Protein AF-0000000069404072 (afdb_homodimer)

Secondary structure (DSSP, 8-state):
--STT----GGGSTT-TTS-TTS-TT------THHHHHHHHTT-------------------------TTS-S-BTTEEEEEEEEEETTEEEE--GGGS-TTS-S---S---B---GGGGEEE-TT--TT-GGGEEEPPPBEEEE--SS-SSHHHHS---BSS-EEEEE--SSTTSHHIIIIIIIHHHHHHHHTSTTGGGEEEEE--STTPPPPHHHHHHHGGG-SSPPEEHHHHT----GGGTTSPPTT-SS-SSTTSS---EEEEEEEE-SPPP-SS--HHHHHHHHHHHTTGGGGS-------STT----------HHHHHHHT--------------------------PEEEEEEEEEPSSSSS-BTTHHHHHHHHHH-EEE-TTS-EEEEEEEEEE--SHHHHHHHHHH-SEEEEESSGGGGGGGGSPTT-EEEEEE-TT---STHHHHTHHHHHH-TT---EEEEEEE--TTTSEE--HHHHHHHHTT----TTGGGG-EE---HHHHHHHHHHHHHHTT-HHHHHHHH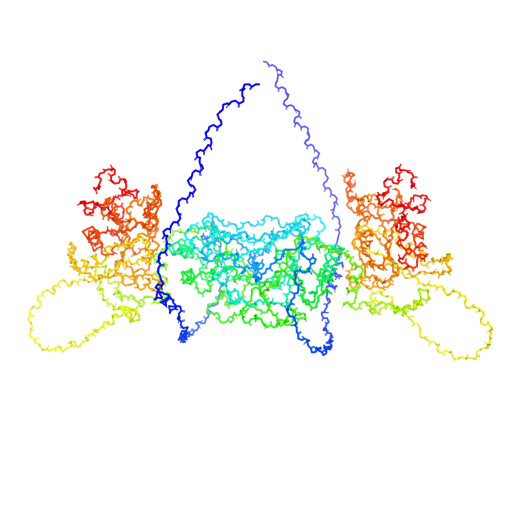HTT-SEEEE-SS-S-EE--S-TT--HHHHHHHTS--/--TT-S--SGGGGGGSTTS-TTS-TT------HHHHHHHHHTT-------------------------TTS-S-BTTEEEEEEEEEETTEEEE--GGGS-TTS-S--SS---B---GGGGEEE-TT--TT-GGGEEE-PPBEEEE--SS-SSHHHHS---BSS-EEEEE--SSTTSHHHIIIIIIHHHHHHHHTSTTGGGEEEEE--STTPPPPHHHHHHHGGG-SSPPEEHHHHT----GGGTTSPPTT-SS-SSTTSS---EEEEEEEE-SPPP-SS--HHHHHHHHHHHTTGGGGS-------STT----------HHHHHHHT--------TT----------------PEEEEEEEEEPSSSSS-BTTHHHHHHHHHH-EEE-TTS-EEEEEEEEEE--SHHHHHHHHHH-SEEEEESSGGGGGGGGSPTT-EEEEEE-TT--SS-GGGTTHHHHHH-TT---EEEEEEE--TTTSEE--HHHHHHHHTT----TTGGGG-EE---HHHHHHHHHHHHHHTT-HHHHHHHHHHT-SEEEE-SS-S-EE--S-TT--HHHHHHHTS--

Structure (mmCIF, N/CA/C/O backbone):
data_AF-0000000069404072-model_v1
#
loop_
_entity.id
_entity.type
_entity.pdbx_description
1 polymer 'Glycosyltransferase 61 catalytic domain-containing protein'
#
loop_
_atom_site.group_PDB
_atom_site.id
_atom_site.type_symbol
_atom_site.label_atom_id
_atom_site.label_alt_id
_atom_site.label_comp_id
_atom_site.label_asym_id
_atom_site.label_entity_id
_atom_site.label_seq_id
_atom_site.pdbx_PDB_ins_code
_atom_site.Cartn_x
_atom_site.Cartn_y
_atom_site.Cartn_z
_atom_site.occupancy
_atom_site.B_iso_or_equiv
_atom_site.auth_seq_id
_atom_site.auth_comp_id
_atom_site.auth_asym_id
_atom_site.auth_atom_id
_atom_site.pdbx_PDB_model_num
ATOM 1 N N . MET A 1 1 ? 40.406 -25.344 58.844 1 19.17 1 MET A N 1
ATOM 2 C CA . MET A 1 1 ? 41.5 -26.078 58.219 1 19.17 1 MET A CA 1
ATOM 3 C C . MET A 1 1 ? 41.125 -26.438 56.781 1 19.17 1 MET A C 1
ATOM 5 O O . MET A 1 1 ? 40 -26.234 56.344 1 19.17 1 MET A O 1
ATOM 9 N N . SER A 1 2 ? 41.156 -27.828 56.312 1 20.83 2 SER A N 1
ATOM 10 C CA . SER A 1 2 ? 41.625 -28.438 55.062 1 20.83 2 SER A CA 1
ATOM 11 C C . SER A 1 2 ? 40.594 -28.344 53.969 1 20.83 2 SER A C 1
ATOM 13 O O . SER A 1 2 ? 40.906 -27.953 52.844 1 20.83 2 SER A O 1
ATOM 15 N N . ASP A 1 3 ? 39.469 -29.078 53.969 1 20.52 3 ASP A N 1
ATOM 16 C CA . ASP A 1 3 ? 39.031 -29.938 52.875 1 20.52 3 ASP A CA 1
ATOM 17 C C . ASP A 1 3 ? 38.188 -29.172 51.875 1 20.52 3 ASP A C 1
ATOM 19 O O . ASP A 1 3 ? 38.062 -29.578 50.719 1 20.52 3 ASP A O 1
ATOM 23 N N . GLU A 1 4 ? 37.219 -28.359 52.438 1 22.28 4 GLU A N 1
ATOM 24 C CA . GLU A 1 4 ? 35.906 -28.156 51.844 1 22.28 4 GLU A CA 1
ATOM 25 C C . GLU A 1 4 ? 35.969 -27.359 50.531 1 22.28 4 GLU A C 1
ATOM 27 O O . GLU A 1 4 ? 34.969 -26.953 50 1 22.28 4 GLU A O 1
ATOM 32 N N . LYS A 1 5 ? 37.25 -26.672 50.25 1 21.77 5 LYS A N 1
ATOM 33 C CA . LYS A 1 5 ? 37.75 -25.781 49.188 1 21.77 5 LYS A CA 1
ATOM 34 C C . LYS A 1 5 ? 37.719 -26.484 47.844 1 21.77 5 LYS A C 1
ATOM 36 O O . LYS A 1 5 ? 38.188 -25.938 46.844 1 21.77 5 LYS A O 1
ATOM 41 N N . GLN A 1 6 ? 37.406 -27.797 47.844 1 18.3 6 GLN A N 1
ATOM 42 C CA . GLN A 1 6 ? 37.75 -28.656 46.688 1 18.3 6 GLN A CA 1
ATOM 43 C C . GLN A 1 6 ? 36.906 -28.297 45.469 1 18.3 6 GLN A C 1
ATOM 45 O O . GLN A 1 6 ? 37.406 -28.234 44.344 1 18.3 6 GLN A O 1
ATOM 50 N N . GLN A 1 7 ? 35.562 -28.5 45.531 1 20.66 7 GLN A N 1
ATOM 51 C CA . GLN A 1 7 ? 34.875 -29.078 44.375 1 20.66 7 GLN A CA 1
ATOM 52 C C . GLN A 1 7 ? 34.75 -28.047 43.25 1 20.66 7 GLN A C 1
ATOM 54 O O . GLN A 1 7 ? 33.781 -27.297 43.188 1 20.66 7 GLN A O 1
ATOM 59 N N . ARG A 1 8 ? 35.625 -26.906 43.062 1 21.44 8 ARG A N 1
ATOM 60 C CA . ARG A 1 8 ? 36.219 -25.953 42.125 1 21.44 8 ARG A CA 1
ATOM 61 C C . ARG A 1 8 ? 36.594 -26.625 40.812 1 21.44 8 ARG A C 1
ATOM 63 O O . ARG A 1 8 ? 37.094 -25.969 39.906 1 21.44 8 ARG A O 1
ATOM 70 N N . LEU A 1 9 ? 36.812 -28 40.781 1 18.41 9 LEU A N 1
ATOM 71 C CA . LEU A 1 9 ? 37.594 -28.766 39.812 1 18.41 9 LEU A CA 1
ATOM 72 C C . LEU A 1 9 ? 36.875 -28.812 38.469 1 18.41 9 LEU A C 1
ATOM 74 O O . LEU A 1 9 ? 37.5 -28.75 37.406 1 18.41 9 LEU A O 1
ATOM 78 N N . THR A 1 10 ? 35.656 -29.25 38.375 1 20.14 10 THR A N 1
ATOM 79 C CA . THR A 1 10 ? 35.344 -30.094 37.219 1 20.14 10 THR A CA 1
ATOM 80 C C . THR A 1 10 ? 35.219 -29.266 35.938 1 20.14 10 THR A C 1
ATOM 82 O O . THR A 1 10 ? 35 -29.797 34.875 1 20.14 10 THR A O 1
ATOM 85 N N . ALA A 1 11 ? 35.125 -27.891 36 1 20.23 11 ALA A N 1
ATOM 86 C CA . ALA A 1 11 ? 34.906 -26.969 34.875 1 20.23 11 ALA A CA 1
ATOM 87 C C . ALA A 1 11 ? 36.062 -26.969 33.906 1 20.23 11 ALA A C 1
ATOM 89 O O . ALA A 1 11 ? 36.125 -26.141 33 1 20.23 11 ALA A O 1
ATOM 90 N N . TRP A 1 12 ? 37.156 -27.625 34.094 1 20.22 12 TRP A N 1
ATOM 91 C CA . TRP A 1 12 ? 38.438 -27.688 33.406 1 20.22 12 TRP A CA 1
ATOM 92 C C . TRP A 1 12 ? 38.25 -28.172 31.969 1 20.22 12 TRP A C 1
ATOM 94 O O . TRP A 1 12 ? 38.844 -27.625 31.031 1 20.22 12 TRP A O 1
ATOM 104 N N . TRP A 1 13 ? 37.844 -29.422 31.781 1 18.14 13 TRP A N 1
ATOM 105 C CA . TRP A 1 13 ? 38.375 -30.188 30.656 1 18.14 13 TRP A CA 1
ATOM 106 C C . TRP A 1 13 ? 37.781 -29.672 29.328 1 18.14 13 TRP A C 1
ATOM 108 O O . TRP A 1 13 ? 38.469 -29.75 28.297 1 18.14 13 TRP A O 1
ATOM 118 N N . ALA A 1 14 ? 36.5 -29.422 29.156 1 19.02 14 ALA A N 1
ATOM 119 C CA . ALA A 1 14 ? 36.031 -29.719 27.797 1 19.02 14 ALA A CA 1
ATOM 120 C C . ALA A 1 14 ? 36.594 -28.688 26.812 1 19.02 14 ALA A C 1
ATOM 122 O O . ALA A 1 14 ? 35.969 -27.625 26.625 1 19.02 14 ALA A O 1
ATOM 123 N N . ALA A 1 15 ? 37.656 -27.922 27.016 1 19.75 15 ALA A N 1
ATOM 124 C CA . ALA A 1 15 ? 38.375 -26.922 26.234 1 19.75 15 ALA A CA 1
ATOM 125 C C . ALA A 1 15 ? 38.844 -27.484 24.891 1 19.75 15 ALA A C 1
ATOM 127 O O . ALA A 1 15 ? 39.125 -26.734 23.953 1 19.75 15 ALA A O 1
ATOM 128 N N . ILE A 1 16 ? 39.25 -28.766 24.844 1 18.39 16 ILE A N 1
ATOM 129 C CA . ILE A 1 16 ? 40.281 -29.188 23.891 1 18.39 16 ILE A CA 1
ATOM 130 C C . ILE A 1 16 ? 39.75 -29.016 22.469 1 18.39 16 ILE A C 1
ATOM 132 O O . ILE A 1 16 ? 40.469 -28.547 21.578 1 18.39 16 ILE A O 1
ATOM 136 N N . PHE A 1 17 ? 38.562 -29.578 22.125 1 18.52 17 PHE A N 1
ATOM 137 C CA . PHE A 1 17 ? 38.531 -30.203 20.812 1 18.52 17 PHE A CA 1
ATOM 138 C C . PHE A 1 17 ? 38.469 -29.141 19.719 1 18.52 17 PHE A C 1
ATOM 140 O O . PHE A 1 17 ? 37.406 -28.938 19.109 1 18.52 17 PHE A O 1
ATOM 147 N N . LEU A 1 18 ? 38.781 -27.828 19.922 1 17.78 18 LEU A N 1
ATOM 148 C CA . LEU A 1 18 ? 38.656 -26.766 18.922 1 17.78 18 LEU A CA 1
ATOM 149 C C . LEU A 1 18 ? 39.688 -26.953 17.812 1 17.78 18 LEU A C 1
ATOM 151 O O . LEU A 1 18 ? 39.75 -26.141 16.891 1 17.78 18 LEU A O 1
ATOM 155 N N . CYS A 1 19 ? 40.75 -27.609 18.031 1 17.53 19 CYS A N 1
ATOM 156 C CA . CYS A 1 19 ? 41.938 -27.281 17.234 1 17.53 19 CYS A CA 1
ATOM 157 C C . CYS A 1 19 ? 41.688 -27.547 15.75 1 17.53 19 CYS A C 1
ATOM 159 O O . CYS A 1 19 ? 42.062 -26.75 14.891 1 17.53 19 CYS A O 1
ATOM 161 N N . VAL A 1 20 ? 41.531 -28.844 15.406 1 17.25 20 VAL A N 1
ATOM 162 C CA . VAL A 1 20 ? 42.281 -29.391 14.281 1 17.25 20 VAL A CA 1
ATOM 163 C C . VAL A 1 20 ? 41.625 -28.938 12.969 1 17.25 20 VAL A C 1
ATOM 165 O O . VAL A 1 20 ? 42.312 -28.812 11.945 1 17.25 20 VAL A O 1
ATOM 168 N N . LEU A 1 21 ? 40.281 -28.953 12.727 1 17.59 21 LEU A N 1
ATOM 169 C CA . LEU A 1 21 ? 39.969 -29.328 11.352 1 17.59 21 LEU A CA 1
ATOM 170 C C . LEU A 1 21 ? 40.312 -28.203 10.383 1 17.59 21 LEU A C 1
ATOM 172 O O . LEU A 1 21 ? 39.594 -27.219 10.305 1 17.59 21 LEU A O 1
ATOM 176 N N . GLY A 1 22 ? 41.531 -27.531 10.391 1 18.94 22 GLY A N 1
ATOM 177 C CA . GLY A 1 22 ? 42.156 -26.484 9.602 1 18.94 22 GLY A CA 1
ATOM 178 C C . GLY A 1 22 ? 42.156 -26.766 8.109 1 18.94 22 GLY A C 1
ATOM 179 O O . GLY A 1 22 ? 42.188 -25.844 7.293 1 18.94 22 GLY A O 1
ATOM 180 N N . LEU A 1 23 ? 42.562 -27.953 7.684 1 17.39 23 LEU A N 1
ATOM 181 C CA . LEU A 1 23 ? 43.5 -28.047 6.555 1 17.39 23 LEU A CA 1
ATOM 182 C C . LEU A 1 23 ? 42.781 -27.656 5.254 1 17.39 23 LEU A C 1
ATOM 184 O O . LEU A 1 23 ? 43.281 -26.828 4.488 1 17.39 23 LEU A O 1
ATOM 188 N N . CYS A 1 24 ? 42.219 -28.656 4.402 1 17.2 24 CYS A N 1
ATOM 189 C CA . CYS A 1 24 ? 42.625 -28.984 3.043 1 17.2 24 CYS A CA 1
ATOM 190 C C . CYS A 1 24 ? 41.812 -28.219 2.023 1 17.2 24 CYS A C 1
ATOM 192 O O . CYS A 1 24 ? 42 -28.359 0.816 1 17.2 24 CYS A O 1
ATOM 194 N N . LEU A 1 25 ? 40.656 -27.578 2.338 1 16.91 25 LEU A N 1
ATOM 195 C CA . LEU A 1 25 ? 39.812 -27.516 1.143 1 16.91 25 LEU A CA 1
ATOM 196 C C . LEU A 1 25 ? 40.375 -26.484 0.158 1 16.91 25 LEU A C 1
ATOM 198 O O . LEU A 1 25 ? 40.094 -25.297 0.291 1 16.91 25 LEU A O 1
ATOM 202 N N . THR A 1 26 ? 41.688 -26.438 -0.12 1 18 26 THR A N 1
ATOM 203 C CA . THR A 1 26 ? 42.312 -25.469 -0.982 1 18 26 THR A CA 1
ATOM 204 C C . THR A 1 26 ? 41.719 -25.484 -2.377 1 18 26 THR A C 1
ATOM 206 O O . THR A 1 26 ? 41.531 -24.422 -2.992 1 18 26 THR A O 1
ATOM 209 N N . PHE A 1 27 ? 41.688 -26.578 -3.176 1 17.77 27 PHE A N 1
ATOM 210 C CA . PHE A 1 27 ? 42.156 -26.594 -4.559 1 17.77 27 PHE A CA 1
ATOM 211 C C . PHE A 1 27 ? 41.062 -26.172 -5.508 1 17.77 27 PHE A C 1
ATOM 213 O O . PHE A 1 27 ? 41.219 -26.234 -6.73 1 17.77 27 PHE A O 1
ATOM 220 N N . LEU A 1 28 ? 39.781 -26.297 -5.27 1 17.78 28 LEU A N 1
ATOM 221 C CA . LEU A 1 28 ? 38.938 -26.422 -6.465 1 17.78 28 LEU A CA 1
ATOM 222 C C . LEU A 1 28 ? 39 -25.141 -7.297 1 17.78 28 LEU A C 1
ATOM 224 O O . LEU A 1 28 ? 38.594 -24.078 -6.828 1 17.78 28 LEU A O 1
ATOM 228 N N . ALA A 1 29 ? 39.844 -25.031 -8.391 1 18.34 29 ALA A N 1
ATOM 229 C CA . ALA A 1 29 ? 40.438 -24.172 -9.414 1 18.34 29 ALA A CA 1
ATOM 230 C C . ALA A 1 29 ? 39.344 -23.5 -10.234 1 18.34 29 ALA A C 1
ATOM 232 O O . ALA A 1 29 ? 38.188 -23.938 -10.234 1 18.34 29 ALA A O 1
ATOM 233 N N . ARG A 1 30 ? 39.656 -22.641 -11.438 1 21.83 30 ARG A N 1
ATOM 234 C CA . ARG A 1 30 ? 39.531 -21.469 -12.289 1 21.83 30 ARG A CA 1
ATOM 235 C C . ARG A 1 30 ? 38.531 -21.719 -13.422 1 21.83 30 ARG A C 1
ATOM 237 O O . ARG A 1 30 ? 38.469 -20.938 -14.375 1 21.83 30 ARG A O 1
ATOM 244 N N . ASP A 1 31 ? 37.875 -22.922 -13.539 1 19.67 31 ASP A N 1
ATOM 245 C CA . ASP A 1 31 ? 37.594 -23.125 -14.953 1 19.67 31 ASP A CA 1
ATOM 246 C C . ASP A 1 31 ? 36.531 -22.109 -15.445 1 19.67 31 ASP A C 1
ATOM 248 O O . ASP A 1 31 ? 35.5 -21.953 -14.82 1 19.67 31 ASP A O 1
ATOM 252 N N . GLU A 1 32 ? 36.906 -21.109 -16.344 1 23.3 32 GLU A N 1
ATOM 253 C CA . GLU A 1 32 ? 36.469 -19.953 -17.109 1 23.3 32 GLU A CA 1
ATOM 254 C C . GLU A 1 32 ? 35.188 -20.281 -17.906 1 23.3 32 GLU A C 1
ATOM 256 O O . GLU A 1 32 ? 34.469 -19.391 -18.312 1 23.3 32 GLU A O 1
ATOM 261 N N . SER A 1 33 ? 35.156 -21.594 -18.375 1 21.5 33 SER A N 1
ATOM 262 C CA . SER A 1 33 ? 34.344 -21.859 -19.547 1 21.5 33 SER A CA 1
ATOM 263 C C . SER A 1 33 ? 32.844 -21.766 -19.188 1 21.5 33 SER A C 1
ATOM 265 O O . SER A 1 33 ? 32 -21.594 -20.078 1 21.5 33 SER A O 1
ATOM 267 N N . VAL A 1 34 ? 32.531 -22.234 -17.922 1 21.23 34 VAL A N 1
ATOM 268 C CA . VAL A 1 34 ? 31.109 -22.484 -17.75 1 21.23 34 VAL A CA 1
ATOM 269 C C . VAL A 1 34 ? 30.359 -21.156 -17.719 1 21.23 34 VAL A C 1
ATOM 271 O O . VAL A 1 34 ? 29.125 -21.125 -17.672 1 21.23 34 VAL A O 1
ATOM 274 N N . VAL A 1 35 ? 31.141 -20.016 -17.547 1 21.73 35 VAL A N 1
ATOM 275 C CA . VAL A 1 35 ? 30.438 -18.75 -17.406 1 21.73 35 VAL A CA 1
ATOM 276 C C . VAL A 1 35 ? 29.75 -18.391 -18.719 1 21.73 35 VAL A C 1
ATOM 278 O O . VAL A 1 35 ? 28.75 -17.656 -18.734 1 21.73 35 VAL A O 1
ATOM 281 N N . GLU A 1 36 ? 30.453 -18.812 -19.844 1 23.09 36 GLU A N 1
ATOM 282 C CA . GLU A 1 36 ? 30.062 -18.234 -21.125 1 23.09 36 GLU A CA 1
ATOM 283 C C . GLU A 1 36 ? 28.672 -18.703 -21.531 1 23.09 36 GLU A C 1
ATOM 285 O O . GLU A 1 36 ? 27.922 -17.969 -22.188 1 23.09 36 GLU A O 1
ATOM 290 N N . LEU A 1 37 ? 28.422 -20.031 -21.234 1 21.08 37 LEU A N 1
ATOM 291 C CA . LEU A 1 37 ? 27.219 -20.578 -21.828 1 21.08 37 LEU A CA 1
ATOM 292 C C . LEU A 1 37 ? 25.969 -19.875 -21.281 1 21.08 37 LEU A C 1
ATOM 294 O O . LEU A 1 37 ? 25 -19.672 -22 1 21.08 37 LEU A O 1
ATOM 298 N N . ALA A 1 38 ? 26.109 -19.453 -20 1 20.98 38 ALA A N 1
ATOM 299 C CA . ALA A 1 38 ? 24.859 -18.938 -19.453 1 20.98 38 ALA A CA 1
ATOM 300 C C . ALA A 1 38 ? 24.453 -17.641 -20.141 1 20.98 38 ALA A C 1
ATOM 302 O O . ALA A 1 38 ? 23.281 -17.297 -20.188 1 20.98 38 ALA A O 1
ATOM 303 N N . ALA A 1 39 ? 25.5 -16.906 -20.656 1 23.2 39 ALA A N 1
ATOM 304 C CA . ALA A 1 39 ? 25.188 -15.594 -21.219 1 23.2 39 ALA A CA 1
ATOM 305 C C . ALA A 1 39 ? 24.297 -15.727 -22.453 1 23.2 39 ALA A C 1
ATOM 307 O O . ALA A 1 39 ? 23.422 -14.883 -22.688 1 23.2 39 ALA A O 1
ATOM 308 N N . ASP A 1 40 ? 24.703 -16.766 -23.266 1 22.28 40 ASP A N 1
ATOM 309 C CA . ASP A 1 40 ? 24.078 -16.812 -24.578 1 22.28 40 ASP A CA 1
ATOM 310 C C . ASP A 1 40 ? 22.578 -17.047 -24.453 1 22.28 40 ASP A C 1
ATOM 312 O O . ASP A 1 40 ? 21.812 -16.703 -25.359 1 22.28 40 ASP A O 1
ATOM 316 N N . LEU A 1 41 ? 22.297 -17.953 -23.469 1 21.66 41 LEU A N 1
ATOM 317 C CA . LEU A 1 41 ? 20.891 -18.328 -23.531 1 21.66 41 LEU A CA 1
ATOM 318 C C . LEU A 1 41 ? 20 -17.109 -23.328 1 21.66 41 LEU A C 1
ATOM 320 O O . LEU A 1 41 ? 18.828 -17.109 -23.688 1 21.66 41 LEU A O 1
ATOM 324 N N . LEU A 1 42 ? 20.531 -16.188 -22.531 1 23.41 42 LEU A N 1
ATOM 325 C CA . LEU A 1 42 ? 19.641 -15.07 -22.25 1 23.41 42 LEU A CA 1
ATOM 326 C C . LEU A 1 42 ? 19.547 -14.141 -23.453 1 23.41 42 LEU A C 1
ATOM 328 O O . LEU A 1 42 ? 18.922 -13.078 -23.375 1 23.41 42 LEU A O 1
ATOM 332 N N . GLY A 1 43 ? 20.422 -14.391 -24.469 1 24.22 43 GLY A N 1
ATOM 333 C CA . GLY A 1 43 ? 20.453 -13.461 -25.578 1 24.22 43 GLY A CA 1
ATOM 334 C C . GLY A 1 43 ? 19.234 -13.547 -26.469 1 24.22 43 GLY A C 1
ATOM 335 O O . GLY A 1 43 ? 19.312 -13.297 -27.672 1 24.22 43 GLY A O 1
ATOM 336 N N . CYS A 1 44 ? 18.234 -14.289 -26.109 1 21.72 44 CYS A N 1
ATOM 337 C CA . CYS A 1 44 ? 17.25 -14.352 -27.188 1 21.72 44 CYS A CA 1
ATOM 338 C C . CYS A 1 44 ? 16.875 -12.953 -27.656 1 21.72 44 CYS A C 1
ATOM 340 O O . CYS A 1 44 ? 16.375 -12.133 -26.875 1 21.72 44 CYS A O 1
ATOM 342 N N . ARG A 1 45 ? 17.625 -12.43 -28.562 1 24.12 45 ARG A N 1
ATOM 343 C CA . ARG A 1 45 ? 17.188 -11.266 -29.328 1 24.12 45 ARG A CA 1
ATOM 344 C C . ARG A 1 45 ? 15.719 -11.398 -29.734 1 24.12 45 ARG A C 1
ATOM 346 O O . ARG A 1 45 ? 15.289 -12.453 -30.203 1 24.12 45 ARG A O 1
ATOM 353 N N . THR A 1 46 ? 14.922 -10.555 -29.172 1 23.05 46 THR A N 1
ATOM 354 C CA . THR A 1 46 ? 13.5 -10.359 -29.438 1 23.05 46 THR A CA 1
ATOM 355 C C . THR A 1 46 ? 13.227 -10.367 -30.938 1 23.05 46 THR A C 1
ATOM 357 O O . THR A 1 46 ? 13.688 -9.492 -31.672 1 23.05 46 THR A O 1
ATOM 360 N N . ARG A 1 47 ? 13.328 -11.539 -31.547 1 27.25 47 ARG A N 1
ATOM 361 C CA . ARG A 1 47 ? 12.844 -11.555 -32.938 1 27.25 47 ARG A CA 1
ATOM 362 C C . ARG A 1 47 ? 11.555 -10.758 -33.062 1 27.25 47 ARG A C 1
ATOM 364 O O . ARG A 1 47 ? 10.734 -10.727 -32.125 1 27.25 47 ARG A O 1
ATOM 371 N N . GLU A 1 48 ? 11.625 -9.82 -34.031 1 26.73 48 GLU A N 1
ATOM 372 C CA . GLU A 1 48 ? 10.484 -8.977 -34.375 1 26.73 48 GLU A CA 1
ATOM 373 C C . GLU A 1 48 ? 9.211 -9.797 -34.531 1 26.73 48 GLU A C 1
ATOM 375 O O . GLU A 1 48 ? 9.203 -10.82 -35.219 1 26.73 48 GLU A O 1
ATOM 380 N N . PRO A 1 49 ? 8.375 -9.781 -33.594 1 26.47 49 PRO A N 1
ATOM 381 C CA . PRO A 1 49 ? 7.145 -10.555 -33.75 1 26.47 49 PRO A CA 1
ATOM 382 C C . PRO A 1 49 ? 6.547 -10.422 -35.156 1 26.47 49 PRO A C 1
ATOM 384 O O . PRO A 1 49 ? 6.629 -9.352 -35.75 1 26.47 49 PRO A O 1
ATOM 387 N N . VAL A 1 50 ? 6.645 -11.43 -35.906 1 29.94 50 VAL A N 1
ATOM 388 C CA . VAL A 1 50 ? 5.938 -11.477 -37.188 1 29.94 50 VAL A CA 1
ATOM 389 C C . VAL A 1 50 ? 4.535 -10.906 -37.031 1 29.94 50 VAL A C 1
ATOM 391 O O . VAL A 1 50 ? 3.826 -11.242 -36.062 1 29.94 50 VAL A O 1
ATOM 394 N N . PRO A 1 51 ? 4.254 -9.844 -37.844 1 27.94 51 PRO A N 1
ATOM 395 C CA . PRO A 1 51 ? 2.924 -9.242 -37.719 1 27.94 51 PRO A CA 1
ATOM 396 C C . PRO A 1 51 ? 1.799 -10.242 -37.969 1 27.94 51 PRO A C 1
ATOM 398 O O . PRO A 1 51 ? 1.715 -10.82 -39.062 1 27.94 51 PRO A O 1
ATOM 401 N N . VAL A 1 52 ? 1.521 -11.055 -37.156 1 24.09 52 VAL A N 1
ATOM 402 C CA . VAL A 1 52 ? 0.299 -11.789 -37.469 1 24.09 52 VAL A CA 1
ATOM 403 C C . VAL A 1 52 ? -0.826 -10.812 -37.781 1 24.09 52 VAL A C 1
ATOM 405 O O . VAL A 1 52 ? -1.105 -9.898 -37 1 24.09 52 VAL A O 1
ATOM 408 N N . LYS A 1 53 ? -1.178 -10.812 -39 1 28.97 53 LYS A N 1
ATOM 409 C CA . LYS A 1 53 ? -2.346 -10.078 -39.469 1 28.97 53 LYS A CA 1
ATOM 410 C C . LYS A 1 53 ? -3.539 -10.281 -38.531 1 28.97 53 LYS A C 1
ATOM 412 O O . LYS A 1 53 ? -3.984 -11.414 -38.312 1 28.97 53 LYS A O 1
ATOM 417 N N . LEU A 1 54 ? -3.771 -9.266 -37.75 1 27.34 54 LEU A N 1
ATOM 418 C CA . LEU A 1 54 ? -4.965 -9.18 -36.906 1 27.34 54 LEU A CA 1
ATOM 419 C C . LEU A 1 54 ? -6.215 -9.539 -37.688 1 27.34 54 LEU A C 1
ATOM 421 O O . LEU A 1 54 ? -6.504 -8.906 -38.719 1 27.34 54 LEU A O 1
ATOM 425 N N . ALA A 1 55 ? -6.668 -10.797 -37.594 1 30.5 55 ALA A N 1
ATOM 426 C CA . ALA A 1 55 ? -7.984 -11.094 -38.156 1 30.5 55 ALA A CA 1
ATOM 427 C C . ALA A 1 55 ? -8.969 -9.961 -37.875 1 30.5 55 ALA A C 1
ATOM 429 O O . ALA A 1 55 ? -8.82 -9.227 -36.906 1 30.5 55 ALA A O 1
ATOM 430 N N . SER A 1 56 ? -9.656 -9.477 -38.875 1 30.81 56 SER A N 1
ATOM 431 C CA . SER A 1 56 ? -10.719 -8.469 -38.875 1 30.81 56 SER A CA 1
ATOM 432 C C . SER A 1 56 ? -11.594 -8.633 -37.625 1 30.81 56 SER A C 1
ATOM 434 O O . SER A 1 56 ? -12.031 -9.734 -37.312 1 30.81 56 SER A O 1
ATOM 436 N N . GLN A 1 57 ? -11.422 -7.746 -36.719 1 30.84 57 GLN A N 1
ATOM 437 C CA . GLN A 1 57 ? -12.188 -7.758 -35.469 1 30.84 57 GLN A CA 1
ATOM 438 C C . GLN A 1 57 ? -13.672 -7.941 -35.75 1 30.84 57 GLN A C 1
ATOM 440 O O . GLN A 1 57 ? -14.266 -7.188 -36.5 1 30.84 57 GLN A O 1
ATOM 445 N N . PRO A 1 58 ? -14.164 -9.156 -35.625 1 34 58 PRO A N 1
ATOM 446 C CA . PRO A 1 58 ? -15.609 -9.242 -35.812 1 34 58 PRO A CA 1
ATOM 447 C C . PRO A 1 58 ? -16.359 -8.094 -35.125 1 34 58 PRO A C 1
ATOM 449 O O . PRO A 1 58 ? -15.844 -7.488 -34.188 1 34 58 PRO A O 1
ATOM 452 N N . THR A 1 59 ? -17.328 -7.508 -35.781 1 36.5 59 THR A N 1
ATOM 453 C CA . THR A 1 59 ? -18.297 -6.527 -35.312 1 36.5 59 THR A CA 1
ATOM 454 C C . THR A 1 59 ? -18.734 -6.844 -33.875 1 36.5 59 THR A C 1
ATOM 456 O O . THR A 1 59 ? -19.188 -7.953 -33.594 1 36.5 59 THR A O 1
ATOM 459 N N . GLN A 1 60 ? -18.047 -6.305 -32.844 1 38.41 60 GLN A N 1
ATOM 460 C CA . GLN A 1 60 ? -18.297 -6.621 -31.453 1 38.41 60 GLN A CA 1
ATOM 461 C C . GLN A 1 60 ? -19.781 -6.586 -31.125 1 38.41 60 GLN A C 1
ATOM 463 O O . GLN A 1 60 ? -20.453 -5.59 -31.406 1 38.41 60 GLN A O 1
ATOM 468 N N . PRO A 1 61 ? -20.375 -7.691 -31.047 1 41.34 61 PRO A N 1
ATOM 469 C CA . PRO A 1 61 ? -21.781 -7.711 -30.672 1 41.34 61 PRO A CA 1
ATOM 470 C C . PRO A 1 61 ? -22.109 -6.73 -29.547 1 41.34 61 PRO A C 1
ATOM 472 O O . PRO A 1 61 ? -21.219 -6.324 -28.797 1 41.34 61 PRO A O 1
ATOM 475 N N . SER A 1 62 ? -23.234 -6.074 -29.547 1 46.47 62 SER A N 1
ATOM 476 C CA . SER A 1 62 ? -23.797 -5.219 -28.516 1 46.47 62 SER A CA 1
ATOM 477 C C . SER A 1 62 ? -23.531 -5.777 -27.109 1 46.47 62 SER A C 1
ATOM 479 O O . SER A 1 62 ? -23.875 -6.926 -26.828 1 46.47 62 SER A O 1
ATOM 481 N N . ILE A 1 63 ? -22.438 -5.453 -26.484 1 54.5 63 ILE A N 1
ATOM 482 C CA . ILE A 1 63 ? -21.906 -5.984 -25.25 1 54.5 63 ILE A CA 1
ATOM 483 C C . ILE A 1 63 ? -22.938 -5.848 -24.125 1 54.5 63 ILE A C 1
ATOM 485 O O . ILE A 1 63 ? -23.328 -4.73 -23.781 1 54.5 63 ILE A O 1
ATOM 489 N N . ASN A 1 64 ? -23.766 -6.77 -23.938 1 63.03 64 ASN A N 1
ATOM 490 C CA . ASN A 1 64 ? -24.688 -6.805 -22.812 1 63.03 64 ASN A CA 1
ATOM 491 C C . ASN A 1 64 ? -23.938 -6.824 -21.484 1 63.03 64 ASN A C 1
ATOM 493 O O . ASN A 1 64 ? -23.219 -7.781 -21.188 1 63.03 64 ASN A O 1
ATOM 497 N N . CYS A 1 65 ? -23.844 -5.672 -20.797 1 83.25 65 CYS A N 1
ATOM 498 C CA . CYS A 1 65 ? -23.109 -5.523 -19.547 1 83.25 65 CYS A CA 1
ATOM 499 C C . CYS A 1 65 ? -24.016 -5.766 -18.344 1 83.25 65 CYS A C 1
ATOM 501 O O . CYS A 1 65 ? -23.609 -5.523 -17.203 1 83.25 65 CYS A O 1
ATOM 503 N N . SER A 1 66 ? -25.203 -6.305 -18.547 1 79.25 66 SER A N 1
ATOM 504 C CA . SER A 1 66 ? -26.031 -6.734 -17.422 1 79.25 66 SER A CA 1
ATOM 505 C C . SER A 1 66 ? -25.719 -8.172 -17.031 1 79.25 66 SER A C 1
ATOM 507 O O . SER A 1 66 ? -26.266 -9.109 -17.625 1 79.25 66 SER A O 1
ATOM 509 N N . LEU A 1 67 ? -24.844 -8.359 -16.031 1 82.75 67 LEU A N 1
ATOM 510 C CA . LEU A 1 67 ? -24.312 -9.68 -15.719 1 82.75 67 LEU A CA 1
ATOM 511 C C . LEU A 1 67 ? -25.031 -10.289 -14.516 1 82.75 67 LEU A C 1
ATOM 513 O O . LEU A 1 67 ? -25.266 -9.609 -13.516 1 82.75 67 LEU A O 1
ATOM 517 N N . PRO A 1 68 ? -25.531 -11.516 -14.609 1 79.69 68 PRO A N 1
ATOM 518 C CA . PRO A 1 68 ? -26.141 -12.203 -13.461 1 79.69 68 PRO A CA 1
ATOM 519 C C . PRO A 1 68 ? -25.094 -12.68 -12.445 1 79.69 68 PRO A C 1
ATOM 521 O O . PRO A 1 68 ? -24.859 -13.883 -12.32 1 79.69 68 PRO A O 1
ATOM 524 N N . ILE A 1 69 ? -24.547 -11.867 -11.641 1 78.19 69 ILE A N 1
ATOM 525 C CA . ILE A 1 69 ? -23.422 -12.148 -10.766 1 78.19 69 ILE A CA 1
ATOM 526 C C . ILE A 1 69 ? -23.875 -12.969 -9.57 1 78.19 69 ILE A C 1
ATOM 528 O O . ILE A 1 69 ? -23.078 -13.711 -8.977 1 78.19 69 ILE A O 1
ATOM 532 N N . GLY A 1 70 ? -25.125 -12.914 -9.148 1 71.94 70 GLY A N 1
ATOM 533 C CA . GLY A 1 70 ? -25.656 -13.625 -7.996 1 71.94 70 GLY A CA 1
ATOM 534 C C . GLY A 1 70 ? -25.656 -15.133 -8.172 1 71.94 70 GLY A C 1
ATOM 535 O O . GLY A 1 70 ? -25.719 -15.875 -7.191 1 71.94 70 GLY A O 1
ATOM 536 N N . GLN A 1 71 ? -25.562 -15.617 -9.305 1 68.75 71 GLN A N 1
ATOM 537 C CA . GLN A 1 71 ? -25.625 -17.047 -9.578 1 68.75 71 GLN A CA 1
ATOM 538 C C . GLN A 1 71 ? -24.25 -17.609 -9.906 1 68.75 71 GLN A C 1
ATOM 540 O O . GLN A 1 71 ? -23.953 -17.875 -11.07 1 68.75 71 GLN A O 1
ATOM 545 N N . SER A 1 72 ? -23.281 -17.312 -9.016 1 73.12 72 SER A N 1
ATOM 546 C CA . SER A 1 72 ? -21.938 -17.797 -9.328 1 73.12 72 SER A CA 1
ATOM 547 C C . SER A 1 72 ? -21.391 -18.656 -8.203 1 73.12 72 SER A C 1
ATOM 549 O O . SER A 1 72 ? -21.906 -18.656 -7.09 1 73.12 72 SER A O 1
ATOM 551 N N . VAL A 1 73 ? -20.375 -19.562 -8.609 1 77.75 73 VAL A N 1
ATOM 552 C CA . VAL A 1 73 ? -19.703 -20.453 -7.668 1 77.75 73 VAL A CA 1
ATOM 553 C C . VAL A 1 73 ? -18.719 -19.656 -6.824 1 77.75 73 VAL A C 1
ATOM 555 O O . VAL A 1 73 ? -18.203 -20.156 -5.824 1 77.75 73 VAL A O 1
ATOM 558 N N . PHE A 1 74 ? -18.531 -18.453 -7.215 1 82 74 PHE A N 1
ATOM 559 C CA . PHE A 1 74 ? -17.531 -17.656 -6.531 1 82 74 PHE A CA 1
ATOM 560 C C . PHE A 1 74 ? -18.016 -17.234 -5.152 1 82 74 PHE A C 1
ATOM 562 O O . PHE A 1 74 ? -17.234 -17.188 -4.199 1 82 74 PHE A O 1
ATOM 569 N N . PRO A 1 75 ? -19.391 -17.188 -5.137 1 65.69 75 PRO A N 1
ATOM 570 C CA . PRO A 1 75 ? -19.875 -16.844 -3.797 1 65.69 75 PRO A CA 1
ATOM 571 C C . PRO A 1 75 ? -19.578 -17.922 -2.764 1 65.69 75 PRO A C 1
ATOM 573 O O . PRO A 1 75 ? -19.703 -19.109 -3.061 1 65.69 75 PRO A O 1
ATOM 576 N N . GLY A 1 76 ? -19.047 -17.75 -1.761 1 72.06 76 GLY A N 1
ATOM 577 C CA . GLY A 1 76 ? -18.641 -18.656 -0.69 1 72.06 76 GLY A CA 1
ATOM 578 C C . GLY A 1 76 ? -17.141 -18.766 -0.541 1 72.06 76 GLY A C 1
ATOM 579 O O . GLY A 1 76 ? -16.641 -19.094 0.541 1 72.06 76 GLY A O 1
ATOM 580 N N . SER A 1 77 ? -16.531 -18.578 -1.741 1 80.94 77 SER A N 1
ATOM 581 C CA . SER A 1 77 ? -15.078 -18.688 -1.693 1 80.94 77 SER A CA 1
ATOM 582 C C . SER A 1 77 ? -14.422 -17.312 -1.807 1 80.94 77 SER A C 1
ATOM 584 O O . SER A 1 77 ? -13.242 -17.156 -1.485 1 80.94 77 SER A O 1
ATOM 586 N N . CYS A 1 78 ? -15.242 -16.422 -2.379 1 91.81 78 CYS A N 1
ATOM 587 C CA . CYS A 1 78 ? -14.742 -15.078 -2.627 1 91.81 78 CYS A CA 1
ATOM 588 C C . CYS A 1 78 ? -15.648 -14.031 -1.988 1 91.81 78 CYS A C 1
ATOM 590 O O . CYS A 1 78 ? -16.844 -14.258 -1.822 1 91.81 78 CYS A O 1
ATOM 592 N N . GLU A 1 79 ? -15.094 -12.969 -1.608 1 92.56 79 GLU A N 1
ATOM 593 C CA . GLU A 1 79 ? -15.852 -11.812 -1.136 1 92.56 79 GLU A CA 1
ATOM 594 C C . GLU A 1 79 ? -16.359 -10.969 -2.303 1 92.56 79 GLU A C 1
ATOM 596 O O . GLU A 1 79 ? -15.586 -10.617 -3.201 1 92.56 79 GLU A O 1
ATOM 601 N N . LEU A 1 80 ? -17.656 -10.781 -2.289 1 93.44 80 LEU A N 1
ATOM 602 C CA . LEU A 1 80 ? -18.25 -9.922 -3.301 1 93.44 80 LEU A CA 1
ATOM 603 C C . LEU A 1 80 ? -18.234 -8.461 -2.857 1 93.44 80 LEU A C 1
ATOM 605 O O . LEU A 1 80 ? -18.719 -8.133 -1.769 1 93.44 80 LEU A O 1
ATOM 609 N N . LEU A 1 81 ? -17.672 -7.625 -3.662 1 94 81 LEU A N 1
ATOM 610 C CA . LEU A 1 81 ? -17.672 -6.184 -3.438 1 94 81 LEU A CA 1
ATOM 611 C C . LEU A 1 81 ? -18.406 -5.457 -4.559 1 94 81 LEU A C 1
ATOM 613 O O . LEU A 1 81 ? -18.281 -5.824 -5.727 1 94 81 LEU A O 1
ATOM 617 N N . GLN A 1 82 ? -19.156 -4.469 -4.145 1 94.12 82 GLN A N 1
ATOM 618 C CA . GLN A 1 82 ? -19.922 -3.711 -5.125 1 94.12 82 GLN A CA 1
ATOM 619 C C . GLN A 1 82 ? -19.531 -2.236 -5.113 1 94.12 82 GLN A C 1
ATOM 621 O O . GLN A 1 82 ? -19.25 -1.67 -4.051 1 94.12 82 GLN A O 1
ATOM 626 N N . ASN A 1 83 ? -19.578 -1.689 -6.324 1 96 83 ASN A N 1
ATOM 627 C CA . ASN A 1 83 ? -19.203 -0.287 -6.496 1 96 83 ASN A CA 1
ATOM 628 C C . ASN A 1 83 ? -17.891 0.04 -5.805 1 96 83 ASN A C 1
ATOM 630 O O . ASN A 1 83 ? -17.875 0.703 -4.77 1 96 83 ASN A O 1
ATOM 634 N N . VAL A 1 84 ? -16.828 -0.398 -6.461 1 97.56 84 VAL A N 1
ATOM 635 C CA . VAL A 1 84 ? -15.5 -0.264 -5.875 1 97.56 84 VAL A CA 1
ATOM 636 C C . VAL A 1 84 ? -14.547 0.354 -6.898 1 97.56 84 VAL A C 1
ATOM 638 O O . VAL A 1 84 ? -14.719 0.176 -8.102 1 97.56 84 VAL A O 1
ATOM 641 N N . CYS A 1 85 ? -13.68 1.094 -6.434 1 98.25 85 CYS A N 1
ATOM 642 C CA . CYS A 1 85 ? -12.547 1.566 -7.227 1 98.25 85 CYS A CA 1
ATOM 643 C C . CYS A 1 85 ? -11.234 1.052 -6.656 1 98.25 85 CYS A C 1
ATOM 645 O O . CYS A 1 85 ? -11.164 0.649 -5.496 1 98.25 85 CYS A O 1
ATOM 647 N N . LEU A 1 86 ? -10.266 0.949 -7.527 1 98.38 86 LEU A N 1
ATOM 648 C CA . LEU A 1 86 ? -8.93 0.507 -7.148 1 98.38 86 LEU A CA 1
ATOM 649 C C . LEU A 1 86 ? -7.926 1.65 -7.262 1 98.38 86 LEU A C 1
ATOM 651 O O . LEU A 1 86 ? -7.961 2.418 -8.227 1 98.38 86 LEU A O 1
ATOM 655 N N . ASP A 1 87 ? -7.137 1.807 -6.219 1 97.62 87 ASP A N 1
ATOM 656 C CA . ASP A 1 87 ? -6.105 2.84 -6.207 1 97.62 87 ASP A CA 1
ATOM 657 C C . ASP A 1 87 ? -4.852 2.359 -5.48 1 97.62 87 ASP A C 1
ATOM 659 O O . ASP A 1 87 ? -4.789 2.395 -4.25 1 97.62 87 ASP A O 1
ATOM 663 N N . GLN A 1 88 ? -3.785 2.029 -6.277 1 96.62 88 GLN A N 1
ATOM 664 C CA . GLN A 1 88 ? -2.467 1.666 -5.77 1 96.62 88 GLN A CA 1
ATOM 665 C C . GLN A 1 88 ? -2.572 0.604 -4.68 1 96.62 88 GLN A C 1
ATOM 667 O O . GLN A 1 88 ? -2.027 0.772 -3.586 1 96.62 88 GLN A O 1
ATOM 672 N N . GLY A 1 89 ? -3.223 -0.51 -5.004 1 95.06 89 GLY A N 1
ATOM 673 C CA . GLY A 1 89 ? -3.318 -1.656 -4.113 1 95.06 89 GLY A CA 1
ATOM 674 C C . GLY A 1 89 ? -4.391 -1.501 -3.055 1 95.06 89 GLY A C 1
ATOM 675 O O . GLY A 1 89 ? -4.5 -2.328 -2.148 1 95.06 89 GLY A O 1
ATOM 676 N N . THR A 1 90 ? -5.227 -0.428 -3.098 1 94.25 90 THR A N 1
ATOM 677 C CA . THR A 1 90 ? -6.285 -0.184 -2.127 1 94.25 90 THR A CA 1
ATOM 678 C C . THR A 1 90 ? -7.656 -0.229 -2.799 1 94.25 90 THR A C 1
ATOM 680 O O . THR A 1 90 ? -7.84 0.329 -3.883 1 94.25 90 THR A O 1
ATOM 683 N N . VAL A 1 91 ? -8.555 -0.942 -2.148 1 96.25 91 VAL A N 1
ATOM 684 C CA . VAL A 1 91 ? -9.945 -0.977 -2.594 1 96.25 91 VAL A CA 1
ATOM 685 C C . VAL A 1 91 ? -10.727 0.149 -1.926 1 96.25 91 VAL A C 1
ATOM 687 O O . VAL A 1 91 ? -10.727 0.269 -0.698 1 96.25 91 VAL A O 1
ATOM 690 N N . ILE A 1 92 ? -11.312 0.947 -2.725 1 92.81 92 ILE A N 1
ATOM 691 C CA . ILE A 1 92 ? -12.141 2.037 -2.229 1 92.81 92 ILE A CA 1
ATOM 692 C C . ILE A 1 92 ? -13.617 1.659 -2.352 1 92.81 92 ILE A C 1
ATOM 694 O O . ILE A 1 92 ? -14.094 1.339 -3.443 1 92.81 92 ILE A O 1
ATOM 698 N N . LEU A 1 93 ? -14.336 1.676 -1.261 1 92.44 93 LEU A N 1
ATOM 699 C CA . LEU A 1 93 ? -15.734 1.262 -1.212 1 92.44 93 LEU A CA 1
ATOM 700 C C . LEU A 1 93 ? -16.656 2.471 -1.278 1 92.44 93 LEU A C 1
ATOM 702 O O . LEU A 1 93 ? -16.469 3.439 -0.539 1 92.44 93 LEU A O 1
ATOM 706 N N . TYR A 1 94 ? -17.688 2.385 -2.166 1 90.19 94 TYR A N 1
ATOM 707 C CA . TYR A 1 94 ? -18.562 3.527 -2.391 1 90.19 94 TYR A CA 1
ATOM 708 C C . TYR A 1 94 ? -19.984 3.229 -1.92 1 90.19 94 TYR A C 1
ATOM 710 O O . TYR A 1 94 ? -20.875 4.078 -2.023 1 90.19 94 TYR A O 1
ATOM 718 N N . GLY A 1 95 ? -20.203 2.045 -1.431 1 86.31 95 GLY A N 1
ATOM 719 C CA . GLY A 1 95 ? -21.531 1.707 -0.932 1 86.31 95 GLY A CA 1
ATOM 720 C C . GLY A 1 95 ? -21.984 2.59 0.218 1 86.31 95 GLY A C 1
ATOM 721 O O . GLY A 1 95 ? -21.172 2.961 1.072 1 86.31 95 GLY A O 1
ATOM 722 N N . PRO A 1 96 ? -23.203 2.951 0.255 1 78.56 96 PRO A N 1
ATOM 723 C CA . PRO A 1 96 ? -23.703 3.834 1.308 1 78.56 96 PRO A CA 1
ATOM 724 C C . PRO A 1 96 ? -23.516 3.256 2.707 1 78.56 96 PRO A C 1
ATOM 726 O O . PRO A 1 96 ? -23.453 4.004 3.686 1 78.56 96 PRO A O 1
ATOM 729 N N . GLN A 1 97 ? -23.406 1.935 2.73 1 78.81 97 GLN A N 1
ATOM 730 C CA . GLN A 1 97 ? -23.234 1.293 4.027 1 78.81 97 GLN A CA 1
ATOM 731 C C . GLN A 1 97 ? -21.859 1.617 4.621 1 78.81 97 GLN A C 1
ATOM 733 O O . GLN A 1 97 ? -21.641 1.45 5.824 1 78.81 97 GLN A O 1
ATOM 738 N N . TYR A 1 98 ? -21 2.047 3.736 1 78.56 98 TYR A N 1
ATOM 739 C CA . TYR A 1 98 ? -19.656 2.352 4.219 1 78.56 98 TYR A CA 1
ATOM 740 C C . TYR A 1 98 ? -19.484 3.848 4.453 1 78.56 98 TYR A C 1
ATOM 742 O O . TYR A 1 98 ? -18.453 4.289 4.969 1 78.56 98 TYR A O 1
ATOM 750 N N . ARG A 1 99 ? -20.5 4.664 3.973 1 68.12 99 ARG A N 1
ATOM 751 C CA . ARG A 1 99 ? -20.453 6.121 4.082 1 68.12 99 ARG A CA 1
ATOM 752 C C . ARG A 1 99 ? -21.625 6.637 4.93 1 68.12 99 ARG A C 1
ATOM 754 O O . ARG A 1 99 ? -22.672 7 4.395 1 68.12 99 ARG A O 1
ATOM 761 N N . PRO A 1 100 ? -21.609 6.438 6.121 1 54.19 100 PRO A N 1
ATOM 762 C CA . PRO A 1 100 ? -22.812 6.852 6.84 1 54.19 100 PRO A CA 1
ATOM 763 C C . PRO A 1 100 ? -23.234 8.281 6.508 1 54.19 100 PRO A C 1
ATOM 765 O O . PRO A 1 100 ? -22.391 9.117 6.18 1 54.19 100 PRO A O 1
ATOM 768 N N . ALA A 1 101 ? -24.594 8.352 6.195 1 50.41 101 ALA A N 1
ATOM 769 C CA . ALA A 1 101 ? -25.344 9.508 5.703 1 50.41 101 ALA A CA 1
ATOM 770 C C . ALA A 1 101 ? -24.719 10.812 6.203 1 50.41 101 ALA A C 1
ATOM 772 O O . ALA A 1 101 ? -24.625 11.781 5.453 1 50.41 101 ALA A O 1
ATOM 773 N N . ASN A 1 102 ? -24.797 10.977 7.422 1 45.66 102 ASN A N 1
ATOM 774 C CA . ASN A 1 102 ? -24.438 12.328 7.832 1 45.66 102 ASN A CA 1
ATOM 775 C C . ASN A 1 102 ? -22.922 12.539 7.848 1 45.66 102 ASN A C 1
ATOM 777 O O . ASN A 1 102 ? -22.438 13.477 8.461 1 45.66 102 ASN A O 1
ATOM 781 N N . GLY A 1 103 ? -22.25 11.914 6.891 1 46.88 103 GLY A N 1
ATOM 782 C CA . GLY A 1 103 ? -20.859 12.016 6.441 1 46.88 103 GLY A CA 1
ATOM 783 C C . GLY A 1 103 ? -19.859 11.852 7.566 1 46.88 103 GLY A C 1
ATOM 784 O O . GLY A 1 103 ? -18.656 11.867 7.332 1 46.88 103 GLY A O 1
ATOM 785 N N . ASN A 1 104 ? -20.312 12.094 8.859 1 43.47 104 ASN A N 1
ATOM 786 C CA . ASN A 1 104 ? -19.359 12.281 9.938 1 43.47 104 ASN A CA 1
ATOM 787 C C . ASN A 1 104 ? -19.047 10.969 10.656 1 43.47 104 ASN A C 1
ATOM 789 O O . ASN A 1 104 ? -18.359 10.953 11.672 1 43.47 104 ASN A O 1
ATOM 793 N N . GLY A 1 105 ? -19.344 9.82 10.148 1 48.66 105 GLY A N 1
ATOM 794 C CA . GLY A 1 105 ? -19.094 8.695 11.039 1 48.66 105 GLY A CA 1
ATOM 795 C C . GLY A 1 105 ? -18.109 7.691 10.477 1 48.66 105 GLY A C 1
ATOM 796 O O . GLY A 1 105 ? -17.797 7.711 9.281 1 48.66 105 GLY A O 1
ATOM 797 N N . PRO A 1 106 ? -17.297 7.051 11.453 1 49.62 106 PRO A N 1
ATOM 798 C CA . PRO A 1 106 ? -16.328 6.047 11.023 1 49.62 106 PRO A CA 1
ATOM 799 C C . PRO A 1 106 ? -16.953 4.973 10.125 1 49.62 106 PRO A C 1
ATOM 801 O O . PRO A 1 106 ? -18.125 4.648 10.273 1 49.62 106 PRO A O 1
ATOM 804 N N . PRO A 1 107 ? -16.281 4.852 8.945 1 55.53 107 PRO A N 1
ATOM 805 C CA . PRO A 1 107 ? -16.797 3.684 8.227 1 55.53 107 PRO A CA 1
ATOM 806 C C . PRO A 1 107 ? -17 2.477 9.141 1 55.53 107 PRO A C 1
ATOM 808 O O . PRO A 1 107 ? -16.141 2.166 9.969 1 55.53 107 PRO A O 1
ATOM 811 N N . ILE A 1 108 ? -18.219 2.08 9.492 1 60.12 108 ILE A N 1
ATOM 812 C CA . ILE A 1 108 ? -18.5 0.895 10.305 1 60.12 108 ILE A CA 1
ATOM 813 C C . ILE A 1 108 ? -18.391 -0.355 9.43 1 60.12 108 ILE A C 1
ATOM 815 O O . ILE A 1 108 ? -18.875 -0.37 8.297 1 60.12 108 ILE A O 1
ATOM 819 N N . ASP A 1 109 ? -17.469 -1.39 9.852 1 73.38 109 ASP A N 1
ATOM 820 C CA . ASP A 1 109 ? -17.328 -2.811 9.555 1 73.38 109 ASP A CA 1
ATOM 821 C C . ASP A 1 109 ? -16.812 -3.023 8.133 1 73.38 109 ASP A C 1
ATOM 823 O O . ASP A 1 109 ? -17.484 -3.641 7.305 1 73.38 109 ASP A O 1
ATOM 827 N N . LEU A 1 110 ? -15.633 -2.354 7.832 1 83.44 110 LEU A N 1
ATOM 828 C CA . LEU A 1 110 ? -15.023 -2.613 6.531 1 83.44 110 LEU A CA 1
ATOM 829 C C . LEU A 1 110 ? -14.648 -4.086 6.395 1 83.44 110 LEU A C 1
ATOM 831 O O . LEU A 1 110 ? -14.242 -4.723 7.371 1 83.44 110 LEU A O 1
ATOM 835 N N . PRO A 1 111 ? -14.828 -4.59 5.223 1 86.94 111 PRO A N 1
ATOM 836 C CA . PRO A 1 111 ? -14.438 -5.992 5.055 1 86.94 111 PRO A CA 1
ATOM 837 C C . PRO A 1 111 ? -12.938 -6.211 5.246 1 86.94 111 PRO A C 1
ATOM 839 O O . PRO A 1 111 ? -12.125 -5.367 4.852 1 86.94 111 PRO A O 1
ATOM 842 N N . THR A 1 112 ? -12.648 -7.27 5.953 1 87.88 112 THR A N 1
ATOM 843 C CA . THR A 1 112 ? -11.266 -7.715 6.059 1 87.88 112 THR A CA 1
ATOM 844 C C . THR A 1 112 ? -10.922 -8.688 4.934 1 87.88 112 THR A C 1
ATOM 846 O O . THR A 1 112 ? -11.469 -9.789 4.871 1 87.88 112 THR A O 1
ATOM 849 N N . LEU A 1 113 ? -10.086 -8.32 4.031 1 91.94 113 LEU A N 1
ATOM 850 C CA . LEU A 1 113 ? -9.734 -9.125 2.869 1 91.94 113 LEU A CA 1
ATOM 851 C C . LEU A 1 113 ? -8.375 -9.789 3.064 1 91.94 113 LEU A C 1
ATOM 853 O O . LEU A 1 113 ? -7.434 -9.531 2.309 1 91.94 113 LEU A O 1
ATOM 857 N N . GLU A 1 114 ? -8.312 -10.688 4.055 1 88.38 114 GLU A N 1
ATOM 858 C CA . GLU A 1 114 ? -7.094 -11.406 4.418 1 88.38 114 GLU A CA 1
ATOM 859 C C . GLU A 1 114 ? -7.102 -12.82 3.854 1 88.38 114 GLU A C 1
ATOM 861 O O . GLU A 1 114 ? -8.047 -13.578 4.086 1 88.38 114 GLU A O 1
ATOM 866 N N . PRO A 1 115 ? -5.988 -13.07 3.08 1 87.81 115 PRO A N 1
ATOM 867 C CA . PRO A 1 115 ? -5.922 -14.453 2.588 1 87.81 115 PRO A CA 1
ATOM 868 C C . PRO A 1 115 ? -5.758 -15.469 3.713 1 87.81 115 PRO A C 1
ATOM 870 O O . PRO A 1 115 ? -5.27 -15.133 4.793 1 87.81 115 PRO A O 1
ATOM 873 N N . VAL A 1 116 ? -6.125 -16.688 3.445 1 82.06 116 VAL A N 1
ATOM 874 C CA . VAL A 1 116 ? -6.074 -17.719 4.477 1 82.06 116 VAL A CA 1
ATOM 875 C C . VAL A 1 116 ? -5.164 -18.859 4.023 1 82.06 116 VAL A C 1
ATOM 877 O O . VAL A 1 116 ? -4.949 -19.047 2.822 1 82.06 116 VAL A O 1
ATOM 880 N N . GLY A 1 117 ? -4.617 -19.453 5.004 1 75.56 117 GLY A N 1
ATOM 881 C CA . GLY A 1 117 ? -3.857 -20.672 4.754 1 75.56 117 GLY A CA 1
ATOM 882 C C . GLY A 1 117 ? -2.646 -20.453 3.869 1 75.56 117 GLY A C 1
ATOM 883 O O . GLY A 1 117 ? -1.835 -19.562 4.133 1 75.56 117 GLY A O 1
ATOM 884 N N . ARG A 1 118 ? -2.607 -21.266 2.811 1 72.5 118 ARG A N 1
ATOM 885 C CA . ARG A 1 118 ? -1.424 -21.281 1.958 1 72.5 118 ARG A CA 1
ATOM 886 C C . ARG A 1 118 ? -1.451 -20.141 0.95 1 72.5 118 ARG A C 1
ATOM 888 O O . ARG A 1 118 ? -0.482 -19.938 0.218 1 72.5 118 ARG A O 1
ATOM 895 N N . GLN A 1 119 ? -2.529 -19.406 0.949 1 78.62 119 GLN A N 1
ATOM 896 C CA . GLN A 1 119 ? -2.641 -18.266 0.041 1 78.62 119 GLN A CA 1
ATOM 897 C C . GLN A 1 119 ? -1.956 -17.031 0.62 1 78.62 119 GLN A C 1
ATOM 899 O O . GLN A 1 119 ? -1.953 -15.977 -0.004 1 78.62 119 GLN A O 1
ATOM 904 N N . LYS A 1 120 ? -1.266 -17.25 1.714 1 73 120 LYS A N 1
ATOM 905 C CA . LYS A 1 120 ? -0.595 -16.125 2.361 1 73 120 LYS A CA 1
ATOM 906 C C . LYS A 1 120 ? 0.857 -16.016 1.905 1 73 120 LYS A C 1
ATOM 908 O O . LYS A 1 120 ? 1.518 -15.008 2.158 1 73 120 LYS A O 1
ATOM 913 N N . THR A 1 121 ? 1.221 -17.016 1.162 1 69.5 121 THR A N 1
ATOM 914 C CA . THR A 1 121 ? 2.66 -17.078 0.934 1 69.5 121 THR A CA 1
ATOM 915 C C . THR A 1 121 ? 3.008 -16.594 -0.469 1 69.5 121 THR A C 1
ATOM 917 O O . THR A 1 121 ? 2.402 -17.016 -1.452 1 69.5 121 THR A O 1
ATOM 920 N N . PHE A 1 122 ? 3.83 -15.547 -0.535 1 68.06 122 PHE A N 1
ATOM 921 C CA . PHE A 1 122 ? 4.434 -15.086 -1.778 1 68.06 122 PHE A CA 1
ATOM 922 C C . PHE A 1 122 ? 5.953 -15.141 -1.696 1 68.06 122 PHE A C 1
ATOM 924 O O . PHE A 1 122 ? 6.551 -14.602 -0.76 1 68.06 122 PHE A O 1
ATOM 931 N N . TYR A 1 123 ? 6.469 -15.859 -2.635 1 63.25 123 TYR A N 1
ATOM 932 C CA . TYR A 1 123 ? 7.914 -16.062 -2.602 1 63.25 123 TYR A CA 1
ATOM 933 C C . TYR A 1 123 ? 8.633 -15.023 -3.453 1 63.25 123 TYR A C 1
ATOM 935 O O . TYR A 1 123 ? 8.227 -14.758 -4.586 1 63.25 123 TYR A O 1
ATOM 943 N N . LEU A 1 124 ? 9.477 -14.188 -2.734 1 58.41 124 LEU A N 1
ATOM 944 C CA . LEU A 1 124 ? 10.328 -13.266 -3.484 1 58.41 124 LEU A CA 1
ATOM 945 C C . LEU A 1 124 ? 11.328 -14.039 -4.344 1 58.41 124 LEU A C 1
ATOM 947 O O . LEU A 1 124 ? 11.82 -15.094 -3.939 1 58.41 124 LEU A O 1
ATOM 951 N N . GLN A 1 125 ? 11.109 -13.922 -5.605 1 51.41 125 GLN A N 1
ATOM 952 C CA . GLN A 1 125 ? 12.062 -14.602 -6.477 1 51.41 125 GLN A CA 1
ATOM 953 C C . GLN A 1 125 ? 13.5 -14.281 -6.078 1 51.41 125 GLN A C 1
ATOM 955 O O . GLN A 1 125 ? 14.094 -13.328 -6.582 1 51.41 125 GLN A O 1
ATOM 960 N N . TYR A 1 126 ? 13.633 -14.25 -4.699 1 47.72 126 TYR A N 1
ATOM 961 C CA . TYR A 1 126 ? 15.062 -14.312 -4.445 1 47.72 126 TYR A CA 1
ATOM 962 C C . TYR A 1 126 ? 15.57 -15.75 -4.523 1 47.72 126 TYR A C 1
ATOM 964 O O . TYR A 1 126 ? 16.688 -16.047 -4.102 1 47.72 126 TYR A O 1
ATOM 972 N N . TRP A 1 127 ? 14.586 -16.703 -5.02 1 39.62 127 TRP A N 1
ATOM 973 C CA . TRP A 1 127 ? 14.328 -18.062 -4.562 1 39.62 127 TRP A CA 1
ATOM 974 C C . TRP A 1 127 ? 15.562 -18.938 -4.738 1 39.62 127 TRP A C 1
ATOM 976 O O . TRP A 1 127 ? 15.914 -19.312 -5.863 1 39.62 127 TRP A O 1
ATOM 986 N N . HIS A 1 128 ? 16.578 -18.688 -4.219 1 35 128 HIS A N 1
ATOM 987 C CA . HIS A 1 128 ? 17.203 -20 -4.301 1 35 128 HIS A CA 1
ATOM 988 C C . HIS A 1 128 ? 16.562 -20.984 -3.328 1 35 128 HIS A C 1
ATOM 990 O O . HIS A 1 128 ? 15.867 -20.578 -2.398 1 35 128 HIS A O 1
ATOM 996 N N . ARG A 1 129 ? 16.922 -22.234 -3.262 1 36.69 129 ARG A N 1
ATOM 997 C CA . ARG A 1 129 ? 16.672 -23.562 -2.705 1 36.69 129 ARG A CA 1
ATOM 998 C C . ARG A 1 129 ? 16.609 -23.516 -1.183 1 36.69 129 ARG A C 1
ATOM 1000 O O . ARG A 1 129 ? 17.484 -22.922 -0.538 1 36.69 129 ARG A O 1
ATOM 1007 N N . ASP A 1 130 ? 16.062 -23.109 -0.064 1 37.16 130 ASP A N 1
ATOM 1008 C CA . ASP A 1 130 ? 15.836 -23.391 1.348 1 37.16 130 ASP A CA 1
ATOM 1009 C C . ASP A 1 130 ? 15.344 -22.156 2.092 1 37.16 130 ASP A C 1
ATOM 1011 O O . ASP A 1 130 ? 15.344 -22.125 3.324 1 37.16 130 ASP A O 1
ATOM 1015 N N . ASN A 1 131 ? 14.922 -21.078 1.658 1 38.47 131 ASN A N 1
ATOM 1016 C CA . ASN A 1 131 ? 14.797 -19.844 2.414 1 38.47 131 ASN A CA 1
ATOM 1017 C C . ASN A 1 131 ? 13.375 -19.625 2.904 1 38.47 131 ASN A C 1
ATOM 1019 O O . ASN A 1 131 ? 12.508 -19.188 2.143 1 38.47 131 ASN A O 1
ATOM 1023 N N . ILE A 1 132 ? 12.992 -20.203 4.012 1 44.41 132 ILE A N 1
ATOM 1024 C CA . ILE A 1 132 ? 11.789 -19.984 4.809 1 44.41 132 ILE A CA 1
ATOM 1025 C C . ILE A 1 132 ? 11.469 -18.5 4.852 1 44.41 132 ILE A C 1
ATOM 1027 O O . ILE A 1 132 ? 10.32 -18.109 5.098 1 44.41 132 ILE A O 1
ATOM 1031 N N . HIS A 1 133 ? 12.445 -17.719 4.914 1 45.12 133 HIS A N 1
ATOM 1032 C CA . HIS A 1 133 ? 12.219 -16.281 5.102 1 45.12 133 HIS A CA 1
ATOM 1033 C C . HIS A 1 133 ? 11.742 -15.633 3.807 1 45.12 133 HIS A C 1
ATOM 1035 O O . HIS A 1 133 ? 11.625 -14.406 3.736 1 45.12 133 HIS A O 1
ATOM 1041 N N . MET A 1 134 ? 11.758 -16.375 2.756 1 48.53 134 MET A N 1
ATOM 1042 C CA . MET A 1 134 ? 11.352 -15.836 1.46 1 48.53 134 MET A CA 1
ATOM 1043 C C . MET A 1 134 ? 9.852 -15.562 1.435 1 48.53 134 MET A C 1
ATOM 1045 O O . MET A 1 134 ? 9.312 -15.125 0.417 1 48.53 134 MET A O 1
ATOM 1049 N N . LYS A 1 135 ? 9.305 -15.984 2.371 1 53 135 LYS A N 1
ATOM 1050 C CA . LYS A 1 135 ? 7.855 -15.852 2.389 1 53 135 LYS A CA 1
ATOM 1051 C C . LYS A 1 135 ? 7.438 -14.422 2.74 1 53 135 LYS A C 1
ATOM 1053 O O . LYS A 1 135 ? 7.793 -13.914 3.805 1 53 135 LYS A O 1
ATOM 1058 N N . GLN A 1 136 ? 7.609 -13.555 1.657 1 55.78 136 GLN A N 1
ATOM 1059 C CA . GLN A 1 136 ? 6.832 -12.367 1.986 1 55.78 136 GLN A CA 1
ATOM 1060 C C . GLN A 1 136 ? 5.34 -12.68 2.045 1 55.78 136 GLN A C 1
ATOM 1062 O O . GLN A 1 136 ? 4.828 -13.438 1.219 1 55.78 136 GLN A O 1
ATOM 1067 N N . GLY A 1 137 ? 4.883 -12.758 3.189 1 64.06 137 GLY A N 1
ATOM 1068 C CA . GLY A 1 137 ? 3.445 -12.953 3.293 1 64.06 137 GLY A CA 1
ATOM 1069 C C . GLY A 1 137 ? 2.652 -12.031 2.387 1 64.06 137 GLY A C 1
ATOM 1070 O O . GLY A 1 137 ? 3.119 -10.945 2.033 1 64.06 137 GLY A O 1
ATOM 1071 N N . LEU A 1 138 ? 1.75 -12.641 1.495 1 77.19 138 LEU A N 1
ATOM 1072 C CA . LEU A 1 138 ? 0.776 -11.797 0.811 1 77.19 138 LEU A CA 1
ATOM 1073 C C . LEU A 1 138 ? -0.069 -11.016 1.813 1 77.19 138 LEU A C 1
ATOM 1075 O O . LEU A 1 138 ? -0.667 -11.602 2.717 1 77.19 138 LEU A O 1
ATOM 1079 N N . PRO A 1 139 ? 0.099 -9.688 1.711 1 77.5 139 PRO A N 1
ATOM 1080 C CA . PRO A 1 139 ? -0.685 -8.875 2.641 1 77.5 139 PRO A CA 1
ATOM 1081 C C . PRO A 1 139 ? -2.18 -8.891 2.322 1 77.5 139 PRO A C 1
ATOM 1083 O O . PRO A 1 139 ? -2.572 -9.195 1.195 1 77.5 139 PRO A O 1
ATOM 1086 N N . PRO A 1 140 ? -2.947 -8.633 3.404 1 87.31 140 PRO A N 1
ATOM 1087 C CA . PRO A 1 140 ? -4.355 -8.375 3.1 1 87.31 140 PRO A CA 1
ATOM 1088 C C . PRO A 1 140 ? -4.543 -7.223 2.115 1 87.31 140 PRO A C 1
ATOM 1090 O O . PRO A 1 140 ? -3.742 -6.289 2.096 1 87.31 140 PRO A O 1
ATOM 1093 N N . LEU A 1 141 ? -5.508 -7.398 1.312 1 92.19 141 LEU A N 1
ATOM 1094 C CA . LEU A 1 141 ? -5.867 -6.281 0.444 1 92.19 141 LEU A CA 1
ATOM 1095 C C . LEU A 1 141 ? -6.441 -5.129 1.256 1 92.19 141 LEU A C 1
ATOM 1097 O O . LEU A 1 141 ? -7.367 -5.32 2.049 1 92.19 141 LEU A O 1
ATOM 1101 N N . LYS A 1 142 ? -5.895 -3.936 1.118 1 90.06 142 LYS A N 1
ATOM 1102 C CA . LYS A 1 142 ? -6.336 -2.77 1.879 1 90.06 142 LYS A CA 1
ATOM 1103 C C . LYS A 1 142 ? -7.691 -2.271 1.388 1 90.06 142 LYS A C 1
ATOM 1105 O O . LYS A 1 142 ? -7.965 -2.283 0.186 1 90.06 142 LYS A O 1
ATOM 1110 N N . VAL A 1 143 ? -8.516 -1.828 2.408 1 90.75 143 VAL A N 1
ATOM 1111 C CA . VAL A 1 143 ? -9.844 -1.321 2.084 1 90.75 143 VAL A CA 1
ATOM 1112 C C . VAL A 1 143 ? -10.086 0.002 2.807 1 90.75 143 VAL A C 1
ATOM 1114 O O . VAL A 1 143 ? -9.648 0.182 3.947 1 90.75 143 VAL A O 1
ATOM 1117 N N . ARG A 1 144 ? -10.664 0.947 2.139 1 85.19 144 ARG A N 1
ATOM 1118 C CA . ARG A 1 144 ? -11.141 2.17 2.779 1 85.19 144 ARG A CA 1
ATOM 1119 C C . ARG A 1 144 ? -12.438 2.658 2.135 1 85.19 144 ARG A C 1
ATOM 1121 O O . ARG A 1 144 ? -12.734 2.311 0.991 1 85.19 144 ARG A O 1
ATOM 1128 N N . PRO A 1 145 ? -13.219 3.424 2.898 1 85.5 145 PRO A N 1
ATOM 1129 C CA . PRO A 1 145 ? -14.367 4.062 2.256 1 85.5 145 PRO A CA 1
ATOM 1130 C C . PRO A 1 145 ? -13.969 5.23 1.355 1 85.5 145 PRO A C 1
ATOM 1132 O O . PRO A 1 145 ? -12.898 5.809 1.528 1 85.5 145 PRO A O 1
ATOM 1135 N N . ALA A 1 146 ? -14.805 5.496 0.395 1 86.81 146 ALA A N 1
ATOM 1136 C CA . ALA A 1 146 ? -14.617 6.695 -0.414 1 86.81 146 ALA A CA 1
ATOM 1137 C C . ALA A 1 146 ? -14.664 7.953 0.451 1 86.81 146 ALA A C 1
ATOM 1139 O O . ALA A 1 146 ? -15.438 8.031 1.405 1 86.81 146 ALA A O 1
ATOM 1140 N N . SER A 1 147 ? -13.812 8.852 0.161 1 81.12 147 SER A N 1
ATOM 1141 C CA . SER A 1 147 ? -13.719 10.102 0.907 1 81.12 147 SER A CA 1
ATOM 1142 C C . SER A 1 147 ? -14.289 11.266 0.107 1 81.12 147 SER A C 1
ATOM 1144 O O . SER A 1 147 ? -14.469 11.164 -1.109 1 81.12 147 SER A O 1
ATOM 1146 N N . ALA A 1 148 ? -14.547 12.398 0.835 1 77.44 148 ALA A N 1
ATOM 1147 C CA . ALA A 1 148 ? -15.047 13.602 0.177 1 77.44 148 ALA A CA 1
ATOM 1148 C C . ALA A 1 148 ? -13.953 14.258 -0.664 1 77.44 148 ALA A C 1
ATOM 1150 O O . ALA A 1 148 ? -14.242 15.078 -1.541 1 77.44 148 ALA A O 1
ATOM 1151 N N . THR A 1 149 ? -12.758 13.906 -0.364 1 81.19 149 THR A N 1
ATOM 1152 C CA . THR A 1 149 ? -11.633 14.461 -1.105 1 81.19 149 THR A CA 1
ATOM 1153 C C . THR A 1 149 ? -10.75 13.344 -1.66 1 81.19 149 THR A C 1
ATOM 1155 O O . THR A 1 149 ? -9.961 12.742 -0.924 1 81.19 149 THR A O 1
ATOM 1158 N N . GLU A 1 150 ? -11.016 13.031 -2.869 1 88.88 150 GLU A N 1
ATOM 1159 C CA . GLU A 1 150 ? -10.203 12.008 -3.518 1 88.88 150 GLU A CA 1
ATOM 1160 C C . GLU A 1 150 ? -9.102 12.633 -4.363 1 88.88 150 GLU A C 1
ATOM 1162 O O . GLU A 1 150 ? -9.219 13.781 -4.797 1 88.88 150 GLU A O 1
ATOM 1167 N N . ALA A 1 151 ? -8.023 11.828 -4.605 1 92.38 151 ALA A N 1
ATOM 1168 C CA . ALA A 1 151 ? -6.816 12.336 -5.25 1 92.38 151 ALA A CA 1
ATOM 1169 C C . ALA A 1 151 ? -7.035 12.523 -6.75 1 92.38 151 ALA A C 1
ATOM 1171 O O . ALA A 1 151 ? -6.289 13.258 -7.402 1 92.38 151 ALA A O 1
ATOM 1172 N N . ARG A 1 152 ? -7.992 11.844 -7.316 1 96.31 152 ARG A N 1
ATOM 1173 C CA . ARG A 1 152 ? -8.305 11.891 -8.742 1 96.31 152 ARG A CA 1
ATOM 1174 C C . ARG A 1 152 ? -9.797 12.125 -8.969 1 96.31 152 ARG A C 1
ATOM 1176 O O . ARG A 1 152 ? -10.617 11.766 -8.125 1 96.31 152 ARG A O 1
ATOM 1183 N N . GLN A 1 153 ? -10.102 12.695 -10.117 1 95.62 153 GLN A N 1
ATOM 1184 C CA . GLN A 1 153 ? -11.492 12.953 -10.453 1 95.62 153 GLN A CA 1
ATOM 1185 C C . GLN A 1 153 ? -12.273 11.656 -10.617 1 95.62 153 GLN A C 1
ATOM 1187 O O . GLN A 1 153 ? -13.422 11.555 -10.188 1 95.62 153 GLN A O 1
ATOM 1192 N N . TYR A 1 154 ? -11.695 10.641 -11.219 1 97.44 154 TYR A N 1
ATOM 1193 C CA . TYR A 1 154 ? -12.398 9.383 -11.477 1 97.44 154 TYR A CA 1
ATOM 1194 C C . TYR A 1 154 ? -12.656 8.633 -10.18 1 97.44 154 TYR A C 1
ATOM 1196 O O . TYR A 1 154 ? -13.469 7.699 -10.141 1 97.44 154 TYR A O 1
ATOM 1204 N N . LEU A 1 155 ? -11.969 8.977 -9.117 1 96.56 155 LEU A N 1
ATOM 1205 C CA . LEU A 1 155 ? -12.242 8.414 -7.801 1 96.56 155 LEU A CA 1
ATOM 1206 C C . LEU A 1 155 ? -13.32 9.211 -7.078 1 96.56 155 LEU A C 1
ATOM 1208 O O . LEU A 1 155 ? -14.125 8.648 -6.336 1 96.56 155 LEU A O 1
ATOM 1212 N N . ALA A 1 156 ? -13.312 10.539 -7.273 1 92.56 156 ALA A N 1
ATOM 1213 C CA . ALA A 1 156 ? -14.289 11.414 -6.645 1 92.56 156 ALA A CA 1
ATOM 1214 C C . ALA A 1 156 ? -15.68 11.211 -7.254 1 92.56 156 ALA A C 1
ATOM 1216 O O . ALA A 1 156 ? -16.688 11.234 -6.539 1 92.56 156 ALA A O 1
ATOM 1217 N N . GLU A 1 157 ? -15.672 11.023 -8.539 1 94.62 157 GLU A N 1
ATOM 1218 C CA . GLU A 1 157 ? -16.875 10.781 -9.312 1 94.62 157 GLU A CA 1
ATOM 1219 C C . GLU A 1 157 ? -16.719 9.57 -10.227 1 94.62 157 GLU A C 1
ATOM 1221 O O . GLU A 1 157 ? -16.672 9.711 -11.453 1 94.62 157 GLU A O 1
ATOM 1226 N N . PRO A 1 158 ? -16.875 8.414 -9.594 1 96.69 158 PRO A N 1
ATOM 1227 C CA . PRO A 1 158 ? -16.547 7.203 -10.352 1 96.69 158 PRO A CA 1
ATOM 1228 C C . PRO A 1 158 ? -17.609 6.84 -11.375 1 96.69 158 PRO A C 1
ATOM 1230 O O . PRO A 1 158 ? -18.812 7.027 -11.125 1 96.69 158 PRO A O 1
ATOM 1233 N N . SER A 1 159 ? -17.156 6.414 -12.547 1 96.31 159 SER A N 1
ATOM 1234 C CA . SER A 1 159 ? -17.953 5.66 -13.508 1 96.31 159 SER A CA 1
ATOM 1235 C C . SER A 1 159 ? -17.672 4.168 -13.414 1 96.31 159 SER A C 1
ATOM 1237 O O . SER A 1 159 ? -16.672 3.686 -13.938 1 96.31 159 SER A O 1
ATOM 1239 N N . PHE A 1 160 ? -18.641 3.451 -12.797 1 97.06 160 PHE A N 1
ATOM 1240 C CA . PHE A 1 160 ? -18.422 2.037 -12.523 1 97.06 160 PHE A CA 1
ATOM 1241 C C . PHE A 1 160 ? -18.656 1.195 -13.773 1 97.06 160 PHE A C 1
ATOM 1243 O O . PHE A 1 160 ? -19.703 1.299 -14.406 1 97.06 160 PHE A O 1
ATOM 1250 N N . SER A 1 161 ? -17.672 0.326 -14.125 1 96.94 161 SER A N 1
ATOM 1251 C CA . SER A 1 161 ? -17.859 -0.645 -15.203 1 96.94 161 SER A CA 1
ATOM 1252 C C . SER A 1 161 ? -18.875 -1.716 -14.812 1 96.94 161 SER A C 1
ATOM 1254 O O . SER A 1 161 ? -18.734 -2.369 -13.773 1 96.94 161 SER A O 1
ATOM 1256 N N . SER A 1 162 ? -19.891 -1.945 -15.617 1 94.81 162 SER A N 1
ATOM 1257 C CA . SER A 1 162 ? -20.844 -3.035 -15.43 1 94.81 162 SER A CA 1
ATOM 1258 C C . SER A 1 162 ? -20.484 -4.238 -16.297 1 94.81 162 SER A C 1
ATOM 1260 O O . SER A 1 162 ? -21.188 -5.25 -16.281 1 94.81 162 SER A O 1
ATOM 1262 N N . CYS A 1 163 ? -19.391 -4.129 -17.031 1 95.25 163 CYS A N 1
ATOM 1263 C CA . CYS A 1 163 ? -19.031 -5.152 -18.016 1 95.25 163 CYS A CA 1
ATOM 1264 C C . CYS A 1 163 ? -17.859 -5.996 -17.516 1 95.25 163 CYS A C 1
ATOM 1266 O O . CYS A 1 163 ? -17.812 -7.203 -17.766 1 95.25 163 CYS A O 1
ATOM 1268 N N . THR A 1 164 ? -16.953 -5.352 -16.906 1 96.62 164 THR A N 1
ATOM 1269 C CA . THR A 1 164 ? -15.758 -6.043 -16.422 1 96.62 164 THR A CA 1
ATOM 1270 C C . THR A 1 164 ? -15.914 -6.449 -14.961 1 96.62 164 THR A C 1
ATOM 1272 O O . THR A 1 164 ? -16.297 -5.629 -14.117 1 96.62 164 THR A O 1
ATOM 1275 N N . VAL A 1 165 ? -15.617 -7.691 -14.656 1 96.06 165 VAL A N 1
ATOM 1276 C CA . VAL A 1 165 ? -15.664 -8.203 -13.297 1 96.06 165 VAL A CA 1
ATOM 1277 C C . VAL A 1 165 ? -14.273 -8.633 -12.852 1 96.06 165 VAL A C 1
ATOM 1279 O O . VAL A 1 165 ? -13.859 -9.773 -13.086 1 96.06 165 VAL A O 1
ATOM 1282 N N . PRO A 1 166 ? -13.539 -7.723 -12.188 1 97.56 166 PRO A N 1
ATOM 1283 C CA . PRO A 1 166 ? -12.258 -8.18 -11.641 1 97.56 166 PRO A CA 1
ATOM 1284 C C . PRO A 1 166 ? -12.422 -9.289 -10.602 1 97.56 166 PRO A C 1
ATOM 1286 O O . PRO A 1 166 ? -13.273 -9.188 -9.719 1 97.56 166 PRO A O 1
ATOM 1289 N N . VAL A 1 167 ? -11.695 -10.266 -10.75 1 96.5 167 VAL A N 1
ATOM 1290 C CA . VAL A 1 167 ? -11.562 -11.32 -9.758 1 96.5 167 VAL A CA 1
ATOM 1291 C C . VAL A 1 167 ? -10.133 -11.352 -9.219 1 96.5 167 VAL A C 1
ATOM 1293 O O . VAL A 1 167 ? -9.227 -11.875 -9.875 1 96.5 167 VAL A O 1
ATOM 1296 N N . VAL A 1 168 ? -9.992 -10.758 -8.055 1 96.88 168 VAL A N 1
ATOM 1297 C CA . VAL A 1 168 ? -8.695 -10.742 -7.383 1 96.88 168 VAL A CA 1
ATOM 1298 C C . VAL A 1 168 ? -8.445 -12.094 -6.711 1 96.88 168 VAL A C 1
ATOM 1300 O O . VAL A 1 168 ? -9.258 -12.555 -5.906 1 96.88 168 VAL A O 1
ATOM 1303 N N . PHE A 1 169 ? -7.285 -12.656 -7.035 1 94.94 169 PHE A N 1
ATOM 1304 C CA . PHE A 1 169 ? -7.051 -14.023 -6.594 1 94.94 169 PHE A CA 1
ATOM 1305 C C . PHE A 1 169 ? -5.727 -14.133 -5.852 1 94.94 169 PHE A C 1
ATOM 1307 O O . PHE A 1 169 ? -4.691 -13.688 -6.352 1 94.94 169 PHE A O 1
ATOM 1314 N N . TYR A 1 170 ? -5.762 -14.695 -4.629 1 92.69 170 TYR A N 1
ATOM 1315 C CA . TYR A 1 170 ? -4.57 -15.07 -3.877 1 92.69 170 TYR A CA 1
ATOM 1316 C C . TYR A 1 170 ? -4.129 -16.484 -4.23 1 92.69 170 TYR A C 1
ATOM 1318 O O . TYR A 1 170 ? -4.824 -17.453 -3.914 1 92.69 170 TYR A O 1
ATOM 1326 N N . GLN A 1 171 ? -2.971 -16.609 -4.809 1 89.94 171 GLN A N 1
ATOM 1327 C CA . GLN A 1 171 ? -2.531 -17.891 -5.348 1 89.94 171 GLN A CA 1
ATOM 1328 C C . GLN A 1 171 ? -1.966 -18.781 -4.25 1 89.94 171 GLN A C 1
ATOM 1330 O O . GLN A 1 171 ? -1.318 -18.297 -3.318 1 89.94 171 GLN A O 1
ATOM 1335 N N . HIS A 1 172 ? -2.201 -20 -4.492 1 85.19 172 HIS A N 1
ATOM 1336 C CA . HIS A 1 172 ? -1.601 -21.047 -3.682 1 85.19 172 HIS A CA 1
ATOM 1337 C C . HIS A 1 172 ? -0.243 -21.469 -4.238 1 85.19 172 HIS A C 1
ATOM 1339 O O . HIS A 1 172 ? -0.159 -22 -5.352 1 85.19 172 HIS A O 1
ATOM 1345 N N . ASN A 1 173 ? 0.839 -21.281 -3.498 1 81.81 173 ASN A N 1
ATOM 1346 C CA . ASN A 1 173 ? 2.17 -21.75 -3.854 1 81.81 173 ASN A CA 1
ATOM 1347 C C . ASN A 1 173 ? 2.504 -21.453 -5.312 1 81.81 173 ASN A C 1
ATOM 1349 O O . ASN A 1 173 ? 2.879 -22.344 -6.066 1 81.81 173 ASN A O 1
ATOM 1353 N N . SER A 1 174 ? 2.459 -20.203 -5.648 1 83.19 174 SER A N 1
ATOM 1354 C CA . SER A 1 174 ? 2.58 -19.766 -7.039 1 83.19 174 SER A CA 1
ATOM 1355 C C . SER A 1 174 ? 4 -19.969 -7.559 1 83.19 174 SER A C 1
ATOM 1357 O O . SER A 1 174 ? 4.27 -19.75 -8.742 1 83.19 174 SER A O 1
ATOM 1359 N N . PHE A 1 175 ? 4.922 -20.5 -6.766 1 79.62 175 PHE A N 1
ATOM 1360 C CA . PHE A 1 175 ? 6.285 -20.75 -7.223 1 79.62 175 PHE A CA 1
ATOM 1361 C C . PHE A 1 175 ? 6.406 -22.125 -7.859 1 79.62 175 PHE A C 1
ATOM 1363 O O . PHE A 1 175 ? 7.398 -22.422 -8.523 1 79.62 175 PHE A O 1
ATOM 1370 N N . ASN A 1 176 ? 5.453 -22.906 -7.652 1 86.19 176 ASN A N 1
ATOM 1371 C CA . ASN A 1 176 ? 5.469 -24.281 -8.109 1 86.19 176 ASN A CA 1
ATOM 1372 C C . ASN A 1 176 ? 4.562 -24.484 -9.32 1 86.19 176 ASN A C 1
ATOM 1374 O O . ASN A 1 176 ? 3.371 -24.172 -9.266 1 86.19 176 ASN A O 1
ATOM 1378 N N . PHE A 1 177 ? 5.133 -25.094 -10.32 1 90.25 177 PHE A N 1
ATOM 1379 C CA . PHE A 1 177 ? 4.434 -25.281 -11.586 1 90.25 177 PHE A CA 1
ATOM 1380 C C . PHE A 1 177 ? 3.146 -26.062 -11.383 1 90.25 177 PHE A C 1
ATOM 1382 O O . PHE A 1 177 ? 2.086 -25.672 -11.867 1 90.25 177 PHE A O 1
ATOM 1389 N N . ALA A 1 178 ? 3.188 -27.172 -10.703 1 92.44 178 ALA A N 1
ATOM 1390 C CA . ALA A 1 178 ? 2.023 -28.031 -10.508 1 92.44 178 ALA A CA 1
ATOM 1391 C C . ALA A 1 178 ? 0.934 -27.312 -9.719 1 92.44 178 ALA A C 1
ATOM 1393 O O . ALA A 1 178 ? -0.248 -27.391 -10.062 1 92.44 178 ALA A O 1
ATOM 1394 N N . HIS A 1 179 ? 1.349 -26.609 -8.703 1 90.5 179 HIS A N 1
ATOM 1395 C CA . HIS A 1 179 ? 0.373 -25.875 -7.906 1 90.5 179 HIS A CA 1
ATOM 1396 C C . HIS A 1 179 ? -0.259 -24.75 -8.719 1 90.5 179 HIS A C 1
ATOM 1398 O O . HIS A 1 179 ? -1.469 -24.531 -8.641 1 90.5 179 HIS A O 1
ATOM 1404 N N . THR A 1 180 ? 0.52 -24.078 -9.469 1 92.19 180 THR A N 1
ATOM 1405 C CA . THR A 1 180 ? -0.003 -22.984 -10.281 1 92.19 180 THR A CA 1
ATOM 1406 C C . THR A 1 180 ? -1.013 -23.5 -11.305 1 92.19 180 THR A C 1
ATOM 1408 O O . THR A 1 180 ? -2.088 -22.906 -11.469 1 92.19 180 THR A O 1
ATOM 1411 N N . LEU A 1 181 ? -0.668 -24.594 -11.961 1 95.31 181 LEU A N 1
ATOM 1412 C CA . LEU A 1 181 ? -1.557 -25.141 -12.977 1 95.31 181 LEU A CA 1
ATOM 1413 C C . LEU A 1 181 ? -2.779 -25.797 -12.336 1 95.31 181 LEU A C 1
ATOM 1415 O O . LEU A 1 181 ? -3.916 -25.453 -12.672 1 95.31 181 LEU A O 1
ATOM 1419 N N . ARG A 1 182 ? -2.561 -26.609 -11.359 1 94.44 182 ARG A N 1
ATOM 1420 C CA . ARG A 1 182 ? -3.586 -27.484 -10.797 1 94.44 182 ARG A CA 1
ATOM 1421 C C . ARG A 1 182 ? -4.477 -26.734 -9.82 1 94.44 182 ARG A C 1
ATOM 1423 O O . ARG A 1 182 ? -5.699 -26.703 -9.969 1 94.44 182 ARG A O 1
ATOM 1430 N N . ASP A 1 183 ? -3.869 -26.094 -8.82 1 91.81 183 ASP A N 1
ATOM 1431 C CA . ASP A 1 183 ? -4.613 -25.562 -7.68 1 91.81 183 ASP A CA 1
ATOM 1432 C C . ASP A 1 183 ? -5.066 -24.125 -7.93 1 91.81 183 ASP A C 1
ATOM 1434 O O . ASP A 1 183 ? -5.945 -23.625 -7.23 1 91.81 183 ASP A O 1
ATOM 1438 N N . ASN A 1 184 ? -4.461 -23.484 -8.914 1 94.19 184 ASN A N 1
ATOM 1439 C CA . ASN A 1 184 ? -4.793 -22.094 -9.156 1 94.19 184 ASN A CA 1
ATOM 1440 C C . ASN A 1 184 ? -5.523 -21.906 -10.484 1 94.19 184 ASN A C 1
ATOM 1442 O O . ASN A 1 184 ? -6.754 -21.891 -10.523 1 94.19 184 ASN A O 1
ATOM 1446 N N . ALA A 1 185 ? -4.809 -21.984 -11.594 1 96.31 185 ALA A N 1
ATOM 1447 C CA . ALA A 1 185 ? -5.352 -21.609 -12.898 1 96.31 185 ALA A CA 1
ATOM 1448 C C . ALA A 1 185 ? -6.457 -22.562 -13.328 1 96.31 185 ALA A C 1
ATOM 1450 O O . ALA A 1 185 ? -7.535 -22.125 -13.742 1 96.31 185 ALA A O 1
ATOM 1451 N N . ALA A 1 186 ? -6.227 -23.875 -13.203 1 96.31 186 ALA A N 1
ATOM 1452 C CA . ALA A 1 186 ? -7.227 -24.844 -13.641 1 96.31 186 ALA A CA 1
ATOM 1453 C C . ALA A 1 186 ? -8.477 -24.766 -12.766 1 96.31 186 ALA A C 1
ATOM 1455 O O . ALA A 1 186 ? -9.594 -24.922 -13.266 1 96.31 186 ALA A O 1
ATOM 1456 N N . ARG A 1 187 ? -8.227 -24.609 -11.516 1 93.75 187 ARG A N 1
ATOM 1457 C CA . ARG A 1 187 ? -9.367 -24.453 -10.609 1 93.75 187 ARG A CA 1
ATOM 1458 C C . ARG A 1 187 ? -10.172 -23.203 -10.953 1 93.75 187 ARG A C 1
ATOM 1460 O O . ARG A 1 187 ? -11.406 -23.25 -10.977 1 93.75 187 ARG A O 1
ATOM 1467 N N . PHE A 1 188 ? -9.547 -22.109 -11.156 1 95.19 188 PHE A N 1
ATOM 1468 C CA . PHE A 1 188 ? -10.188 -20.859 -11.555 1 95.19 188 PHE A CA 1
ATOM 1469 C C . PHE A 1 188 ? -10.945 -21.047 -12.867 1 95.19 188 PHE A C 1
ATOM 1471 O O . PHE A 1 188 ? -12.102 -20.625 -12.984 1 95.19 188 PHE A O 1
ATOM 1478 N N . TYR A 1 189 ? -10.352 -21.688 -13.836 1 95.81 189 TYR A N 1
ATOM 1479 C CA . TYR A 1 189 ? -10.969 -22 -15.117 1 95.81 189 TYR A CA 1
ATOM 1480 C C . TYR A 1 189 ? -12.266 -22.766 -14.922 1 95.81 189 TYR A C 1
ATOM 1482 O O . TYR A 1 189 ? -13.297 -22.422 -15.5 1 95.81 189 TYR A O 1
ATOM 1490 N N . SER A 1 190 ? -12.188 -23.812 -14.094 1 95.44 190 SER A N 1
ATOM 1491 C CA . SER A 1 190 ? -13.352 -24.656 -13.844 1 95.44 190 SER A CA 1
ATOM 1492 C C . SER A 1 190 ? -14.484 -23.859 -13.211 1 95.44 190 SER A C 1
ATOM 1494 O O . SER A 1 190 ? -15.648 -24.016 -13.586 1 95.44 190 SER A O 1
ATOM 1496 N N . ALA A 1 191 ? -14.109 -23.016 -12.289 1 93.31 191 ALA A N 1
ATOM 1497 C CA . ALA A 1 191 ? -15.109 -22.188 -11.609 1 93.31 191 ALA A CA 1
ATOM 1498 C C . ALA A 1 191 ? -15.75 -21.203 -12.586 1 93.31 191 ALA A C 1
ATOM 1500 O O . ALA A 1 191 ? -16.969 -20.969 -12.539 1 93.31 191 ALA A O 1
ATOM 1501 N N . LEU A 1 192 ? -14.961 -20.641 -13.422 1 92.31 192 LEU A N 1
ATOM 1502 C CA . LEU A 1 192 ? -15.484 -19.672 -14.383 1 92.31 192 LEU A CA 1
ATOM 1503 C C . LEU A 1 192 ? -16.469 -20.344 -15.336 1 92.31 192 LEU A C 1
ATOM 1505 O O . LEU A 1 192 ? -17.469 -19.734 -15.727 1 92.31 192 LEU A O 1
ATOM 1509 N N . LYS A 1 193 ? -16.172 -21.578 -15.711 1 91.44 193 LYS A N 1
ATOM 1510 C CA . LYS A 1 193 ? -17.047 -22.297 -16.625 1 91.44 193 LYS A CA 1
ATOM 1511 C C . LYS A 1 193 ? -18.422 -22.531 -16.016 1 91.44 193 LYS A C 1
ATOM 1513 O O . LYS A 1 193 ? -19.391 -22.812 -16.719 1 91.44 193 LYS A O 1
ATOM 1518 N N . GLU A 1 194 ? -18.469 -22.375 -14.766 1 90.44 194 GLU A N 1
ATOM 1519 C CA . GLU A 1 194 ? -19.734 -22.578 -14.055 1 90.44 194 GLU A CA 1
ATOM 1520 C C . GLU A 1 194 ? -20.5 -21.266 -13.891 1 90.44 194 GLU A C 1
ATOM 1522 O O . GLU A 1 194 ? -21.516 -21.219 -13.203 1 90.44 194 GLU A O 1
ATOM 1527 N N . THR A 1 195 ? -19.953 -20.203 -14.445 1 89.06 195 THR A N 1
ATOM 1528 C CA . THR A 1 195 ? -20.609 -18.906 -14.344 1 89.06 195 THR A CA 1
ATOM 1529 C C . THR A 1 195 ? -21.141 -18.469 -15.703 1 89.06 195 THR A C 1
ATOM 1531 O O . THR A 1 195 ? -20.688 -18.953 -16.75 1 89.06 195 THR A O 1
ATOM 1534 N N . ALA A 1 196 ? -22.125 -17.516 -15.664 1 87.12 196 ALA A N 1
ATOM 1535 C CA . ALA A 1 196 ? -22.703 -16.969 -16.891 1 87.12 196 ALA A CA 1
ATOM 1536 C C . ALA A 1 196 ? -21.891 -15.773 -17.391 1 87.12 196 ALA A C 1
ATOM 1538 O O . ALA A 1 196 ? -22.172 -15.211 -18.453 1 87.12 196 ALA A O 1
ATOM 1539 N N . TRP A 1 197 ? -20.875 -15.375 -16.688 1 90.12 197 TRP A N 1
ATOM 1540 C CA . TRP A 1 197 ? -20.141 -14.156 -17.016 1 90.12 197 TRP A CA 1
ATOM 1541 C C . TRP A 1 197 ? -18.656 -14.445 -17.219 1 90.12 197 TRP A C 1
ATOM 1543 O O . TRP A 1 197 ? -17.812 -13.586 -16.938 1 90.12 197 TRP A O 1
ATOM 1553 N N . GLU A 1 198 ? -18.281 -15.617 -17.672 1 90.81 198 GLU A N 1
ATOM 1554 C CA . GLU A 1 198 ? -16.906 -16.078 -17.859 1 90.81 198 GLU A CA 1
ATOM 1555 C C . GLU A 1 198 ? -16.125 -15.078 -18.703 1 90.81 198 GLU A C 1
ATOM 1557 O O . GLU A 1 198 ? -14.984 -14.742 -18.375 1 90.81 198 GLU A O 1
ATOM 1562 N N . GLN A 1 199 ? -16.719 -14.555 -19.734 1 89.69 199 GLN A N 1
ATOM 1563 C CA . GLN A 1 199 ? -16.016 -13.695 -20.688 1 89.69 199 GLN A CA 1
ATOM 1564 C C . GLN A 1 199 ? -15.734 -12.32 -20.094 1 89.69 199 GLN A C 1
ATOM 1566 O O . GLN A 1 199 ? -14.922 -11.562 -20.625 1 89.69 199 GLN A O 1
ATOM 1571 N N . HIS A 1 200 ? -16.422 -12.008 -18.984 1 94.06 200 HIS A N 1
ATOM 1572 C CA . HIS A 1 200 ? -16.312 -10.68 -18.391 1 94.06 200 HIS A CA 1
ATOM 1573 C C . HIS A 1 200 ? -15.328 -10.672 -17.219 1 94.06 200 HIS A C 1
ATOM 1575 O O . HIS A 1 200 ? -15.031 -9.617 -16.656 1 94.06 200 HIS A O 1
ATOM 1581 N N . ALA A 1 201 ? -14.742 -11.859 -16.938 1 95.25 201 ALA A N 1
ATOM 1582 C CA . ALA A 1 201 ? -13.852 -11.977 -15.781 1 95.25 201 ALA A CA 1
ATOM 1583 C C . ALA A 1 201 ? -12.477 -11.406 -16.094 1 95.25 201 ALA A C 1
ATOM 1585 O O . ALA A 1 201 ? -11.812 -11.828 -17.047 1 95.25 201 ALA A O 1
ATOM 1586 N N . LYS A 1 202 ? -12.086 -10.398 -15.391 1 97.19 202 LYS A N 1
ATOM 1587 C CA . LYS A 1 202 ? -10.719 -9.875 -15.383 1 97.19 202 LYS A CA 1
ATOM 1588 C C . LYS A 1 202 ? -9.891 -10.523 -14.281 1 97.19 202 LYS A C 1
ATOM 1590 O O . LYS A 1 202 ? -10.141 -10.289 -13.094 1 97.19 202 LYS A O 1
ATOM 1595 N N . VAL A 1 203 ? -8.883 -11.297 -14.703 1 97.5 203 VAL A N 1
ATOM 1596 C CA . VAL A 1 203 ? -8.055 -12 -13.727 1 97.5 203 VAL A CA 1
ATOM 1597 C C . VAL A 1 203 ? -7.012 -11.039 -13.148 1 97.5 203 VAL A C 1
ATOM 1599 O O . VAL A 1 203 ? -6.184 -10.5 -13.883 1 97.5 203 VAL A O 1
ATOM 1602 N N . VAL A 1 204 ? -7.07 -10.852 -11.891 1 97.75 204 VAL A N 1
ATOM 1603 C CA . VAL A 1 204 ? -6.105 -10.031 -11.156 1 97.75 204 VAL A CA 1
ATOM 1604 C C . VAL A 1 204 ? -5.422 -10.875 -10.086 1 97.75 204 VAL A C 1
ATOM 1606 O O . VAL A 1 204 ? -6.074 -11.344 -9.148 1 97.75 204 VAL A O 1
ATOM 1609 N N . LEU A 1 205 ? -4.141 -11 -10.211 1 95.38 205 LEU A N 1
ATOM 1610 C CA . LEU A 1 205 ? -3.414 -11.852 -9.273 1 95.38 205 LEU A CA 1
ATOM 1611 C C . LEU A 1 205 ? -2.707 -11.016 -8.211 1 95.38 205 LEU A C 1
ATOM 1613 O O . LEU A 1 205 ? -2.074 -10.008 -8.539 1 95.38 205 LEU A O 1
ATOM 1617 N N . MET A 1 206 ? -2.807 -11.43 -6.953 1 93 206 MET A N 1
ATOM 1618 C CA . MET A 1 206 ? -2.072 -10.773 -5.871 1 93 206 MET A CA 1
ATOM 1619 C C . MET A 1 206 ? -0.612 -11.219 -5.863 1 93 206 MET A C 1
ATOM 1621 O O . MET A 1 206 ? -0.32 -12.406 -5.988 1 93 206 MET A O 1
ATOM 1625 N N . THR A 1 207 ? 0.243 -10.258 -5.82 1 89.06 207 THR A N 1
ATOM 1626 C CA . THR A 1 207 ? 1.673 -10.492 -5.652 1 89.06 207 THR A CA 1
ATOM 1627 C C . THR A 1 207 ? 2.205 -9.734 -4.438 1 89.06 207 THR A C 1
ATOM 1629 O O . THR A 1 207 ? 1.549 -8.82 -3.934 1 89.06 207 THR A O 1
ATOM 1632 N N . GLY A 1 208 ? 3.332 -10.203 -3.939 1 82.69 208 GLY A N 1
ATOM 1633 C CA . GLY A 1 208 ? 3.941 -9.539 -2.797 1 82.69 208 GLY A CA 1
ATOM 1634 C C . GLY A 1 208 ? 4.871 -8.406 -3.189 1 82.69 208 GLY A C 1
ATOM 1635 O O . GLY A 1 208 ? 5.609 -8.516 -4.168 1 82.69 208 GLY A O 1
ATOM 1636 N N . GLY A 1 209 ? 4.816 -7.23 -2.4 1 81.81 209 GLY A N 1
ATOM 1637 C CA . GLY A 1 209 ? 5.777 -6.148 -2.541 1 81.81 209 GLY A CA 1
ATOM 1638 C C . GLY A 1 209 ? 5.617 -5.375 -3.838 1 81.81 209 GLY A C 1
ATOM 1639 O O . GLY A 1 209 ? 6.555 -4.719 -4.293 1 81.81 209 GLY A O 1
ATOM 1640 N N . GLY A 1 210 ? 4.484 -5.547 -4.465 1 88.94 210 GLY A N 1
ATOM 1641 C CA . GLY A 1 210 ? 4.289 -4.867 -5.734 1 88.94 210 GLY A CA 1
ATOM 1642 C C . GLY A 1 210 ? 5.074 -5.488 -6.871 1 88.94 210 GLY A C 1
ATOM 1643 O O . GLY A 1 210 ? 5.234 -4.879 -7.93 1 88.94 210 GLY A O 1
ATOM 1644 N N . LEU A 1 211 ? 5.559 -6.641 -6.73 1 88.5 211 LEU A N 1
ATOM 1645 C CA . LEU A 1 211 ? 6.359 -7.324 -7.742 1 88.5 211 LEU A CA 1
ATOM 1646 C C . LEU A 1 211 ? 5.477 -7.855 -8.867 1 88.5 211 LEU A C 1
ATOM 1648 O O . LEU A 1 211 ? 4.266 -7.988 -8.703 1 88.5 211 LEU A O 1
ATOM 1652 N N . PRO A 1 212 ? 6.086 -8.078 -10 1 89.44 212 PRO A N 1
ATOM 1653 C CA . PRO A 1 212 ? 5.301 -8.586 -11.125 1 89.44 212 PRO A CA 1
ATOM 1654 C C . PRO A 1 212 ? 4.953 -10.062 -10.984 1 89.44 212 PRO A C 1
ATOM 1656 O O . PRO A 1 212 ? 5.52 -10.758 -10.133 1 89.44 212 PRO A O 1
ATOM 1659 N N . ILE A 1 213 ? 3.967 -10.461 -11.758 1 91.5 213 ILE A N 1
ATOM 1660 C CA . ILE A 1 213 ? 3.668 -11.883 -11.898 1 91.5 213 ILE A CA 1
ATOM 1661 C C . ILE A 1 213 ? 4.84 -12.594 -12.57 1 91.5 213 ILE A C 1
ATOM 1663 O O . ILE A 1 213 ? 5.395 -12.094 -13.555 1 91.5 213 ILE A O 1
ATOM 1667 N N . SER A 1 214 ? 5.258 -13.727 -12.008 1 87.06 214 SER A N 1
ATOM 1668 C CA . SER A 1 214 ? 6.359 -14.453 -12.633 1 87.06 214 SER A CA 1
ATOM 1669 C C . SER A 1 214 ? 5.992 -14.906 -14.039 1 87.06 214 SER A C 1
ATOM 1671 O O . SER A 1 214 ? 4.812 -15.07 -14.359 1 87.06 214 SER A O 1
ATOM 1673 N N . ALA A 1 215 ? 6.988 -15.141 -14.859 1 86.12 215 ALA A N 1
ATOM 1674 C CA . ALA A 1 215 ? 6.77 -15.562 -16.25 1 86.12 215 ALA A CA 1
ATOM 1675 C C . ALA A 1 215 ? 5.992 -16.875 -16.297 1 86.12 215 ALA A C 1
ATOM 1677 O O . ALA A 1 215 ? 5.086 -17.031 -17.125 1 86.12 215 ALA A O 1
ATOM 1678 N N . MET A 1 216 ? 6.324 -17.797 -15.438 1 87.44 216 MET A N 1
ATOM 1679 C CA . MET A 1 216 ? 5.645 -19.078 -15.406 1 87.44 216 MET A CA 1
ATOM 1680 C C . MET A 1 216 ? 4.172 -18.922 -15.055 1 87.44 216 MET A C 1
ATOM 1682 O O . MET A 1 216 ? 3.301 -19.484 -15.711 1 87.44 216 MET A O 1
ATOM 1686 N N . ASN A 1 217 ? 3.908 -18.094 -14.016 1 90.56 217 ASN A N 1
ATOM 1687 C CA . ASN A 1 217 ? 2.521 -17.859 -13.633 1 90.56 217 ASN A CA 1
ATOM 1688 C C . ASN A 1 217 ? 1.729 -17.203 -14.766 1 90.56 217 ASN A C 1
ATOM 1690 O O . ASN A 1 217 ? 0.643 -17.672 -15.117 1 90.56 217 ASN A O 1
ATOM 1694 N N . LEU A 1 218 ? 2.326 -16.234 -15.266 1 92.44 218 LEU A N 1
ATOM 1695 C CA . LEU A 1 218 ? 1.63 -15.516 -16.328 1 92.44 218 LEU A CA 1
ATOM 1696 C C . LEU A 1 218 ? 1.354 -16.438 -17.516 1 92.44 218 LEU A C 1
ATOM 1698 O O . LEU A 1 218 ? 0.272 -16.391 -18.109 1 92.44 218 LEU A O 1
ATOM 1702 N N . ALA A 1 219 ? 2.297 -17.266 -17.844 1 92.31 219 ALA A N 1
ATOM 1703 C CA . ALA A 1 219 ? 2.146 -18.188 -18.969 1 92.31 219 ALA A CA 1
ATOM 1704 C C . ALA A 1 219 ? 1 -19.172 -18.719 1 92.31 219 ALA A C 1
ATOM 1706 O O . ALA A 1 219 ? 0.31 -19.578 -19.656 1 92.31 219 ALA A O 1
ATOM 1707 N N . LEU A 1 220 ? 0.788 -19.516 -17.516 1 95.12 220 LEU A N 1
ATOM 1708 C CA . LEU A 1 220 ? -0.235 -20.5 -17.203 1 95.12 220 LEU A CA 1
ATOM 1709 C C . LEU A 1 220 ? -1.594 -19.828 -17.016 1 95.12 220 LEU A C 1
ATOM 1711 O O . LEU A 1 220 ? -2.633 -20.469 -17.188 1 95.12 220 LEU A O 1
ATOM 1715 N N . TRP A 1 221 ? -1.571 -18.516 -16.672 1 96.88 221 TRP A N 1
ATOM 1716 C CA . TRP A 1 221 ? -2.822 -17.828 -16.375 1 96.88 221 TRP A CA 1
ATOM 1717 C C . TRP A 1 221 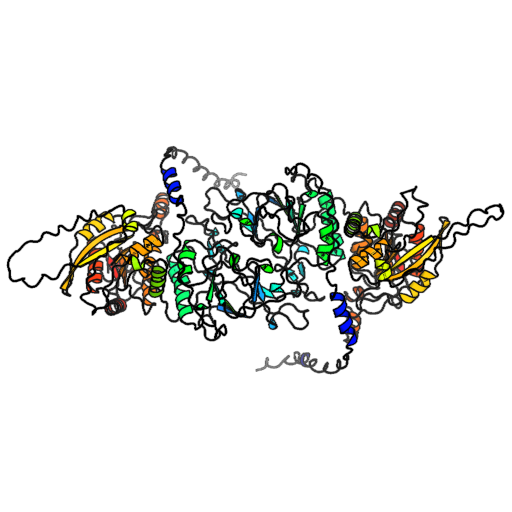? -3.375 -17.141 -17.609 1 96.88 221 TRP A C 1
ATOM 1719 O O . TRP A 1 221 ? -4.594 -17.062 -17.797 1 96.88 221 TRP A O 1
ATOM 1729 N N . GLN A 1 222 ? -2.562 -16.672 -18.5 1 94.31 222 GLN A N 1
ATOM 1730 C CA . GLN A 1 222 ? -2.98 -15.828 -19.609 1 94.31 222 GLN A CA 1
ATOM 1731 C C . GLN A 1 222 ? -3.932 -16.578 -20.547 1 94.31 222 GLN A C 1
ATOM 1733 O O . GLN A 1 222 ? -4.871 -15.984 -21.078 1 94.31 222 GLN A O 1
ATOM 1738 N N . PRO A 1 223 ? -3.801 -17.875 -20.75 1 92.75 223 PRO A N 1
ATOM 1739 C CA . PRO A 1 223 ? -4.695 -18.594 -21.656 1 92.75 223 PRO A CA 1
ATOM 1740 C C . PRO A 1 223 ? -6.152 -18.578 -21.188 1 92.75 223 PRO A C 1
ATOM 1742 O O . PRO A 1 223 ? -7.055 -18.922 -21.953 1 92.75 223 PRO A O 1
ATOM 1745 N N . LEU A 1 224 ? -6.477 -18.172 -19.938 1 92.94 224 LEU A N 1
ATOM 1746 C CA . LEU A 1 224 ? -7.812 -18.188 -19.359 1 92.94 224 LEU A CA 1
ATOM 1747 C C . LEU A 1 224 ? -8.609 -16.953 -19.812 1 92.94 224 LEU A C 1
ATOM 1749 O O . LEU A 1 224 ? -9.828 -16.906 -19.656 1 92.94 224 LEU A O 1
ATOM 1753 N N . SER A 1 225 ? -7.887 -16.031 -20.344 1 89.81 225 SER A N 1
ATOM 1754 C CA . SER A 1 225 ? -8.562 -14.75 -20.484 1 89.81 225 SER A CA 1
ATOM 1755 C C . SER A 1 225 ? -8.211 -14.094 -21.828 1 89.81 225 SER A C 1
ATOM 1757 O O . SER A 1 225 ? -7.066 -14.188 -22.281 1 89.81 225 SER A O 1
ATOM 1759 N N . ASN A 1 226 ? -9.234 -13.453 -22.375 1 88.69 226 ASN A N 1
ATOM 1760 C CA . ASN A 1 226 ? -8.977 -12.594 -23.531 1 88.69 226 ASN A CA 1
ATOM 1761 C C . ASN A 1 226 ? -8.469 -11.219 -23.094 1 88.69 226 ASN A C 1
ATOM 1763 O O . ASN A 1 226 ? -8.008 -10.43 -23.938 1 88.69 226 ASN A O 1
ATOM 1767 N N . MET A 1 227 ? -8.547 -10.945 -21.875 1 95.19 227 MET A N 1
ATOM 1768 C CA . MET A 1 227 ? -7.973 -9.742 -21.281 1 95.19 227 MET A CA 1
ATOM 1769 C C . MET A 1 227 ? -6.59 -10.031 -20.703 1 95.19 227 MET A C 1
ATOM 1771 O O . MET A 1 227 ? -6.223 -11.188 -20.516 1 95.19 227 MET A O 1
ATOM 1775 N N . SER A 1 228 ? -5.84 -8.977 -20.531 1 94.94 228 SER A N 1
ATOM 1776 C CA . SER A 1 228 ? -4.551 -9.164 -19.875 1 94.94 228 SER A CA 1
ATOM 1777 C C . SER A 1 228 ? -4.723 -9.672 -18.438 1 94.94 228 SER A C 1
ATOM 1779 O O . SER A 1 228 ? -5.652 -9.258 -17.75 1 94.94 228 SER A O 1
ATOM 1781 N N . VAL A 1 229 ? -3.928 -10.625 -18.047 1 97.12 229 VAL A N 1
ATOM 1782 C CA . VAL A 1 229 ? -3.801 -11 -16.641 1 97.12 229 VAL A CA 1
ATOM 1783 C C . VAL A 1 229 ? -2.803 -10.078 -15.953 1 97.12 229 VAL A C 1
ATOM 1785 O O . VAL A 1 229 ? -1.655 -9.953 -16.391 1 97.12 229 VAL A O 1
ATOM 1788 N N . ASP A 1 230 ? -3.271 -9.398 -14.938 1 96.81 230 ASP A N 1
ATOM 1789 C CA . ASP A 1 230 ? -2.432 -8.383 -14.305 1 96.81 230 ASP A CA 1
ATOM 1790 C C . ASP A 1 230 ? -2.281 -8.648 -12.812 1 96.81 230 ASP A C 1
ATOM 1792 O O . ASP A 1 230 ? -3.139 -9.289 -12.195 1 96.81 230 ASP A O 1
ATOM 1796 N N . SER A 1 231 ? -1.104 -8.203 -12.305 1 95.88 231 SER A N 1
ATOM 1797 C CA . SER A 1 231 ? -1.004 -8.141 -10.844 1 95.88 231 SER A CA 1
ATOM 1798 C C . SER A 1 231 ? -1.883 -7.027 -10.281 1 95.88 231 SER A C 1
ATOM 1800 O O . SER A 1 231 ? -2.178 -6.051 -10.977 1 95.88 231 SER A O 1
ATOM 1802 N N . MET A 1 232 ? -2.293 -7.184 -9.023 1 96.62 232 MET A N 1
ATOM 1803 C CA . MET A 1 232 ? -3.051 -6.125 -8.367 1 96.62 232 MET A CA 1
ATOM 1804 C C . MET A 1 232 ? -2.27 -4.812 -8.375 1 96.62 232 MET A C 1
ATOM 1806 O O . MET A 1 232 ? -2.844 -3.744 -8.586 1 96.62 232 MET A O 1
ATOM 1810 N N . ALA A 1 233 ? -0.969 -4.895 -8.172 1 95.75 233 ALA A N 1
ATOM 1811 C CA . ALA A 1 233 ? -0.122 -3.705 -8.156 1 95.75 233 ALA A CA 1
ATOM 1812 C C . ALA A 1 233 ? -0.183 -2.971 -9.492 1 95.75 233 ALA A C 1
ATOM 1814 O O . ALA A 1 233 ? -0.311 -1.744 -9.523 1 95.75 233 ALA A O 1
ATOM 1815 N N . ASP A 1 234 ? -0.164 -3.654 -10.602 1 96.06 234 ASP A N 1
ATOM 1816 C CA . ASP A 1 234 ? -0.183 -3.031 -11.922 1 96.06 234 ASP A CA 1
ATOM 1817 C C . ASP A 1 234 ? -1.596 -2.594 -12.305 1 96.06 234 ASP A C 1
ATOM 1819 O O . ASP A 1 234 ? -1.784 -1.521 -12.883 1 96.06 234 ASP A O 1
ATOM 1823 N N . PHE A 1 235 ? -2.557 -3.387 -11.984 1 97.56 235 PHE A N 1
ATOM 1824 C CA . PHE A 1 235 ? -3.936 -3.131 -12.383 1 97.56 235 PHE A CA 1
ATOM 1825 C C . PHE A 1 235 ? -4.496 -1.925 -11.641 1 97.56 235 PHE A C 1
ATOM 1827 O O . PHE A 1 235 ? -5.406 -1.254 -12.133 1 97.56 235 PHE A O 1
ATOM 1834 N N . SER A 1 236 ? -3.924 -1.634 -10.445 1 97.94 236 SER A N 1
ATOM 1835 C CA . SER A 1 236 ? -4.469 -0.578 -9.594 1 97.94 236 SER A CA 1
ATOM 1836 C C . SER A 1 236 ? -3.6 0.675 -9.648 1 97.94 236 SER A C 1
ATOM 1838 O O . SER A 1 236 ? -3.736 1.564 -8.805 1 97.94 236 SER A O 1
ATOM 1840 N N . VAL A 1 237 ? -2.691 0.768 -10.586 1 97.62 237 VAL A N 1
ATOM 1841 C CA . VAL A 1 237 ? -1.842 1.949 -10.695 1 97.62 237 VAL A CA 1
ATOM 1842 C C . VAL A 1 237 ? -2.709 3.199 -10.812 1 97.62 237 VAL A C 1
ATOM 1844 O O . VAL A 1 237 ? -3.707 3.205 -11.539 1 97.62 237 VAL A O 1
ATOM 1847 N N . ARG A 1 238 ? -2.363 4.234 -10.031 1 97.38 238 ARG A N 1
ATOM 1848 C CA . ARG A 1 238 ? -3.033 5.527 -10.164 1 97.38 238 ARG A CA 1
ATOM 1849 C C . ARG A 1 238 ? -2.686 6.191 -11.492 1 97.38 238 ARG A C 1
ATOM 1851 O O . ARG A 1 238 ? -1.509 6.352 -11.82 1 97.38 238 ARG A O 1
ATOM 1858 N N . LEU A 1 239 ? -3.727 6.586 -12.188 1 95.75 239 LEU A N 1
ATOM 1859 C CA . LEU A 1 239 ? -3.525 7.199 -13.492 1 95.75 239 LEU A CA 1
ATOM 1860 C C . LEU A 1 239 ? -3.984 8.656 -13.492 1 95.75 239 LEU A C 1
ATOM 1862 O O . LEU A 1 239 ? -4.785 9.055 -12.641 1 95.75 239 LEU A O 1
ATOM 1866 N N . PRO A 1 240 ? -3.322 9.469 -14.43 1 93.25 240 PRO A N 1
ATOM 1867 C CA . PRO A 1 240 ? -3.979 10.75 -14.695 1 93.25 240 PRO A CA 1
ATOM 1868 C C . PRO A 1 240 ? -5.414 10.594 -15.188 1 93.25 240 PRO A C 1
ATOM 1870 O O . PRO A 1 240 ? -5.727 9.625 -15.883 1 93.25 240 PRO A O 1
ATOM 1873 N N . ASP A 1 241 ? -6.254 11.516 -14.867 1 94.25 241 ASP A N 1
ATOM 1874 C CA . ASP A 1 241 ? -7.672 11.43 -15.195 1 94.25 241 ASP A CA 1
ATOM 1875 C C . ASP A 1 241 ? -7.883 11.242 -16.688 1 94.25 241 ASP A C 1
ATOM 1877 O O . ASP A 1 241 ? -8.781 10.508 -17.109 1 94.25 241 ASP A O 1
ATOM 1881 N N . GLU A 1 242 ? -6.992 11.766 -17.484 1 92.75 242 GLU A N 1
ATOM 1882 C CA . GLU A 1 242 ? -7.168 11.766 -18.938 1 92.75 242 GLU A CA 1
ATOM 1883 C C . GLU A 1 242 ? -6.914 10.383 -19.531 1 92.75 242 GLU A C 1
ATOM 1885 O O . GLU A 1 242 ? -7.281 10.117 -20.672 1 92.75 242 GLU A O 1
ATOM 1890 N N . GLN A 1 243 ? -6.328 9.516 -18.797 1 93.75 243 GLN A N 1
ATOM 1891 C CA . GLN A 1 243 ? -6.016 8.18 -19.297 1 93.75 243 GLN A CA 1
ATOM 1892 C C . GLN A 1 243 ? -7.172 7.215 -19.047 1 93.75 243 GLN A C 1
ATOM 1894 O O . GLN A 1 243 ? -7.234 6.145 -19.656 1 93.75 243 GLN A O 1
ATOM 1899 N N . ILE A 1 244 ? -8.016 7.527 -18.109 1 95.94 244 ILE A N 1
ATOM 1900 C CA . ILE A 1 244 ? -9.172 6.691 -17.828 1 95.94 244 ILE A CA 1
ATOM 1901 C C . ILE A 1 244 ? -10.133 6.723 -19.016 1 95.94 244 ILE A C 1
ATOM 1903 O O . ILE A 1 244 ? -10.438 7.797 -19.547 1 95.94 244 ILE A O 1
ATOM 1907 N N . GLY A 1 245 ? -10.57 5.531 -19.484 1 94.62 245 GLY A N 1
ATOM 1908 C CA . GLY A 1 245 ? -11.461 5.441 -20.625 1 94.62 245 GLY A CA 1
ATOM 1909 C C . GLY A 1 245 ? -10.727 5.383 -21.953 1 94.62 245 GLY A C 1
ATOM 1910 O O . GLY A 1 245 ? -11.352 5.406 -23.016 1 94.62 245 GLY A O 1
ATOM 1911 N N . ARG A 1 246 ? -9.43 5.262 -21.844 1 93.44 246 ARG A N 1
ATOM 1912 C CA . ARG A 1 246 ? -8.641 5.164 -23.078 1 93.44 246 ARG A CA 1
ATOM 1913 C C . ARG A 1 246 ? -7.867 3.85 -23.125 1 93.44 246 ARG A C 1
ATOM 1915 O O . ARG A 1 246 ? -7.52 3.289 -22.078 1 93.44 246 ARG A O 1
ATOM 1922 N N . ARG A 1 247 ? -7.617 3.395 -24.281 1 91.81 247 ARG A N 1
ATOM 1923 C CA . ARG A 1 247 ? -6.809 2.193 -24.469 1 91.81 247 ARG A CA 1
ATOM 1924 C C . ARG A 1 247 ? -5.336 2.479 -24.203 1 91.81 247 ARG A C 1
ATOM 1926 O O . ARG A 1 247 ? -4.773 3.428 -24.75 1 91.81 247 ARG A O 1
ATOM 1933 N N . PRO A 1 248 ? -4.797 1.736 -23.312 1 88.75 248 PRO A N 1
ATOM 1934 C CA . PRO A 1 248 ? -3.363 1.949 -23.078 1 88.75 248 PRO A CA 1
ATOM 1935 C C . PRO A 1 248 ? -2.516 1.614 -24.297 1 88.75 248 PRO A C 1
ATOM 1937 O O . PRO A 1 248 ? -2.771 0.618 -24.984 1 88.75 248 PRO A O 1
ATOM 1940 N N . PRO A 1 249 ? -1.596 2.396 -24.531 1 80.44 249 PRO A N 1
ATOM 1941 C CA . PRO A 1 249 ? -0.754 2.115 -25.688 1 80.44 249 PRO A CA 1
ATOM 1942 C C . PRO A 1 249 ? 0.112 0.871 -25.5 1 80.44 249 PRO A C 1
ATOM 1944 O O . PRO A 1 249 ? 0.583 0.601 -24.391 1 80.44 249 PRO A O 1
ATOM 1947 N N . GLY A 1 250 ? 0.334 0.062 -26.578 1 76.5 250 GLY A N 1
ATOM 1948 C CA . GLY A 1 250 ? 1.333 -0.994 -26.641 1 76.5 250 GLY A CA 1
ATOM 1949 C C . GLY A 1 250 ? 0.87 -2.285 -25.984 1 76.5 250 GLY A C 1
ATOM 1950 O O . GLY A 1 250 ? 1.625 -3.258 -25.922 1 76.5 250 GLY A O 1
ATOM 1951 N N . ARG A 1 251 ? -0.25 -2.273 -25.438 1 78.25 251 ARG A N 1
ATOM 1952 C CA . ARG A 1 251 ? -0.7 -3.51 -24.797 1 78.25 251 ARG A CA 1
ATOM 1953 C C . ARG A 1 251 ? -1.361 -4.434 -25.812 1 78.25 251 ARG A C 1
ATOM 1955 O O . ARG A 1 251 ? -2.271 -4.023 -26.547 1 78.25 251 ARG A O 1
ATOM 1962 N N . ALA A 1 252 ? -0.876 -5.629 -25.891 1 78.94 252 ALA A N 1
ATOM 1963 C CA . ALA A 1 252 ? -1.433 -6.617 -26.812 1 78.94 252 ALA A CA 1
ATOM 1964 C C . ALA A 1 252 ? -2.848 -7.016 -26.391 1 78.94 252 ALA A C 1
ATOM 1966 O O . ALA A 1 252 ? -3.771 -6.98 -27.203 1 78.94 252 ALA A O 1
ATOM 1967 N N . GLN A 1 253 ? -3.039 -7.324 -25.125 1 88.69 253 GLN A N 1
ATOM 1968 C CA . GLN A 1 253 ? -4.352 -7.676 -24.594 1 88.69 253 GLN A CA 1
ATOM 1969 C C . GLN A 1 253 ? -5.008 -6.484 -23.906 1 88.69 253 GLN A C 1
ATOM 1971 O O . GLN A 1 253 ? -4.332 -5.691 -23.234 1 88.69 253 GLN A O 1
ATOM 1976 N N . PRO A 1 254 ? -6.32 -6.375 -24.094 1 93.06 254 PRO A N 1
ATOM 1977 C CA . PRO A 1 254 ? -7.016 -5.273 -23.422 1 93.06 254 PRO A CA 1
ATOM 1978 C C . PRO A 1 254 ? -7.008 -5.418 -21.906 1 93.06 254 PRO A C 1
ATOM 1980 O O . PRO A 1 254 ? -7.055 -6.535 -21.391 1 93.06 254 PRO A O 1
ATOM 1983 N N . PRO A 1 255 ? -6.969 -4.301 -21.25 1 94.88 255 PRO A N 1
ATOM 1984 C CA . PRO A 1 255 ? -6.938 -4.371 -19.797 1 94.88 255 PRO A CA 1
ATOM 1985 C C . PRO A 1 255 ? -8.297 -4.711 -19.188 1 94.88 255 PRO A C 1
ATOM 1987 O O . PRO A 1 255 ? -8.375 -5.168 -18.047 1 94.88 255 PRO A O 1
ATOM 1990 N N . THR A 1 256 ? -9.375 -4.414 -19.891 1 96.31 256 THR A N 1
ATOM 1991 C CA . THR A 1 256 ? -10.742 -4.688 -19.469 1 96.31 256 THR A CA 1
ATOM 1992 C C . THR A 1 256 ? -11.586 -5.164 -20.641 1 96.31 256 THR A C 1
ATOM 1994 O O . THR A 1 256 ? -11.117 -5.195 -21.781 1 96.31 256 THR A O 1
ATOM 1997 N N . PHE A 1 257 ? -12.781 -5.594 -20.266 1 95.25 257 PHE A N 1
ATOM 1998 C CA . PHE A 1 257 ? -13.711 -6.051 -21.297 1 95.25 257 PHE A CA 1
ATOM 1999 C C . PHE A 1 257 ? -14.016 -4.934 -22.281 1 95.25 257 PHE A C 1
ATOM 2001 O O . PHE A 1 257 ? -14.164 -5.18 -23.484 1 95.25 257 PHE A O 1
ATOM 2008 N N . GLU A 1 258 ? -14 -3.676 -21.797 1 93.88 258 GLU A N 1
ATOM 2009 C CA . GLU A 1 258 ? -14.289 -2.512 -22.625 1 93.88 258 GLU A CA 1
ATOM 2010 C C . GLU A 1 258 ? -13.078 -2.129 -23.484 1 93.88 258 GLU A C 1
ATOM 2012 O O . GLU A 1 258 ? -13.188 -1.292 -24.375 1 93.88 258 GLU A O 1
ATOM 2017 N N . GLY A 1 259 ? -11.984 -2.711 -23.172 1 93.5 259 GLY A N 1
ATOM 2018 C CA . GLY A 1 259 ? -10.773 -2.467 -23.953 1 93.5 259 GLY A CA 1
ATOM 2019 C C . GLY A 1 259 ? -10.023 -1.225 -23.5 1 93.5 259 GLY A C 1
ATOM 2020 O O . GLY A 1 259 ? -9.023 -0.841 -24.125 1 93.5 259 GLY A O 1
ATOM 2021 N N . VAL A 1 260 ? -10.516 -0.596 -22.516 1 95.69 260 VAL A N 1
ATOM 2022 C CA . VAL A 1 260 ? -9.938 0.669 -22.062 1 95.69 260 VAL A CA 1
ATOM 2023 C C . VAL A 1 260 ? -9.547 0.574 -20.594 1 95.69 260 VAL A C 1
ATOM 2025 O O . VAL A 1 260 ? -9.914 -0.384 -19.906 1 95.69 260 VAL A O 1
ATOM 2028 N N . GLU A 1 261 ? -8.75 1.604 -20.172 1 96.31 261 GLU A N 1
ATOM 2029 C CA . GLU A 1 261 ? -8.375 1.657 -18.75 1 96.31 261 GLU A CA 1
ATOM 2030 C C . GLU A 1 261 ? -9.578 1.977 -17.875 1 96.31 261 GLU A C 1
ATOM 2032 O O . GLU A 1 261 ? -10.297 2.949 -18.125 1 96.31 261 GLU A O 1
ATOM 2037 N N . LYS A 1 262 ? -9.797 1.157 -16.891 1 96.75 262 LYS A N 1
ATOM 2038 C CA . LYS A 1 262 ? -10.797 1.372 -15.852 1 96.75 262 LYS A CA 1
ATOM 2039 C C . LYS A 1 262 ? -10.203 1.126 -14.469 1 96.75 262 LYS A C 1
ATOM 2041 O O . LYS A 1 262 ? -9.266 0.342 -14.312 1 96.75 262 LYS A O 1
ATOM 2046 N N . ARG A 1 263 ? -10.773 1.87 -13.484 1 98.31 263 ARG A N 1
ATOM 2047 C CA . ARG A 1 263 ? -10.336 1.68 -12.102 1 98.31 263 ARG A CA 1
ATOM 2048 C C . ARG A 1 263 ? -11.531 1.43 -11.188 1 98.31 263 ARG A C 1
ATOM 2050 O O . ARG A 1 263 ? -11.359 1.123 -10.008 1 98.31 263 ARG A O 1
ATOM 2057 N N . CYS A 1 264 ? -12.742 1.615 -11.703 1 98.5 264 CYS A N 1
ATOM 2058 C CA . CYS A 1 264 ? -13.945 1.494 -10.883 1 98.5 264 CYS A CA 1
ATOM 2059 C C . CYS A 1 264 ? -14.906 0.472 -11.477 1 98.5 264 CYS A C 1
ATOM 2061 O O . CYS A 1 264 ? -15.141 0.465 -12.688 1 98.5 264 CYS A O 1
ATOM 2063 N N . PHE A 1 265 ? -15.438 -0.395 -10.641 1 97.81 265 PHE A N 1
ATOM 2064 C CA . PHE A 1 265 ? -16.203 -1.548 -11.094 1 97.81 265 PHE A CA 1
ATOM 2065 C C . PHE A 1 265 ? -17.453 -1.736 -10.234 1 97.81 265 PHE A C 1
ATOM 2067 O O . PHE A 1 265 ? -17.406 -1.563 -9.016 1 97.81 265 PHE A O 1
ATOM 2074 N N . GLN A 1 266 ? -18.547 -2.066 -10.883 1 96.62 266 GLN A N 1
ATOM 2075 C CA . GLN A 1 266 ? -19.797 -2.334 -10.18 1 96.62 266 GLN A CA 1
ATOM 2076 C C . GLN A 1 266 ? -19.688 -3.588 -9.312 1 96.62 266 GLN A C 1
ATOM 2078 O O . GLN A 1 266 ? -20.234 -3.645 -8.219 1 96.62 266 GLN A O 1
ATOM 2083 N N . THR A 1 267 ? -18.969 -4.531 -9.914 1 94.69 267 THR A N 1
ATOM 2084 C CA . THR A 1 267 ? -18.812 -5.809 -9.234 1 94.69 267 THR A CA 1
ATOM 2085 C C . THR A 1 267 ? -17.344 -6.25 -9.258 1 94.69 267 THR A C 1
ATOM 2087 O O . THR A 1 267 ? -16.688 -6.156 -10.297 1 94.69 267 THR A O 1
ATOM 2090 N N . MET A 1 268 ? -16.891 -6.742 -8.133 1 96.06 268 MET A N 1
ATOM 2091 C CA . MET A 1 268 ? -15.555 -7.309 -8.016 1 96.06 268 MET A CA 1
ATOM 2092 C C . MET A 1 268 ? -15.531 -8.453 -7.004 1 96.06 268 MET A C 1
ATOM 2094 O O . MET A 1 268 ? -16.203 -8.391 -5.977 1 96.06 268 MET A O 1
ATOM 2098 N N . PHE A 1 269 ? -14.797 -9.461 -7.32 1 95.56 269 PHE A N 1
ATOM 2099 C CA . PHE A 1 269 ? -14.609 -10.555 -6.379 1 95.56 269 PHE A CA 1
ATOM 2100 C C . PHE A 1 269 ? -13.18 -10.57 -5.84 1 95.56 269 PHE A C 1
ATOM 2102 O O . PHE A 1 269 ? -12.234 -10.297 -6.578 1 95.56 269 PHE A O 1
ATOM 2109 N N . VAL A 1 270 ? -13.047 -10.891 -4.551 1 96 270 VAL A N 1
ATOM 2110 C CA . VAL A 1 270 ? -11.75 -11.156 -3.936 1 96 270 VAL A CA 1
ATOM 2111 C C . VAL A 1 270 ? -11.734 -12.57 -3.361 1 96 270 VAL A C 1
ATOM 2113 O O . VAL A 1 270 ? -12.422 -12.859 -2.377 1 96 270 VAL A O 1
ATOM 2116 N N . CYS A 1 271 ? -10.938 -13.391 -3.994 1 94.5 271 CYS A N 1
ATOM 2117 C CA . CYS A 1 271 ? -10.859 -14.789 -3.576 1 94.5 271 CYS A CA 1
ATOM 2118 C C . CYS A 1 271 ? -9.703 -15.008 -2.611 1 94.5 271 CYS A C 1
ATOM 2120 O O . CYS A 1 271 ? -8.539 -15.023 -3.025 1 94.5 271 CYS A O 1
ATOM 2122 N N . LEU A 1 272 ? -10.008 -15.258 -1.362 1 90.81 272 LEU A N 1
ATOM 2123 C CA . LEU A 1 272 ? -9.039 -15.297 -0.272 1 90.81 272 LEU A CA 1
ATOM 2124 C C . LEU A 1 272 ? -8.602 -16.734 0.007 1 90.81 272 LEU A C 1
ATOM 2126 O O . LEU A 1 272 ? -7.691 -16.969 0.808 1 90.81 272 LEU A O 1
ATOM 2130 N N . HIS A 1 273 ? -9.219 -17.641 -0.642 1 86.5 273 HIS A N 1
ATOM 2131 C CA . HIS A 1 273 ? -8.906 -19.062 -0.567 1 86.5 273 HIS A CA 1
ATOM 2132 C C . HIS A 1 273 ? -9.219 -19.766 -1.883 1 86.5 273 HIS A C 1
ATOM 2134 O O . HIS A 1 273 ? -9.578 -19.125 -2.869 1 86.5 273 HIS A O 1
ATOM 2140 N N . ASP A 1 274 ? -9.023 -21.047 -1.896 1 86.06 274 ASP A N 1
ATOM 2141 C CA . ASP A 1 274 ? -9.305 -21.828 -3.1 1 86.06 274 ASP A CA 1
ATOM 2142 C C . ASP A 1 274 ? -10.789 -21.734 -3.471 1 86.06 274 ASP A C 1
ATOM 2144 O O . ASP A 1 274 ? -11.656 -21.75 -2.594 1 86.06 274 ASP A O 1
ATOM 2148 N N . ILE A 1 275 ? -11 -21.578 -4.758 1 88.38 275 ILE A N 1
ATOM 2149 C CA . ILE A 1 275 ? -12.375 -21.531 -5.227 1 88.38 275 ILE A CA 1
ATOM 2150 C C . ILE A 1 275 ? -12.93 -22.953 -5.332 1 88.38 275 ILE A C 1
ATOM 2152 O O . ILE A 1 275 ? -12.281 -23.828 -5.898 1 88.38 275 ILE A O 1
ATOM 2156 N N . ALA A 1 276 ? -14.109 -23.141 -4.785 1 85.38 276 ALA A N 1
ATOM 2157 C CA . ALA A 1 276 ? -14.766 -24.438 -4.906 1 85.38 276 ALA A CA 1
ATOM 2158 C C . ALA A 1 276 ? -15.438 -24.578 -6.27 1 85.38 276 ALA A C 1
ATOM 2160 O O . ALA A 1 276 ? -16.062 -23.641 -6.77 1 85.38 276 ALA A O 1
ATOM 2161 N N . THR A 1 277 ? -15.164 -25.594 -6.953 1 89.94 277 THR A N 1
ATOM 2162 C CA . THR A 1 277 ? -15.789 -25.891 -8.234 1 89.94 277 THR A CA 1
ATOM 2163 C C . THR A 1 277 ? -16.422 -27.281 -8.234 1 89.94 277 THR A C 1
ATOM 2165 O O . THR A 1 277 ? -15.977 -28.156 -7.488 1 89.94 277 THR A O 1
ATOM 2168 N N . ALA A 1 278 ? -17.438 -27.469 -9.016 1 88.31 278 ALA A N 1
ATOM 2169 C CA . ALA A 1 278 ? -18.141 -28.75 -9.102 1 88.31 278 ALA A CA 1
ATOM 2170 C C . ALA A 1 278 ? -17.281 -29.797 -9.805 1 88.31 278 ALA A C 1
ATOM 2172 O O . ALA A 1 278 ? -17.375 -31 -9.492 1 88.31 278 ALA A O 1
ATOM 2173 N N . ASN A 1 279 ? -16.562 -29.406 -10.75 1 92.69 279 ASN A N 1
ATOM 2174 C CA . ASN A 1 279 ? -15.664 -30.266 -11.516 1 92.69 279 ASN A CA 1
ATOM 2175 C C . ASN A 1 279 ? -14.305 -29.609 -11.719 1 92.69 279 ASN A C 1
ATOM 2177 O O . ASN A 1 279 ? -14.211 -28.516 -12.273 1 92.69 279 ASN A O 1
ATOM 2181 N N . TRP A 1 280 ? -13.32 -30.266 -11.273 1 94.06 280 TRP A N 1
ATOM 2182 C CA . TRP A 1 280 ? -11.961 -29.766 -11.406 1 94.06 280 TRP A CA 1
ATOM 2183 C C . TRP A 1 280 ? -11.367 -30.156 -12.758 1 94.06 280 TRP A C 1
ATOM 2185 O O . TRP A 1 280 ? -10.656 -31.156 -12.867 1 94.06 280 TRP A O 1
ATOM 2195 N N . GLN A 1 281 ? -11.508 -29.328 -13.75 1 96.5 281 GLN A N 1
ATOM 2196 C CA . GLN A 1 281 ? -11.227 -29.672 -15.133 1 96.5 281 GLN A CA 1
ATOM 2197 C C . GLN A 1 281 ? -9.742 -29.484 -15.453 1 96.5 281 GLN A C 1
ATOM 2199 O O . GLN A 1 281 ? -9.383 -28.641 -16.281 1 96.5 281 GLN A O 1
ATOM 2204 N N . LEU A 1 282 ? -8.945 -30.312 -14.914 1 97.5 282 LEU A N 1
ATOM 2205 C CA . LEU A 1 282 ? -7.496 -30.219 -15.031 1 97.5 282 LEU A CA 1
ATOM 2206 C C . LEU A 1 282 ? -7.055 -30.453 -16.469 1 97.5 282 LEU A C 1
ATOM 2208 O O . LEU A 1 282 ? -6.336 -29.625 -17.047 1 97.5 282 LEU A O 1
ATOM 2212 N N . HIS A 1 283 ? -7.488 -31.5 -17.109 1 97.31 283 HIS A N 1
ATOM 2213 C CA . HIS A 1 283 ? -7.062 -31.812 -18.469 1 97.31 283 HIS A CA 1
ATOM 2214 C C . HIS A 1 283 ? -7.641 -30.828 -19.469 1 97.31 283 HIS A C 1
ATOM 2216 O O . HIS A 1 283 ? -6.953 -30.406 -20.422 1 97.31 283 HIS A O 1
ATOM 2222 N N . ALA A 1 284 ? -8.93 -30.453 -19.281 1 96.88 284 ALA A N 1
ATOM 2223 C CA . ALA A 1 284 ? -9.531 -29.469 -20.172 1 96.88 284 ALA A CA 1
ATOM 2224 C C . ALA A 1 284 ? -8.734 -28.172 -20.188 1 96.88 284 ALA A C 1
ATOM 2226 O O . ALA A 1 284 ? -8.5 -27.578 -21.234 1 96.88 284 ALA A O 1
ATOM 2227 N N . TYR A 1 285 ? -8.375 -27.703 -19.062 1 97.44 285 TYR A N 1
ATOM 2228 C CA . TYR A 1 285 ? -7.586 -26.484 -19.016 1 97.44 285 TYR A CA 1
ATOM 2229 C C . TYR A 1 285 ? -6.215 -26.703 -19.656 1 97.44 285 TYR A C 1
ATOM 2231 O O . TYR A 1 285 ? -5.691 -25.812 -20.328 1 97.44 285 TYR A O 1
ATOM 2239 N N . GLY A 1 286 ? -5.566 -27.859 -19.312 1 97.25 286 GLY A N 1
ATOM 2240 C CA . GLY A 1 286 ? -4.324 -28.172 -20 1 97.25 286 GLY A CA 1
ATOM 2241 C C . GLY A 1 286 ? -4.43 -28.047 -21.5 1 97.25 286 GLY A C 1
ATOM 2242 O O . GLY A 1 286 ? -3.543 -27.484 -22.156 1 97.25 286 GLY A O 1
ATOM 2243 N N . GLN A 1 287 ? -5.535 -28.5 -22.031 1 94.38 287 GLN A N 1
ATOM 2244 C CA . GLN A 1 287 ? -5.746 -28.406 -23.469 1 94.38 287 GLN A CA 1
ATOM 2245 C C . GLN A 1 287 ? -5.922 -26.953 -23.906 1 94.38 287 GLN A C 1
ATOM 2247 O O . GLN A 1 287 ? -5.508 -26.562 -25 1 94.38 287 GLN A O 1
ATOM 2252 N N . GLN A 1 288 ? -6.535 -26.219 -23.047 1 94.75 288 GLN A N 1
ATOM 2253 C CA . GLN A 1 288 ? -6.656 -24.797 -23.312 1 94.75 288 GLN A CA 1
ATOM 2254 C C . GLN A 1 288 ? -5.281 -24.125 -23.406 1 94.75 288 GLN A C 1
ATOM 2256 O O . GLN A 1 288 ? -5.039 -23.297 -24.281 1 94.75 288 GLN A O 1
ATOM 2261 N N . VAL A 1 289 ? -4.418 -24.438 -22.484 1 95.69 289 VAL A N 1
ATOM 2262 C CA . VAL A 1 289 ? -3.053 -23.922 -22.484 1 95.69 289 VAL A CA 1
ATOM 2263 C C . VAL A 1 289 ? -2.354 -24.328 -23.781 1 95.69 289 VAL A C 1
ATOM 2265 O O . VAL A 1 289 ? -1.73 -23.484 -24.453 1 95.69 289 VAL A O 1
ATOM 2268 N N . VAL A 1 290 ? -2.518 -25.562 -24.203 1 92.94 290 VAL A N 1
ATOM 2269 C CA . VAL A 1 290 ? -1.898 -26.094 -25.422 1 92.94 290 VAL A CA 1
ATOM 2270 C C . VAL A 1 290 ? -2.406 -25.312 -26.625 1 92.94 290 VAL A C 1
ATOM 2272 O O . VAL A 1 290 ? -1.619 -24.891 -27.484 1 92.94 290 VAL A O 1
ATOM 2275 N N . ARG A 1 291 ? -3.68 -25.094 -26.719 1 90 291 ARG A N 1
ATOM 2276 C CA . ARG A 1 291 ? -4.273 -24.375 -27.844 1 90 291 ARG A CA 1
ATOM 2277 C C . ARG A 1 291 ? -3.781 -22.938 -27.891 1 90 291 ARG A C 1
ATOM 2279 O O . ARG A 1 291 ? -3.473 -22.406 -28.969 1 90 291 ARG A O 1
ATOM 2286 N N . TYR A 1 292 ? -3.73 -22.359 -26.766 1 89.5 292 TYR A N 1
ATOM 2287 C CA . TYR A 1 292 ? -3.312 -20.953 -26.688 1 89.5 292 TYR A CA 1
ATOM 2288 C C . TYR A 1 292 ? -1.918 -20.781 -27.266 1 89.5 292 TYR A C 1
ATOM 2290 O O . TYR A 1 292 ? -1.659 -19.797 -27.984 1 89.5 292 TYR A O 1
ATOM 2298 N N . TYR A 1 293 ? -1.064 -21.688 -27 1 89.5 293 TYR A N 1
ATOM 2299 C CA . TYR A 1 293 ? 0.321 -21.547 -27.438 1 89.5 293 TYR A CA 1
ATOM 2300 C C . TYR A 1 293 ? 0.563 -22.297 -28.75 1 89.5 293 TYR A C 1
ATOM 2302 O O . TYR A 1 293 ? 1.709 -22.469 -29.172 1 89.5 293 TYR A O 1
ATOM 2310 N N . GLY A 1 294 ? -0.519 -22.766 -29.359 1 77.38 294 GLY A N 1
ATOM 2311 C CA . GLY A 1 294 ? -0.447 -23.391 -30.672 1 77.38 294 GLY A CA 1
ATOM 2312 C C . GLY A 1 294 ? 0.156 -24.781 -30.625 1 77.38 294 GLY A C 1
ATOM 2313 O O . GLY A 1 294 ? 0.75 -25.234 -31.609 1 77.38 294 GLY A O 1
ATOM 2314 N N . GLY A 1 295 ? 0.113 -25.359 -29.516 1 72.38 295 GLY A N 1
ATOM 2315 C CA . GLY A 1 295 ? 0.708 -26.688 -29.344 1 72.38 295 GLY A CA 1
ATOM 2316 C C . GLY A 1 295 ? -0.034 -27.766 -30.109 1 72.38 295 GLY A C 1
ATOM 2317 O O . GLY A 1 295 ? 0.521 -28.844 -30.375 1 72.38 295 GLY A O 1
ATOM 2318 N N . GLN A 1 296 ? -1.316 -27.453 -30.438 1 60.81 296 GLN A N 1
ATOM 2319 C CA . GLN A 1 296 ? -2.088 -28.453 -31.141 1 60.81 296 GLN A CA 1
ATOM 2320 C C . GLN A 1 296 ? -1.482 -28.75 -32.531 1 60.81 296 GLN A C 1
ATOM 2322 O O . GLN A 1 296 ? -1.665 -29.828 -33.062 1 60.81 296 GLN A O 1
ATOM 2327 N N . LYS A 1 297 ? -0.858 -27.688 -32.906 1 53.97 297 LYS A N 1
ATOM 2328 C CA . LYS A 1 297 ? -0.195 -27.891 -34.188 1 53.97 297 LYS A CA 1
ATOM 2329 C C . LYS A 1 297 ? 0.989 -28.844 -34.031 1 53.97 297 LYS A C 1
ATOM 2331 O O . LYS A 1 297 ? 1.465 -29.406 -35.031 1 53.97 297 LYS A O 1
ATOM 2336 N N . LEU A 1 298 ? 1.347 -29 -32.844 1 47.5 298 LEU A N 1
ATOM 2337 C CA . LEU A 1 298 ? 2.475 -29.875 -32.562 1 47.5 298 LEU A CA 1
ATOM 2338 C C . LEU A 1 298 ? 2.016 -31.328 -32.438 1 47.5 298 LEU A C 1
ATOM 2340 O O . LEU A 1 298 ? 2.84 -32.25 -32.438 1 47.5 298 LEU A O 1
ATOM 2344 N N . GLY A 1 299 ? 0.637 -31.453 -32.219 1 46.81 299 GLY A N 1
ATOM 2345 C CA . GLY A 1 299 ? 0.064 -32.781 -32.062 1 46.81 299 GLY A CA 1
ATOM 2346 C C . GLY A 1 299 ? -0.045 -33.562 -33.344 1 46.81 299 GLY A C 1
ATOM 2347 O O . GLY A 1 299 ? -0.077 -32.969 -34.438 1 46.81 299 GLY A O 1
ATOM 2348 N N . ARG A 1 300 ? 0.032 -34.781 -33.312 1 46.75 300 ARG A N 1
ATOM 2349 C CA . ARG A 1 300 ? -0.202 -35.688 -34.438 1 46.75 300 ARG A CA 1
ATOM 2350 C C . ARG A 1 300 ? -1.63 -35.562 -34.938 1 46.75 300 ARG A C 1
ATOM 2352 O O . ARG A 1 300 ? -2.545 -35.219 -34.188 1 46.75 300 ARG A O 1
ATOM 2359 N N . THR A 1 301 ? -1.915 -35.094 -36.156 1 33.75 301 THR A N 1
ATOM 2360 C CA . THR A 1 301 ? -3.271 -35.188 -36.688 1 33.75 301 THR A CA 1
ATOM 2361 C C . THR A 1 301 ? -4.008 -36.375 -36.094 1 33.75 301 THR A C 1
ATOM 2363 O O . THR A 1 301 ? -3.596 -37.531 -36.281 1 33.75 301 THR A O 1
ATOM 2366 N N . VAL A 1 302 ? -4.559 -36.219 -35 1 33.88 302 VAL A N 1
ATOM 2367 C CA . VAL A 1 302 ? -5.457 -37.281 -34.562 1 33.88 302 VAL A CA 1
ATOM 2368 C C . VAL A 1 302 ? -6.5 -37.562 -35.625 1 33.88 302 VAL A C 1
ATOM 2370 O O . VAL A 1 302 ? -7.18 -36.656 -36.094 1 33.88 302 VAL A O 1
ATOM 2373 N N . PRO A 1 303 ? -6.422 -38.625 -36.469 1 30.95 303 PRO A N 1
ATOM 2374 C CA . PRO A 1 303 ? -7.574 -38.875 -37.312 1 30.95 303 PRO A CA 1
ATOM 2375 C C . PRO A 1 303 ? -8.906 -38.625 -36.625 1 30.95 303 PRO A C 1
ATOM 2377 O O . PRO A 1 303 ? -8.984 -38.719 -35.406 1 30.95 303 PRO A O 1
ATOM 2380 N N . GLU A 1 304 ? -9.797 -37.906 -37.312 1 31.28 304 GLU A N 1
ATOM 2381 C CA . GLU A 1 304 ? -11.18 -37.844 -36.844 1 31.28 304 GLU A CA 1
ATOM 2382 C C . GLU A 1 304 ? -11.57 -39.125 -36.125 1 31.28 304 GLU A C 1
ATOM 2384 O O . GLU A 1 304 ? -11.117 -40.219 -36.5 1 31.28 304 GLU A O 1
ATOM 2389 N N . ALA A 1 305 ? -12.133 -38.969 -34.969 1 34.19 305 ALA A N 1
ATOM 2390 C CA . ALA A 1 305 ? -12.711 -40.031 -34.156 1 34.19 305 ALA A CA 1
ATOM 2391 C C . ALA A 1 305 ? -13.32 -41.125 -35.031 1 34.19 305 ALA A C 1
ATOM 2393 O O . ALA A 1 305 ? -14.438 -41 -35.531 1 34.19 305 ALA A O 1
ATOM 2394 N N . GLY A 1 306 ? -12.602 -41.719 -36.031 1 30.89 306 GLY A N 1
ATOM 2395 C CA . GLY A 1 306 ? -13.297 -42.938 -36.344 1 30.89 306 GLY A CA 1
ATOM 2396 C C . GLY A 1 306 ? -13.484 -43.844 -35.125 1 30.89 306 GLY A C 1
ATOM 2397 O O . GLY A 1 306 ? -12.969 -43.562 -34.062 1 30.89 306 GLY A O 1
ATOM 2398 N N . PRO A 1 307 ? -14.367 -44.875 -35.156 1 29.66 307 PRO A N 1
ATOM 2399 C CA . PRO A 1 307 ? -14.539 -45.719 -33.969 1 29.66 307 PRO A CA 1
ATOM 2400 C C . PRO A 1 307 ? -13.227 -46 -33.25 1 29.66 307 PRO A C 1
ATOM 2402 O O . PRO A 1 307 ? -12.156 -45.938 -33.875 1 29.66 307 PRO A O 1
ATOM 2405 N N . PRO A 1 308 ? -13.18 -46.188 -31.875 1 29.7 308 PRO A N 1
ATOM 2406 C CA . PRO A 1 308 ? -12.062 -46.219 -30.938 1 29.7 308 PRO A CA 1
ATOM 2407 C C . PRO A 1 308 ? -10.805 -46.844 -31.531 1 29.7 308 PRO A C 1
ATOM 2409 O O . PRO A 1 308 ? -9.703 -46.625 -31.016 1 29.7 308 PRO A O 1
ATOM 2412 N N . GLY A 1 309 ? -10.773 -47.906 -32.25 1 29.2 309 GLY A N 1
ATOM 2413 C CA . GLY A 1 309 ? -9.75 -48.875 -32.562 1 29.2 309 GLY A CA 1
ATOM 2414 C C . GLY A 1 309 ? -8.688 -48.375 -33.5 1 29.2 309 GLY A C 1
ATOM 2415 O O . GLY A 1 309 ? -7.559 -48.875 -33.531 1 29.2 309 GLY A O 1
ATOM 2416 N N . GLN A 1 310 ? -9 -48.062 -34.75 1 29.91 310 GLN A N 1
ATOM 2417 C CA . GLN A 1 310 ? -8.055 -48.094 -35.844 1 29.91 310 GLN A CA 1
ATOM 2418 C C . GLN A 1 310 ? -7.379 -46.719 -36.031 1 29.91 310 GLN A C 1
ATOM 2420 O O . GLN A 1 310 ? -7.039 -46.344 -37.156 1 29.91 310 GLN A O 1
ATOM 2425 N N . GLN A 1 311 ? -7.461 -45.906 -35.062 1 28.69 311 GLN A N 1
ATOM 2426 C CA . GLN A 1 311 ? -6.93 -44.625 -35.5 1 28.69 311 GLN A CA 1
ATOM 2427 C C . GLN A 1 311 ? -5.426 -44.719 -35.75 1 28.69 311 GLN A C 1
ATOM 2429 O O . GLN A 1 311 ? -4.668 -45.156 -34.906 1 28.69 311 GLN A O 1
ATOM 2434 N N . LYS A 1 312 ? -5.051 -44.781 -37.031 1 32.34 312 LYS A N 1
ATOM 2435 C CA . LYS A 1 312 ? -3.678 -44.75 -37.5 1 32.34 312 LYS A CA 1
ATOM 2436 C C . LYS A 1 312 ? -2.945 -43.531 -36.969 1 32.34 312 LYS A C 1
ATOM 2438 O O . LYS A 1 312 ? -3.434 -42.406 -37.094 1 32.34 312 LYS A O 1
ATOM 2443 N N . SER A 1 313 ? -2.236 -43.625 -35.938 1 28.77 313 SER A N 1
ATOM 2444 C CA . SER A 1 313 ? -1.317 -42.625 -35.438 1 28.77 313 SER A CA 1
ATOM 2445 C C . SER A 1 313 ? -0.388 -42.125 -36.531 1 28.77 313 SER A C 1
ATOM 2447 O O . SER A 1 313 ? 0.499 -42.875 -36.969 1 28.77 313 SER A O 1
ATOM 2449 N N . ALA A 1 314 ? -0.873 -41.562 -37.625 1 30.34 314 ALA A N 1
ATOM 2450 C CA . ALA A 1 314 ? 0.171 -41 -38.469 1 30.34 314 ALA A CA 1
ATOM 2451 C C . ALA A 1 314 ? 1.096 -40.094 -37.719 1 30.34 314 ALA A C 1
ATOM 2453 O O . ALA A 1 314 ? 0.632 -39.188 -37 1 30.34 314 ALA A O 1
ATOM 2454 N N . GLY A 1 315 ? 2.238 -40.5 -37.344 1 30.39 315 GLY A N 1
ATOM 2455 C CA . GLY A 1 315 ? 3.324 -39.844 -36.625 1 30.39 315 GLY A CA 1
ATOM 2456 C C . GLY A 1 315 ? 3.711 -38.5 -37.219 1 30.39 315 GLY A C 1
ATOM 2457 O O . GLY A 1 315 ? 4.234 -38.438 -38.312 1 30.39 315 GLY A O 1
ATOM 2458 N N . VAL A 1 316 ? 2.895 -37.5 -37.219 1 32.34 316 VAL A N 1
ATOM 2459 C CA . VAL A 1 316 ? 3.49 -36.25 -37.656 1 32.34 316 VAL A CA 1
ATOM 2460 C C . VAL A 1 316 ? 4.777 -36 -36.875 1 32.34 316 VAL A C 1
ATOM 2462 O O . VAL A 1 316 ? 4.793 -36.094 -35.625 1 32.34 316 VAL A O 1
ATOM 2465 N N . PRO A 1 317 ? 5.902 -35.969 -37.5 1 34.62 317 PRO A N 1
ATOM 2466 C CA . PRO A 1 317 ? 7.137 -35.688 -36.75 1 34.62 317 PRO A CA 1
ATOM 2467 C C . PRO A 1 317 ? 7.047 -34.375 -35.938 1 34.62 317 PRO A C 1
ATOM 2469 O O . PRO A 1 317 ? 6.242 -33.5 -36.25 1 34.62 317 PRO A O 1
ATOM 2472 N N . PRO A 1 318 ? 7.512 -34.25 -34.844 1 35.03 318 PRO A N 1
ATOM 2473 C CA . PRO A 1 318 ? 7.555 -33 -34.094 1 35.03 318 PRO A CA 1
ATOM 2474 C C . PRO A 1 318 ? 7.93 -31.812 -35 1 35.03 318 PRO A C 1
ATOM 2476 O O . PRO A 1 318 ? 8.562 -32 -36.031 1 35.03 318 PRO A O 1
ATOM 2479 N N . PRO A 1 319 ? 7.371 -30.719 -34.875 1 34 319 PRO A N 1
ATOM 2480 C CA . PRO A 1 319 ? 7.82 -29.594 -35.688 1 34 319 PRO A CA 1
ATOM 2481 C C . PRO A 1 319 ? 9.344 -29.484 -35.781 1 34 319 PRO A C 1
ATOM 2483 O O . PRO A 1 319 ? 10.039 -29.875 -34.844 1 34 319 PRO A O 1
ATOM 2486 N N . GLU A 1 320 ? 9.852 -29.156 -36.938 1 34.62 320 GLU A N 1
ATOM 2487 C CA . GLU A 1 320 ? 11.281 -29.031 -37.219 1 34.62 320 GLU A CA 1
ATOM 2488 C C . GLU A 1 320 ? 11.961 -28.141 -36.156 1 34.62 320 GLU A C 1
ATOM 2490 O O . GLU A 1 320 ? 13.109 -28.406 -35.781 1 34.62 320 GLU A O 1
ATOM 2495 N N . SER A 1 321 ? 11.352 -27.094 -35.781 1 34.03 321 SER A N 1
ATOM 2496 C CA . SER A 1 321 ? 11.969 -26.203 -34.812 1 34.03 321 SER A CA 1
ATOM 2497 C C . SER A 1 321 ? 12.258 -26.922 -33.5 1 34.03 321 SER A C 1
ATOM 2499 O O . SER A 1 321 ? 13.297 -26.703 -32.875 1 34.03 321 SER A O 1
ATOM 2501 N N . ILE A 1 322 ? 11.391 -27.703 -33.062 1 33.16 322 ILE A N 1
ATOM 2502 C CA . ILE A 1 322 ? 11.68 -28.531 -31.875 1 33.16 322 ILE A CA 1
ATOM 2503 C C . ILE A 1 322 ? 12.75 -29.562 -32.219 1 33.16 322 ILE A C 1
ATOM 2505 O O . ILE A 1 322 ? 13.688 -29.766 -31.438 1 33.16 322 ILE A O 1
ATOM 2509 N N . LEU A 1 323 ? 12.586 -30.203 -33.375 1 35.34 323 LEU A N 1
ATOM 2510 C CA . LEU A 1 323 ? 13.602 -31.156 -33.844 1 35.34 323 LEU A CA 1
ATOM 2511 C C . LEU A 1 323 ? 14.961 -30.469 -33.969 1 35.34 323 LEU A C 1
ATOM 2513 O O . LEU A 1 323 ? 15.992 -31.047 -33.594 1 35.34 323 LEU A O 1
ATOM 2517 N N . ARG A 1 324 ? 14.977 -29.297 -34.469 1 39.16 324 ARG A N 1
ATOM 2518 C CA . ARG A 1 324 ? 16.234 -28.562 -34.531 1 39.16 324 ARG A CA 1
ATOM 2519 C C . ARG A 1 324 ? 16.812 -28.359 -33.125 1 39.16 324 ARG A C 1
ATOM 2521 O O . ARG A 1 324 ? 18.016 -28.484 -32.938 1 39.16 324 ARG A O 1
ATOM 2528 N N . GLN A 1 325 ? 15.977 -28.016 -32.25 1 32.12 325 GLN A N 1
ATOM 2529 C CA . GLN A 1 325 ? 16.469 -27.891 -30.891 1 32.12 325 GLN A CA 1
ATOM 2530 C C . GLN A 1 325 ? 16.922 -29.234 -30.344 1 32.12 325 GLN A C 1
ATOM 2532 O O . GLN A 1 325 ? 17.875 -29.312 -29.547 1 32.12 325 GLN A O 1
ATOM 2537 N N . LEU A 1 326 ? 16.125 -30.328 -30.688 1 34.09 326 LEU A N 1
ATOM 2538 C CA . LEU A 1 326 ? 16.562 -31.672 -30.297 1 34.09 326 LEU A CA 1
ATOM 2539 C C . LEU A 1 326 ? 17.734 -32.125 -31.172 1 34.09 326 LEU A C 1
ATOM 2541 O O . LEU A 1 326 ? 18.281 -33.219 -30.938 1 34.09 326 LEU A O 1
ATOM 2545 N N . GLY A 1 327 ? 18.438 -31.531 -31.688 1 33.53 327 GLY A N 1
ATOM 2546 C CA . GLY A 1 327 ? 19.609 -31.766 -32.531 1 33.53 327 GLY A CA 1
ATOM 2547 C C . GLY A 1 327 ? 19.344 -32.812 -33.625 1 33.53 327 GLY A C 1
ATOM 2548 O O . GLY A 1 327 ? 20.281 -33.281 -34.25 1 33.53 327 GLY A O 1
ATOM 2549 N N . LYS A 1 328 ? 18.297 -33.625 -33.469 1 35.16 328 LYS A N 1
ATOM 2550 C CA . LYS A 1 328 ? 18.219 -34.75 -34.406 1 35.16 328 LYS A CA 1
ATOM 2551 C C . LYS A 1 328 ? 17.469 -34.344 -35.688 1 35.16 328 LYS A C 1
ATOM 2553 O O . LYS A 1 328 ? 16.281 -34.062 -35.625 1 35.16 328 LYS A O 1
ATOM 2558 N N . VAL A 1 329 ? 18.094 -33.531 -36.531 1 33.72 329 VAL A N 1
ATOM 2559 C CA . VAL A 1 329 ? 17.562 -33.312 -37.875 1 33.72 329 VAL A CA 1
ATOM 2560 C C . VAL A 1 329 ? 17.312 -34.656 -38.531 1 33.72 329 VAL A C 1
ATOM 2562 O O . VAL A 1 329 ? 18.234 -35.438 -38.75 1 33.72 329 VAL A O 1
ATOM 2565 N N . PRO A 1 330 ? 16.156 -35.281 -38.344 1 31.89 330 PRO A N 1
ATOM 2566 C CA . PRO A 1 330 ? 16.078 -36.531 -39.125 1 31.89 330 PRO A CA 1
ATOM 2567 C C . PRO A 1 330 ? 16.312 -36.281 -40.625 1 31.89 330 PRO A C 1
ATOM 2569 O O . PRO A 1 330 ? 15.844 -35.25 -41.156 1 31.89 330 PRO A O 1
ATOM 2572 N N . ILE A 1 331 ? 17.406 -36.75 -41.219 1 29.94 331 ILE A N 1
ATOM 2573 C CA . ILE A 1 331 ? 17.656 -36.875 -42.625 1 29.94 331 ILE A CA 1
ATOM 2574 C C . ILE A 1 331 ? 16.562 -37.719 -43.281 1 29.94 331 ILE A C 1
ATOM 2576 O O . ILE A 1 331 ? 16.469 -38.906 -43.062 1 29.94 331 ILE A O 1
ATOM 2580 N N . VAL A 1 332 ? 15.312 -37.25 -43.25 1 30.59 332 VAL A N 1
ATOM 2581 C CA . VAL A 1 332 ? 14.383 -38.062 -44.031 1 30.59 332 VAL A CA 1
ATOM 2582 C C . VAL A 1 332 ? 14.844 -38.156 -45.5 1 30.59 332 VAL A C 1
ATOM 2584 O O . VAL A 1 332 ? 14.977 -37.125 -46.156 1 30.59 332 VAL A O 1
ATOM 2587 N N . PRO A 1 333 ? 15.406 -39.281 -45.906 1 26.12 333 PRO A N 1
ATOM 2588 C CA . PRO A 1 333 ? 15.734 -39.5 -47.312 1 26.12 333 PRO A CA 1
ATOM 2589 C C . PRO A 1 333 ? 14.516 -39.375 -48.219 1 26.12 333 PRO A C 1
ATOM 2591 O O . PRO A 1 333 ? 13.383 -39.594 -47.781 1 26.12 333 PRO A O 1
ATOM 2594 N N . ALA A 1 334 ? 14.68 -38.719 -49.344 1 26.8 334 ALA A N 1
ATOM 2595 C CA . ALA A 1 334 ? 13.891 -38.438 -50.531 1 26.8 334 ALA A CA 1
ATOM 2596 C C . ALA A 1 334 ? 13.133 -39.656 -51 1 26.8 334 ALA A C 1
ATOM 2598 O O . ALA A 1 334 ? 13.664 -40.781 -50.969 1 26.8 334 ALA A O 1
ATOM 2599 N N . SER A 1 335 ? 11.797 -39.625 -51 1 25.45 335 SER A N 1
ATOM 2600 C CA . SER A 1 335 ? 10.867 -40.531 -51.656 1 25.45 335 SER A CA 1
ATOM 2601 C C . SER A 1 335 ? 11.336 -40.875 -53.062 1 25.45 335 SER A C 1
ATOM 2603 O O . SER A 1 335 ? 11.484 -39.969 -53.906 1 25.45 335 SER A O 1
ATOM 2605 N N . ALA A 1 336 ? 12.156 -41.969 -53.188 1 23.31 336 ALA A N 1
ATOM 2606 C CA . ALA A 1 336 ? 12.367 -42.562 -54.5 1 23.31 336 ALA A CA 1
ATOM 2607 C C . ALA A 1 336 ? 11.047 -43 -55.125 1 23.31 336 ALA A C 1
ATOM 2609 O O . ALA A 1 336 ? 10.328 -43.812 -54.594 1 23.31 336 ALA A O 1
ATOM 2610 N N . SER A 1 337 ? 10.352 -42.219 -55.969 1 24.05 337 SER A N 1
ATOM 2611 C CA . SER A 1 337 ? 9.203 -42.469 -56.812 1 24.05 337 SER A CA 1
ATOM 2612 C C . SER A 1 337 ? 9.438 -43.656 -57.719 1 24.05 337 SER A C 1
ATOM 2614 O O . SER A 1 337 ? 8.82 -43.812 -58.781 1 24.05 337 SER A O 1
ATOM 2616 N N . THR A 1 338 ? 10.18 -44.719 -57.281 1 22.34 338 THR A N 1
ATOM 2617 C CA . THR A 1 338 ? 10.328 -45.625 -58.438 1 22.34 338 THR A CA 1
ATOM 2618 C C . THR A 1 338 ? 8.977 -46.219 -58.812 1 22.34 338 THR A C 1
ATOM 2620 O O . THR A 1 338 ? 8.156 -46.531 -57.969 1 22.34 338 THR A O 1
ATOM 2623 N N . ARG A 1 339 ? 8.602 -46.219 -60.156 1 24.09 339 ARG A N 1
ATOM 2624 C CA . ARG A 1 339 ? 7.547 -46.562 -61.125 1 24.09 339 ARG A CA 1
ATOM 2625 C C . ARG A 1 339 ? 7.133 -48.031 -61 1 24.09 339 ARG A C 1
ATOM 2627 O O . ARG A 1 339 ? 5.941 -48.344 -61.031 1 24.09 339 ARG A O 1
ATOM 2634 N N . GLY A 1 340 ? 8.016 -49.031 -61.219 1 23.27 340 GLY A N 1
ATOM 2635 C CA . GLY A 1 340 ? 7.625 -49.938 -62.281 1 23.27 340 GLY A CA 1
ATOM 2636 C C . GLY A 1 340 ? 6.5 -50.875 -61.875 1 23.27 340 GLY A C 1
ATOM 2637 O O . GLY A 1 340 ? 6.133 -50.938 -60.719 1 23.27 340 GLY A O 1
ATOM 2638 N N . GLU A 1 341 ? 6.293 -52.094 -62.562 1 24.11 341 GLU A N 1
ATOM 2639 C CA . GLU A 1 341 ? 5.352 -53 -63.219 1 24.11 341 GLU A CA 1
ATOM 2640 C C . GLU A 1 341 ? 4.828 -54.062 -62.25 1 24.11 341 GLU A C 1
ATOM 2642 O O . GLU A 1 341 ? 3.947 -54.844 -62.625 1 24.11 341 GLU A O 1
ATOM 2647 N N . GLY A 1 342 ? 5.52 -54.406 -61.125 1 23.64 342 GLY A N 1
ATOM 2648 C CA . GLY A 1 342 ? 5.457 -55.844 -60.875 1 23.64 342 GLY A CA 1
ATOM 2649 C C . GLY A 1 342 ? 4.059 -56.312 -60.531 1 23.64 342 GLY A C 1
ATOM 2650 O O . GLY A 1 342 ? 3.166 -55.531 -60.25 1 23.64 342 GLY A O 1
ATOM 2651 N N . GLY A 1 343 ? 3.854 -57.688 -60.625 1 28.81 343 GLY A N 1
ATOM 2652 C CA . GLY A 1 343 ? 2.908 -58.812 -60.625 1 28.81 343 GLY A CA 1
ATOM 2653 C C . GLY A 1 343 ? 2.027 -58.875 -59.406 1 28.81 343 GLY A C 1
ATOM 2654 O O . GLY A 1 343 ? 2.334 -58.25 -58.375 1 28.81 343 GLY A O 1
ATOM 2655 N N . ARG A 1 344 ? 0.837 -59.562 -59.562 1 33.38 344 ARG A N 1
ATOM 2656 C CA . ARG A 1 344 ? -0.465 -59.781 -58.969 1 33.38 344 ARG A CA 1
ATOM 2657 C C . ARG A 1 344 ? -0.313 -60.469 -57.594 1 33.38 344 ARG A C 1
ATOM 2659 O O . ARG A 1 344 ? -1.248 -61.125 -57.125 1 33.38 344 ARG A O 1
ATOM 2666 N N . ASN A 1 345 ? 0.99 -60.656 -57.062 1 29.17 345 ASN A N 1
ATOM 2667 C CA . ASN A 1 345 ? 0.933 -61.656 -56.031 1 29.17 345 ASN A CA 1
ATOM 2668 C C . ASN A 1 345 ? -0.144 -61.344 -55 1 29.17 345 ASN A C 1
ATOM 2670 O O . ASN A 1 345 ? -0.481 -60.188 -54.781 1 29.17 345 ASN A O 1
ATOM 2674 N N . GLY A 1 346 ? -0.988 -62.375 -54.688 1 32.09 346 GLY A N 1
ATOM 2675 C CA . GLY A 1 346 ? -2.033 -62.562 -53.688 1 32.09 346 GLY A CA 1
ATOM 2676 C C . GLY A 1 346 ? -1.702 -61.906 -52.344 1 32.09 346 GLY A C 1
ATOM 2677 O O . GLY A 1 346 ? -0.717 -62.281 -51.719 1 32.09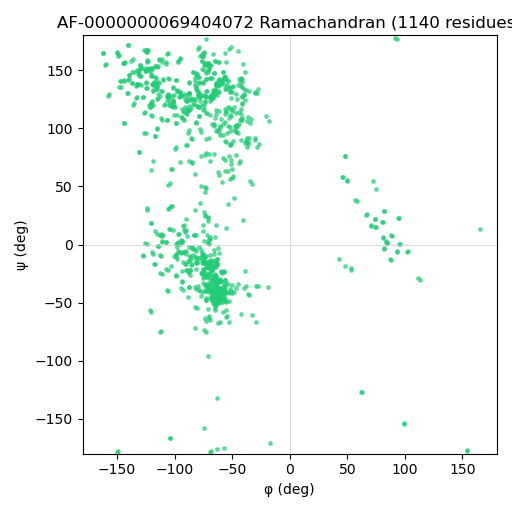 346 GLY A O 1
ATOM 2678 N N . SER A 1 347 ? -1.955 -60.688 -52.219 1 30.59 347 SER A N 1
ATOM 2679 C CA . SER A 1 347 ? -1.638 -59.906 -51.031 1 30.59 347 SER A CA 1
ATOM 2680 C C . SER A 1 347 ? -2.186 -60.562 -49.781 1 30.59 347 SER A C 1
ATOM 2682 O O . SER A 1 347 ? -3.398 -60.75 -49.625 1 30.59 347 SER A O 1
ATOM 2684 N N . GLU A 1 348 ? -1.504 -61.719 -49.25 1 33.91 348 GLU A N 1
ATOM 2685 C CA . GLU A 1 348 ? -1.792 -62.219 -47.906 1 33.91 348 GLU A CA 1
ATOM 2686 C C . GLU A 1 348 ? -2.285 -61.094 -47 1 33.91 348 GLU A C 1
ATOM 2688 O O . GLU A 1 348 ? -1.923 -59.938 -47.188 1 33.91 348 GLU A O 1
ATOM 2693 N N . PRO A 1 349 ? -3.406 -61.438 -46.25 1 35.53 349 PRO A N 1
ATOM 2694 C CA . PRO A 1 349 ? -3.891 -60.469 -45.281 1 35.53 349 PRO A CA 1
ATOM 2695 C C . PRO A 1 349 ? -2.756 -59.688 -44.594 1 35.53 349 PRO A C 1
ATOM 2697 O O . PRO A 1 349 ? -1.686 -60.281 -44.344 1 35.53 349 PRO A O 1
ATOM 2700 N N . SER A 1 350 ? -2.57 -58.469 -44.844 1 37.47 350 SER A N 1
ATOM 2701 C CA . SER A 1 350 ? -1.627 -57.5 -44.312 1 37.47 350 SER A CA 1
ATOM 2702 C C . SER A 1 350 ? -1.363 -57.75 -42.844 1 37.47 350 SER A C 1
ATOM 2704 O O . SER A 1 350 ? -2.301 -57.906 -42.031 1 37.47 350 SER A O 1
ATOM 2706 N N . GLY A 1 351 ? -0.41 -58.5 -42.344 1 40.34 351 GLY A N 1
ATOM 2707 C CA . GLY A 1 351 ? 0.134 -58.594 -41 1 40.34 351 GLY A CA 1
ATOM 2708 C C . GLY A 1 351 ? -0.167 -57.344 -40.156 1 40.34 351 GLY A C 1
ATOM 2709 O O . GLY A 1 351 ? -0.193 -56.25 -40.688 1 40.34 351 GLY A O 1
ATOM 2710 N N . GLU A 1 352 ? -1.052 -57.438 -39.094 1 49.28 352 GLU A N 1
ATOM 2711 C CA . GLU A 1 352 ? -1.417 -56.438 -38.062 1 49.28 352 GLU A CA 1
ATOM 2712 C C . GLU A 1 352 ? -0.259 -55.5 -37.781 1 49.28 352 GLU A C 1
ATOM 2714 O O . GLU A 1 352 ? 0.819 -55.938 -37.375 1 49.28 352 GLU A O 1
ATOM 2719 N N . GLU A 1 353 ? -0.113 -54.406 -38.438 1 63.56 353 GLU A N 1
ATOM 2720 C CA . GLU A 1 353 ? 0.9 -53.344 -38.469 1 63.56 353 GLU A CA 1
ATOM 2721 C C . GLU A 1 353 ? 1.275 -52.906 -37.031 1 63.56 353 GLU A C 1
ATOM 2723 O O . GLU A 1 353 ? 0.404 -52.75 -36.188 1 63.56 353 GLU A O 1
ATOM 2728 N N . GLU A 1 354 ? 2.432 -53.125 -36.562 1 77.75 354 GLU A N 1
ATOM 2729 C CA . GLU A 1 354 ? 3.07 -52.719 -35.312 1 77.75 354 GLU A CA 1
ATOM 2730 C C . GLU A 1 354 ? 2.971 -51.219 -35.094 1 77.75 354 GLU A C 1
ATOM 2732 O O . GLU A 1 354 ? 3.279 -50.438 -35.969 1 77.75 354 GLU A O 1
ATOM 2737 N N . GLN A 1 355 ? 2.297 -50.844 -34.031 1 80.12 355 GLN A N 1
ATOM 2738 C CA . GLN A 1 355 ? 2.189 -49.438 -33.656 1 80.12 355 GLN A CA 1
ATOM 2739 C C . GLN A 1 355 ? 3.424 -48.969 -32.875 1 80.12 355 GLN A C 1
ATOM 2741 O O . GLN A 1 355 ? 3.967 -49.719 -32.062 1 80.12 355 GLN A O 1
ATOM 2746 N N . ILE A 1 356 ? 3.832 -47.719 -33.188 1 86.94 356 ILE A N 1
ATOM 2747 C CA . ILE A 1 356 ? 4.988 -47.156 -32.5 1 86.94 356 ILE A CA 1
ATOM 2748 C C . ILE A 1 356 ? 4.523 -46.219 -31.422 1 86.94 356 ILE A C 1
ATOM 2750 O O . ILE A 1 356 ? 3.83 -45.219 -31.703 1 86.94 356 ILE A O 1
ATOM 2754 N N . LEU A 1 357 ? 4.844 -46.469 -30.203 1 89.31 357 LEU A N 1
ATOM 2755 C CA . LEU A 1 357 ? 4.543 -45.625 -29.062 1 89.31 357 LEU A CA 1
ATOM 2756 C C . LEU A 1 357 ? 5.684 -44.656 -28.797 1 89.31 357 LEU A C 1
ATOM 2758 O O . LEU A 1 357 ? 6.855 -45.031 -28.828 1 89.31 357 LEU A O 1
ATOM 2762 N N . GLN A 1 358 ? 5.281 -43.438 -28.688 1 91.25 358 GLN A N 1
ATOM 2763 C CA . GLN A 1 358 ? 6.258 -42.438 -28.25 1 91.25 358 GLN A CA 1
ATOM 2764 C C . GLN A 1 358 ? 6.309 -42.344 -26.734 1 91.25 358 GLN A C 1
ATOM 2766 O O . GLN A 1 358 ? 5.332 -41.938 -26.094 1 91.25 358 GLN A O 1
ATOM 2771 N N . ILE A 1 359 ? 7.445 -42.625 -26.172 1 94.69 359 ILE A N 1
ATOM 2772 C CA . ILE A 1 359 ? 7.605 -42.594 -24.719 1 94.69 359 ILE A CA 1
ATOM 2773 C C . ILE A 1 359 ? 8.711 -41.625 -24.344 1 94.69 359 ILE A C 1
ATOM 2775 O O . ILE A 1 359 ? 9.852 -41.75 -24.781 1 94.69 359 ILE A O 1
ATOM 2779 N N . VAL A 1 360 ? 8.336 -40.656 -23.578 1 94.19 360 VAL A N 1
ATOM 2780 C CA . VAL A 1 360 ? 9.297 -39.656 -23.141 1 94.19 360 VAL A CA 1
ATOM 2781 C C . VAL A 1 360 ? 9.656 -39.875 -21.672 1 94.19 360 VAL A C 1
ATOM 2783 O O . VAL A 1 360 ? 8.781 -39.969 -20.812 1 94.19 360 VAL A O 1
ATOM 2786 N N . PHE A 1 361 ? 10.953 -39.969 -21.438 1 94.81 361 PHE A N 1
ATOM 2787 C CA . PHE A 1 361 ? 11.484 -40.031 -20.078 1 94.81 361 PHE A CA 1
ATOM 2788 C C . PHE A 1 361 ? 11.906 -38.625 -19.625 1 94.81 361 PHE A C 1
ATOM 2790 O O . PHE A 1 361 ? 12.672 -37.938 -20.312 1 94.81 361 PHE A O 1
ATOM 2797 N N . GLN A 1 362 ? 11.391 -38.281 -18.531 1 92 362 GLN A N 1
ATOM 2798 C CA . GLN A 1 362 ? 11.711 -36.969 -17.984 1 92 362 GLN A CA 1
ATOM 2799 C C . GLN A 1 362 ? 13.141 -36.938 -17.453 1 92 362 GLN A C 1
ATOM 2801 O O . GLN A 1 362 ? 13.531 -37.75 -16.641 1 92 362 GLN A O 1
ATOM 2806 N N . LYS A 1 363 ? 13.836 -35.969 -17.938 1 90.75 363 LYS A N 1
ATOM 2807 C CA . LYS A 1 363 ? 15.117 -35.594 -17.344 1 90.75 363 LYS A CA 1
ATOM 2808 C C . LYS A 1 363 ? 14.977 -34.375 -16.422 1 90.75 363 LYS A C 1
ATOM 2810 O O . LYS A 1 363 ? 14.508 -33.344 -16.859 1 90.75 363 LYS A O 1
ATOM 2815 N N . ARG A 1 364 ? 15.281 -34.562 -15.188 1 89.31 364 ARG A N 1
ATOM 2816 C CA . ARG A 1 364 ? 15.156 -33.438 -14.242 1 89.31 364 ARG A CA 1
ATOM 2817 C C . ARG A 1 364 ? 16.391 -32.562 -14.273 1 89.31 364 ARG A C 1
ATOM 2819 O O . ARG A 1 364 ? 17.516 -33.031 -14.477 1 89.31 364 ARG A O 1
ATOM 2826 N N . ALA A 1 365 ? 16.047 -31.375 -14.016 1 79.5 365 ALA A N 1
ATOM 2827 C CA . ALA A 1 365 ? 17.141 -30.438 -13.812 1 79.5 365 ALA A CA 1
ATOM 2828 C C . ALA A 1 365 ? 17.703 -30.547 -12.398 1 79.5 365 ALA A C 1
ATOM 2830 O O . ALA A 1 365 ? 17.047 -31.094 -11.508 1 79.5 365 ALA A O 1
ATOM 2831 N N . GLY A 1 366 ? 18.922 -30.391 -12.188 1 82.25 366 GLY A N 1
ATOM 2832 C CA . GLY A 1 366 ? 19.516 -30.406 -10.852 1 82.25 366 GLY A CA 1
ATOM 2833 C C . GLY A 1 366 ? 20.156 -31.734 -10.492 1 82.25 366 GLY A C 1
ATOM 2834 O O . GLY A 1 366 ? 20.562 -32.5 -11.383 1 82.25 366 GLY A O 1
ATOM 2835 N N . GLU A 1 367 ? 20.172 -31.922 -9.047 1 88.38 367 GLU A N 1
ATOM 2836 C CA . GLU A 1 367 ? 20.953 -33.062 -8.602 1 88.38 367 GLU A CA 1
ATOM 2837 C C . GLU A 1 367 ? 20.094 -34.062 -7.859 1 88.38 367 GLU A C 1
ATOM 2839 O O . GLU A 1 367 ? 20.547 -35.188 -7.559 1 88.38 367 GLU A O 1
ATOM 2844 N N . ASP A 1 368 ? 18.891 -33.656 -7.645 1 93.06 368 ASP A N 1
ATOM 2845 C CA . ASP A 1 368 ? 18.031 -34.531 -6.867 1 93.06 368 ASP A CA 1
ATOM 2846 C C . ASP A 1 368 ? 16.969 -35.188 -7.754 1 93.06 368 ASP A C 1
ATOM 2848 O O . ASP A 1 368 ? 16.688 -34.719 -8.852 1 93.06 368 ASP A O 1
ATOM 2852 N N . ARG A 1 369 ? 16.484 -36.375 -7.27 1 94.56 369 ARG A N 1
ATOM 2853 C CA . ARG A 1 369 ? 15.398 -37.125 -7.883 1 94.56 369 ARG A CA 1
ATOM 2854 C C . ARG A 1 369 ? 15.727 -37.5 -9.328 1 94.56 369 ARG A C 1
ATOM 2856 O O . ARG A 1 369 ? 14.867 -37.438 -10.203 1 94.56 369 ARG A O 1
ATOM 2863 N N . GLN A 1 370 ? 16.938 -37.812 -9.531 1 95.06 370 GLN A N 1
ATOM 2864 C CA . GLN A 1 370 ? 17.406 -38.219 -10.859 1 95.06 370 GLN A CA 1
ATOM 2865 C C . GLN A 1 370 ? 17.094 -39.688 -11.125 1 95.06 370 GLN A C 1
ATOM 2867 O O . GLN A 1 370 ? 17.203 -40.531 -10.227 1 95.06 370 GLN A O 1
ATOM 2872 N N . LEU A 1 371 ? 16.625 -39.938 -12.32 1 96.25 371 LEU A N 1
ATOM 2873 C CA . LEU A 1 371 ? 16.594 -41.344 -12.789 1 96.25 371 LEU A CA 1
ATOM 2874 C C . LEU A 1 371 ? 17.984 -41.781 -13.227 1 96.25 371 LEU A C 1
ATOM 2876 O O . LEU A 1 371 ? 18.359 -41.594 -14.383 1 96.25 371 LEU A O 1
ATOM 2880 N N . VAL A 1 372 ? 18.625 -42.469 -12.359 1 95.56 372 VAL A N 1
ATOM 2881 C CA . VAL A 1 372 ? 20.047 -42.719 -12.461 1 95.56 372 VAL A CA 1
ATOM 2882 C C . VAL A 1 372 ? 20.312 -43.625 -13.664 1 95.56 372 VAL A C 1
ATOM 2884 O O . VAL A 1 372 ? 21.328 -43.469 -14.352 1 95.56 372 VAL A O 1
ATOM 2887 N N . ASN A 1 373 ? 19.562 -44.594 -13.922 1 96.69 373 ASN A N 1
ATOM 2888 C CA . ASN A 1 373 ? 19.797 -45.531 -15.008 1 96.69 373 ASN A CA 1
ATOM 2889 C C . ASN A 1 373 ? 18.906 -45.25 -16.219 1 96.69 373 ASN A C 1
ATOM 2891 O O . ASN A 1 373 ? 18.469 -46.156 -16.891 1 96.69 373 ASN A O 1
ATOM 2895 N N . ALA A 1 374 ? 18.578 -44 -16.5 1 94.94 374 ALA A N 1
ATOM 2896 C CA . ALA A 1 374 ? 17.688 -43.594 -17.594 1 94.94 374 ALA A CA 1
ATOM 2897 C C . ALA A 1 374 ? 18.203 -44.094 -18.938 1 94.94 374 ALA A C 1
ATOM 2899 O O . ALA A 1 374 ? 17.422 -44.562 -19.766 1 94.94 374 ALA A O 1
ATOM 2900 N N . ALA A 1 375 ? 19.5 -44.062 -19.156 1 93.88 375 ALA A N 1
ATOM 2901 C CA . ALA A 1 375 ? 20.078 -44.5 -20.422 1 93.88 375 ALA A CA 1
ATOM 2902 C C . ALA A 1 375 ? 19.781 -45.969 -20.672 1 93.88 375 ALA A C 1
ATOM 2904 O O . ALA A 1 375 ? 19.422 -46.375 -21.797 1 93.88 375 ALA A O 1
ATOM 2905 N N . ASP A 1 376 ? 19.938 -46.75 -19.672 1 97 376 ASP A N 1
ATOM 2906 C CA . ASP A 1 376 ? 19.656 -48.188 -19.781 1 97 376 ASP A CA 1
ATOM 2907 C C . ASP A 1 376 ? 18.172 -48.438 -20.031 1 97 376 ASP A C 1
ATOM 2909 O O . ASP A 1 376 ? 17.812 -49.312 -20.812 1 97 376 ASP A O 1
ATOM 2913 N N . LEU A 1 377 ? 17.359 -47.688 -19.406 1 97 377 LEU A N 1
ATOM 2914 C CA . LEU A 1 377 ? 15.914 -47.844 -19.578 1 97 377 LEU A CA 1
ATOM 2915 C C . LEU A 1 377 ? 15.5 -47.469 -21 1 97 377 LEU A C 1
ATOM 2917 O O . LEU A 1 377 ? 14.68 -48.125 -21.625 1 97 377 LEU A O 1
ATOM 2921 N N . VAL A 1 378 ? 16.031 -46.344 -21.484 1 94.38 378 VAL A N 1
ATOM 2922 C CA . VAL A 1 378 ? 15.727 -45.875 -22.828 1 94.38 378 VAL A CA 1
ATOM 2923 C C . VAL A 1 378 ? 16.156 -46.938 -23.844 1 94.38 378 VAL A C 1
ATOM 2925 O O . VAL A 1 378 ? 15.406 -47.219 -24.797 1 94.38 378 VAL A O 1
ATOM 2928 N N . LYS A 1 379 ? 17.328 -47.5 -23.641 1 96 379 LYS A N 1
ATOM 2929 C CA . LYS A 1 379 ? 17.812 -48.562 -24.531 1 96 379 LYS A CA 1
ATOM 2930 C C . LYS A 1 379 ? 16.875 -49.781 -24.5 1 96 379 LYS A C 1
ATOM 2932 O O . LYS A 1 379 ? 16.484 -50.281 -25.547 1 96 379 LYS A O 1
ATOM 2937 N N . ALA A 1 380 ? 16.562 -50.188 -23.312 1 97.44 380 ALA A N 1
ATOM 2938 C CA . ALA A 1 380 ? 15.656 -51.344 -23.156 1 97.44 380 ALA A CA 1
ATOM 2939 C C . ALA A 1 380 ? 14.289 -51.031 -23.766 1 97.44 380 ALA A C 1
ATOM 2941 O O . ALA A 1 380 ? 13.703 -51.906 -24.438 1 97.44 380 ALA A O 1
ATOM 2942 N N . CYS A 1 381 ? 13.844 -49.906 -23.594 1 95.75 381 CYS A N 1
ATOM 2943 C CA . CYS A 1 381 ? 12.547 -49.469 -24.094 1 95.75 381 CYS A CA 1
ATOM 2944 C C . CYS A 1 381 ? 12.531 -49.438 -25.625 1 95.75 381 CYS A C 1
ATOM 2946 O O . CYS A 1 381 ? 11.547 -49.875 -26.234 1 95.75 381 CYS A O 1
ATOM 2948 N N . ASN A 1 382 ? 13.57 -49.062 -26.203 1 93.5 382 ASN A N 1
ATOM 2949 C CA . ASN A 1 382 ? 13.656 -48.969 -27.656 1 93.5 382 ASN A CA 1
ATOM 2950 C C . ASN A 1 382 ? 13.734 -50.375 -28.297 1 93.5 382 ASN A C 1
ATOM 2952 O O . ASN A 1 382 ? 13.484 -50.531 -29.484 1 93.5 382 ASN A O 1
ATOM 2956 N N . THR A 1 383 ? 14.055 -51.344 -27.5 1 95.75 383 THR A N 1
ATOM 2957 C CA . THR A 1 383 ? 14.117 -52.719 -28 1 95.75 383 THR A CA 1
ATOM 2958 C C . THR A 1 383 ? 12.844 -53.5 -27.656 1 95.75 383 THR A C 1
ATOM 2960 O O . THR A 1 383 ? 12.641 -54.625 -28.125 1 95.75 383 THR A O 1
ATOM 2963 N N . TRP A 1 384 ? 12.086 -52.906 -26.906 1 94.69 384 TRP A N 1
ATOM 2964 C CA . TRP A 1 384 ? 10.883 -53.531 -26.359 1 94.69 384 TRP A CA 1
ATOM 2965 C C . TRP A 1 384 ? 9.82 -53.688 -27.438 1 94.69 384 TRP A C 1
ATOM 2967 O O . TRP A 1 384 ? 9.594 -52.781 -28.25 1 94.69 384 TRP A O 1
ATOM 2977 N N . ARG A 1 385 ? 9.273 -54.844 -27.516 1 92.69 385 ARG A N 1
ATOM 2978 C CA . ARG A 1 385 ? 8.117 -55.219 -28.328 1 92.69 385 ARG A CA 1
ATOM 2979 C C . ARG A 1 385 ? 7.066 -55.938 -27.516 1 92.69 385 ARG A C 1
ATOM 2981 O O . ARG A 1 385 ? 7.406 -56.781 -26.672 1 92.69 385 ARG A O 1
ATOM 2988 N N . PHE A 1 386 ? 5.852 -55.562 -27.766 1 90.94 386 PHE A N 1
ATOM 2989 C CA . PHE A 1 386 ? 4.793 -56.156 -26.984 1 90.94 386 PHE A CA 1
ATOM 2990 C C . PHE A 1 386 ? 3.568 -56.438 -27.844 1 90.94 386 PHE A C 1
ATOM 2992 O O . PHE A 1 386 ? 3.158 -55.625 -28.641 1 90.94 386 PHE A O 1
ATOM 2999 N N . SER A 1 387 ? 3.119 -57.656 -27.703 1 88.12 387 SER A N 1
ATOM 3000 C CA . SER A 1 387 ? 1.837 -58.062 -28.281 1 88.12 387 SER A CA 1
ATOM 3001 C C . SER A 1 387 ? 0.773 -58.219 -27.203 1 88.12 387 SER A C 1
ATOM 3003 O O . SER A 1 387 ? 0.815 -59.156 -26.406 1 88.12 387 SER A O 1
ATOM 3005 N N . ALA A 1 388 ? -0.134 -57.281 -27.188 1 81.75 388 ALA A N 1
ATOM 3006 C CA . ALA A 1 388 ? -1.18 -57.281 -26.156 1 81.75 388 ALA A CA 1
ATOM 3007 C C . ALA A 1 388 ? -2.203 -58.406 -26.438 1 81.75 388 ALA A C 1
ATOM 3009 O O . ALA A 1 388 ? -2.365 -58.812 -27.594 1 81.75 388 ALA A O 1
ATOM 3010 N N . PRO A 1 389 ? -2.889 -58.812 -25.312 1 79.19 389 PRO A N 1
ATOM 3011 C CA . PRO A 1 389 ? -3.934 -59.812 -25.516 1 79.19 389 PRO A CA 1
ATOM 3012 C C . PRO A 1 389 ? -5.027 -59.344 -26.469 1 79.19 389 PRO A C 1
ATOM 3014 O O . PRO A 1 389 ? -5.668 -60.156 -27.141 1 79.19 389 PRO A O 1
ATOM 3017 N N . SER A 1 390 ? -5.18 -58.094 -26.594 1 72.06 390 SER A N 1
ATOM 3018 C CA . SER A 1 390 ? -6.195 -57.531 -27.469 1 72.06 390 SER A CA 1
ATOM 3019 C C . SER A 1 390 ? -5.781 -57.625 -28.922 1 72.06 390 SER A C 1
ATOM 3021 O O . SER A 1 390 ? -6.602 -57.438 -29.828 1 72.06 390 SER A O 1
ATOM 3023 N N . GLY A 1 391 ? -4.539 -58 -29.203 1 72.81 391 GLY A N 1
ATOM 3024 C CA . GLY A 1 391 ? -4.047 -58.125 -30.578 1 72.81 391 GLY A CA 1
ATOM 3025 C C . GLY A 1 391 ? -3.188 -56.938 -31 1 72.81 391 GLY A C 1
ATOM 3026 O O . GLY A 1 391 ? -2.533 -57 -32.031 1 72.81 391 GLY A O 1
ATOM 3027 N N . ALA A 1 392 ? -3.152 -56 -30.141 1 75.62 392 ALA A N 1
ATOM 3028 C CA . ALA A 1 392 ? -2.33 -54.844 -30.484 1 75.62 392 ALA A CA 1
ATOM 3029 C C . ALA A 1 392 ? -0.844 -55.188 -30.359 1 75.62 392 ALA A C 1
ATOM 3031 O O . ALA A 1 392 ? -0.412 -55.781 -29.375 1 75.62 392 ALA A O 1
ATOM 3032 N N . ARG A 1 393 ? -0.1 -54.906 -31.438 1 85 393 ARG A N 1
ATOM 3033 C CA . ARG A 1 393 ? 1.354 -55.031 -31.406 1 85 393 ARG A CA 1
ATOM 3034 C C . ARG A 1 393 ? 2.018 -53.656 -31.375 1 85 393 ARG A C 1
ATOM 3036 O O . ARG A 1 393 ? 1.698 -52.781 -32.188 1 85 393 ARG A O 1
ATOM 3043 N N . VAL A 1 394 ? 2.92 -53.531 -30.344 1 87.69 394 VAL A N 1
ATOM 3044 C CA . VAL A 1 394 ? 3.504 -52.188 -30.203 1 87.69 394 VAL A CA 1
ATOM 3045 C C . VAL A 1 394 ? 5.02 -52.312 -30.078 1 87.69 394 VAL A C 1
ATOM 3047 O O . VAL A 1 394 ? 5.543 -53.344 -29.656 1 87.69 394 VAL A O 1
ATOM 3050 N N . ARG A 1 395 ? 5.676 -51.312 -30.625 1 90 395 ARG A N 1
ATOM 3051 C CA . ARG A 1 395 ? 7.051 -50.969 -30.266 1 90 395 ARG A CA 1
ATOM 3052 C C . ARG A 1 395 ? 7.152 -49.5 -29.828 1 90 395 ARG A C 1
ATOM 3054 O O . ARG A 1 395 ? 6.188 -48.75 -29.922 1 90 395 ARG A O 1
ATOM 3061 N N . ALA A 1 396 ? 8.305 -49.188 -29.234 1 90 396 ALA A N 1
ATOM 3062 C CA . ALA A 1 396 ? 8.367 -47.844 -28.672 1 90 396 ALA A CA 1
ATOM 3063 C C . ALA A 1 396 ? 9.562 -47.062 -29.203 1 90 396 ALA A C 1
ATOM 3065 O O . ALA A 1 396 ? 10.578 -47.656 -29.578 1 90 396 ALA A O 1
ATOM 3066 N N . LEU A 1 397 ? 9.352 -45.875 -29.469 1 88.5 397 LEU A N 1
ATOM 3067 C CA . LEU A 1 397 ? 10.43 -44.906 -29.578 1 88.5 397 LEU A CA 1
ATOM 3068 C C . LEU A 1 397 ? 10.578 -44.125 -28.281 1 88.5 397 LEU A C 1
ATOM 3070 O O . LEU A 1 397 ? 9.719 -43.312 -27.953 1 88.5 397 LEU A O 1
ATOM 3074 N N . CYS A 1 398 ? 11.688 -44.375 -27.609 1 91.69 398 CYS A N 1
ATOM 3075 C CA . CYS A 1 398 ? 11.883 -43.781 -26.281 1 91.69 398 CYS A CA 1
ATOM 3076 C C . CYS A 1 398 ? 13.047 -42.812 -26.266 1 91.69 398 CYS A C 1
ATOM 3078 O O . CYS A 1 398 ? 14.078 -43.062 -26.906 1 91.69 398 CYS A O 1
ATOM 3080 N N . TRP A 1 399 ? 12.844 -41.688 -25.641 1 89.31 399 TRP A N 1
ATOM 3081 C CA . TRP A 1 399 ? 13.898 -40.719 -25.5 1 89.31 399 TRP A CA 1
ATOM 3082 C C . TRP A 1 399 ? 13.742 -39.938 -24.188 1 89.31 399 TRP A C 1
ATOM 3084 O O . TRP A 1 399 ? 12.688 -40 -23.547 1 89.31 399 TRP A O 1
ATOM 3094 N N . GLU A 1 400 ? 14.797 -39.281 -23.781 1 90.94 400 GLU A N 1
ATOM 3095 C CA . GLU A 1 400 ? 14.828 -38.469 -22.578 1 90.94 400 GLU A CA 1
ATOM 3096 C C . GLU A 1 400 ? 14.82 -37 -22.906 1 90.94 400 GLU A C 1
ATOM 3098 O O . GLU A 1 400 ? 15.414 -36.562 -23.906 1 90.94 400 GLU A O 1
ATOM 3103 N N . LEU A 1 401 ? 14.094 -36.219 -22.031 1 87.94 401 LEU A N 1
ATOM 3104 C CA . LEU A 1 401 ? 14.008 -34.781 -22.297 1 87.94 401 LEU A CA 1
ATOM 3105 C C . LEU A 1 401 ? 13.906 -34 -20.984 1 87.94 401 LEU A C 1
ATOM 3107 O O . LEU A 1 401 ? 13.172 -34.406 -20.078 1 87.94 401 LEU A O 1
ATOM 3111 N N . GLU A 1 402 ? 14.672 -32.938 -20.938 1 87.94 402 GLU A N 1
ATOM 3112 C CA . GLU A 1 402 ? 14.516 -31.984 -19.844 1 87.94 402 GLU A CA 1
ATOM 3113 C C . GLU A 1 402 ? 13.461 -30.938 -20.172 1 87.94 402 GLU A C 1
ATOM 3115 O O . GLU A 1 402 ? 13.492 -30.344 -21.25 1 87.94 402 GLU A O 1
ATOM 3120 N N . LEU A 1 403 ? 12.555 -30.75 -19.219 1 85.38 403 LEU A N 1
ATOM 3121 C CA . LEU A 1 403 ? 11.484 -29.766 -19.422 1 85.38 403 LEU A CA 1
ATOM 3122 C C . LEU A 1 403 ? 11.906 -28.391 -18.906 1 85.38 403 LEU A C 1
ATOM 3124 O O . LEU A 1 403 ? 11.445 -27.953 -17.859 1 85.38 403 LEU A O 1
ATOM 3128 N N . SER A 1 404 ? 12.586 -27.609 -19.719 1 78.75 404 SER A N 1
ATOM 3129 C CA . SER A 1 404 ? 13.258 -26.391 -19.328 1 78.75 404 SER A CA 1
ATOM 3130 C C . SER A 1 404 ? 12.305 -25.188 -19.375 1 78.75 404 SER A C 1
ATOM 3132 O O . SER A 1 404 ? 12.547 -24.172 -18.734 1 78.75 404 SER A O 1
ATOM 3134 N N . SER A 1 405 ? 11.25 -25.344 -20.156 1 82.31 405 SER A N 1
ATOM 3135 C CA . SER A 1 405 ? 10.273 -24.266 -20.312 1 82.31 405 SER A CA 1
ATOM 3136 C C . SER A 1 405 ? 8.883 -24.828 -20.594 1 82.31 405 SER A C 1
ATOM 3138 O O . SER A 1 405 ? 8.727 -26.031 -20.828 1 82.31 405 SER A O 1
ATOM 3140 N N . LEU A 1 406 ? 7.926 -24 -20.453 1 87.38 406 LEU A N 1
ATOM 3141 C CA . LEU A 1 406 ? 6.555 -24.422 -20.734 1 87.38 406 LEU A CA 1
ATOM 3142 C C . LEU A 1 406 ? 6.406 -24.891 -22.172 1 87.38 406 LEU A C 1
ATOM 3144 O O . LEU A 1 406 ? 5.703 -25.875 -22.438 1 87.38 406 LEU A O 1
ATOM 3148 N N . GLU A 1 407 ? 7.098 -24.219 -23.078 1 82.44 407 GLU A N 1
ATOM 3149 C CA . GLU A 1 407 ? 7.031 -24.578 -24.5 1 82.44 407 GLU A CA 1
ATOM 3150 C C . GLU A 1 407 ? 7.559 -26 -24.719 1 82.44 407 GLU A C 1
ATOM 3152 O O . GLU A 1 407 ? 6.957 -26.766 -25.469 1 82.44 407 GLU A O 1
ATOM 3157 N N . VAL A 1 408 ? 8.648 -26.312 -24.062 1 84.31 408 VAL A N 1
ATOM 3158 C CA . VAL A 1 408 ? 9.227 -27.641 -24.172 1 84.31 408 VAL A CA 1
ATOM 3159 C C . VAL A 1 408 ? 8.281 -28.672 -23.547 1 84.31 408 VAL A C 1
ATOM 3161 O O . VAL A 1 408 ? 8.086 -29.75 -24.094 1 84.31 408 VAL A O 1
ATOM 3164 N N . GLY A 1 409 ? 7.723 -28.25 -22.484 1 90.12 409 GLY A N 1
ATOM 3165 C CA . GLY A 1 409 ? 6.758 -29.125 -21.844 1 90.12 409 GLY A CA 1
ATOM 3166 C C . GLY A 1 409 ? 5.555 -29.438 -22.703 1 90.12 409 GLY A C 1
ATOM 3167 O O . GLY A 1 409 ? 5.133 -30.594 -22.812 1 90.12 409 GLY A O 1
ATOM 3168 N N . ILE A 1 410 ? 5.043 -28.422 -23.312 1 90.94 410 ILE A N 1
ATOM 3169 C CA . ILE A 1 410 ? 3.896 -28.578 -24.203 1 90.94 410 ILE A CA 1
ATOM 3170 C C . ILE A 1 410 ? 4.273 -29.469 -25.375 1 90.94 410 ILE A C 1
ATOM 3172 O O . ILE A 1 410 ? 3.531 -30.406 -25.719 1 90.94 410 ILE A O 1
ATOM 3176 N N . ALA A 1 411 ? 5.402 -29.266 -25.938 1 87.06 411 ALA A N 1
ATOM 3177 C CA . ALA A 1 411 ? 5.855 -30.062 -27.078 1 87.06 411 ALA A CA 1
ATOM 3178 C C . ALA A 1 411 ? 6.023 -31.531 -26.688 1 87.06 411 ALA A C 1
ATOM 3180 O O . ALA A 1 411 ? 5.543 -32.438 -27.375 1 87.06 411 ALA A O 1
ATOM 3181 N N . ALA A 1 412 ? 6.676 -31.719 -25.594 1 89.62 412 ALA A N 1
ATOM 3182 C CA . ALA A 1 412 ? 6.887 -33.062 -25.109 1 89.62 412 ALA A CA 1
ATOM 3183 C C . ALA A 1 412 ? 5.559 -33.781 -24.812 1 89.62 412 ALA A C 1
ATOM 3185 O O . ALA A 1 412 ? 5.348 -34.906 -25.219 1 89.62 412 ALA A O 1
ATOM 3186 N N . ALA A 1 413 ? 4.73 -33.094 -24.172 1 93.31 413 ALA A N 1
ATOM 3187 C CA . ALA A 1 413 ? 3.438 -33.625 -23.781 1 93.31 413 ALA A CA 1
ATOM 3188 C C . ALA A 1 413 ? 2.598 -34 -25.016 1 93.31 413 ALA A C 1
ATOM 3190 O O . ALA A 1 413 ? 1.94 -35.031 -25.047 1 93.31 413 ALA A O 1
ATOM 3191 N N . GLN A 1 414 ? 2.623 -33.156 -25.969 1 90.25 414 GLN A N 1
ATOM 3192 C CA . GLN A 1 414 ? 1.791 -33.344 -27.141 1 90.25 414 GLN A CA 1
ATOM 3193 C C . GLN A 1 414 ? 2.363 -34.438 -28.047 1 90.25 414 GLN A C 1
ATOM 3195 O O . GLN A 1 414 ? 1.647 -35 -28.875 1 90.25 414 GLN A O 1
ATOM 3200 N N . GLN A 1 415 ? 3.578 -34.781 -27.828 1 87.44 415 GLN A N 1
ATOM 3201 C CA . GLN A 1 415 ? 4.211 -35.812 -28.656 1 87.44 415 GLN A CA 1
ATOM 3202 C C . GLN A 1 415 ? 4.199 -37.156 -27.953 1 87.44 415 GLN A C 1
ATOM 3204 O O . GLN A 1 415 ? 4.168 -38.188 -28.609 1 87.44 415 GLN A O 1
ATOM 3209 N N . ALA A 1 416 ? 4.172 -37.125 -26.75 1 92.38 416 ALA A N 1
ATOM 3210 C CA . ALA A 1 416 ? 4.309 -38.375 -25.984 1 92.38 416 ALA A CA 1
ATOM 3211 C C . ALA A 1 416 ? 2.979 -39.125 -25.891 1 92.38 416 ALA A C 1
ATOM 3213 O O . ALA A 1 416 ? 1.928 -38.5 -25.703 1 92.38 416 ALA A O 1
ATOM 3214 N N . ASP A 1 417 ? 3.076 -40.406 -26.125 1 92.81 417 ASP A N 1
ATOM 3215 C CA . ASP A 1 417 ? 1.969 -41.281 -25.766 1 92.81 417 ASP A CA 1
ATOM 3216 C C . ASP A 1 417 ? 2.025 -41.656 -24.281 1 92.81 417 ASP A C 1
ATOM 3218 O O . ASP A 1 417 ? 0.987 -41.781 -23.625 1 92.81 417 ASP A O 1
ATOM 3222 N N . ILE A 1 418 ? 3.205 -41.812 -23.859 1 95.19 418 ILE A N 1
ATOM 3223 C CA . ILE A 1 418 ? 3.475 -42.125 -22.453 1 95.19 418 ILE A CA 1
ATOM 3224 C C . ILE A 1 418 ? 4.602 -41.219 -21.938 1 95.19 418 ILE A C 1
ATOM 3226 O O . ILE A 1 418 ? 5.641 -41.094 -22.594 1 95.19 418 ILE A O 1
ATOM 3230 N N . PHE A 1 419 ? 4.328 -40.562 -20.891 1 96.44 419 PHE A N 1
ATOM 3231 C CA . PHE A 1 419 ? 5.32 -39.75 -20.172 1 96.44 419 PHE A CA 1
ATOM 3232 C C . PHE A 1 419 ? 5.758 -40.438 -18.891 1 96.44 419 PHE A C 1
ATOM 3234 O O . PHE A 1 419 ? 4.922 -40.812 -18.062 1 96.44 419 PHE A O 1
ATOM 3241 N N . VAL A 1 420 ? 7.074 -40.688 -18.703 1 97.06 420 VAL A N 1
A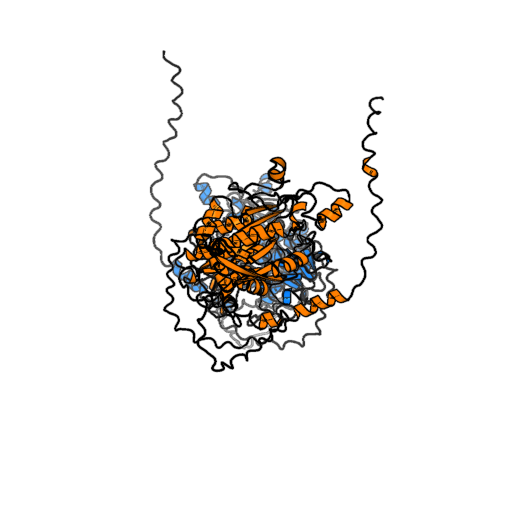TOM 3242 C CA . VAL A 1 420 ? 7.617 -41.375 -17.516 1 97.06 420 VAL A CA 1
ATOM 3243 C C . VAL A 1 420 ? 8.5 -40.406 -16.734 1 97.06 420 VAL A C 1
ATOM 3245 O O . VAL A 1 420 ? 9.414 -39.781 -17.297 1 97.06 420 VAL A O 1
ATOM 3248 N N . GLY A 1 421 ? 8.203 -40.25 -15.516 1 95.06 421 GLY A N 1
ATOM 3249 C CA . GLY A 1 421 ? 9.047 -39.375 -14.742 1 95.06 421 GLY A CA 1
ATOM 3250 C C . GLY A 1 421 ? 8.914 -39.562 -13.242 1 95.06 421 GLY A C 1
ATOM 3251 O O . GLY A 1 421 ? 7.977 -40.219 -12.781 1 95.06 421 GLY A O 1
ATOM 3252 N N . ALA A 1 422 ? 9.898 -39 -12.492 1 94.31 422 ALA A N 1
ATOM 3253 C CA . ALA A 1 422 ? 9.883 -39.031 -11.031 1 94.31 422 ALA A CA 1
ATOM 3254 C C . ALA A 1 422 ? 8.797 -38.125 -10.469 1 94.31 422 ALA A C 1
ATOM 3256 O O . ALA A 1 422 ? 8.477 -37.094 -11.062 1 94.31 422 ALA A O 1
ATOM 3257 N N . HIS A 1 423 ? 8.289 -38.469 -9.312 1 92.19 423 HIS A N 1
ATOM 3258 C CA . HIS A 1 423 ? 7.34 -37.625 -8.594 1 92.19 423 HIS A CA 1
ATOM 3259 C C . HIS A 1 423 ? 7.855 -36.188 -8.477 1 92.19 423 HIS A C 1
ATOM 3261 O O . HIS A 1 423 ? 9.008 -35.969 -8.094 1 92.19 423 HIS A O 1
ATOM 3267 N N . GLY A 1 424 ? 6.98 -35.281 -8.727 1 90.5 424 GLY A N 1
ATOM 3268 C CA . GLY A 1 424 ? 7.301 -33.844 -8.656 1 90.5 424 GLY A CA 1
ATOM 3269 C C . GLY A 1 424 ? 6.41 -33 -9.539 1 90.5 424 GLY A C 1
ATOM 3270 O O . GLY A 1 424 ? 5.516 -33.531 -10.219 1 90.5 424 GLY A O 1
ATOM 3271 N N . ALA A 1 425 ? 6.684 -31.781 -9.562 1 90.62 425 ALA A N 1
ATOM 3272 C CA . ALA A 1 425 ? 5.836 -30.812 -10.227 1 90.62 425 ALA A CA 1
ATOM 3273 C C . ALA A 1 425 ? 5.793 -31.047 -11.734 1 90.62 425 ALA A C 1
ATOM 3275 O O . ALA A 1 425 ? 4.789 -30.766 -12.391 1 90.62 425 ALA A O 1
ATOM 3276 N N . ASN A 1 426 ? 6.82 -31.656 -12.312 1 91.38 426 ASN A N 1
ATOM 3277 C CA . ASN A 1 426 ? 6.887 -31.875 -13.758 1 91.38 426 ASN A CA 1
ATOM 3278 C C . ASN A 1 426 ? 5.828 -32.875 -14.219 1 91.38 426 ASN A C 1
ATOM 3280 O O . ASN A 1 426 ? 5.488 -32.906 -15.398 1 91.38 426 ASN A O 1
ATOM 3284 N N . ILE A 1 427 ? 5.344 -33.688 -13.328 1 93.81 427 ILE A N 1
ATOM 3285 C CA . ILE A 1 427 ? 4.332 -34.688 -13.688 1 93.81 427 ILE A CA 1
ATOM 3286 C C . ILE A 1 427 ? 3.039 -33.969 -14.086 1 93.81 427 ILE A C 1
ATOM 3288 O O . ILE A 1 427 ? 2.223 -34.531 -14.828 1 93.81 427 ILE A O 1
ATOM 3292 N N . ALA A 1 428 ? 2.896 -32.719 -13.68 1 95.12 428 ALA A N 1
ATOM 3293 C CA . ALA A 1 428 ? 1.698 -31.953 -14.016 1 95.12 428 ALA A CA 1
ATOM 3294 C C . ALA A 1 428 ? 1.627 -31.672 -15.508 1 95.12 428 ALA A C 1
ATOM 3296 O O . ALA A 1 428 ? 0.565 -31.328 -16.031 1 95.12 428 ALA A O 1
ATOM 3297 N N . ASN A 1 429 ? 2.709 -31.859 -16.219 1 94.94 429 ASN A N 1
ATOM 3298 C CA . ASN A 1 429 ? 2.68 -31.734 -17.672 1 94.94 429 ASN A CA 1
ATOM 3299 C C . ASN A 1 429 ? 1.759 -32.781 -18.312 1 94.94 429 ASN A C 1
ATOM 3301 O O . ASN A 1 429 ? 1.371 -32.656 -19.469 1 94.94 429 ASN A O 1
ATOM 3305 N N . ALA A 1 430 ? 1.437 -33.781 -17.562 1 95.94 430 ALA A N 1
ATOM 3306 C CA . ALA A 1 430 ? 0.518 -34.812 -18.031 1 95.94 430 ALA A CA 1
ATOM 3307 C C . ALA A 1 430 ? -0.803 -34.188 -18.484 1 95.94 430 ALA A C 1
ATOM 3309 O O . ALA A 1 430 ? -1.425 -34.688 -19.438 1 95.94 430 ALA A O 1
ATOM 3310 N N . TRP A 1 431 ? -1.195 -33.156 -17.859 1 97.25 431 TRP A N 1
ATOM 3311 C CA . TRP A 1 431 ? -2.477 -32.531 -18.188 1 97.25 431 TRP A CA 1
ATOM 3312 C C . TRP A 1 431 ? -2.389 -31.781 -19.516 1 97.25 431 TRP A C 1
ATOM 3314 O O . TRP A 1 431 ? -3.41 -31.375 -20.078 1 97.25 431 TRP A O 1
ATOM 3324 N N . LEU A 1 432 ? -1.202 -31.609 -20.062 1 96.44 432 LEU A N 1
ATOM 3325 C CA . LEU A 1 432 ? -1.002 -30.984 -21.359 1 96.44 432 LEU A CA 1
ATOM 3326 C C . LEU A 1 432 ? -0.983 -32.031 -22.469 1 96.44 432 LEU A C 1
ATOM 3328 O O . LEU A 1 432 ? -0.945 -31.688 -23.656 1 96.44 432 LEU A O 1
ATOM 3332 N N . MET A 1 433 ? -1.016 -33.312 -22.109 1 95.56 433 MET A N 1
ATOM 3333 C CA . MET A 1 433 ? -0.908 -34.406 -23.078 1 95.56 433 MET A CA 1
ATOM 3334 C C . MET A 1 433 ? -2.211 -34.562 -23.859 1 95.56 433 MET A C 1
ATOM 3336 O O . MET A 1 433 ? -3.26 -34.094 -23.438 1 95.56 433 MET A O 1
ATOM 3340 N N . ARG A 1 434 ? -2.137 -35.281 -24.922 1 92.88 434 ARG A N 1
ATOM 3341 C CA . ARG A 1 434 ? -3.305 -35.531 -25.766 1 92.88 434 ARG A CA 1
ATOM 3342 C C . ARG A 1 434 ? -4.266 -36.5 -25.062 1 92.88 434 ARG A C 1
ATOM 3344 O O . ARG A 1 434 ? -3.859 -37.281 -24.203 1 92.88 434 ARG A O 1
ATOM 3351 N N . PRO A 1 435 ? -5.566 -36.375 -25.453 1 91.44 435 PRO A N 1
ATOM 3352 C CA . PRO A 1 435 ? -6.504 -37.375 -24.938 1 91.44 435 PRO A CA 1
ATOM 3353 C C . PRO A 1 435 ? -6.047 -38.812 -25.203 1 91.44 435 PRO A C 1
ATOM 3355 O O . PRO A 1 435 ? -5.523 -39.094 -26.281 1 91.44 435 PRO A O 1
ATOM 3358 N N . GLY A 1 436 ? -6.164 -39.594 -24.203 1 92 436 GLY A N 1
ATOM 3359 C CA . GLY A 1 436 ? -5.812 -41 -24.344 1 92 436 GLY A CA 1
ATOM 3360 C C . GLY A 1 436 ? -4.379 -41.281 -23.938 1 92 436 GLY A C 1
ATOM 3361 O O . GLY A 1 436 ? -3.971 -42.469 -23.906 1 92 436 GLY A O 1
ATOM 3362 N N . SER A 1 437 ? -3.635 -40.281 -23.641 1 94.62 437 SER A N 1
ATOM 3363 C CA . SER A 1 437 ? -2.24 -40.438 -23.25 1 94.62 437 SER A CA 1
ATOM 3364 C C . SER A 1 437 ? -2.127 -40.875 -21.781 1 94.62 437 SER A C 1
ATOM 3366 O O . SER A 1 437 ? -3.111 -40.844 -21.047 1 94.62 437 SER A O 1
ATOM 3368 N N . SER A 1 438 ? -0.859 -41.25 -21.438 1 96 438 SER A N 1
ATOM 3369 C CA . SER A 1 438 ? -0.628 -41.781 -20.094 1 96 438 SER A CA 1
ATOM 3370 C C . SER A 1 438 ? 0.651 -41.188 -19.5 1 96 438 SER A C 1
ATOM 3372 O O . SER A 1 438 ? 1.596 -40.875 -20.219 1 96 438 SER A O 1
ATOM 3374 N N . VAL A 1 439 ? 0.573 -41.062 -18.203 1 97.06 439 VAL A N 1
ATOM 3375 C CA . VAL A 1 439 ? 1.785 -40.719 -17.453 1 97.06 439 VAL A CA 1
ATOM 3376 C C . VAL A 1 439 ? 2.098 -41.812 -16.453 1 97.06 439 VAL A C 1
ATOM 3378 O O . VAL A 1 439 ? 1.188 -42.375 -15.836 1 97.06 439 VAL A O 1
ATOM 3381 N N . VAL A 1 440 ? 3.354 -42.156 -16.344 1 96.75 440 VAL A N 1
ATOM 3382 C CA . VAL A 1 440 ? 3.85 -43.094 -15.328 1 96.75 440 VAL A CA 1
ATOM 3383 C C . VAL A 1 440 ? 4.723 -42.344 -14.328 1 96.75 440 VAL A C 1
ATOM 3385 O O . VAL A 1 440 ? 5.859 -41.969 -14.633 1 96.75 440 VAL A O 1
ATOM 3388 N N . GLU A 1 441 ? 4.195 -42.188 -13.156 1 95.5 441 GLU A N 1
ATOM 3389 C CA . GLU A 1 441 ? 4.926 -41.5 -12.078 1 95.5 441 GLU A CA 1
ATOM 3390 C C . GLU A 1 441 ? 5.734 -42.5 -11.258 1 95.5 441 GLU A C 1
ATOM 3392 O O . GLU A 1 441 ? 5.188 -43.469 -10.734 1 95.5 441 GLU A O 1
ATOM 3397 N N . LEU A 1 442 ? 7.023 -42.25 -11.148 1 95.31 442 LEU A N 1
ATOM 3398 C CA . LEU A 1 442 ? 7.934 -43.031 -10.336 1 95.31 442 LEU A CA 1
ATOM 3399 C C . LEU A 1 442 ? 8.148 -42.406 -8.969 1 95.31 442 LEU A C 1
ATOM 3401 O O . LEU A 1 442 ? 8.422 -41.219 -8.875 1 95.31 442 LEU A O 1
ATOM 3405 N N . THR A 1 443 ? 8.023 -43.219 -7.918 1 93.19 443 THR A N 1
ATOM 3406 C CA . THR A 1 443 ? 8.156 -42.656 -6.566 1 93.19 443 THR A CA 1
ATOM 3407 C C . THR A 1 443 ? 9.398 -43.219 -5.883 1 93.19 443 THR A C 1
ATOM 3409 O O . THR A 1 443 ? 9.664 -44.438 -5.938 1 93.19 443 THR A O 1
ATOM 3412 N N . MET A 1 444 ? 10.062 -42.344 -5.188 1 92.94 444 MET A N 1
ATOM 3413 C CA . MET A 1 444 ? 11.336 -42.688 -4.559 1 92.94 444 MET A CA 1
ATOM 3414 C C . MET A 1 444 ? 11.133 -43.625 -3.377 1 92.94 444 MET A C 1
ATOM 3416 O O . MET A 1 444 ? 10.109 -43.562 -2.693 1 92.94 444 MET A O 1
ATOM 3420 N N . PHE A 1 445 ? 12.188 -44.312 -3.135 1 93.06 445 PHE A N 1
ATOM 3421 C CA . PHE A 1 445 ? 12.188 -45.188 -1.978 1 93.06 445 PHE A CA 1
ATOM 3422 C C . PHE A 1 445 ? 12.039 -44.406 -0.687 1 93.06 445 PHE A C 1
ATOM 3424 O O . PHE A 1 445 ? 12.766 -43.438 -0.471 1 93.06 445 PHE A O 1
ATOM 3431 N N . GLY A 1 446 ? 11.117 -44.844 0.067 1 89.56 446 GLY A N 1
ATOM 3432 C CA . GLY A 1 446 ? 10.969 -44.25 1.394 1 89.56 446 GLY A CA 1
ATOM 3433 C C . GLY A 1 446 ? 10.078 -43.031 1.412 1 89.56 446 GLY A C 1
ATOM 3434 O O . GLY A 1 446 ? 9.781 -42.5 2.479 1 89.56 446 GLY A O 1
ATOM 3435 N N . PHE A 1 447 ? 9.789 -42.531 0.297 1 90 447 PHE A N 1
ATOM 3436 C CA . PHE A 1 447 ? 8.875 -41.406 0.254 1 90 447 PHE A CA 1
ATOM 3437 C C . PHE A 1 447 ? 7.449 -41.844 0.552 1 90 447 PHE A C 1
ATOM 3439 O O . PHE A 1 447 ? 6.695 -42.156 -0.363 1 90 447 PHE A O 1
ATOM 3446 N N . ASP A 1 448 ? 7.121 -41.781 1.876 1 77.06 448 ASP A N 1
ATOM 3447 C CA . ASP A 1 448 ? 5.859 -42.312 2.357 1 77.06 448 ASP A CA 1
ATOM 3448 C C . ASP A 1 448 ? 4.828 -41.219 2.578 1 77.06 448 ASP A C 1
ATOM 3450 O O . ASP A 1 448 ? 3.756 -41.469 3.135 1 77.06 448 ASP A O 1
ATOM 3454 N N . ASP A 1 449 ? 5.258 -40.156 2.498 1 65.5 449 ASP A N 1
ATOM 3455 C CA . ASP A 1 449 ? 4.254 -39.125 2.732 1 65.5 449 ASP A CA 1
ATOM 3456 C C . ASP A 1 449 ? 2.977 -39.406 1.942 1 65.5 449 ASP A C 1
ATOM 3458 O O . ASP A 1 449 ? 3.031 -39.656 0.735 1 65.5 449 ASP A O 1
ATOM 3462 N N . ASN A 1 450 ? 2.088 -40.406 2.445 1 56.78 450 ASN A N 1
ATOM 3463 C CA . ASN A 1 450 ? 0.808 -40.875 1.92 1 56.78 450 ASN A CA 1
ATOM 3464 C C . ASN A 1 450 ? 0.205 -39.875 0.945 1 56.78 450 ASN A C 1
ATOM 3466 O O . ASN A 1 450 ? -0.595 -40.219 0.083 1 56.78 450 ASN A O 1
ATOM 3470 N N . PRO A 1 451 ? 0.355 -38.594 1.169 1 56.44 451 PRO A N 1
ATOM 3471 C CA . PRO A 1 451 ? -0.248 -37.531 0.335 1 56.44 451 PRO A CA 1
ATOM 3472 C C . PRO A 1 451 ? 0.263 -37.562 -1.104 1 56.44 451 PRO A C 1
ATOM 3474 O O . PRO A 1 451 ? -0.155 -36.75 -1.926 1 56.44 451 PRO A O 1
ATOM 3477 N N . PRO A 1 452 ? 1.257 -38.594 -1.197 1 49.12 452 PRO A N 1
ATOM 3478 C CA . PRO A 1 452 ? 1.881 -38.438 -2.514 1 49.12 452 PRO A CA 1
ATOM 3479 C C . PRO A 1 452 ? 0.925 -38.75 -3.66 1 49.12 452 PRO A C 1
ATOM 3481 O O . PRO A 1 452 ? 0.999 -38.125 -4.723 1 49.12 452 PRO A O 1
ATOM 3484 N N . HIS A 1 453 ? 0.058 -39.875 -3.471 1 58.34 453 HIS A N 1
ATOM 3485 C CA . HIS A 1 453 ? -0.966 -40.188 -4.461 1 58.34 453 HIS A CA 1
ATOM 3486 C C . HIS A 1 453 ? -1.992 -39.094 -4.566 1 58.34 453 HIS A C 1
ATOM 3488 O O . HIS A 1 453 ? -2.656 -38.938 -5.594 1 58.34 453 HIS A O 1
ATOM 3494 N N . MET A 1 454 ? -1.867 -38.344 -3.527 1 64.81 454 MET A N 1
ATOM 3495 C CA . MET A 1 454 ? -2.943 -37.375 -3.357 1 64.81 454 MET A CA 1
ATOM 3496 C C . MET A 1 454 ? -2.684 -36.125 -4.191 1 64.81 454 MET A C 1
ATOM 3498 O O . MET A 1 454 ? -3.615 -35.406 -4.52 1 64.81 454 MET A O 1
ATOM 3502 N N . HIS A 1 455 ? -1.504 -36.156 -4.688 1 73.25 455 HIS A N 1
ATOM 3503 C CA . HIS A 1 455 ? -1.223 -34.844 -5.254 1 73.25 455 HIS A CA 1
ATOM 3504 C C . HIS A 1 455 ? -1.551 -34.781 -6.742 1 73.25 455 HIS A C 1
ATOM 3506 O O . HIS A 1 455 ? -2.059 -33.781 -7.238 1 73.25 455 HIS A O 1
ATOM 3512 N N . LEU A 1 456 ? -1.279 -35.875 -7.426 1 87.5 456 LEU A N 1
ATOM 3513 C CA . LEU A 1 456 ? -1.448 -35.781 -8.875 1 87.5 456 LEU A CA 1
ATOM 3514 C C . LEU A 1 456 ? -2.463 -36.812 -9.375 1 87.5 456 LEU A C 1
ATOM 3516 O O . LEU A 1 456 ? -3.549 -36.438 -9.828 1 87.5 456 LEU A O 1
ATOM 3520 N N . ALA A 1 457 ? -2.221 -38.062 -9.094 1 89.88 457 ALA A N 1
ATOM 3521 C CA . ALA A 1 457 ? -3.127 -39.094 -9.594 1 89.88 457 ALA A CA 1
ATOM 3522 C C . ALA A 1 457 ? -4.523 -38.938 -9 1 89.88 457 ALA A C 1
ATOM 3524 O O . ALA A 1 457 ? -5.523 -39 -9.719 1 89.88 457 ALA A O 1
ATOM 3525 N N . TYR A 1 458 ? -4.602 -38.719 -7.738 1 89.5 458 TYR A N 1
ATOM 3526 C CA . TYR A 1 458 ? -5.898 -38.562 -7.094 1 89.5 458 TYR A CA 1
ATOM 3527 C C . TYR A 1 458 ? -6.609 -37.312 -7.621 1 89.5 458 TYR A C 1
ATOM 3529 O O . TYR A 1 458 ? -7.816 -37.344 -7.879 1 89.5 458 TYR A O 1
ATOM 3537 N N . ARG A 1 459 ? -5.867 -36.25 -7.762 1 90.94 459 ARG A N 1
ATOM 3538 C CA . ARG A 1 459 ? -6.48 -35.031 -8.273 1 90.94 459 ARG A CA 1
ATOM 3539 C C . ARG A 1 459 ? -7.012 -35.219 -9.688 1 90.94 459 ARG A C 1
ATOM 3541 O O . ARG A 1 459 ? -8.07 -34.688 -10.039 1 90.94 459 ARG A O 1
ATOM 3548 N N . ASN A 1 460 ? -6.207 -35.938 -10.469 1 93.44 460 ASN A N 1
ATOM 3549 C CA . ASN A 1 460 ? -6.699 -36.281 -11.805 1 93.44 460 ASN A CA 1
ATOM 3550 C C . ASN A 1 460 ? -8.023 -37.031 -11.75 1 93.44 460 ASN A C 1
ATOM 3552 O O . ASN A 1 460 ? -8.891 -36.812 -12.602 1 93.44 460 ASN A O 1
ATOM 3556 N N . SER A 1 461 ? -8.203 -37.844 -10.727 1 91.38 461 SER A N 1
ATOM 3557 C CA . SER A 1 461 ? -9.422 -38.625 -10.594 1 91.38 461 SER A CA 1
ATOM 3558 C C . SER A 1 461 ? -10.617 -37.75 -10.25 1 91.38 461 SER A C 1
ATOM 3560 O O . SER A 1 461 ? -11.766 -38.156 -10.445 1 91.38 461 SER A O 1
ATOM 3562 N N . LEU A 1 462 ? -10.375 -36.562 -9.734 1 91.31 462 LEU A N 1
ATOM 3563 C CA . LEU A 1 462 ? -11.445 -35.656 -9.383 1 91.31 462 LEU A CA 1
ATOM 3564 C C . LEU A 1 462 ? -11.938 -34.906 -10.617 1 91.31 462 LEU A C 1
ATOM 3566 O O . LEU A 1 462 ? -13 -34.281 -10.594 1 91.31 462 LEU A O 1
ATOM 3570 N N . ASP A 1 463 ? -11.164 -34.938 -11.656 1 95.62 463 ASP A N 1
ATOM 3571 C CA . ASP A 1 463 ? -11.586 -34.406 -12.953 1 95.62 463 ASP A CA 1
ATOM 3572 C C . ASP A 1 463 ? -12.445 -35.438 -13.695 1 95.62 463 ASP A C 1
ATOM 3574 O O . ASP A 1 463 ? -11.93 -36.375 -14.297 1 95.62 463 ASP A O 1
ATOM 3578 N N . LYS A 1 464 ? -13.703 -35.188 -13.734 1 92.31 464 LYS A N 1
ATOM 3579 C CA . LYS A 1 464 ? -14.656 -36.156 -14.297 1 92.31 464 LYS A CA 1
ATOM 3580 C C . LYS A 1 464 ? -14.477 -36.281 -15.812 1 92.31 464 LYS A C 1
ATOM 3582 O O . LYS A 1 464 ? -14.875 -37.281 -16.406 1 92.31 464 LYS A O 1
ATOM 3587 N N . ASP A 1 465 ? -13.844 -35.344 -16.391 1 91.75 465 ASP A N 1
ATOM 3588 C CA . ASP A 1 465 ? -13.758 -35.312 -17.844 1 91.75 465 ASP A CA 1
ATOM 3589 C C . ASP A 1 465 ? -12.336 -35.594 -18.312 1 91.75 465 ASP A C 1
ATOM 3591 O O . ASP A 1 465 ? -12.047 -35.5 -19.516 1 91.75 465 ASP A O 1
ATOM 3595 N N . THR A 1 466 ? -11.445 -35.875 -17.406 1 96 466 THR A N 1
ATOM 3596 C CA . THR A 1 466 ? -10.047 -36.062 -17.797 1 96 466 THR A CA 1
ATOM 3597 C C . THR A 1 466 ? -9.922 -37.188 -18.859 1 96 466 THR A C 1
ATOM 3599 O O . THR A 1 466 ? -10.672 -38.156 -18.828 1 96 466 THR A O 1
ATOM 3602 N N . GLN A 1 467 ? -9 -37 -19.797 1 94.69 467 GLN A N 1
ATOM 3603 C CA . GLN A 1 467 ? -8.703 -38 -20.828 1 94.69 467 GLN A CA 1
ATOM 3604 C C . GLN A 1 467 ? -7.246 -38.438 -20.75 1 94.69 467 GLN A C 1
ATOM 3606 O O . GLN A 1 467 ? -6.688 -38.938 -21.75 1 94.69 467 GLN A O 1
ATOM 3611 N N . VAL A 1 468 ? -6.641 -38.188 -19.641 1 96.12 468 VAL A N 1
ATOM 3612 C CA . VAL A 1 468 ? -5.277 -38.688 -19.422 1 96.12 468 VAL A CA 1
ATOM 3613 C C . VAL A 1 468 ? -5.254 -39.656 -18.266 1 96.12 468 VAL A C 1
ATOM 3615 O O . VAL A 1 468 ? -6.012 -39.531 -17.297 1 96.12 468 VAL A O 1
ATOM 3618 N N . GLN A 1 469 ? -4.414 -40.656 -18.406 1 95.25 469 GLN A N 1
ATOM 3619 C CA . GLN A 1 469 ? -4.32 -41.719 -17.422 1 95.25 469 GLN A CA 1
ATOM 3620 C C . GLN A 1 469 ? -3.055 -41.562 -16.578 1 95.25 469 GLN A C 1
ATOM 3622 O O . GLN A 1 469 ? -1.957 -41.406 -17.125 1 95.25 469 GLN A O 1
ATOM 3627 N N . PHE A 1 470 ? -3.201 -41.562 -15.266 1 96.06 470 PHE A N 1
ATOM 3628 C CA . PHE A 1 470 ? -2.078 -41.5 -14.344 1 96.06 470 PHE A CA 1
ATOM 3629 C C . PHE A 1 470 ? -1.778 -42.875 -13.758 1 96.06 470 PHE A C 1
ATOM 3631 O O . PHE A 1 470 ? -2.635 -43.5 -13.109 1 96.06 470 PHE A O 1
ATOM 3638 N N . TRP A 1 471 ? -0.611 -43.344 -14 1 95.38 471 TRP A N 1
ATOM 3639 C CA . TRP A 1 471 ? -0.1 -44.594 -13.453 1 95.38 471 TRP A CA 1
ATOM 3640 C C . TRP A 1 471 ? 1.063 -44.344 -12.5 1 95.38 471 TRP A C 1
ATOM 3642 O O . TRP A 1 471 ? 1.68 -43.281 -12.531 1 95.38 471 TRP A O 1
ATOM 3652 N N . LYS A 1 472 ? 1.291 -45.375 -11.633 1 94.44 472 LYS A N 1
ATOM 3653 C CA . LYS A 1 472 ? 2.332 -45.125 -10.641 1 94.44 472 LYS A CA 1
ATOM 3654 C C . LYS A 1 472 ? 3.121 -46.406 -10.352 1 94.44 472 LYS A C 1
ATOM 3656 O O . LYS A 1 472 ? 2.562 -47.5 -10.367 1 94.44 472 LYS A O 1
ATOM 3661 N N . LEU A 1 473 ? 4.402 -46.25 -10.172 1 94.44 473 LEU A N 1
ATOM 3662 C CA . LEU A 1 473 ? 5.312 -47.281 -9.719 1 94.44 473 LEU A CA 1
ATOM 3663 C C . LEU A 1 473 ? 6.117 -46.812 -8.508 1 94.44 473 LEU A C 1
ATOM 3665 O O . LEU A 1 473 ? 6.879 -45.844 -8.602 1 94.44 473 LEU A O 1
ATOM 3669 N N . LEU A 1 474 ? 5.875 -47.438 -7.363 1 93.25 474 LEU A N 1
ATOM 3670 C CA . LEU A 1 474 ? 6.676 -47.188 -6.172 1 93.25 474 LEU A CA 1
ATOM 3671 C C . LEU A 1 474 ? 7.91 -48.094 -6.145 1 93.25 474 LEU A C 1
ATOM 3673 O O . LEU A 1 474 ? 7.805 -49.312 -6.289 1 93.25 474 LEU A O 1
ATOM 3677 N N . LEU A 1 475 ? 9.016 -47.469 -5.926 1 95.19 475 LEU A N 1
ATOM 3678 C CA . LEU A 1 475 ? 10.266 -48.219 -5.879 1 95.19 475 LEU A CA 1
ATOM 3679 C C . LEU A 1 475 ? 10.594 -48.656 -4.453 1 95.19 475 LEU A C 1
ATOM 3681 O O . LEU A 1 475 ? 11.109 -47.844 -3.664 1 95.19 475 LEU A O 1
ATOM 3685 N N . CYS A 1 476 ? 10.438 -49.938 -4.191 1 93.94 476 CYS A N 1
ATOM 3686 C CA . CYS A 1 476 ? 10.445 -50.375 -2.801 1 93.94 476 CYS A CA 1
ATOM 3687 C C . CYS A 1 476 ? 11.633 -51.281 -2.521 1 93.94 476 CYS A C 1
ATOM 3689 O O . CYS A 1 476 ? 11.703 -51.906 -1.461 1 93.94 476 CYS A O 1
ATOM 3691 N N . ASP A 1 477 ? 12.57 -51.406 -3.438 1 94.5 477 ASP A N 1
ATOM 3692 C CA . ASP A 1 477 ? 13.789 -52.188 -3.166 1 94.5 477 ASP A CA 1
ATOM 3693 C C . ASP A 1 477 ? 14.719 -51.406 -2.234 1 94.5 477 ASP A C 1
ATOM 3695 O O . ASP A 1 477 ? 15.328 -50.406 -2.643 1 94.5 477 ASP A O 1
ATOM 3699 N N . ARG A 1 478 ? 14.977 -51.875 -1.079 1 92 478 ARG A N 1
ATOM 3700 C CA . ARG A 1 478 ? 15.688 -51.188 -0.007 1 92 478 ARG A CA 1
ATOM 3701 C C . ARG A 1 478 ? 17.141 -50.938 -0.395 1 92 478 ARG A C 1
ATOM 3703 O O . ARG A 1 478 ? 17.75 -49.969 0.069 1 92 478 ARG A O 1
ATOM 3710 N N . ASN A 1 479 ? 17.578 -51.781 -1.227 1 91.25 479 ASN A N 1
ATOM 3711 C CA . ASN A 1 479 ? 19.031 -51.688 -1.443 1 91.25 479 ASN A CA 1
ATOM 3712 C C . ASN A 1 479 ? 19.359 -51.312 -2.887 1 91.25 479 ASN A C 1
ATOM 3714 O O . ASN A 1 479 ? 20.469 -50.875 -3.18 1 91.25 479 ASN A O 1
ATOM 3718 N N . GLY A 1 480 ? 18.391 -51.469 -3.738 1 93.81 480 GLY A N 1
ATOM 3719 C CA . GLY A 1 480 ? 18.812 -51.375 -5.133 1 93.81 480 GLY A CA 1
ATOM 3720 C C . GLY A 1 480 ? 18.016 -50.344 -5.918 1 93.81 480 GLY A C 1
ATOM 3721 O O . GLY A 1 480 ? 18.328 -50.094 -7.082 1 93.81 480 GLY A O 1
ATOM 3722 N N . SER A 1 481 ? 17.094 -49.656 -5.309 1 96.06 481 SER A N 1
ATOM 3723 C CA . SER A 1 481 ? 16.203 -48.844 -6.129 1 96.06 481 SER A CA 1
ATOM 3724 C C . SER A 1 481 ? 16.469 -47.375 -5.93 1 96.06 481 SER A C 1
ATOM 3726 O O . SER A 1 481 ? 15.68 -46.531 -6.367 1 96.06 481 SER A O 1
ATOM 3728 N N . TRP A 1 482 ? 17.547 -46.969 -5.191 1 96.62 482 TRP A N 1
ATOM 3729 C CA . TRP A 1 482 ? 17.734 -45.562 -4.918 1 96.62 482 TRP A CA 1
ATOM 3730 C C . TRP A 1 482 ? 19.172 -45.25 -4.523 1 96.62 482 TRP A C 1
ATOM 3732 O O . TRP A 1 482 ? 19.938 -46.156 -4.223 1 96.62 482 TRP A O 1
ATOM 3742 N N . THR A 1 483 ? 19.609 -44.031 -4.746 1 96.69 483 THR A N 1
ATOM 3743 C CA . THR A 1 483 ? 20.797 -43.438 -4.141 1 96.69 483 THR A CA 1
ATOM 3744 C C . THR A 1 483 ? 20.438 -42.156 -3.391 1 96.69 483 THR A C 1
ATOM 3746 O O . THR A 1 483 ? 19.438 -41.531 -3.684 1 96.69 483 THR A O 1
ATOM 3749 N N . PRO A 1 484 ? 21.234 -41.875 -2.359 1 95.69 484 PRO A N 1
ATOM 3750 C CA . PRO A 1 484 ? 20.906 -40.656 -1.591 1 95.69 484 PRO A CA 1
ATOM 3751 C C . PRO A 1 484 ? 20.906 -39.406 -2.447 1 95.69 484 PRO A C 1
ATOM 3753 O O . PRO A 1 484 ? 21.719 -39.281 -3.369 1 95.69 484 PRO A O 1
ATOM 3756 N N . GLY A 1 485 ? 19.953 -38.5 -2.148 1 95.12 485 GLY A N 1
ATOM 3757 C CA . GLY A 1 485 ? 20 -37.156 -2.734 1 95.12 485 GLY A CA 1
ATOM 3758 C C . GLY A 1 485 ? 21.156 -36.312 -2.203 1 95.12 485 GLY A C 1
ATOM 3759 O O . GLY A 1 485 ? 21.922 -36.781 -1.352 1 95.12 485 GLY A O 1
ATOM 3760 N N . THR A 1 486 ? 21.219 -35.125 -2.674 1 93.06 486 THR A N 1
ATOM 3761 C CA . THR A 1 486 ? 22.359 -34.25 -2.355 1 93.06 486 THR A CA 1
ATOM 3762 C C . THR A 1 486 ? 22.406 -33.938 -0.858 1 93.06 486 THR A C 1
ATOM 3764 O O . THR A 1 486 ? 23.453 -34.125 -0.224 1 93.06 486 THR A O 1
ATOM 3767 N N . ARG A 1 487 ? 21.328 -33.531 -0.28 1 91.19 487 ARG A N 1
ATOM 3768 C CA . ARG A 1 487 ? 21.297 -33.188 1.138 1 91.19 487 ARG A CA 1
ATOM 3769 C C . ARG A 1 487 ? 21.531 -34.406 2.006 1 91.19 487 ARG A C 1
ATOM 3771 O O . ARG A 1 487 ? 22.297 -34.375 2.975 1 91.19 487 ARG A O 1
ATOM 3778 N N . GLU A 1 488 ? 20.844 -35.469 1.707 1 94.25 488 GLU A N 1
ATOM 3779 C CA . GLU A 1 488 ? 21.016 -36.719 2.451 1 94.25 488 GLU A CA 1
ATOM 3780 C C . GLU A 1 488 ? 22.469 -37.188 2.434 1 94.25 488 GLU A C 1
ATOM 3782 O O . GLU A 1 488 ? 23.016 -37.562 3.469 1 94.25 488 GLU A O 1
ATOM 3787 N N . LYS A 1 489 ? 23.094 -37.094 1.342 1 94.19 489 LYS A N 1
ATOM 3788 C CA . LYS A 1 489 ? 24.5 -37.469 1.202 1 94.19 489 LYS A CA 1
ATOM 3789 C C . LYS A 1 489 ? 25.391 -36.625 2.088 1 94.19 489 LYS A C 1
ATOM 3791 O O . LYS A 1 489 ? 26.234 -37.156 2.814 1 94.19 489 LYS A O 1
ATOM 3796 N N . HIS A 1 490 ? 25.203 -35.375 1.986 1 93.19 490 HIS A N 1
ATOM 3797 C CA . HIS A 1 490 ? 26.031 -34.438 2.744 1 93.19 490 HIS A CA 1
ATOM 3798 C C . HIS A 1 490 ? 25.812 -34.594 4.246 1 93.19 490 HIS A C 1
ATOM 3800 O O . HIS A 1 490 ? 26.766 -34.594 5.02 1 93.19 490 HIS A O 1
ATOM 3806 N N . GLU A 1 491 ? 24.578 -34.719 4.609 1 93.81 491 GLU A N 1
ATOM 3807 C CA . GLU A 1 491 ? 24.266 -34.812 6.035 1 93.81 491 GLU A CA 1
ATOM 3808 C C . GLU A 1 491 ? 24.703 -36.156 6.613 1 93.81 491 GLU A C 1
ATOM 3810 O O . GLU A 1 491 ? 25.125 -36.219 7.77 1 93.81 491 GLU A O 1
ATOM 3815 N N . LEU A 1 492 ? 24.609 -37.188 5.887 1 93.88 492 LEU A N 1
ATOM 3816 C CA . LEU A 1 492 ? 25.141 -38.469 6.309 1 93.88 492 LEU A CA 1
ATOM 3817 C C . LEU A 1 492 ? 26.641 -38.406 6.531 1 93.88 492 LEU A C 1
ATOM 3819 O O . LEU A 1 492 ? 27.156 -38.938 7.516 1 93.88 492 LEU A O 1
ATOM 3823 N N . ALA A 1 493 ? 27.297 -37.75 5.648 1 93.81 493 ALA A N 1
ATOM 3824 C CA . ALA A 1 493 ? 28.734 -37.562 5.777 1 93.81 493 ALA A CA 1
ATOM 3825 C C . ALA A 1 493 ? 29.094 -36.781 7.031 1 93.81 493 ALA A C 1
ATOM 3827 O O . ALA A 1 493 ? 30.141 -36.969 7.625 1 93.81 493 ALA A O 1
ATOM 3828 N N . ALA A 1 494 ? 28.172 -35.938 7.379 1 93.62 494 ALA A N 1
ATOM 3829 C CA . ALA A 1 494 ? 28.359 -35.125 8.57 1 93.62 494 ALA A CA 1
ATOM 3830 C C . ALA A 1 494 ? 27.938 -35.875 9.828 1 93.62 494 ALA A C 1
ATOM 3832 O O . ALA A 1 494 ? 27.969 -35.312 10.93 1 93.62 494 ALA A O 1
ATOM 3833 N N . GLY A 1 495 ? 27.422 -37.062 9.633 1 91.69 495 GLY A N 1
ATOM 3834 C CA . GLY A 1 495 ? 27.094 -37.906 10.781 1 91.69 495 GLY A CA 1
ATOM 3835 C C . GLY A 1 495 ? 25.641 -37.812 11.203 1 91.69 495 GLY A C 1
ATOM 3836 O O . GLY A 1 495 ? 25.25 -38.344 12.242 1 91.69 495 GLY A O 1
ATOM 3837 N N . LYS A 1 496 ? 24.906 -36.969 10.445 1 90.5 496 LYS A N 1
ATOM 3838 C CA . LYS A 1 496 ? 23.484 -36.844 10.758 1 90.5 496 LYS A CA 1
ATOM 3839 C C . LYS A 1 496 ? 22.703 -38.031 10.195 1 90.5 496 LYS A C 1
ATOM 3841 O O . LYS A 1 496 ? 23.156 -38.688 9.25 1 90.5 496 LYS A O 1
ATOM 3846 N N . SER A 1 497 ? 21.625 -38.562 10.898 1 85.38 497 SER A N 1
ATOM 3847 C CA . SER A 1 497 ? 20.797 -39.625 10.367 1 85.38 497 SER A CA 1
ATOM 3848 C C . SER A 1 497 ? 19.328 -39.406 10.672 1 85.38 497 SER A C 1
ATOM 3850 O O . SER A 1 497 ? 18.984 -38.656 11.586 1 85.38 497 SER A O 1
ATOM 3852 N N . GLY A 1 498 ? 18.484 -39.875 9.648 1 82.12 498 GLY A N 1
ATOM 3853 C CA . GLY A 1 498 ? 17.094 -40.094 10.008 1 82.12 498 GLY A CA 1
ATOM 3854 C C . GLY A 1 498 ? 16.219 -38.875 9.688 1 82.12 498 GLY A C 1
ATOM 3855 O O . GLY A 1 498 ? 15.172 -38.688 10.305 1 82.12 498 GLY A O 1
ATOM 3856 N N . ASP A 1 499 ? 16.547 -38 8.82 1 87.38 499 ASP A N 1
ATOM 3857 C CA . ASP A 1 499 ? 15.633 -36.938 8.461 1 87.38 499 ASP A CA 1
ATOM 3858 C C . ASP A 1 499 ? 14.5 -37.438 7.574 1 87.38 499 ASP A C 1
ATOM 3860 O O . ASP A 1 499 ? 14.742 -38 6.504 1 87.38 499 ASP A O 1
ATOM 3864 N N . PRO A 1 500 ? 13.305 -37.281 8.07 1 86.75 500 PRO A N 1
ATOM 3865 C CA . PRO A 1 500 ? 12.148 -37.812 7.336 1 86.75 500 PRO A CA 1
ATOM 3866 C C . PRO A 1 500 ? 11.953 -37.125 5.984 1 86.75 500 PRO A C 1
ATOM 3868 O O . PRO A 1 500 ? 11.195 -37.625 5.145 1 86.75 500 PRO A O 1
ATOM 3871 N N . SER A 1 501 ? 12.555 -36 5.684 1 86.75 501 SER A N 1
ATOM 3872 C CA . SER A 1 501 ? 12.375 -35.281 4.426 1 86.75 501 SER A CA 1
ATOM 3873 C C . SER A 1 501 ? 13.328 -35.781 3.355 1 86.75 501 SER A C 1
ATOM 3875 O O . SER A 1 501 ? 13.164 -35.5 2.17 1 86.75 501 SER A O 1
ATOM 3877 N N . TRP A 1 502 ? 14.32 -36.625 3.711 1 91.62 502 TRP A N 1
ATOM 3878 C CA . TRP A 1 502 ? 15.375 -37.062 2.807 1 91.62 502 TRP A CA 1
ATOM 3879 C C . TRP A 1 502 ? 14.805 -37.844 1.624 1 91.62 502 TRP A C 1
ATOM 3881 O O . TRP A 1 502 ? 15.172 -37.594 0.474 1 91.62 502 TRP A O 1
ATOM 3891 N N . PRO A 1 503 ? 13.852 -38.719 1.875 1 91.94 503 PRO A N 1
ATOM 3892 C CA . PRO A 1 503 ? 13.414 -39.594 0.794 1 91.94 503 PRO A CA 1
ATOM 3893 C C . PRO A 1 503 ? 12.828 -38.844 -0.394 1 91.94 503 PRO A C 1
ATOM 3895 O O . PRO A 1 503 ? 12.953 -39.281 -1.538 1 91.94 503 PRO A O 1
ATOM 3898 N N . LYS A 1 504 ? 12.234 -37.75 -0.149 1 90.31 504 LYS A N 1
ATOM 3899 C CA . LYS A 1 504 ? 11.633 -36.938 -1.207 1 90.31 504 LYS A CA 1
ATOM 3900 C C . LYS A 1 504 ? 12.664 -36.562 -2.264 1 90.31 504 LYS A C 1
ATOM 3902 O O . LYS A 1 504 ? 12.32 -36.344 -3.43 1 90.31 504 LYS A O 1
ATOM 3907 N N . TYR A 1 505 ? 13.898 -36.562 -1.878 1 93.25 505 TYR A N 1
ATOM 3908 C CA . TYR A 1 505 ? 14.93 -36.031 -2.756 1 93.25 505 TYR A CA 1
ATOM 3909 C C . TYR A 1 505 ? 15.844 -37.156 -3.256 1 93.25 505 TYR A C 1
ATOM 3911 O O . TYR A 1 505 ? 16.812 -36.906 -3.98 1 93.25 505 TYR A O 1
ATOM 3919 N N . ARG A 1 506 ? 15.547 -38.344 -3.004 1 95.19 506 ARG A N 1
ATOM 3920 C CA . ARG A 1 506 ? 16.391 -39.469 -3.404 1 95.19 506 ARG A CA 1
ATOM 3921 C C . ARG A 1 506 ? 16.344 -39.688 -4.91 1 95.19 506 ARG A C 1
ATOM 3923 O O . ARG A 1 506 ? 15.297 -39.469 -5.535 1 95.19 506 ARG A O 1
ATOM 3930 N N . ASN A 1 507 ? 17.453 -40.156 -5.422 1 97 507 ASN A N 1
ATOM 3931 C CA . ASN A 1 507 ? 17.5 -40.562 -6.82 1 97 507 ASN A CA 1
ATOM 3932 C C . ASN A 1 507 ? 16.859 -41.906 -7.023 1 97 507 ASN A C 1
ATOM 3934 O O . ASN A 1 507 ? 16.641 -42.656 -6.066 1 97 507 ASN A O 1
ATOM 3938 N N . LEU A 1 508 ? 16.531 -42.188 -8.273 1 97.69 508 LEU A N 1
ATOM 3939 C CA . LEU A 1 508 ? 15.758 -43.375 -8.57 1 97.69 508 LEU A CA 1
ATOM 3940 C C . LEU A 1 508 ? 16.547 -44.312 -9.469 1 97.69 508 LEU A C 1
ATOM 3942 O O . LEU A 1 508 ? 17.219 -43.875 -10.406 1 97.69 508 LEU A O 1
ATOM 3946 N N . ILE A 1 509 ? 16.484 -45.562 -9.172 1 97.56 509 ILE A N 1
ATOM 3947 C CA . ILE A 1 509 ? 16.922 -46.656 -10.023 1 97.56 509 ILE A CA 1
ATOM 3948 C C . ILE A 1 509 ? 15.758 -47.594 -10.328 1 97.56 509 ILE A C 1
ATOM 3950 O O . ILE A 1 509 ? 15.164 -48.188 -9.406 1 97.56 509 ILE A O 1
ATOM 3954 N N . VAL A 1 510 ? 15.477 -47.75 -11.547 1 97.25 510 VAL A N 1
ATOM 3955 C CA . VAL A 1 510 ? 14.289 -48.531 -11.922 1 97.25 510 VAL A CA 1
ATOM 3956 C C . VAL A 1 510 ? 14.711 -49.75 -12.742 1 97.25 510 VAL A C 1
ATOM 3958 O O . VAL A 1 510 ? 15.477 -49.625 -13.703 1 97.25 510 VAL A O 1
ATOM 3961 N N . ARG A 1 511 ? 14.18 -50.875 -12.383 1 95.62 511 ARG A N 1
ATOM 3962 C CA . ARG A 1 511 ? 14.398 -52.094 -13.188 1 95.62 511 ARG A CA 1
ATOM 3963 C C . ARG A 1 511 ? 13.5 -52.094 -14.422 1 95.62 511 ARG A C 1
ATOM 3965 O O . ARG A 1 511 ? 12.312 -51.781 -14.328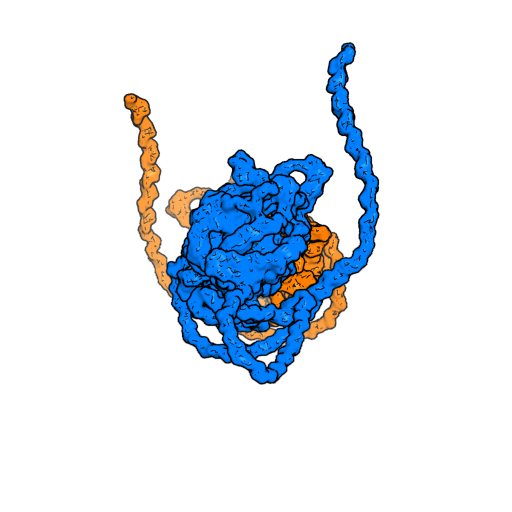 1 95.62 511 ARG A O 1
ATOM 3972 N N . TRP A 1 512 ? 14.102 -52.531 -15.484 1 96.44 512 TRP A N 1
ATOM 3973 C CA . TRP A 1 512 ? 13.328 -52.562 -16.719 1 96.44 512 TRP A CA 1
ATOM 3974 C C . TRP A 1 512 ? 12.102 -53.438 -16.578 1 96.44 512 TRP A C 1
ATOM 3976 O O . TRP A 1 512 ? 11.008 -53.094 -17.016 1 96.44 512 TRP A O 1
ATOM 3986 N N . GLN A 1 513 ? 12.273 -54.562 -15.922 1 95.88 513 GLN A N 1
ATOM 3987 C CA . GLN A 1 513 ? 11.172 -55.5 -15.789 1 95.88 513 GLN A CA 1
ATOM 3988 C C . GLN A 1 513 ? 9.992 -54.875 -15.047 1 95.88 513 GLN A C 1
ATOM 3990 O O . GLN A 1 513 ? 8.836 -55.156 -15.359 1 95.88 513 GLN A O 1
ATOM 3995 N N . SER A 1 514 ? 10.32 -54.094 -14.07 1 96.44 514 SER A N 1
ATOM 3996 C CA . SER A 1 514 ? 9.273 -53.438 -13.312 1 96.44 514 SER A CA 1
ATOM 3997 C C . SER A 1 514 ? 8.547 -52.406 -14.164 1 96.44 514 SER A C 1
ATOM 3999 O O . SER A 1 514 ? 7.312 -52.344 -14.18 1 96.44 514 SER A O 1
ATOM 4001 N N . LEU A 1 515 ? 9.273 -51.562 -14.859 1 97.19 515 LEU A N 1
ATOM 4002 C CA . LEU A 1 515 ? 8.68 -50.531 -15.719 1 97.19 515 LEU A CA 1
ATOM 4003 C C . LEU A 1 515 ? 7.906 -51.188 -16.875 1 97.19 515 LEU A C 1
ATOM 4005 O O . LEU A 1 515 ? 6.82 -50.719 -17.219 1 97.19 515 LEU A O 1
ATOM 4009 N N . ARG A 1 516 ? 8.477 -52.25 -17.422 1 96.25 516 ARG A N 1
ATOM 4010 C CA . ARG A 1 516 ? 7.824 -52.938 -18.516 1 96.25 516 ARG A CA 1
ATOM 4011 C C . ARG A 1 516 ? 6.438 -53.438 -18.109 1 96.25 516 ARG A C 1
ATOM 4013 O O . ARG A 1 516 ? 5.488 -53.344 -18.891 1 96.25 516 ARG A O 1
ATOM 4020 N N . THR A 1 517 ? 6.336 -53.906 -16.906 1 95.69 517 THR A N 1
ATOM 4021 C CA . THR A 1 517 ? 5.047 -54.344 -16.391 1 95.69 517 THR A CA 1
ATOM 4022 C C . THR A 1 517 ? 4.02 -53.219 -16.438 1 95.69 517 THR A C 1
ATOM 4024 O O . THR A 1 517 ? 2.871 -53.438 -16.828 1 95.69 517 THR A O 1
ATOM 4027 N N . VAL A 1 518 ? 4.398 -52.094 -16.047 1 96.25 518 VAL A N 1
ATOM 4028 C CA . VAL A 1 518 ? 3.516 -50.938 -16.047 1 96.25 518 VAL A CA 1
ATOM 4029 C C . VAL A 1 518 ? 3.162 -50.531 -17.484 1 96.25 518 VAL A C 1
ATOM 4031 O O . VAL A 1 518 ? 1.991 -50.344 -17.812 1 96.25 518 VAL A O 1
ATOM 4034 N N . LEU A 1 519 ? 4.16 -50.5 -18.391 1 95.19 519 LEU A N 1
ATOM 4035 C CA . LEU A 1 519 ? 3.959 -50.125 -19.781 1 95.19 519 LEU A CA 1
ATOM 4036 C C . LEU A 1 519 ? 2.996 -51.094 -20.469 1 95.19 519 LEU A C 1
ATOM 4038 O O . LEU A 1 519 ? 2.146 -50.656 -21.266 1 95.19 519 LEU A O 1
ATOM 4042 N N . GLU A 1 520 ? 3.146 -52.281 -20.188 1 93.62 520 GLU A N 1
ATOM 4043 C CA . GLU A 1 520 ? 2.268 -53.281 -20.797 1 93.62 520 GLU A CA 1
ATOM 4044 C C . GLU A 1 520 ? 0.823 -53.094 -20.344 1 93.62 520 GLU A C 1
ATOM 4046 O O . GLU A 1 520 ? -0.109 -53.25 -21.125 1 93.62 520 GLU A O 1
ATOM 4051 N N . ALA A 1 521 ? 0.639 -52.781 -19.062 1 93.06 521 ALA A N 1
ATOM 4052 C CA . ALA A 1 521 ? -0.703 -52.469 -18.562 1 93.06 521 ALA A CA 1
ATOM 4053 C C . ALA A 1 521 ? -1.271 -51.219 -19.266 1 93.06 521 ALA A C 1
ATOM 4055 O O . ALA A 1 521 ? -2.461 -51.188 -19.578 1 93.06 521 ALA A O 1
ATOM 4056 N N . VAL A 1 522 ? -0.437 -50.219 -19.516 1 94.19 522 VAL A N 1
ATOM 4057 C CA . VAL A 1 522 ? -0.834 -49 -20.219 1 94.19 522 VAL A CA 1
ATOM 4058 C C . VAL A 1 522 ? -1.293 -49.344 -21.625 1 94.19 522 VAL A C 1
ATOM 4060 O O . VAL A 1 522 ? -2.348 -48.875 -22.078 1 94.19 522 VAL A O 1
ATOM 4063 N N . VAL A 1 523 ? -0.522 -50.188 -22.312 1 90.19 523 VAL A N 1
ATOM 4064 C CA . VAL A 1 523 ? -0.834 -50.562 -23.672 1 90.19 523 VAL A CA 1
ATOM 4065 C C . VAL A 1 523 ? -2.135 -51.375 -23.703 1 90.19 523 VAL A C 1
ATOM 4067 O O . VAL A 1 523 ? -2.986 -51.156 -24.578 1 90.19 523 VAL A O 1
ATOM 4070 N N . GLU A 1 524 ? -2.281 -52.219 -22.75 1 89.94 524 GLU A N 1
ATOM 4071 C CA . GLU A 1 524 ? -3.488 -53.031 -22.672 1 89.94 524 GLU A CA 1
ATOM 4072 C C . GLU A 1 524 ? -4.727 -52.188 -22.469 1 89.94 524 GLU A C 1
ATOM 4074 O O . GLU A 1 524 ? -5.797 -52.469 -23 1 89.94 524 GLU A O 1
ATOM 4079 N N . THR A 1 525 ? -4.598 -51.156 -21.703 1 90 525 THR A N 1
ATOM 4080 C CA . THR A 1 525 ? -5.715 -50.25 -21.438 1 90 525 THR A CA 1
ATOM 4081 C C . THR A 1 525 ? -6.004 -49.375 -22.656 1 90 525 THR A C 1
ATOM 4083 O O . THR A 1 525 ? -7.164 -49.094 -22.953 1 90 525 THR A O 1
ATOM 4086 N N . GLY A 1 526 ? -4.941 -48.969 -23.422 1 83.5 526 GLY A N 1
ATOM 4087 C CA . GLY A 1 526 ? -5.035 -48.375 -24.75 1 83.5 526 GLY A CA 1
ATOM 4088 C C . GLY A 1 526 ? -5.672 -47 -24.734 1 83.5 526 GLY A C 1
ATOM 4089 O O . GLY A 1 526 ? -6.449 -46.656 -25.625 1 83.5 526 GLY A O 1
ATOM 4090 N N . GLY A 1 527 ? -5.617 -46.281 -23.719 1 87.44 527 GLY A N 1
ATOM 4091 C CA . GLY A 1 527 ? -6.176 -44.938 -23.656 1 87.44 527 GLY A CA 1
ATOM 4092 C C . GLY A 1 527 ? -7.66 -44.938 -23.344 1 87.44 527 GLY A C 1
ATOM 4093 O O . GLY A 1 527 ? -8.281 -43.875 -23.328 1 87.44 527 GLY A O 1
ATOM 4094 N N . ASP A 1 528 ? -8.234 -46.031 -23.141 1 88.88 528 ASP A N 1
ATOM 4095 C CA . ASP A 1 528 ? -9.648 -46.156 -22.797 1 88.88 528 ASP A CA 1
ATOM 4096 C C . ASP A 1 528 ? -9.898 -45.688 -21.359 1 88.88 528 ASP A C 1
ATOM 4098 O O . ASP A 1 528 ? -9.57 -46.438 -20.406 1 88.88 528 ASP A O 1
ATOM 4102 N N . MET A 1 529 ? -10.617 -44.594 -21.234 1 91.56 529 MET A N 1
ATOM 4103 C CA . MET A 1 529 ? -10.781 -44 -19.906 1 91.56 529 MET A CA 1
ATOM 4104 C C . MET A 1 529 ? -11.766 -44.812 -19.078 1 91.56 529 MET A C 1
ATOM 4106 O O . MET A 1 529 ? -11.688 -44.812 -17.844 1 91.56 529 MET A O 1
ATOM 4110 N N . LEU A 1 530 ? -12.719 -45.469 -19.719 1 91.12 530 LEU A N 1
ATOM 4111 C CA . LEU A 1 530 ? -13.625 -46.312 -18.969 1 91.12 530 LEU A CA 1
ATOM 4112 C C . LEU A 1 530 ? -12.867 -47.469 -18.328 1 91.12 530 LEU A C 1
ATOM 4114 O O . LEU A 1 530 ? -13.031 -47.75 -17.125 1 91.12 530 LEU A O 1
ATOM 4118 N N . GLN A 1 531 ? -12.023 -48.156 -19.156 1 91.44 531 GLN A N 1
ATOM 4119 C CA . GLN A 1 531 ? -11.203 -49.219 -18.609 1 91.44 531 GLN A CA 1
ATOM 4120 C C . GLN A 1 531 ? -10.258 -48.719 -17.531 1 91.44 531 GLN A C 1
ATOM 4122 O O . GLN A 1 531 ? -10.062 -49.375 -16.5 1 91.44 531 GLN A O 1
ATOM 4127 N N . TYR A 1 532 ? -9.727 -47.562 -17.781 1 93.94 532 TYR A N 1
ATOM 4128 C CA . TYR A 1 532 ? -8.812 -47 -16.797 1 93.94 532 TYR A CA 1
ATOM 4129 C C . TYR A 1 532 ? -9.523 -46.75 -15.469 1 93.94 532 TYR A C 1
ATOM 4131 O O . TYR A 1 532 ? -8.984 -47.062 -14.406 1 93.94 532 TYR A O 1
ATOM 4139 N N . ARG A 1 533 ? -10.719 -46.219 -15.516 1 94 533 ARG A N 1
ATOM 4140 C CA . ARG A 1 533 ? -11.477 -45.906 -14.297 1 94 533 ARG A CA 1
ATOM 4141 C C . ARG A 1 533 ? -11.82 -47.188 -13.547 1 94 533 ARG A C 1
ATOM 4143 O O . ARG A 1 533 ? -11.859 -47.188 -12.312 1 94 533 ARG A O 1
ATOM 4150 N N . GLN A 1 534 ? -12.008 -48.25 -14.273 1 93.06 534 GLN A N 1
ATOM 4151 C CA . GLN A 1 534 ? -12.242 -49.531 -13.633 1 93.06 534 GLN A CA 1
ATOM 4152 C C . GLN A 1 534 ? -10.984 -50.031 -12.914 1 93.06 534 GLN A C 1
ATOM 4154 O O . GLN A 1 534 ? -11.055 -50.469 -11.773 1 93.06 534 GLN A O 1
ATOM 4159 N N . ARG A 1 535 ? -9.898 -49.906 -13.586 1 93.38 535 ARG A N 1
ATOM 4160 C CA . ARG A 1 535 ? -8.633 -50.281 -12.977 1 93.38 535 ARG A CA 1
ATOM 4161 C C . ARG A 1 535 ? -8.344 -49.438 -11.742 1 93.38 535 ARG A C 1
ATOM 4163 O O . ARG A 1 535 ? -7.859 -49.938 -10.727 1 93.38 535 ARG A O 1
ATOM 4170 N N . TRP A 1 536 ? -8.68 -48.125 -11.883 1 92.88 536 TRP A N 1
ATOM 4171 C CA . TRP A 1 536 ? -8.477 -47.188 -10.789 1 92.88 536 TRP A CA 1
ATOM 4172 C C . TRP A 1 536 ? -9.281 -47.594 -9.562 1 92.88 536 TRP A C 1
ATOM 4174 O O . TRP A 1 536 ? -8.758 -47.625 -8.445 1 92.88 536 TRP A O 1
ATOM 4184 N N . ALA A 1 537 ? -10.5 -48 -9.727 1 90.81 537 ALA A N 1
ATOM 4185 C CA . ALA A 1 537 ? -11.414 -48.344 -8.648 1 90.81 537 ALA A CA 1
ATOM 4186 C C . ALA A 1 537 ? -10.93 -49.562 -7.879 1 90.81 537 ALA A C 1
ATOM 4188 O O . ALA A 1 537 ? -11.133 -49.688 -6.668 1 90.81 537 ALA A O 1
ATOM 4189 N N . VAL A 1 538 ? -10.203 -50.469 -8.531 1 92.12 538 VAL A N 1
ATOM 4190 C CA . VAL A 1 538 ? -9.844 -51.719 -7.871 1 92.12 538 VAL A CA 1
ATOM 4191 C C . VAL A 1 538 ? -8.352 -51.688 -7.535 1 92.12 538 VAL A C 1
ATOM 4193 O O . VAL A 1 538 ? -7.805 -52.719 -7.094 1 92.12 538 VAL A O 1
ATOM 4196 N N . GLY A 1 539 ? -7.688 -50.656 -7.809 1 91.12 539 GLY A N 1
ATOM 4197 C CA . GLY A 1 539 ? -6.293 -50.5 -7.422 1 91.12 539 GLY A CA 1
ATOM 4198 C C . GLY A 1 539 ? -5.336 -51.188 -8.391 1 91.12 539 GLY A C 1
ATOM 4199 O O . GLY A 1 539 ? -4.246 -51.594 -8 1 91.12 539 GLY A O 1
ATOM 4200 N N . ARG A 1 540 ? -5.602 -51.344 -9.617 1 93.25 540 ARG A N 1
ATOM 4201 C CA . ARG A 1 540 ? -4.754 -51.938 -10.633 1 93.25 540 ARG A CA 1
ATOM 4202 C C . ARG A 1 540 ? -4.156 -50.875 -11.555 1 93.25 540 ARG A C 1
ATOM 4204 O O . ARG A 1 540 ? -4.086 -51.094 -12.773 1 93.25 540 ARG A O 1
ATOM 4211 N N . TRP A 1 541 ? -3.912 -49.719 -11.047 1 93.12 541 TRP A N 1
ATOM 4212 C CA . TRP A 1 541 ? -3.322 -48.594 -11.789 1 93.12 541 TRP A CA 1
ATOM 4213 C C . TRP A 1 541 ? -1.933 -48.281 -11.25 1 93.12 541 TRP A C 1
ATOM 4215 O O . TRP A 1 541 ? -1.203 -47.469 -11.852 1 93.12 541 TRP A O 1
ATOM 4225 N N . TRP A 1 542 ? -1.536 -48.906 -10.109 1 93.19 542 TRP A N 1
ATOM 4226 C CA . TRP A 1 542 ? -0.232 -48.594 -9.531 1 93.19 542 TRP A CA 1
ATOM 4227 C C . TRP A 1 542 ? 0.4 -49.844 -8.922 1 93.19 542 TRP A C 1
ATOM 4229 O O . TRP A 1 542 ? -0.292 -50.844 -8.648 1 93.19 542 TRP A O 1
ATOM 4239 N N . TRP A 1 543 ? 1.751 -49.844 -8.812 1 94.38 543 TRP A N 1
ATOM 4240 C CA . TRP A 1 543 ? 2.527 -51 -8.453 1 94.38 543 TRP A CA 1
ATOM 4241 C C . TRP A 1 543 ? 3.605 -50.656 -7.43 1 94.38 543 TRP A C 1
ATOM 4243 O O . TRP A 1 543 ? 4 -49.5 -7.305 1 94.38 543 TRP A O 1
ATOM 4253 N N . LEU A 1 544 ? 4.047 -51.719 -6.758 1 93.06 544 LEU A N 1
ATOM 4254 C CA . LEU A 1 544 ? 5.23 -51.719 -5.906 1 93.06 544 LEU A CA 1
ATOM 4255 C C . LEU A 1 544 ? 6.309 -52.625 -6.484 1 93.06 544 LEU A C 1
ATOM 4257 O O . LEU A 1 544 ? 6.02 -53.75 -6.883 1 93.06 544 LEU A O 1
ATOM 4261 N N . SER A 1 545 ? 7.496 -52.094 -6.594 1 94.56 545 SER A N 1
ATOM 4262 C CA . SER A 1 545 ? 8.609 -52.906 -7.086 1 94.56 545 SER A CA 1
ATOM 4263 C C . SER A 1 545 ? 9.586 -53.219 -5.965 1 94.56 545 SER A C 1
ATOM 4265 O O . SER A 1 545 ? 10.188 -52.312 -5.375 1 94.56 545 SER A O 1
ATOM 4267 N N . GLY A 1 546 ? 9.75 -54.469 -5.711 1 92 546 GLY A N 1
ATOM 4268 C CA . GLY A 1 546 ? 10.68 -54.906 -4.688 1 92 546 GLY A CA 1
ATOM 4269 C C . GLY A 1 546 ? 11.984 -55.469 -5.254 1 92 546 GLY A C 1
ATOM 4270 O O . GLY A 1 546 ? 12.297 -55.219 -6.426 1 92 546 GLY A O 1
ATOM 4271 N N . ALA A 1 547 ? 12.742 -56.125 -4.426 1 89.69 547 ALA A N 1
ATOM 4272 C CA . ALA A 1 547 ? 14.062 -56.625 -4.809 1 89.69 547 ALA A CA 1
ATOM 4273 C C . ALA A 1 547 ? 13.938 -57.812 -5.758 1 89.69 547 ALA A C 1
ATOM 4275 O O . ALA A 1 547 ? 14.688 -57.938 -6.73 1 89.69 547 ALA A O 1
ATOM 4276 N N . ASN A 1 548 ? 13.023 -58.688 -5.543 1 85.56 548 ASN A N 1
ATOM 4277 C CA . ASN A 1 548 ? 12.906 -59.906 -6.348 1 85.56 548 ASN A CA 1
ATOM 4278 C C . ASN A 1 548 ? 11.648 -59.875 -7.215 1 85.56 548 ASN A C 1
ATOM 4280 O O . ASN A 1 548 ? 11.555 -60.594 -8.203 1 85.56 548 ASN A O 1
ATOM 4284 N N . GLN A 1 549 ? 10.719 -59.125 -6.723 1 80 549 GLN A N 1
ATOM 4285 C CA . GLN A 1 549 ? 9.477 -59 -7.477 1 80 549 GLN A CA 1
ATOM 4286 C C . GLN A 1 549 ? 9.508 -57.75 -8.383 1 80 549 GLN A C 1
ATOM 4288 O O . GLN A 1 549 ? 9.773 -56.656 -7.918 1 80 549 GLN A O 1
ATOM 4293 N N . ALA A 1 550 ? 9.188 -58.094 -9.609 1 78.12 550 ALA A N 1
ATOM 4294 C CA . ALA A 1 550 ? 9.227 -57 -10.555 1 78.12 550 ALA A CA 1
ATOM 4295 C C . ALA A 1 550 ? 8.172 -55.938 -10.219 1 78.12 550 ALA A C 1
ATOM 4297 O O . ALA A 1 550 ? 8.477 -54.75 -10.125 1 78.12 550 ALA A O 1
ATOM 4298 N N . ALA A 1 551 ? 6.895 -56.406 -10.109 1 85.69 551 ALA A N 1
ATOM 4299 C CA . ALA A 1 551 ? 5.844 -55.438 -9.797 1 85.69 551 ALA A CA 1
ATOM 4300 C C . ALA A 1 551 ? 4.629 -56.125 -9.18 1 85.69 551 ALA A C 1
ATOM 4302 O O . ALA A 1 551 ? 4.188 -57.188 -9.672 1 85.69 551 ALA A O 1
ATOM 4303 N N . VAL A 1 552 ? 4.211 -55.625 -8.047 1 90.56 552 VAL A N 1
ATOM 4304 C CA . VAL A 1 552 ? 2.984 -56.062 -7.387 1 90.56 552 VAL A CA 1
ATOM 4305 C C . VAL A 1 552 ? 1.986 -54.906 -7.336 1 90.56 552 VAL A C 1
ATOM 4307 O O . VAL A 1 552 ? 2.363 -53.75 -7.074 1 90.56 552 VAL A O 1
ATOM 4310 N N . TYR A 1 553 ? 0.757 -55.312 -7.656 1 90.19 553 TYR A N 1
ATOM 4311 C CA . TYR A 1 553 ? -0.244 -54.25 -7.594 1 90.19 553 TYR A CA 1
ATOM 4312 C C . TYR A 1 553 ? -0.316 -53.656 -6.195 1 90.19 553 TYR A C 1
ATOM 4314 O O . TYR A 1 553 ? -0.234 -54.375 -5.199 1 90.19 553 TYR A O 1
ATOM 4322 N N . GLY A 1 554 ? -0.463 -52.344 -6.094 1 86.75 554 GLY A N 1
ATOM 4323 C CA . GLY A 1 554 ? -0.579 -51.656 -4.816 1 86.75 554 GLY A CA 1
ATOM 4324 C C . GLY A 1 554 ? -1.906 -51.906 -4.125 1 86.75 554 GLY A C 1
ATOM 4325 O O . GLY A 1 554 ? -2.01 -51.781 -2.904 1 86.75 554 GLY A O 1
ATOM 4326 N N . GLY A 1 555 ? -2.986 -52.188 -4.949 1 84.56 555 GLY A N 1
ATOM 4327 C CA . GLY A 1 555 ? -4.281 -52.5 -4.375 1 84.56 555 GLY A CA 1
ATOM 4328 C C . GLY A 1 555 ? -5.184 -51.312 -4.223 1 84.56 555 GLY A C 1
ATOM 4329 O O . GLY A 1 555 ? -4.801 -50.188 -4.578 1 84.56 555 GLY A O 1
ATOM 4330 N N . PRO A 1 556 ? -6.418 -51.469 -3.766 1 82.94 556 PRO A N 1
ATOM 4331 C CA . PRO A 1 556 ? -7.43 -50.438 -3.699 1 82.94 556 PRO A CA 1
ATOM 4332 C C . PRO A 1 556 ? -7.18 -49.438 -2.562 1 82.94 556 PRO A C 1
ATOM 4334 O O . PRO A 1 556 ? -7.719 -48.312 -2.572 1 82.94 556 PRO A O 1
ATOM 4337 N N . GLN A 1 557 ? -6.391 -49.906 -1.606 1 79.19 557 GLN A N 1
ATOM 4338 C CA . GLN A 1 557 ? -6.062 -48.969 -0.526 1 79.19 557 GLN A CA 1
ATOM 4339 C C . GLN A 1 557 ? -4.965 -48 -0.95 1 79.19 557 GLN A C 1
ATOM 4341 O O . GLN A 1 557 ? -3.781 -48.344 -0.927 1 79.19 557 GLN A O 1
ATOM 4346 N N . ARG A 1 558 ? -5.25 -46.781 -1.123 1 80.25 558 ARG A N 1
ATOM 4347 C CA . ARG A 1 558 ? -4.355 -45.781 -1.709 1 80.25 558 ARG A CA 1
ATOM 4348 C C . ARG A 1 558 ? -3.309 -45.344 -0.698 1 80.25 558 ARG A C 1
ATOM 4350 O O . ARG A 1 558 ? -2.367 -44.625 -1.053 1 80.25 558 ARG A O 1
ATOM 4357 N N . GLU A 1 559 ? -3.422 -45.844 0.542 1 79.75 559 GLU A N 1
ATOM 4358 C CA . GLU A 1 559 ? -2.502 -45.406 1.592 1 79.75 559 GLU A CA 1
ATOM 4359 C C . GLU A 1 559 ? -1.313 -46.344 1.707 1 79.75 559 GLU A C 1
ATOM 4361 O O . GLU A 1 559 ? -0.442 -46.156 2.559 1 79.75 559 GLU A O 1
ATOM 4366 N N . MET A 1 560 ? -1.223 -47.312 0.875 1 82.94 560 MET A N 1
ATOM 4367 C CA . MET A 1 560 ? -0.1 -48.25 0.89 1 82.94 560 MET A CA 1
ATOM 4368 C C . MET A 1 560 ? 1.198 -47.531 0.514 1 82.94 560 MET A C 1
ATOM 4370 O O . MET A 1 560 ? 1.222 -46.719 -0.411 1 82.94 560 MET A O 1
ATOM 4374 N N . THR A 1 561 ? 2.232 -47.781 1.331 1 86.88 561 THR A N 1
ATOM 4375 C CA . THR A 1 561 ? 3.57 -47.25 1.092 1 86.88 561 THR A CA 1
ATOM 4376 C C . THR A 1 561 ? 4.598 -48.375 1.033 1 86.88 561 THR A C 1
ATOM 4378 O O . THR A 1 561 ? 4.293 -49.5 1.373 1 86.88 561 THR A O 1
ATOM 4381 N N . CYS A 1 562 ? 5.777 -48 0.531 1 89.25 562 CYS A N 1
ATOM 4382 C CA . CYS A 1 562 ? 6.84 -49 0.518 1 89.25 562 CYS A CA 1
ATOM 4383 C C . CYS A 1 562 ? 7.117 -49.531 1.923 1 89.25 562 CYS A C 1
ATOM 4385 O O . CYS A 1 562 ? 7.305 -50.719 2.119 1 89.25 562 CYS A O 1
ATOM 4387 N N . THR A 1 563 ? 7.113 -48.594 2.824 1 87.88 563 THR A N 1
ATOM 4388 C CA . THR A 1 563 ? 7.391 -48.969 4.203 1 87.88 563 THR A CA 1
ATOM 4389 C C . THR A 1 563 ? 6.348 -49.938 4.715 1 87.88 563 THR A C 1
ATOM 4391 O O . THR A 1 563 ? 6.691 -50.969 5.328 1 87.88 563 THR A O 1
ATOM 4394 N N . LYS A 1 564 ? 5.137 -49.656 4.5 1 86.75 564 LYS A N 1
ATOM 4395 C CA . LYS A 1 564 ? 4.059 -50.531 4.93 1 86.75 564 LYS A CA 1
ATOM 4396 C C . LYS A 1 564 ? 4.129 -51.875 4.207 1 86.75 564 LYS A C 1
ATOM 4398 O O . LYS A 1 564 ? 3.936 -52.906 4.824 1 86.75 564 LYS A O 1
ATOM 4403 N N . ALA A 1 565 ? 4.363 -51.844 2.926 1 88.12 565 ALA A N 1
ATOM 4404 C CA . ALA A 1 565 ? 4.426 -53.062 2.117 1 88.12 565 ALA A CA 1
ATOM 4405 C C . ALA A 1 565 ? 5.555 -53.969 2.588 1 88.12 565 ALA A C 1
ATOM 4407 O O . ALA A 1 565 ? 5.395 -55.188 2.639 1 88.12 565 ALA A O 1
ATOM 4408 N N . LEU A 1 566 ? 6.652 -53.406 2.93 1 89.56 566 LEU A N 1
ATOM 4409 C CA . LEU A 1 566 ? 7.793 -54.156 3.424 1 89.56 566 LEU A CA 1
ATOM 4410 C C . LEU A 1 566 ? 7.48 -54.781 4.781 1 89.56 566 LEU A C 1
ATOM 4412 O O . LEU A 1 566 ? 7.809 -55.938 5.027 1 89.56 566 LEU A O 1
ATOM 4416 N N . ARG A 1 567 ? 6.855 -54.031 5.594 1 89.75 567 ARG A N 1
ATOM 4417 C CA . ARG A 1 567 ? 6.477 -54.531 6.914 1 89.75 567 ARG A CA 1
ATOM 4418 C C . ARG A 1 567 ? 5.484 -55.688 6.805 1 89.75 567 ARG A C 1
ATOM 4420 O O . ARG A 1 567 ? 5.562 -56.656 7.566 1 89.75 567 ARG A O 1
ATOM 4427 N N . GLU A 1 568 ? 4.598 -55.625 5.801 1 88.75 568 GLU A N 1
ATOM 4428 C CA . GLU A 1 568 ? 3.545 -56.625 5.641 1 88.75 568 GLU A CA 1
ATOM 4429 C C . GLU A 1 568 ? 4.012 -57.781 4.762 1 88.75 568 GLU A C 1
ATOM 4431 O O . GLU A 1 568 ? 3.273 -58.75 4.551 1 88.75 568 GLU A O 1
ATOM 4436 N N . GLY A 1 569 ? 5.125 -57.688 4.168 1 87.81 569 GLY A N 1
ATOM 4437 C CA . GLY A 1 569 ? 5.703 -58.75 3.359 1 87.81 569 GLY A CA 1
ATOM 4438 C C . GLY A 1 569 ? 5.137 -58.812 1.953 1 87.81 569 GLY A C 1
ATOM 4439 O O . GLY A 1 569 ? 5.176 -59.875 1.303 1 87.81 569 GLY A O 1
ATOM 4440 N N . LEU A 1 570 ? 4.562 -57.781 1.54 1 87.44 570 LEU A N 1
ATOM 4441 C CA . LEU A 1 570 ? 3.988 -57.719 0.199 1 87.44 570 LEU A CA 1
ATOM 4442 C C . LEU A 1 570 ? 5.086 -57.625 -0.855 1 87.44 570 LEU A C 1
ATOM 4444 O O . LEU A 1 570 ? 4.902 -58.031 -1.995 1 87.44 570 LEU A O 1
ATOM 4448 N N . VAL A 1 571 ? 6.168 -56.906 -0.421 1 89.62 571 VAL A N 1
ATOM 4449 C CA . VAL A 1 571 ? 7.344 -56.781 -1.28 1 89.62 571 VAL A CA 1
ATOM 4450 C C . VAL A 1 571 ? 8.594 -57.156 -0.483 1 89.62 571 VAL A C 1
ATOM 4452 O O . VAL A 1 571 ? 8.586 -57.125 0.75 1 89.62 571 VAL A O 1
ATOM 4455 N N . ASP A 1 572 ? 9.539 -57.625 -1.235 1 85.31 572 ASP A N 1
ATOM 4456 C CA . ASP A 1 572 ? 10.797 -58 -0.591 1 85.31 572 ASP A CA 1
ATOM 4457 C C . ASP A 1 572 ? 11.867 -56.938 -0.808 1 85.31 572 ASP A C 1
ATOM 4459 O O . ASP A 1 572 ? 11.828 -56.219 -1.797 1 85.31 572 ASP A O 1
ATOM 4463 N N . MET B 1 1 ? -33 -28.406 50.562 1 21.12 1 MET B N 1
ATOM 4464 C CA . MET B 1 1 ? -34.188 -27.641 50.938 1 21.12 1 MET B CA 1
ATOM 4465 C C . MET B 1 1 ? -33.906 -26.156 50.812 1 21.12 1 MET B C 1
ATOM 4467 O O . MET B 1 1 ? -34.719 -25.406 50.25 1 21.12 1 MET B O 1
ATOM 4471 N N . SER B 1 2 ? -33.156 -25.641 51.844 1 21.56 2 SER B N 1
ATOM 4472 C CA . SER B 1 2 ? -33.219 -24.281 52.375 1 21.56 2 SER B CA 1
ATOM 4473 C C . SER B 1 2 ? -32.562 -23.281 51.406 1 21.56 2 SER B C 1
ATOM 4475 O O . SER B 1 2 ? -33 -22.125 51.344 1 21.56 2 SER B O 1
ATOM 4477 N N . ASP B 1 3 ? -31.234 -23.531 51.25 1 22.61 3 ASP B N 1
ATOM 4478 C CA . ASP B 1 3 ? -30.312 -22.453 50.906 1 22.61 3 ASP B CA 1
ATOM 4479 C C . ASP B 1 3 ? -30.609 -21.875 49.531 1 22.61 3 ASP B C 1
ATOM 4481 O O . ASP B 1 3 ? -29.859 -22.078 48.594 1 22.61 3 ASP B O 1
ATOM 4485 N N . GLU B 1 4 ? -31.953 -22.172 48.938 1 23.42 4 GLU B N 1
ATOM 4486 C CA . GLU B 1 4 ? -32.75 -21.766 47.781 1 23.42 4 GLU B CA 1
ATOM 4487 C C . GLU B 1 4 ? -32.969 -20.266 47.75 1 23.42 4 GLU B C 1
ATOM 4489 O O . GLU B 1 4 ? -33.5 -19.719 46.781 1 23.42 4 GLU B O 1
ATOM 4494 N N . LYS B 1 5 ? -33.25 -19.656 49 1 21.81 5 LYS B N 1
ATOM 4495 C CA . LYS B 1 5 ? -34.094 -18.5 49.25 1 21.81 5 LYS B CA 1
ATOM 4496 C C . LYS B 1 5 ? -33.469 -17.219 48.719 1 21.81 5 LYS B C 1
ATOM 4498 O O . LYS B 1 5 ? -34.125 -16.312 48.219 1 21.81 5 LYS B O 1
ATOM 4503 N N . GLN B 1 6 ? -32.25 -16.922 49.312 1 20.62 6 GLN B N 1
ATOM 4504 C CA . GLN B 1 6 ? -32.062 -15.492 49.5 1 20.62 6 GLN B CA 1
ATOM 4505 C C . GLN B 1 6 ? -32.031 -14.742 48.188 1 20.62 6 GLN B C 1
ATOM 4507 O O . GLN B 1 6 ? -32.75 -13.758 48 1 20.62 6 GLN B O 1
ATOM 4512 N N . GLN B 1 7 ? -30.969 -13.773 47.938 1 20.47 7 GLN B N 1
ATOM 4513 C CA . GLN B 1 7 ? -30.922 -12.383 47.5 1 20.47 7 GLN B CA 1
ATOM 4514 C C . GLN B 1 7 ? -31.016 -12.289 45.969 1 20.47 7 GLN B C 1
ATOM 4516 O O . GLN B 1 7 ? -30.062 -12.664 45.281 1 20.47 7 GLN B O 1
ATOM 4521 N N . ARG B 1 8 ? -32.188 -12.789 45.188 1 22.44 8 ARG B N 1
ATOM 4522 C CA . ARG B 1 8 ? -33.125 -12.555 44.094 1 22.44 8 ARG B CA 1
ATOM 4523 C C . ARG B 1 8 ? -33.312 -11.062 43.844 1 22.44 8 ARG B C 1
ATOM 4525 O O . ARG B 1 8 ? -33.938 -10.672 42.875 1 22.44 8 ARG B O 1
ATOM 4532 N N . LEU B 1 9 ? -33.281 -10.266 45.031 1 19.53 9 LEU B N 1
ATOM 4533 C CA . LEU B 1 9 ? -33.875 -8.93 45.031 1 19.53 9 LEU B CA 1
ATOM 4534 C C . LEU B 1 9 ? -33.125 -8 44.094 1 19.53 9 LEU B C 1
ATOM 4536 O O . LEU B 1 9 ? -33.719 -7.105 43.5 1 19.53 9 LEU B O 1
ATOM 4540 N N . THR B 1 10 ? -31.797 -7.926 44.219 1 19.91 10 THR B N 1
ATOM 4541 C CA . THR B 1 10 ? -31.203 -6.629 43.875 1 19.91 10 THR B CA 1
ATOM 4542 C C . THR B 1 10 ? -31.297 -6.359 42.375 1 19.91 10 THR B C 1
ATOM 4544 O O . THR B 1 10 ? -31.297 -5.203 41.969 1 19.91 10 THR B O 1
ATOM 4547 N N . ALA B 1 11 ? -31.109 -7.387 41.531 1 20.12 11 ALA B N 1
ATOM 4548 C CA . ALA B 1 11 ? -30.75 -6.938 40.188 1 20.12 11 ALA B CA 1
ATOM 4549 C C . ALA B 1 11 ? -31.953 -6.379 39.438 1 20.12 11 ALA B C 1
ATOM 4551 O O . ALA B 1 11 ? -31.953 -6.285 38.219 1 20.12 11 ALA B O 1
ATOM 4552 N N . TRP B 1 12 ? -33.125 -6.109 40.062 1 20.58 12 TRP B N 1
ATOM 4553 C CA . TRP B 1 12 ? -34.406 -5.562 39.594 1 20.58 12 TRP B CA 1
ATOM 4554 C C . TRP B 1 12 ? -34.188 -4.219 38.906 1 20.58 12 TRP B C 1
ATOM 4556 O O . TRP B 1 12 ? -34.812 -3.949 37.875 1 20.58 12 TRP B O 1
ATOM 4566 N N . TRP B 1 13 ? -33.562 -3.273 39.656 1 19.41 13 TRP B N 1
ATOM 4567 C CA . TRP B 1 13 ? -33.875 -1.872 39.406 1 19.41 13 TRP B CA 1
ATOM 4568 C C . TRP B 1 13 ? -33.375 -1.438 38.031 1 19.41 13 TRP B C 1
ATOM 4570 O O . TRP B 1 13 ? -33.719 -0.352 37.562 1 19.41 13 TRP B O 1
ATOM 4580 N N . ALA B 1 14 ? -32.312 -1.986 37.5 1 19.38 14 ALA B N 1
ATOM 4581 C CA . ALA B 1 14 ? -31.734 -1.171 36.438 1 19.38 14 ALA B CA 1
ATOM 4582 C C . ALA B 1 14 ? -32.656 -1.151 35.219 1 19.38 14 ALA B C 1
ATOM 4584 O O . ALA B 1 14 ? -32.25 -0.7 34.125 1 19.38 14 ALA B O 1
ATOM 4585 N N . ALA B 1 15 ? -33.875 -1.714 35.25 1 19.52 15 ALA B N 1
ATOM 4586 C CA . ALA B 1 15 ? -34.781 -1.831 34.125 1 19.52 15 ALA B CA 1
ATOM 4587 C C . ALA B 1 15 ? -35.156 -0.457 33.594 1 19.52 15 ALA B C 1
ATOM 4589 O O . ALA B 1 15 ? -35.438 -0.311 32.406 1 19.52 15 ALA B O 1
ATOM 4590 N N . ILE B 1 16 ? -35.531 0.468 34.531 1 19.05 16 ILE B N 1
ATOM 4591 C CA . ILE B 1 16 ? -36.562 1.452 34.219 1 19.05 16 ILE B CA 1
ATOM 4592 C C . ILE B 1 16 ? -36.062 2.387 33.125 1 19.05 16 ILE B C 1
ATOM 4594 O O . ILE B 1 16 ? -36.844 2.834 32.281 1 19.05 16 ILE B O 1
ATOM 4598 N N . PHE B 1 17 ? -34.812 2.861 33.156 1 19.33 17 PHE B N 1
ATOM 4599 C CA . PHE B 1 17 ? -34.625 4.195 32.594 1 19.33 17 PHE B CA 1
ATOM 4600 C C . PHE B 1 17 ? -34.781 4.164 31.094 1 19.33 17 PHE B C 1
ATOM 4602 O O . PHE B 1 17 ? -33.781 4.207 30.359 1 19.33 17 PHE B O 1
ATOM 4609 N N . LEU B 1 18 ? -35.469 3.205 30.438 1 18.66 18 LEU B N 1
ATOM 4610 C CA . LEU B 1 18 ? -35.625 3.025 29 1 18.66 18 LEU B CA 1
ATOM 4611 C C . LEU B 1 18 ? -36.375 4.195 28.391 1 18.66 18 LEU B C 1
ATOM 4613 O O . LEU B 1 18 ? -36.219 4.496 27.203 1 18.66 18 LEU B O 1
ATOM 4617 N N . CYS B 1 19 ? -37.562 4.551 28.953 1 17.61 19 CYS B N 1
ATOM 4618 C CA . CYS B 1 19 ? -38.719 4.934 28.188 1 17.61 19 CYS B CA 1
ATOM 4619 C C . CYS B 1 19 ? -38.531 6.285 27.516 1 17.61 19 CYS B C 1
ATOM 4621 O O . CYS B 1 19 ? -38.906 6.48 26.359 1 17.61 19 CYS B O 1
ATOM 4623 N N . VAL B 1 20 ? -38.375 7.367 28.344 1 17.69 20 VAL B N 1
ATOM 4624 C CA . VAL B 1 20 ? -39.094 8.609 28.109 1 17.69 20 VAL B CA 1
ATOM 4625 C C . VAL B 1 20 ? -38.469 9.375 26.953 1 17.69 20 VAL B C 1
ATOM 4627 O O . VAL B 1 20 ? -39.125 10.219 26.328 1 17.69 20 VAL B O 1
ATOM 4630 N N . LEU B 1 21 ? -37.156 9.492 26.734 1 18.17 21 LEU B N 1
ATOM 4631 C CA . LEU B 1 21 ? -36.781 10.758 26.141 1 18.17 21 LEU B CA 1
ATOM 4632 C C . LEU B 1 21 ? -37.188 10.812 24.672 1 18.17 21 LEU B C 1
ATOM 4634 O O . LEU B 1 21 ? -36.5 10.227 23.812 1 18.17 21 LEU B O 1
ATOM 4638 N N . GLY B 1 22 ? -38.469 10.477 24.219 1 19.56 22 GLY B N 1
ATOM 4639 C CA . GLY B 1 22 ? -39.156 10.453 22.938 1 19.56 22 GLY B CA 1
ATOM 4640 C C . GLY B 1 22 ? -39.125 11.789 22.219 1 19.56 22 GLY B C 1
ATOM 4641 O O . GLY B 1 22 ? -39.031 11.836 21 1 19.56 22 GLY B O 1
ATOM 4642 N N . LEU B 1 23 ? -39.719 12.852 22.797 1 17.7 23 LEU B N 1
ATOM 4643 C CA . LEU B 1 23 ? -40.625 13.781 22.141 1 17.7 23 LEU B CA 1
ATOM 4644 C C . LEU B 1 23 ? -39.875 14.719 21.219 1 17.7 23 LEU B C 1
ATOM 4646 O O . LEU B 1 23 ? -40.312 14.984 20.094 1 17.7 23 LEU B O 1
ATOM 4650 N N . CYS B 1 24 ? -39.125 15.719 21.734 1 17.2 24 CYS B N 1
ATOM 4651 C CA . CYS B 1 24 ? -39.312 17.109 21.359 1 17.2 24 CYS B CA 1
ATOM 4652 C C . CYS B 1 24 ? -38.656 17.406 20.016 1 17.2 24 CYS B C 1
ATOM 4654 O O . CYS B 1 24 ? -38.906 18.453 19.406 1 17.2 24 CYS B O 1
ATOM 4656 N N . LEU B 1 25 ? -37.5 16.844 19.594 1 17.33 25 LEU B N 1
ATOM 4657 C CA . LEU B 1 25 ? -36.781 17.828 18.812 1 17.33 25 LEU B CA 1
ATOM 4658 C C . LEU B 1 25 ? -37.375 17.969 17.422 1 17.33 25 LEU B C 1
ATOM 4660 O O . LEU B 1 25 ? -37.125 17.156 16.531 1 17.33 25 LEU B O 1
ATOM 4664 N N . THR B 1 26 ? -38.719 18.156 17.297 1 18.48 26 THR B N 1
ATOM 4665 C CA . THR B 1 26 ? -39.469 18.312 16.062 1 18.48 26 THR B CA 1
ATOM 4666 C C . THR B 1 26 ? -38.875 19.422 15.195 1 18.48 26 THR B C 1
ATOM 4668 O O . THR B 1 26 ? -38.781 19.281 13.977 1 18.48 26 THR B O 1
ATOM 4671 N N . PHE B 1 27 ? -38.938 20.703 15.641 1 18.42 27 PHE B N 1
ATOM 4672 C CA . PHE B 1 27 ? -39.375 21.828 14.844 1 18.42 27 PHE B CA 1
ATOM 4673 C C . PHE B 1 27 ? -38.25 22.328 13.953 1 18.42 27 PHE B C 1
ATOM 4675 O O . PHE B 1 27 ? -38.375 23.375 13.305 1 18.42 27 PHE B O 1
ATOM 4682 N N . LEU B 1 28 ? -37 22.094 14.18 1 18.31 28 LEU B N 1
ATOM 4683 C CA . LEU B 1 28 ? -36.125 23.078 13.562 1 18.31 28 LEU B CA 1
ATOM 4684 C C . LEU B 1 28 ? -36.281 23.062 12.047 1 18.31 28 LEU B C 1
ATOM 4686 O O . LEU B 1 28 ? -36.031 22.047 11.406 1 18.31 28 LEU B O 1
ATOM 4690 N N . ALA B 1 29 ? -37.125 23.984 11.43 1 18.19 29 ALA B N 1
ATOM 4691 C CA . ALA B 1 29 ? -37.688 24.453 10.172 1 18.19 29 ALA B CA 1
ATOM 4692 C C . ALA B 1 29 ? -36.625 24.562 9.086 1 18.19 29 ALA B C 1
ATOM 4694 O O . ALA B 1 29 ? -35.438 24.672 9.383 1 18.19 29 ALA B O 1
ATOM 4695 N N . ARG B 1 30 ? -37.094 24.719 7.691 1 22.7 30 ARG B N 1
ATOM 4696 C CA . ARG B 1 30 ? -36.844 24.641 6.258 1 22.7 30 ARG B CA 1
ATOM 4697 C C . ARG B 1 30 ? -35.906 25.75 5.809 1 22.7 30 ARG B C 1
ATOM 4699 O O . ARG B 1 30 ? -35.781 26.016 4.613 1 22.7 30 ARG B O 1
ATOM 4706 N N . ASP B 1 31 ? -35.406 26.578 6.77 1 19.2 31 ASP B N 1
ATOM 4707 C CA . ASP B 1 31 ? -35.062 27.812 6.074 1 19.2 31 ASP B CA 1
ATOM 4708 C C . ASP B 1 31 ? -34.031 27.562 4.996 1 19.2 31 ASP B C 1
ATOM 4710 O O . ASP B 1 31 ? -33 26.953 5.258 1 19.2 31 ASP B O 1
ATOM 4714 N N . GLU B 1 32 ? -34.438 27.625 3.664 1 23.36 32 GLU B N 1
ATOM 4715 C CA . GLU B 1 32 ? -33.969 27.5 2.293 1 23.36 32 GLU B CA 1
ATOM 4716 C C . GLU B 1 32 ? -32.656 28.297 2.094 1 23.36 32 GLU B C 1
ATOM 4718 O O . GLU B 1 32 ? -31.906 28 1.175 1 23.36 32 GLU B O 1
ATOM 4723 N N . SER B 1 33 ? -32.719 29.469 2.838 1 21.61 33 SER B N 1
ATOM 4724 C CA . SER B 1 33 ? -31.781 30.5 2.385 1 21.61 33 SER B CA 1
ATOM 4725 C C . SER B 1 33 ? -30.344 30.078 2.605 1 21.61 33 SER B C 1
ATOM 4727 O O . SER B 1 33 ? -29.422 30.578 1.944 1 21.61 33 SER B O 1
ATOM 4729 N N . VAL B 1 34 ? -30.219 29.344 3.791 1 21.77 34 VAL B N 1
ATOM 4730 C CA . VAL B 1 34 ? -28.812 29.219 4.156 1 21.77 34 VAL B CA 1
ATOM 4731 C C . VAL B 1 34 ? -28.094 28.266 3.195 1 21.77 34 VAL B C 1
ATOM 4733 O O . VAL B 1 34 ? -26.875 28.156 3.219 1 21.77 34 VAL B O 1
ATOM 4736 N N . VAL B 1 35 ? -28.938 27.453 2.506 1 22.12 35 VAL B N 1
ATOM 4737 C CA . VAL B 1 35 ? -28.25 26.469 1.672 1 22.12 35 VAL B CA 1
ATOM 4738 C C . VAL B 1 35 ? -27.562 27.156 0.505 1 22.12 35 VAL B C 1
ATOM 4740 O O . VAL B 1 35 ? -26.609 26.625 -0.065 1 22.12 35 VAL B O 1
ATOM 4743 N N . GLU B 1 36 ? -28.25 28.297 0.074 1 23.16 36 GLU B N 1
ATOM 4744 C CA . GLU B 1 36 ? -27.812 28.891 -1.184 1 23.16 36 GLU B CA 1
ATOM 4745 C C . GLU B 1 36 ? -26.391 29.453 -1.071 1 23.16 36 GLU B C 1
ATOM 4747 O O . GLU B 1 36 ? -25.641 29.438 -2.045 1 23.16 36 GLU B O 1
ATOM 4752 N N . LEU B 1 37 ? -26.188 30.078 0.137 1 21.3 37 LEU B N 1
ATOM 4753 C CA . LEU B 1 37 ? -24.922 30.797 0.197 1 21.3 37 LEU B CA 1
ATOM 4754 C C . LEU B 1 37 ? -23.734 29.828 0.056 1 21.3 37 LEU B C 1
ATOM 4756 O O . LEU B 1 37 ? -22.734 30.172 -0.559 1 21.3 37 LEU B O 1
ATOM 4760 N N . ALA B 1 38 ? -24.016 28.625 0.542 1 21.06 38 ALA B N 1
ATOM 4761 C CA . ALA B 1 38 ? -22.812 27.766 0.529 1 21.06 38 ALA B CA 1
ATOM 4762 C C . ALA B 1 38 ? -22.422 27.406 -0.898 1 21.06 38 ALA B C 1
ATOM 4764 O O . ALA B 1 38 ? -21.25 27.141 -1.171 1 21.06 38 ALA B O 1
ATOM 4765 N N . ALA B 1 39 ? -23.422 27.359 -1.812 1 23.11 39 ALA B N 1
ATOM 4766 C CA . ALA B 1 39 ? -23.125 26.938 -3.174 1 23.11 39 ALA B CA 1
ATOM 4767 C C . ALA B 1 39 ? -22.172 27.906 -3.863 1 23.11 39 ALA B C 1
ATOM 4769 O O . ALA B 1 39 ? -21.312 27.5 -4.641 1 23.11 39 ALA B O 1
ATOM 4770 N N . ASP B 1 40 ? -22.531 29.219 -3.65 1 21.97 40 ASP B N 1
ATOM 4771 C CA . ASP B 1 40 ? -21.812 30.219 -4.445 1 21.97 40 ASP B CA 1
ATOM 4772 C C . ASP B 1 40 ? -20.328 30.203 -4.137 1 21.97 40 ASP B C 1
ATOM 4774 O O . ASP B 1 40 ? -19.516 30.656 -4.938 1 21.97 40 ASP B O 1
ATOM 4778 N N . LEU B 1 41 ? -20.125 30 -2.816 1 21.56 41 LEU B N 1
ATOM 4779 C CA . LEU B 1 41 ? -18.703 30.203 -2.557 1 21.56 41 LEU B CA 1
ATOM 4780 C C . LEU B 1 41 ? -17.859 29.203 -3.355 1 21.56 41 LEU B C 1
ATOM 4782 O O . LEU B 1 41 ? -16.672 29.438 -3.572 1 21.56 41 LEU B O 1
ATOM 4786 N N . LEU B 1 42 ? -18.453 28.062 -3.58 1 23.58 42 LEU B N 1
ATOM 4787 C CA . LEU B 1 42 ? -17.609 27.078 -4.258 1 23.58 42 LEU B CA 1
ATOM 4788 C C . LEU B 1 42 ? -17.469 27.422 -5.742 1 23.58 42 LEU B C 1
ATOM 4790 O O . LEU B 1 42 ? -16.891 26.641 -6.504 1 23.58 42 LEU B O 1
ATOM 4794 N N . GLY B 1 43 ? -18.234 28.406 -6.223 1 23.77 43 GLY B N 1
ATOM 4795 C CA . GLY B 1 43 ? -18.234 28.719 -7.645 1 23.77 43 GLY B CA 1
ATOM 4796 C C . GLY B 1 43 ? -16.938 29.344 -8.117 1 23.77 43 GLY B C 1
ATOM 4797 O O . GLY B 1 43 ? -16.938 30.094 -9.102 1 23.77 43 GLY B O 1
ATOM 4798 N N . CYS B 1 44 ? -15.953 29.469 -7.328 1 21.72 44 CYS B N 1
ATOM 4799 C CA . CYS B 1 44 ? -14.867 30.234 -7.938 1 21.72 44 CYS B CA 1
ATOM 4800 C C . CYS B 1 44 ? -14.5 29.656 -9.305 1 21.72 44 CYS B C 1
ATOM 4802 O O . CYS B 1 44 ? -14.102 28.5 -9.414 1 21.72 44 CYS B O 1
ATOM 4804 N N . ARG B 1 45 ? -15.195 30.078 -10.305 1 23.86 45 ARG B N 1
ATOM 4805 C CA . ARG B 1 45 ? -14.711 29.875 -11.672 1 23.86 45 ARG B CA 1
ATOM 4806 C C . ARG B 1 45 ? -13.227 30.188 -11.781 1 23.86 45 ARG B C 1
ATOM 4808 O O . ARG B 1 45 ? -12.75 31.203 -11.25 1 23.86 45 ARG B O 1
ATOM 4815 N N . THR B 1 46 ? -12.484 29.188 -12.039 1 23.12 46 THR B N 1
ATOM 4816 C CA . THR B 1 46 ? -11.047 29.203 -12.312 1 23.12 46 THR B CA 1
ATOM 4817 C C . THR B 1 46 ? -10.703 30.359 -13.266 1 23.12 46 THR B C 1
ATOM 4819 O O . THR B 1 46 ? -11.109 30.344 -14.422 1 23.12 46 THR B O 1
ATOM 4822 N N . ARG B 1 47 ? -10.805 31.578 -12.773 1 27.7 47 ARG B N 1
ATOM 4823 C CA . ARG B 1 47 ? -10.234 32.625 -13.633 1 27.7 47 ARG B CA 1
ATOM 4824 C C . ARG B 1 47 ? -8.906 32.156 -14.234 1 27.7 47 ARG B C 1
ATOM 4826 O O . ARG B 1 47 ? -8.156 31.422 -13.594 1 27.7 47 ARG B O 1
ATOM 4833 N N . GLU B 1 48 ? -8.859 32.281 -15.547 1 26.58 48 GLU B N 1
ATOM 4834 C CA . GLU B 1 48 ? -7.664 31.984 -16.328 1 26.58 48 GLU B CA 1
ATOM 4835 C C . GLU B 1 48 ? -6.426 32.625 -15.719 1 26.58 48 GLU B C 1
ATOM 4837 O O . GLU B 1 48 ? -6.438 33.812 -15.383 1 26.58 48 GLU B O 1
ATOM 4842 N N . PRO B 1 49 ? -5.633 31.906 -15.055 1 26.83 49 PRO B N 1
ATOM 4843 C CA . PRO B 1 49 ? -4.434 32.531 -14.5 1 26.83 49 PRO B CA 1
ATOM 4844 C C . PRO B 1 49 ? -3.771 33.5 -15.477 1 26.83 49 PRO B C 1
ATOM 4846 O O . PRO B 1 49 ? -3.795 33.281 -16.688 1 26.83 49 PRO B O 1
ATOM 4849 N N . VAL B 1 50 ? -3.873 34.719 -15.172 1 29.78 50 VAL B N 1
ATOM 4850 C CA . VAL B 1 50 ? -3.1 35.719 -15.922 1 29.78 50 VAL B CA 1
ATOM 4851 C C . VAL B 1 50 ? -1.691 35.188 -16.172 1 29.78 50 VAL B C 1
ATOM 4853 O O . VAL B 1 50 ? -1.05 34.625 -15.266 1 29.78 50 VAL B O 1
ATOM 4856 N N . PRO B 1 51 ? -1.342 35.094 -17.484 1 27.78 51 PRO B N 1
ATOM 4857 C CA . PRO B 1 51 ? -0.002 34.594 -17.812 1 27.78 51 PRO B CA 1
ATOM 4858 C C . PRO B 1 51 ? 1.105 35.406 -17.141 1 27.78 51 PRO B C 1
ATOM 4860 O O . PRO B 1 51 ? 1.232 36.625 -17.406 1 27.78 51 PRO B O 1
ATOM 4863 N N . VAL B 1 52 ? 1.301 35.312 -15.977 1 24.23 52 VAL B N 1
ATOM 4864 C CA . VAL B 1 52 ? 2.525 36 -15.57 1 24.23 52 VAL B CA 1
ATOM 4865 C C . VAL B 1 52 ? 3.689 35.531 -16.438 1 24.23 52 VAL B C 1
ATOM 4867 O O . VAL B 1 52 ? 3.939 34.344 -16.578 1 24.23 52 VAL B O 1
ATOM 4870 N N . LYS B 1 53 ? 4.121 36.406 -17.203 1 28.97 53 LYS B N 1
ATOM 4871 C CA . LYS B 1 53 ? 5.336 36.219 -18 1 28.97 53 LYS B CA 1
ATOM 4872 C C . LYS B 1 53 ? 6.457 35.625 -17.141 1 28.97 53 LYS B C 1
ATOM 4874 O O . LYS B 1 53 ? 6.859 36.219 -16.141 1 28.97 53 LYS B O 1
ATOM 4879 N N . LEU B 1 54 ? 6.641 34.312 -17.328 1 27.5 54 LEU B N 1
ATOM 4880 C CA . LEU B 1 54 ? 7.781 33.594 -16.766 1 27.5 54 LEU B CA 1
ATOM 4881 C C . LEU B 1 54 ? 9.07 34.375 -16.969 1 27.5 54 LEU B C 1
ATOM 4883 O O . LEU B 1 54 ? 9.438 34.688 -18.094 1 27.5 54 LEU B O 1
ATOM 4887 N N . ALA B 1 55 ? 9.445 35.125 -15.945 1 29.88 55 ALA B N 1
ATOM 4888 C CA . ALA B 1 55 ? 10.789 35.688 -16.031 1 29.88 55 ALA B CA 1
ATOM 4889 C C . ALA B 1 55 ? 11.766 34.688 -16.609 1 29.88 55 ALA B C 1
ATOM 4891 O O . ALA B 1 55 ? 11.562 33.469 -16.5 1 29.88 55 ALA B O 1
ATOM 4892 N N . SER B 1 56 ? 12.516 35.062 -17.609 1 30.45 56 SER B N 1
ATOM 4893 C CA . SER B 1 56 ? 13.586 34.344 -18.266 1 30.45 56 SER B CA 1
ATOM 4894 C C . SER B 1 56 ? 14.359 33.469 -17.266 1 30.45 56 SER B C 1
ATOM 4896 O O . SER B 1 56 ? 14.758 33.969 -16.203 1 30.45 56 SER B O 1
ATOM 4898 N N . GLN B 1 57 ? 14.109 32.219 -17.328 1 30.81 57 GLN B N 1
ATOM 4899 C CA . GLN B 1 57 ? 14.781 31.25 -16.438 1 30.81 57 GLN B CA 1
ATOM 4900 C C . GLN B 1 57 ? 16.281 31.516 -16.391 1 30.81 57 GLN B C 1
ATOM 4902 O O . GLN B 1 57 ? 16.938 31.578 -17.438 1 30.81 57 GLN B O 1
ATOM 4907 N N . PRO B 1 58 ? 16.75 32.219 -15.375 1 33.91 58 PRO B N 1
ATOM 4908 C CA . PRO B 1 58 ? 18.203 32.344 -15.359 1 33.91 58 PRO B CA 1
ATOM 4909 C C . PRO B 1 58 ? 18.906 31.047 -15.727 1 33.91 58 PRO B C 1
ATOM 4911 O O . PRO B 1 58 ? 18.328 29.969 -15.594 1 33.91 58 PRO B O 1
ATOM 4914 N N . THR B 1 59 ? 19.922 31.109 -16.562 1 36.41 59 THR B N 1
ATOM 4915 C CA . THR B 1 59 ? 20.859 30.047 -16.922 1 36.41 59 THR B CA 1
ATOM 4916 C C . THR B 1 59 ? 21.188 29.172 -15.711 1 36.41 59 THR B C 1
ATOM 4918 O O . THR B 1 59 ? 21.594 29.688 -14.656 1 36.41 59 THR B O 1
ATOM 4921 N N . GLN B 1 60 ? 20.453 28.078 -15.477 1 38.28 60 GLN B N 1
ATOM 4922 C CA . GLN B 1 60 ? 20.578 27.234 -14.297 1 38.28 60 GLN B CA 1
ATOM 4923 C C . GLN B 1 60 ? 22.047 26.938 -13.992 1 38.28 60 GLN B C 1
ATOM 4925 O O . GLN B 1 60 ? 22.781 26.469 -14.867 1 38.28 60 GLN B O 1
ATOM 4930 N N . PRO B 1 61 ? 22.578 27.578 -13.047 1 41.28 61 PRO B N 1
ATOM 4931 C CA . PRO B 1 61 ? 23.953 27.266 -12.68 1 41.28 61 PRO B CA 1
ATOM 4932 C C . PRO B 1 61 ? 24.234 25.766 -12.664 1 41.28 61 PRO B C 1
ATOM 4934 O O . PRO B 1 61 ? 23.312 24.969 -12.547 1 41.28 61 PRO B O 1
ATOM 4937 N N . SER B 1 62 ? 25.391 25.297 -13.062 1 46.09 62 SER B N 1
ATOM 4938 C CA . SER B 1 62 ? 25.922 23.938 -13 1 46.09 62 SER B CA 1
ATOM 4939 C C . SER B 1 62 ? 25.531 23.266 -11.688 1 46.09 62 SER B C 1
ATOM 4941 O O . SER B 1 62 ? 25.828 23.781 -10.609 1 46.09 62 SER B O 1
ATOM 4943 N N . ILE B 1 63 ? 24.391 22.625 -11.586 1 54.19 63 ILE B N 1
ATOM 4944 C CA . ILE B 1 63 ? 23.75 22.047 -10.414 1 54.19 63 ILE B CA 1
ATOM 4945 C C . ILE B 1 63 ? 24.703 21.062 -9.734 1 54.19 63 ILE B C 1
ATOM 4947 O O . ILE B 1 63 ? 25.109 20.062 -10.328 1 54.19 63 ILE B O 1
ATOM 4951 N N . ASN B 1 64 ? 25.516 21.484 -8.852 1 62.84 64 ASN B N 1
ATOM 4952 C CA . ASN B 1 64 ? 26.344 20.609 -8.039 1 62.84 64 ASN B CA 1
ATOM 4953 C C . ASN B 1 64 ? 25.5 19.656 -7.203 1 62.84 64 ASN B C 1
ATOM 4955 O O . ASN B 1 64 ? 24.75 20.078 -6.328 1 62.84 64 ASN B O 1
ATOM 4959 N N . CYS B 1 65 ? 25.375 18.375 -7.621 1 82.69 65 CYS B N 1
ATOM 4960 C CA . CYS B 1 65 ? 24.562 17.359 -6.965 1 82.69 65 CYS B CA 1
ATOM 4961 C C . CYS B 1 65 ? 25.375 16.594 -5.934 1 82.69 65 CYS B C 1
ATOM 4963 O O . CYS B 1 65 ? 24.906 15.602 -5.375 1 82.69 65 CYS B O 1
ATOM 4965 N N . SER B 1 66 ? 26.578 17.047 -5.598 1 78.38 66 SER B N 1
ATOM 4966 C CA . SER B 1 66 ? 27.297 16.438 -4.488 1 78.38 66 SER B CA 1
ATOM 4967 C C . SER B 1 66 ? 26.922 17.094 -3.16 1 78.38 66 SER B C 1
ATOM 4969 O O . SER B 1 66 ? 27.453 18.141 -2.807 1 78.38 66 SER B O 1
ATOM 4971 N N . LEU B 1 67 ? 26 16.453 -2.426 1 82.56 67 LEU B N 1
ATOM 4972 C CA . LEU B 1 67 ? 25.406 17.094 -1.253 1 82.56 67 LEU B CA 1
ATOM 4973 C C . LEU B 1 67 ? 26.016 16.547 0.03 1 82.56 67 LEU B C 1
ATOM 4975 O O . LEU B 1 67 ? 26.219 15.336 0.167 1 82.56 67 LEU B O 1
ATOM 4979 N N . PRO B 1 68 ? 26.5 17.406 0.93 1 79 68 PRO B N 1
ATOM 4980 C CA . PRO B 1 68 ? 27 16.953 2.227 1 79 68 PRO B CA 1
ATOM 4981 C C . PRO B 1 68 ? 25.891 16.516 3.18 1 79 68 PRO B C 1
ATOM 4983 O O . PRO B 1 68 ? 25.609 17.203 4.156 1 79 68 PRO B O 1
ATOM 4986 N N . ILE B 1 69 ? 25.344 15.383 3.059 1 76.81 69 ILE B N 1
ATOM 4987 C CA . ILE B 1 69 ? 24.156 14.922 3.764 1 76.81 69 ILE B CA 1
ATOM 4988 C C . ILE B 1 69 ? 24.516 14.539 5.195 1 76.81 69 ILE B C 1
ATOM 4990 O O . ILE B 1 69 ? 23.672 14.578 6.09 1 76.81 69 ILE B O 1
ATOM 4994 N N . GLY B 1 70 ? 25.734 14.18 5.496 1 70.69 70 GLY B N 1
ATOM 4995 C CA . GLY B 1 70 ? 26.188 13.781 6.82 1 70.69 70 GLY B CA 1
ATOM 4996 C C . GLY B 1 70 ? 26.109 14.898 7.844 1 70.69 70 GLY B C 1
ATOM 4997 O O . GLY B 1 70 ? 26.078 14.641 9.047 1 70.69 70 GLY B O 1
ATOM 4998 N N . GLN B 1 71 ? 26.047 16.062 7.453 1 68 71 GLN B N 1
ATOM 4999 C CA . GLN B 1 71 ? 26.016 17.219 8.359 1 68 71 GLN B CA 1
ATOM 5000 C C . GLN B 1 71 ? 24.609 17.797 8.453 1 68 71 GLN B C 1
ATOM 5002 O O . GLN B 1 71 ? 24.312 18.828 7.836 1 68 71 GLN B O 1
ATOM 5007 N N . SER B 1 72 ? 23.641 16.906 8.773 1 72.44 72 SER B N 1
ATOM 5008 C CA . SER B 1 72 ? 22.266 17.406 8.812 1 72.44 72 SER B CA 1
ATOM 5009 C C . SER B 1 72 ? 21.641 17.188 10.188 1 72.44 72 SER B C 1
ATOM 5011 O O . SER B 1 72 ? 22.109 16.359 10.961 1 72.44 72 SER B O 1
ATOM 5013 N N . VAL B 1 73 ? 20.672 18.172 10.555 1 76.75 73 VAL B N 1
ATOM 5014 C CA . VAL B 1 73 ? 19.922 18.094 11.805 1 76.75 73 VAL B CA 1
ATOM 5015 C C . VAL B 1 73 ? 18.875 16.984 11.719 1 76.75 73 VAL B C 1
ATOM 5017 O O . VAL B 1 73 ? 18.281 16.594 12.727 1 76.75 73 VAL B O 1
ATOM 5020 N N . PHE B 1 74 ? 18.719 16.484 10.547 1 80.62 74 PHE B N 1
ATOM 5021 C CA . PHE B 1 74 ? 17.672 15.5 10.352 1 80.62 74 PHE B CA 1
ATOM 5022 C C . PHE B 1 74 ? 18.062 14.172 10.992 1 80.62 74 PHE B C 1
ATOM 5024 O O . PHE B 1 74 ? 17.203 13.461 11.531 1 80.62 74 PHE B O 1
ATOM 5031 N N . PRO B 1 75 ? 19.422 14.07 11.086 1 64.38 75 PRO B N 1
ATOM 5032 C CA . PRO B 1 75 ? 19.797 12.812 11.742 1 64.38 75 PRO B CA 1
ATOM 5033 C C . PRO B 1 75 ? 19.375 12.766 13.203 1 64.38 75 PRO B C 1
ATOM 5035 O O . PRO B 1 75 ? 19.469 13.766 13.914 1 64.38 75 PRO B O 1
ATOM 5038 N N . GLY B 1 76 ? 18.781 11.867 13.695 1 70.69 76 GLY B N 1
ATOM 5039 C CA . GLY B 1 76 ? 18.25 11.641 15.023 1 70.69 76 GLY B CA 1
ATOM 5040 C C . GLY B 1 76 ? 16.734 11.648 15.062 1 70.69 76 GLY B C 1
ATOM 5041 O O . GLY B 1 76 ? 16.125 11.031 15.945 1 70.69 76 GLY B O 1
ATOM 5042 N N . SER B 1 77 ? 16.234 12.445 14.078 1 79.5 77 SER B N 1
ATOM 5043 C CA . SER B 1 77 ? 14.773 12.523 14.047 1 79.5 77 SER B CA 1
ATOM 5044 C C . SER B 1 77 ? 14.203 11.75 12.867 1 79.5 77 SER B C 1
ATOM 5046 O O . SER B 1 77 ? 13.008 11.43 12.844 1 79.5 77 SER B O 1
ATOM 5048 N N . CYS B 1 78 ? 15.141 11.586 11.914 1 91.62 78 CYS B N 1
ATOM 5049 C CA . CYS B 1 78 ? 14.734 10.93 10.672 1 91.62 78 CYS B CA 1
ATOM 5050 C C . CYS B 1 78 ? 15.633 9.742 10.359 1 91.62 78 CYS B C 1
ATOM 5052 O O . CYS B 1 78 ? 16.797 9.719 10.75 1 91.62 78 CYS B O 1
ATOM 5054 N N . GLU B 1 79 ? 15.102 8.781 9.742 1 92.38 79 GLU B N 1
ATOM 5055 C CA . GLU B 1 79 ? 15.867 7.656 9.227 1 92.38 79 GLU B CA 1
ATOM 5056 C C . GLU B 1 79 ? 16.484 7.98 7.867 1 92.38 79 GLU B C 1
ATOM 5058 O O . GLU B 1 79 ? 15.789 8.461 6.969 1 92.38 79 GLU B O 1
ATOM 5063 N N . LEU B 1 80 ? 17.781 7.805 7.832 1 93.31 80 LEU B N 1
ATOM 5064 C CA . LEU B 1 80 ? 18.484 8 6.566 1 93.31 80 LEU B CA 1
ATOM 5065 C C . LEU B 1 80 ? 18.484 6.719 5.742 1 93.31 80 LEU B C 1
ATOM 5067 O O . LEU B 1 80 ? 18.891 5.66 6.227 1 93.31 80 LEU B O 1
ATOM 5071 N N . LEU B 1 81 ? 18 6.805 4.539 1 93.81 81 LEU B N 1
ATOM 5072 C CA . LEU B 1 81 ? 18.031 5.699 3.586 1 93.81 81 LEU B CA 1
ATOM 5073 C C . LEU B 1 81 ? 18.875 6.062 2.365 1 93.81 81 LEU B C 1
ATOM 5075 O O . LEU B 1 81 ? 18.812 7.195 1.884 1 93.81 81 LEU B O 1
ATOM 5079 N N . GLN B 1 82 ? 19.625 5.09 1.932 1 94.06 82 GLN B N 1
ATOM 5080 C CA . GLN B 1 82 ? 20.484 5.32 0.775 1 94.06 82 GLN B CA 1
ATOM 5081 C C . GLN B 1 82 ? 20.141 4.371 -0.367 1 94.06 82 GLN B C 1
ATOM 5083 O O . GLN B 1 82 ? 19.812 3.205 -0.133 1 94.06 82 GLN B O 1
ATOM 5088 N N . ASN B 1 83 ? 20.281 4.938 -1.565 1 95.94 83 ASN B N 1
ATOM 5089 C CA . ASN B 1 83 ? 19.969 4.176 -2.77 1 95.94 83 ASN B CA 1
ATOM 5090 C C . ASN B 1 83 ? 18.625 3.48 -2.66 1 95.94 83 ASN B C 1
ATOM 5092 O O . ASN B 1 83 ? 18.547 2.262 -2.492 1 95.94 83 ASN B O 1
ATOM 5096 N N . VAL B 1 84 ? 17.594 4.297 -2.82 1 97.56 84 VAL B N 1
ATOM 5097 C CA . VAL B 1 84 ? 16.234 3.809 -2.633 1 97.56 84 VAL B CA 1
ATOM 5098 C C . VAL B 1 84 ? 15.367 4.215 -3.826 1 97.56 84 VAL B C 1
ATOM 5100 O O . VAL B 1 84 ? 15.617 5.242 -4.461 1 97.56 84 VAL B O 1
ATOM 5103 N N . CYS B 1 85 ? 14.5 3.404 -4.152 1 98.25 85 CYS B N 1
ATOM 5104 C CA . CYS B 1 85 ? 13.445 3.736 -5.102 1 98.25 85 CYS B CA 1
ATOM 5105 C C . CYS B 1 85 ? 12.078 3.68 -4.434 1 98.25 85 CYS B C 1
ATOM 5107 O O . CYS B 1 85 ? 11.914 3.057 -3.383 1 98.25 85 CYS B O 1
ATOM 5109 N N . LEU B 1 86 ? 11.172 4.445 -4.988 1 98.38 86 LEU B N 1
ATOM 5110 C CA . LEU B 1 86 ? 9.797 4.484 -4.5 1 98.38 86 LEU B CA 1
ATOM 5111 C C . LEU B 1 86 ? 8.836 3.861 -5.516 1 98.38 86 LEU B C 1
ATOM 5113 O O . LEU B 1 86 ? 8.961 4.102 -6.719 1 98.38 86 LEU B O 1
ATOM 5117 N N . ASP B 1 87 ? 7.98 2.992 -5.023 1 97.56 87 ASP B N 1
ATOM 5118 C CA . ASP B 1 87 ? 6.984 2.348 -5.875 1 97.56 87 ASP B CA 1
ATOM 5119 C C . ASP B 1 87 ? 5.672 2.141 -5.125 1 97.56 87 ASP B C 1
ATOM 5121 O O . ASP B 1 87 ? 5.523 1.181 -4.367 1 97.56 87 ASP B O 1
ATOM 5125 N N . GLN B 1 88 ? 4.652 3.002 -5.457 1 96.62 88 GLN B N 1
ATOM 5126 C CA . GLN B 1 88 ? 3.291 2.889 -4.945 1 96.62 88 GLN B CA 1
ATOM 5127 C C . GLN B 1 88 ? 3.285 2.748 -3.426 1 96.62 88 GLN B C 1
ATOM 5129 O O . GLN B 1 88 ? 2.67 1.828 -2.885 1 96.62 88 GLN B O 1
ATOM 5134 N N . GLY B 1 89 ? 3.928 3.697 -2.75 1 95.06 89 GLY B N 1
ATOM 5135 C CA . GLY B 1 89 ? 3.926 3.762 -1.297 1 95.06 89 GLY B CA 1
ATOM 5136 C C . GLY B 1 89 ? 4.93 2.822 -0.655 1 95.06 89 GLY B C 1
ATOM 5137 O O . GLY B 1 89 ? 4.953 2.674 0.568 1 95.06 89 GLY B O 1
ATOM 5138 N N . THR B 1 90 ? 5.789 2.127 -1.44 1 94.31 90 THR B N 1
ATOM 5139 C CA . THR B 1 90 ? 6.789 1.198 -0.924 1 94.31 90 THR B CA 1
ATOM 5140 C C . THR B 1 90 ? 8.195 1.698 -1.227 1 94.31 90 THR B C 1
ATOM 5142 O O . THR B 1 90 ? 8.477 2.16 -2.336 1 94.31 90 THR B O 1
ATOM 5145 N N . VAL B 1 91 ? 9.016 1.63 -0.198 1 96.31 91 VAL B N 1
ATOM 5146 C CA . VAL B 1 91 ? 10.43 1.95 -0.362 1 96.31 91 VAL B CA 1
ATOM 5147 C C . VAL B 1 91 ? 11.211 0.688 -0.733 1 96.31 91 VAL B C 1
ATOM 5149 O O . VAL B 1 91 ? 11.133 -0.323 -0.03 1 96.31 91 VAL B O 1
ATOM 5152 N N . ILE B 1 92 ? 11.875 0.759 -1.813 1 92.94 92 ILE B N 1
ATOM 5153 C CA . ILE B 1 92 ? 12.711 -0.352 -2.264 1 92.94 92 ILE B CA 1
ATOM 5154 C C . ILE B 1 92 ? 14.172 -0.059 -1.952 1 92.94 92 ILE B C 1
ATOM 5156 O O . ILE B 1 92 ? 14.711 0.965 -2.381 1 92.94 92 ILE B O 1
ATOM 5160 N N . LEU B 1 93 ? 14.82 -0.922 -1.206 1 92.62 93 LEU B N 1
ATOM 5161 C CA . LEU B 1 93 ? 16.188 -0.733 -0.762 1 92.62 93 LEU B CA 1
ATOM 5162 C C . LEU B 1 93 ? 17.156 -1.496 -1.657 1 92.62 93 LEU B C 1
ATOM 5164 O O . LEU B 1 93 ? 16.953 -2.682 -1.933 1 92.62 93 LEU B O 1
ATOM 5168 N N . TYR B 1 94 ? 18.25 -0.806 -2.09 1 90.25 94 TYR B N 1
ATOM 5169 C CA . TYR B 1 94 ? 19.188 -1.403 -3.043 1 90.25 94 TYR B CA 1
ATOM 5170 C C . TYR B 1 94 ? 20.562 -1.612 -2.412 1 90.25 94 TYR B C 1
ATOM 5172 O O . TYR B 1 94 ? 21.484 -2.109 -3.064 1 90.25 94 TYR B O 1
ATOM 5180 N N . GLY B 1 95 ? 20.703 -1.23 -1.177 1 86.5 95 GLY B N 1
ATOM 5181 C CA . GLY B 1 95 ? 21.969 -1.428 -0.505 1 86.5 95 GLY B CA 1
ATOM 5182 C C . GLY B 1 95 ? 22.375 -2.887 -0.396 1 86.5 95 GLY B C 1
ATOM 5183 O O . GLY B 1 95 ? 21.516 -3.754 -0.18 1 86.5 95 GLY B O 1
ATOM 5184 N N . PRO B 1 96 ? 23.594 -3.191 -0.552 1 78.88 96 PRO B N 1
ATOM 5185 C CA . PRO B 1 96 ? 24.062 -4.578 -0.498 1 78.88 96 PRO B CA 1
ATOM 5186 C C . PRO B 1 96 ? 23.75 -5.254 0.834 1 78.88 96 PRO B C 1
ATOM 5188 O O . PRO B 1 96 ? 23.641 -6.484 0.898 1 78.88 96 PRO B O 1
ATOM 5191 N N . GLN B 1 97 ? 23.594 -4.418 1.844 1 79 97 GLN B N 1
ATOM 5192 C CA . GLN B 1 97 ? 23.297 -4.973 3.158 1 79 97 GLN B CA 1
ATOM 5193 C C . GLN B 1 97 ? 21.891 -5.594 3.191 1 79 97 GLN B C 1
ATOM 5195 O O . GLN B 1 97 ? 21.578 -6.395 4.078 1 79 97 GLN B O 1
ATOM 5200 N N . TYR B 1 98 ? 21.109 -5.172 2.232 1 78.62 98 TYR B N 1
ATOM 5201 C CA . TYR B 1 98 ? 19.75 -5.703 2.205 1 78.62 98 TYR B CA 1
ATOM 5202 C C . TYR B 1 98 ? 19.641 -6.855 1.214 1 78.62 98 TYR B C 1
ATOM 5204 O O . TYR B 1 98 ? 18.609 -7.527 1.149 1 78.62 98 TYR B O 1
ATOM 5212 N N . ARG B 1 99 ? 20.688 -7.023 0.35 1 68.44 99 ARG B N 1
ATOM 5213 C CA . ARG B 1 99 ? 20.719 -8.062 -0.67 1 68.44 99 ARG B CA 1
ATOM 5214 C C . ARG B 1 99 ? 21.922 -8.984 -0.469 1 68.44 99 ARG B C 1
ATOM 5216 O O . ARG B 1 99 ? 22.922 -8.867 -1.169 1 68.44 99 ARG B O 1
ATOM 5223 N N . PRO B 1 100 ? 21.969 -9.68 0.578 1 54.34 100 PRO B N 1
ATOM 5224 C CA . PRO B 1 100 ? 23.219 -10.414 0.767 1 54.34 100 PRO B CA 1
ATOM 5225 C C . PRO B 1 100 ? 23.609 -11.242 -0.459 1 54.34 100 PRO B C 1
ATOM 5227 O O . PRO B 1 100 ? 22.75 -11.672 -1.217 1 54.34 100 PRO B O 1
ATOM 5230 N N . ALA B 1 101 ? 24.938 -10.992 -0.726 1 50.19 101 ALA B N 1
ATOM 5231 C CA . ALA B 1 101 ? 25.656 -11.484 -1.898 1 50.19 101 ALA B CA 1
ATOM 5232 C C . ALA B 1 101 ? 25.125 -12.844 -2.342 1 50.19 101 ALA B C 1
ATOM 5234 O O . ALA B 1 101 ? 24.969 -13.102 -3.537 1 50.19 101 ALA B O 1
ATOM 5235 N N . ASN B 1 102 ? 25.266 -13.719 -1.428 1 45.75 102 ASN B N 1
ATOM 5236 C CA . ASN B 1 102 ? 24.969 -15.039 -1.973 1 45.75 102 ASN B CA 1
ATOM 5237 C C . ASN B 1 102 ? 23.469 -15.234 -2.182 1 45.75 102 ASN B C 1
ATOM 5239 O O . ASN B 1 102 ? 23.016 -16.359 -2.385 1 45.75 102 ASN B O 1
ATOM 5243 N N . GLY B 1 103 ? 22.766 -14.133 -2.42 1 46.47 103 GLY B N 1
ATOM 5244 C CA . GLY B 1 103 ? 21.438 -13.891 -2.941 1 46.47 103 GLY B CA 1
ATOM 5245 C C . GLY B 1 103 ? 20.359 -14.656 -2.195 1 46.47 103 GLY B C 1
ATOM 5246 O O . GLY B 1 103 ? 19.172 -14.562 -2.529 1 46.47 103 GLY B O 1
ATOM 5247 N N . ASN B 1 104 ? 20.75 -15.766 -1.443 1 43.97 104 ASN B N 1
ATOM 5248 C CA . ASN B 1 104 ? 19.734 -16.75 -1.048 1 43.97 104 ASN B CA 1
ATOM 5249 C C . ASN B 1 104 ? 19.109 -16.391 0.292 1 43.97 104 ASN B C 1
ATOM 5251 O O . ASN B 1 104 ? 18.266 -17.141 0.807 1 43.97 104 ASN B O 1
ATOM 5255 N N . GLY B 1 105 ? 19.297 -15.203 0.853 1 49.16 105 GLY B N 1
ATOM 5256 C CA . GLY B 1 105 ? 18.688 -15.117 2.174 1 49.16 105 GLY B CA 1
ATOM 5257 C C . GLY B 1 105 ? 17.812 -13.898 2.348 1 49.16 105 GLY B C 1
ATOM 5258 O O . GLY B 1 105 ? 17.844 -12.977 1.529 1 49.16 105 GLY B O 1
ATOM 5259 N N . PRO B 1 106 ? 16.656 -14.125 3.189 1 50.81 106 PRO B N 1
ATOM 5260 C CA . PRO B 1 106 ? 15.781 -12.984 3.463 1 50.81 106 PRO B CA 1
ATOM 5261 C C . PRO B 1 106 ? 16.547 -11.727 3.854 1 50.81 106 PRO B C 1
ATOM 5263 O O . PRO B 1 106 ? 17.641 -11.82 4.414 1 50.81 106 PRO B O 1
ATOM 5266 N N . PRO B 1 107 ? 16.141 -10.703 3.135 1 56.56 107 PRO B N 1
ATOM 5267 C CA . PRO B 1 107 ? 16.766 -9.477 3.627 1 56.56 107 PRO B CA 1
ATOM 5268 C C . PRO B 1 107 ? 16.812 -9.406 5.152 1 56.56 107 PRO B C 1
ATOM 5270 O O . PRO B 1 107 ? 15.82 -9.719 5.816 1 56.56 107 PRO B O 1
ATOM 5273 N N . ILE B 1 108 ? 17.938 -9.57 5.766 1 60.81 108 ILE B N 1
ATOM 5274 C CA . ILE B 1 108 ? 18.125 -9.383 7.203 1 60.81 108 ILE B CA 1
ATOM 5275 C C . ILE B 1 108 ? 18 -7.902 7.555 1 60.81 108 ILE B C 1
ATOM 5277 O O . ILE B 1 108 ? 18.531 -7.039 6.852 1 60.81 108 ILE B O 1
ATOM 5281 N N . ASP B 1 109 ? 17.031 -7.52 8.539 1 73.62 109 ASP B N 1
ATOM 5282 C CA . ASP B 1 109 ? 16.938 -6.332 9.383 1 73.62 109 ASP B CA 1
ATOM 5283 C C . ASP B 1 109 ? 16.484 -5.117 8.578 1 73.62 109 ASP B C 1
ATOM 5285 O O . ASP B 1 109 ? 17.172 -4.094 8.555 1 73.62 109 ASP B O 1
ATOM 5289 N N . LEU B 1 110 ? 15.391 -5.328 7.758 1 83.88 110 LEU B N 1
ATOM 5290 C CA . LEU B 1 110 ? 14.844 -4.156 7.086 1 83.88 110 LEU B CA 1
ATOM 5291 C C . LEU B 1 110 ? 14.438 -3.09 8.102 1 83.88 110 LEU B C 1
ATOM 5293 O O . LEU B 1 110 ? 13.938 -3.412 9.18 1 83.88 110 LEU B O 1
ATOM 5297 N N . PRO B 1 111 ? 14.672 -1.853 7.738 1 87.25 111 PRO B N 1
ATOM 5298 C CA . PRO B 1 111 ? 14.25 -0.808 8.672 1 87.25 111 PRO B CA 1
ATOM 5299 C C . PRO B 1 111 ? 12.734 -0.769 8.867 1 87.25 111 PRO B C 1
ATOM 5301 O O . PRO B 1 111 ? 11.977 -0.989 7.914 1 87.25 111 PRO B O 1
ATOM 5304 N N . THR B 1 112 ? 12.367 -0.594 10.102 1 87.88 112 THR B N 1
ATOM 5305 C CA . THR B 1 112 ? 10.961 -0.345 10.414 1 87.88 112 THR B CA 1
ATOM 5306 C C . THR B 1 112 ? 10.664 1.151 10.406 1 87.88 112 THR B C 1
ATOM 5308 O O . THR B 1 112 ? 11.18 1.896 11.242 1 87.88 112 THR B O 1
ATOM 5311 N N . LEU B 1 113 ? 9.906 1.619 9.508 1 91.81 113 LEU B N 1
ATOM 5312 C CA . LEU B 1 113 ? 9.602 3.037 9.352 1 91.81 113 LEU B CA 1
ATOM 5313 C C . LEU B 1 113 ? 8.211 3.359 9.891 1 91.81 113 LEU B C 1
ATOM 5315 O O . LEU B 1 113 ? 7.336 3.789 9.141 1 91.81 113 LEU B O 1
ATOM 5319 N N . GLU B 1 114 ? 8.055 3.199 11.195 1 88 114 GLU B N 1
ATOM 5320 C CA . GLU B 1 114 ? 6.793 3.42 11.898 1 88 114 GLU B CA 1
ATOM 5321 C C . GLU B 1 114 ? 6.789 4.77 12.609 1 88 114 GLU B C 1
ATOM 5323 O O . GLU B 1 114 ? 7.688 5.059 13.406 1 88 114 GLU B O 1
ATOM 5328 N N . PRO B 1 115 ? 5.727 5.566 12.219 1 87.62 115 PRO B N 1
ATOM 5329 C CA . PRO B 1 115 ? 5.648 6.836 12.953 1 87.62 115 PRO B CA 1
ATOM 5330 C C . PRO B 1 115 ? 5.367 6.641 14.438 1 87.62 115 PRO B C 1
ATOM 5332 O O . PRO B 1 115 ? 4.816 5.613 14.844 1 87.62 115 PRO B O 1
ATOM 5335 N N . VAL B 1 116 ? 5.707 7.605 15.219 1 81.75 116 VAL B N 1
ATOM 5336 C CA . VAL B 1 116 ? 5.551 7.492 16.656 1 81.75 116 VAL B CA 1
ATOM 5337 C C . VAL B 1 116 ? 4.641 8.609 17.172 1 81.75 116 VAL B C 1
ATOM 5339 O O . VAL B 1 116 ? 4.508 9.648 16.531 1 81.75 116 VAL B O 1
ATOM 5342 N N . GLY B 1 117 ? 4 8.289 18.234 1 75.25 117 GLY B N 1
ATOM 5343 C CA . GLY B 1 117 ? 3.223 9.297 18.938 1 75.25 117 GLY B CA 1
ATOM 5344 C C . GLY B 1 117 ? 2.092 9.867 18.094 1 75.25 117 GLY B C 1
ATOM 5345 O O . GLY B 1 117 ? 1.294 9.117 17.531 1 75.25 117 GLY B O 1
ATOM 5346 N N . ARG B 1 118 ? 2.111 11.203 18.031 1 72 118 ARG B N 1
ATOM 5347 C CA . ARG B 1 118 ? 0.997 11.914 17.406 1 72 118 ARG B CA 1
ATOM 5348 C C . ARG B 1 118 ? 1.133 11.922 15.883 1 72 118 ARG B C 1
ATOM 5350 O O . ARG B 1 118 ? 0.23 12.375 15.18 1 72 118 ARG B O 1
ATOM 5357 N N . GLN B 1 119 ? 2.236 11.406 15.414 1 78.62 119 GLN B N 1
ATOM 5358 C CA . GLN B 1 119 ? 2.451 11.352 13.969 1 78.62 119 GLN B CA 1
ATOM 5359 C C . GLN B 1 119 ? 1.771 10.125 13.359 1 78.62 119 GLN B C 1
ATOM 5361 O O . GLN B 1 119 ? 1.847 9.906 12.148 1 78.62 119 GLN B O 1
ATOM 5366 N N . LYS B 1 120 ? 0.999 9.461 14.188 1 72.62 120 LYS B N 1
ATOM 5367 C CA . LYS B 1 120 ? 0.32 8.258 13.711 1 72.62 120 LYS B CA 1
ATOM 5368 C C . LYS B 1 120 ? -1.092 8.578 13.227 1 72.62 120 LYS B C 1
ATOM 5370 O O . LYS B 1 120 ? -1.742 7.746 12.594 1 72.62 120 LYS B O 1
ATOM 5375 N N . THR B 1 121 ? -1.422 9.812 13.469 1 68.44 121 THR B N 1
ATOM 5376 C CA . THR B 1 121 ? -2.842 10.078 13.266 1 68.44 121 THR B CA 1
ATOM 5377 C C . THR B 1 121 ? -3.07 10.852 11.969 1 68.44 121 THR B C 1
ATOM 5379 O O . THR B 1 121 ? -2.41 11.867 11.727 1 68.44 121 THR B O 1
ATOM 5382 N N . PHE B 1 122 ? -3.824 10.281 11.055 1 66.25 122 PHE B N 1
ATOM 5383 C CA . PHE B 1 122 ? -4.328 10.953 9.859 1 66.25 122 PHE B CA 1
ATOM 5384 C C . PHE B 1 122 ? -5.852 10.969 9.852 1 66.25 122 PHE B C 1
ATOM 5386 O O . PHE B 1 122 ? -6.492 9.93 9.977 1 66.25 122 PHE B O 1
ATOM 5393 N N . TYR B 1 123 ? -6.312 12.18 9.828 1 62.62 123 TYR B N 1
ATOM 5394 C CA . TYR B 1 123 ? -7.758 12.328 9.914 1 62.62 123 TYR B CA 1
ATOM 5395 C C . TYR B 1 123 ? -8.383 12.352 8.523 1 62.62 123 TYR B C 1
ATOM 5397 O O . TYR B 1 123 ? -7.891 13.039 7.625 1 62.62 123 TYR B O 1
ATOM 5405 N N . LEU B 1 124 ? -9.266 11.297 8.305 1 57.81 124 LEU B N 1
ATOM 5406 C CA . LEU B 1 124 ? -10.047 11.352 7.078 1 57.81 124 LEU B CA 1
ATOM 5407 C C . LEU B 1 124 ? -10.977 12.562 7.082 1 57.81 124 LEU B C 1
ATOM 5409 O O . LEU B 1 124 ? -11.477 12.969 8.133 1 57.81 124 LEU B O 1
ATOM 5413 N N . GLN B 1 125 ? -10.75 13.461 6.172 1 51.47 125 GLN B N 1
ATOM 5414 C CA . GLN B 1 125 ? -11.602 14.641 6.105 1 51.47 125 GLN B CA 1
ATOM 5415 C C . GLN B 1 125 ? -13.07 14.281 6.34 1 51.47 125 GLN B C 1
ATOM 5417 O O . GLN B 1 125 ? -13.969 14.906 5.781 1 51.47 125 GLN B O 1
ATOM 5422 N N . TYR B 1 126 ? -13.203 13.117 6.988 1 46.47 126 TYR B N 1
ATOM 5423 C CA . TYR B 1 126 ? -14.586 12.945 7.406 1 46.47 126 TYR B CA 1
ATOM 5424 C C . TYR B 1 126 ? -14.82 13.555 8.781 1 46.47 126 TYR B C 1
ATOM 5426 O O . TYR B 1 126 ? -15.852 13.312 9.406 1 46.47 126 TYR B O 1
ATOM 5434 N N . TRP B 1 127 ? -13.734 14.305 9.312 1 39.72 127 TRP B N 1
ATOM 5435 C CA . TRP B 1 127 ? -13.461 14.477 10.734 1 39.72 127 TRP B CA 1
ATOM 5436 C C . TRP B 1 127 ? -14.562 15.273 11.414 1 39.72 127 TRP B C 1
ATOM 5438 O O . TRP B 1 127 ? -14.82 16.422 11.047 1 39.72 127 TRP B O 1
ATOM 5448 N N . HIS B 1 128 ? -15.57 14.727 11.672 1 36.41 128 HIS B N 1
ATOM 5449 C CA . HIS B 1 128 ? -16.156 15.5 12.766 1 36.41 128 HIS B CA 1
ATOM 5450 C C . HIS B 1 128 ? -15.453 15.219 14.086 1 36.41 128 HIS B C 1
ATOM 5452 O O . HIS B 1 128 ? -14.773 14.203 14.227 1 36.41 128 HIS B O 1
ATOM 5458 N N . ARG B 1 129 ? -15.555 15.992 15.219 1 38.19 129 ARG B N 1
ATOM 5459 C CA . ARG B 1 129 ? -14.938 16.219 16.531 1 38.19 129 ARG B CA 1
ATOM 5460 C C . ARG B 1 129 ? -14.602 14.898 17.203 1 38.19 129 ARG B C 1
ATOM 5462 O O . ARG B 1 129 ? -13.547 14.766 17.828 1 38.19 129 ARG B O 1
ATOM 5469 N N . ASP B 1 130 ? -15.492 13.922 17.531 1 36.94 130 ASP B N 1
ATOM 5470 C CA . ASP B 1 130 ? -15.43 12.844 18.516 1 36.94 130 ASP B CA 1
ATOM 5471 C C . ASP B 1 130 ? -15.094 11.508 17.844 1 36.94 130 ASP B C 1
ATOM 5473 O O . ASP B 1 130 ? -15.219 10.445 18.469 1 36.94 130 ASP B O 1
ATOM 5477 N N . ASN B 1 131 ? -14.703 11.344 16.719 1 38.75 131 ASN B N 1
ATOM 5478 C CA . ASN B 1 131 ? -14.695 10.023 16.094 1 38.75 131 ASN B CA 1
ATOM 5479 C C . ASN B 1 131 ? -13.305 9.398 16.141 1 38.75 131 ASN B C 1
ATOM 5481 O O . ASN B 1 131 ? -12.438 9.758 15.336 1 38.75 131 ASN B O 1
ATOM 5485 N N . ILE B 1 132 ? -12.945 8.812 17.219 1 44.59 132 ILE B N 1
ATOM 5486 C CA . ILE B 1 132 ? -11.797 7.945 17.453 1 44.59 132 ILE B CA 1
ATOM 5487 C C . ILE B 1 132 ? -11.555 7.059 16.234 1 44.59 132 ILE B C 1
ATOM 5489 O O . ILE B 1 132 ? -10.445 6.551 16.047 1 44.59 132 ILE B O 1
ATOM 5493 N N . HIS B 1 133 ? -12.594 6.676 15.648 1 45.31 133 HIS B N 1
ATOM 5494 C CA . HIS B 1 133 ? -12.445 5.703 14.578 1 45.31 133 HIS B CA 1
ATOM 5495 C C . HIS B 1 133 ? -11.898 6.363 13.312 1 45.31 133 HIS B C 1
ATOM 5497 O O . HIS B 1 133 ? -11.688 5.691 12.297 1 45.31 133 HIS B O 1
ATOM 5503 N N . MET B 1 134 ? -11.969 7.664 13.289 1 47.78 134 MET B N 1
ATOM 5504 C CA . MET B 1 134 ? -11.523 8.344 12.078 1 47.78 134 MET B CA 1
ATOM 5505 C C . MET B 1 134 ? -10 8.328 11.977 1 47.78 134 MET B C 1
ATOM 5507 O O . MET B 1 134 ? -9.43 8.883 11.039 1 47.78 134 MET B O 1
ATOM 5511 N N . LYS B 1 135 ? -9.438 8.031 12.945 1 51.81 135 LYS B N 1
ATOM 5512 C CA . LYS B 1 135 ? -7.977 7.996 12.906 1 51.81 135 LYS B CA 1
ATOM 5513 C C . LYS B 1 135 ? -7.48 6.848 12.031 1 51.81 135 LYS B C 1
ATOM 5515 O O . LYS B 1 135 ? -7.746 5.68 12.328 1 51.81 135 LYS B O 1
ATOM 5520 N N . GLN B 1 136 ? -7.707 7.113 10.688 1 54.88 136 GLN B N 1
ATOM 5521 C CA . GLN B 1 136 ? -6.898 6.117 10 1 54.88 136 GLN B CA 1
ATOM 5522 C C . GLN B 1 136 ? -5.422 6.27 10.344 1 54.88 136 GLN B C 1
ATOM 5524 O O . GLN B 1 136 ? -4.879 7.375 10.312 1 54.88 136 GLN B O 1
ATOM 5529 N N . GLY B 1 137 ? -5.062 5.559 11.273 1 63.16 137 GLY B N 1
ATOM 5530 C CA . GLY B 1 137 ? -3.643 5.59 11.594 1 63.16 137 GLY B CA 1
ATOM 5531 C C . GLY B 1 137 ? -2.756 5.652 10.359 1 63.16 137 GLY B C 1
ATOM 5532 O O . GLY B 1 137 ? -3.16 5.227 9.281 1 63.16 137 GLY B O 1
ATOM 5533 N N . LEU B 1 138 ? -1.854 6.715 10.312 1 76.62 138 LEU B N 1
ATOM 5534 C CA . LEU B 1 138 ? -0.801 6.66 9.305 1 76.62 138 LEU B CA 1
ATOM 5535 C C . LEU B 1 138 ? 0.001 5.371 9.422 1 76.62 138 LEU B C 1
ATOM 5537 O O . LEU B 1 138 ? 0.523 5.059 10.5 1 76.62 138 LEU B O 1
ATOM 5541 N N . PRO B 1 139 ? -0.146 4.582 8.359 1 77.12 139 PRO B N 1
ATOM 5542 C CA . PRO B 1 139 ? 0.604 3.324 8.398 1 77.12 139 PRO B CA 1
ATOM 5543 C C . PRO B 1 139 ? 2.113 3.533 8.305 1 77.12 139 PRO B C 1
ATOM 5545 O O . PRO B 1 139 ? 2.566 4.582 7.836 1 77.12 139 PRO B O 1
ATOM 5548 N N . PRO B 1 140 ? 2.822 2.535 8.859 1 86.81 140 PRO B N 1
ATOM 5549 C CA . PRO B 1 140 ? 4.254 2.557 8.562 1 86.81 140 PRO B CA 1
ATOM 5550 C C . PRO B 1 140 ? 4.543 2.559 7.062 1 86.81 140 PRO B C 1
ATOM 5552 O O . PRO B 1 140 ? 3.768 2.002 6.281 1 86.81 140 PRO B O 1
ATOM 5555 N N . LEU B 1 141 ? 5.551 3.258 6.742 1 92.06 141 LEU B N 1
ATOM 5556 C CA . LEU B 1 141 ? 6.004 3.188 5.355 1 92.06 141 LEU B CA 1
ATOM 5557 C C . LEU B 1 141 ? 6.555 1.803 5.035 1 92.06 141 LEU B C 1
ATOM 5559 O O . LEU B 1 141 ? 7.418 1.293 5.75 1 92.06 141 LEU B O 1
ATOM 5563 N N . LYS B 1 142 ? 6.059 1.162 4.008 1 90.25 142 LYS B N 1
ATOM 5564 C CA . LYS B 1 142 ? 6.48 -0.185 3.639 1 90.25 142 LYS B CA 1
ATOM 5565 C C . LYS B 1 142 ? 7.883 -0.175 3.035 1 90.25 142 LYS B C 1
ATOM 5567 O O . LYS B 1 142 ? 8.234 0.741 2.289 1 90.25 142 LYS B O 1
ATOM 5572 N N . VAL B 1 143 ? 8.641 -1.275 3.408 1 90.88 143 VAL B N 1
ATOM 5573 C CA . VAL B 1 143 ? 10.008 -1.396 2.904 1 90.88 143 VAL B CA 1
ATOM 5574 C C . VAL B 1 143 ? 10.242 -2.811 2.377 1 90.88 143 VAL B C 1
ATOM 5576 O O . VAL B 1 143 ? 9.734 -3.781 2.943 1 90.88 143 VAL B O 1
ATOM 5579 N N . ARG B 1 144 ? 10.898 -2.926 1.28 1 85.5 144 ARG B N 1
ATOM 5580 C CA . ARG B 1 144 ? 11.367 -4.219 0.793 1 85.5 144 ARG B CA 1
ATOM 5581 C C . ARG B 1 144 ? 12.719 -4.082 0.098 1 85.5 144 ARG B C 1
ATOM 5583 O O . ARG B 1 144 ? 13.086 -2.994 -0.35 1 85.5 144 ARG B O 1
ATOM 5590 N N . PRO B 1 145 ? 13.461 -5.199 0.052 1 85.69 145 PRO B N 1
ATOM 5591 C CA . PRO B 1 145 ? 14.68 -5.156 -0.768 1 85.69 145 PRO B CA 1
ATOM 5592 C C . PRO B 1 145 ? 14.375 -5.207 -2.266 1 85.69 145 PRO B C 1
ATOM 5594 O O . PRO B 1 145 ? 13.312 -5.672 -2.67 1 85.69 145 PRO B O 1
ATOM 5597 N N . ALA B 1 146 ? 15.289 -4.672 -3.025 1 86.81 146 ALA B N 1
ATOM 5598 C CA . ALA B 1 146 ? 15.195 -4.828 -4.477 1 86.81 146 ALA B CA 1
ATOM 5599 C C . ALA B 1 146 ? 15.219 -6.301 -4.871 1 86.81 146 ALA B C 1
ATOM 5601 O O . ALA B 1 146 ? 15.93 -7.105 -4.254 1 86.81 146 ALA B O 1
ATOM 5602 N N . SER B 1 147 ? 14.438 -6.633 -5.809 1 81.31 147 SER B N 1
ATOM 5603 C CA . SER B 1 147 ? 14.328 -8.008 -6.289 1 81.31 147 SER B CA 1
ATOM 5604 C C . SER B 1 147 ? 15 -8.164 -7.652 1 81.31 147 SER B C 1
ATOM 5606 O O . SER B 1 147 ? 15.258 -7.18 -8.344 1 81.31 147 SER B O 1
ATOM 5608 N N . ALA B 1 148 ? 15.25 -9.461 -8.023 1 77.81 148 ALA B N 1
ATOM 5609 C CA . ALA B 1 148 ? 15.836 -9.75 -9.328 1 77.81 148 ALA B CA 1
ATOM 5610 C C . ALA B 1 148 ? 14.828 -9.5 -10.445 1 77.81 148 ALA B C 1
ATOM 5612 O O . ALA B 1 148 ? 15.203 -9.359 -11.609 1 77.81 148 ALA B O 1
ATOM 5613 N N . THR B 1 149 ? 13.586 -9.484 -10.062 1 81.56 149 THR B N 1
ATOM 5614 C CA . THR B 1 149 ? 12.531 -9.234 -11.039 1 81.56 149 THR B CA 1
ATOM 5615 C C . THR B 1 149 ? 11.656 -8.062 -10.609 1 81.56 149 THR B C 1
ATOM 5617 O O . THR B 1 149 ? 10.828 -8.195 -9.711 1 81.56 149 THR B O 1
ATOM 5620 N N . GLU B 1 150 ? 11.992 -6.949 -11.141 1 88.81 150 GLU B N 1
ATOM 5621 C CA . GLU B 1 150 ? 11.188 -5.766 -10.836 1 88.81 150 GLU B CA 1
ATOM 5622 C C . GLU B 1 150 ? 10.164 -5.496 -11.938 1 88.81 150 GLU B C 1
ATOM 5624 O O . GLU B 1 150 ? 10.352 -5.918 -13.086 1 88.81 150 GLU B O 1
ATOM 5629 N N . ALA B 1 151 ? 9.094 -4.758 -11.57 1 92.44 151 ALA B N 1
ATOM 5630 C CA . ALA B 1 151 ? 7.953 -4.555 -12.461 1 92.44 151 ALA B CA 1
ATOM 5631 C C . ALA B 1 151 ? 8.281 -3.547 -13.555 1 92.44 151 ALA B C 1
ATOM 5633 O O . ALA B 1 151 ? 7.609 -3.504 -14.594 1 92.44 151 ALA B O 1
ATOM 5634 N N . ARG B 1 152 ? 9.242 -2.699 -13.328 1 96.31 152 ARG B N 1
ATOM 5635 C CA . ARG B 1 152 ? 9.656 -1.654 -14.266 1 96.31 152 ARG B CA 1
ATOM 5636 C C . ARG B 1 152 ? 11.164 -1.677 -14.477 1 96.31 152 ARG B C 1
ATOM 5638 O O . ARG B 1 152 ? 11.914 -2.105 -13.602 1 96.31 152 ARG B O 1
ATOM 5645 N N . GLN B 1 153 ? 11.57 -1.18 -15.617 1 95.69 153 GLN B N 1
ATOM 5646 C CA . GLN B 1 153 ? 12.992 -1.132 -15.938 1 95.69 153 GLN B CA 1
ATOM 5647 C C . GLN B 1 153 ? 13.734 -0.185 -14.992 1 95.69 153 GLN B C 1
ATOM 5649 O O . GLN B 1 153 ? 14.844 -0.483 -14.555 1 95.69 153 GLN B O 1
ATOM 5654 N N . TYR B 1 154 ? 13.172 0.952 -14.648 1 97.38 154 TYR B N 1
ATOM 5655 C CA . TYR B 1 154 ? 13.844 1.937 -13.805 1 97.38 154 TYR B CA 1
ATOM 5656 C C . TYR B 1 154 ? 13.984 1.427 -12.375 1 97.38 154 TYR B C 1
ATOM 5658 O O . TYR B 1 154 ? 14.758 1.979 -11.586 1 97.38 154 TYR B O 1
ATOM 5666 N N . LEU B 1 155 ? 13.234 0.407 -12.008 1 96.44 155 LEU B N 1
ATOM 5667 C CA . LEU B 1 155 ? 13.398 -0.241 -10.711 1 96.44 155 LEU B CA 1
ATOM 5668 C C . LEU B 1 155 ? 14.453 -1.343 -10.789 1 96.44 155 LEU B C 1
ATOM 5670 O O . LEU B 1 155 ? 15.188 -1.571 -9.828 1 96.44 155 LEU B O 1
ATOM 5674 N N . ALA B 1 156 ? 14.5 -2.049 -11.914 1 92.38 156 ALA B N 1
ATOM 5675 C CA . ALA B 1 156 ? 15.461 -3.127 -12.117 1 92.38 156 ALA B CA 1
ATOM 5676 C C . ALA B 1 156 ? 16.875 -2.576 -12.258 1 92.38 156 ALA B C 1
ATOM 5678 O O . ALA B 1 156 ? 17.844 -3.17 -11.75 1 92.38 156 ALA B O 1
ATOM 5679 N N . GLU B 1 157 ? 16.953 -1.472 -12.945 1 94.56 157 GLU B N 1
ATOM 5680 C CA . GLU B 1 157 ? 18.203 -0.761 -13.18 1 94.56 157 GLU B CA 1
ATOM 5681 C C . GLU B 1 157 ? 18.062 0.723 -12.852 1 94.56 157 GLU B C 1
ATOM 5683 O O . GLU B 1 157 ? 18.109 1.568 -13.742 1 94.56 157 GLU B O 1
ATOM 5688 N N . PRO B 1 158 ? 18.141 0.979 -11.555 1 96.62 158 PRO B N 1
ATOM 5689 C CA . PRO B 1 158 ? 17.828 2.348 -11.141 1 96.62 158 PRO B CA 1
ATOM 5690 C C . PRO B 1 158 ? 18.953 3.334 -11.453 1 96.62 158 PRO B C 1
ATOM 5692 O O . PRO B 1 158 ? 20.125 2.986 -11.344 1 96.62 158 PRO B O 1
ATOM 5695 N N . SER B 1 159 ? 18.562 4.508 -11.906 1 96.31 159 SER B N 1
ATOM 5696 C CA . SER B 1 159 ? 19.391 5.703 -11.898 1 96.31 159 SER B CA 1
ATOM 5697 C C . SER B 1 159 ? 19.062 6.609 -10.719 1 96.31 159 SER B C 1
ATOM 5699 O O . SER B 1 159 ? 18.078 7.355 -10.766 1 96.31 159 SER B O 1
ATOM 5701 N N . PHE B 1 160 ? 19.969 6.566 -9.719 1 96.94 160 PHE B N 1
ATOM 5702 C CA . PHE B 1 160 ? 19.672 7.281 -8.477 1 96.94 160 PHE B CA 1
ATOM 5703 C C . PHE B 1 160 ? 19.969 8.766 -8.625 1 96.94 160 PHE B C 1
ATOM 5705 O O . PHE B 1 160 ? 21.062 9.148 -9.039 1 96.94 160 PHE B O 1
ATOM 5712 N N . SER B 1 161 ? 19 9.648 -8.266 1 96.81 161 SER B N 1
ATOM 5713 C CA . SER B 1 161 ? 19.219 11.086 -8.203 1 96.81 161 SER B CA 1
ATOM 5714 C C . SER B 1 161 ? 20.172 11.453 -7.066 1 96.81 161 SER B C 1
ATOM 5716 O O . SER B 1 161 ? 19.938 11.086 -5.914 1 96.81 161 SER B O 1
ATOM 5718 N N . SER B 1 162 ? 21.234 12.164 -7.348 1 94.69 162 SER B N 1
ATOM 5719 C CA . SER B 1 162 ? 22.141 12.695 -6.328 1 94.69 162 SER B CA 1
ATOM 5720 C C . SER B 1 162 ? 21.812 14.148 -6.004 1 94.69 162 SER B C 1
ATOM 5722 O O . SER B 1 162 ? 22.484 14.773 -5.18 1 94.69 162 SER B O 1
ATOM 5724 N N . CYS B 1 163 ? 20.766 14.68 -6.633 1 95.06 163 CYS B N 1
ATOM 5725 C CA . CYS B 1 163 ? 20.438 16.094 -6.512 1 95.06 163 CYS B CA 1
ATOM 5726 C C . CYS B 1 163 ? 19.219 16.297 -5.625 1 95.06 163 CYS B C 1
ATOM 5728 O O . CYS B 1 163 ? 19.141 17.281 -4.879 1 95.06 163 CYS B O 1
ATOM 5730 N N . THR B 1 164 ? 18.266 15.445 -5.777 1 96.5 164 THR B N 1
ATOM 5731 C CA . THR B 1 164 ? 17.031 15.562 -5.023 1 96.5 164 THR B CA 1
ATOM 5732 C C . THR B 1 164 ? 17.078 14.703 -3.764 1 96.5 164 THR B C 1
ATOM 5734 O O . THR B 1 164 ? 17.422 13.523 -3.824 1 96.5 164 THR B O 1
ATOM 5737 N N . VAL B 1 165 ? 16.719 15.281 -2.654 1 95.88 165 VAL B N 1
ATOM 5738 C CA . VAL B 1 165 ? 16.656 14.57 -1.382 1 95.88 165 VAL B CA 1
ATOM 5739 C C . VAL B 1 165 ? 15.227 14.555 -0.859 1 95.88 165 VAL B C 1
ATOM 5741 O O . VAL B 1 165 ? 14.797 15.492 -0.177 1 95.88 165 VAL B O 1
ATOM 5744 N N . PRO B 1 166 ? 14.469 13.484 -1.173 1 97.5 166 PRO B N 1
ATOM 5745 C CA . PRO B 1 166 ? 13.141 13.406 -0.562 1 97.5 166 PRO B CA 1
ATOM 5746 C C . PRO B 1 166 ? 13.195 13.328 0.962 1 97.5 166 PRO B C 1
ATOM 5748 O O . PRO B 1 166 ? 13.992 12.57 1.518 1 97.5 166 PRO B O 1
ATOM 5751 N N . VAL B 1 167 ? 12.453 14.109 1.559 1 96.38 167 VAL B N 1
ATOM 5752 C CA . VAL B 1 167 ? 12.227 14.039 2.998 1 96.38 167 VAL B CA 1
ATOM 5753 C C . VAL B 1 167 ? 10.766 13.695 3.271 1 96.38 167 VAL B C 1
ATOM 5755 O O . VAL B 1 167 ? 9.891 14.562 3.186 1 96.38 167 VAL B O 1
ATOM 5758 N N . VAL B 1 168 ? 10.547 12.422 3.557 1 96.81 168 VAL B N 1
ATOM 5759 C CA . VAL B 1 168 ? 9.211 11.945 3.887 1 96.81 168 VAL B CA 1
ATOM 5760 C C . VAL B 1 168 ? 8.867 12.312 5.332 1 96.81 168 VAL B C 1
ATOM 5762 O O . VAL B 1 168 ? 9.609 11.969 6.254 1 96.81 168 VAL B O 1
ATOM 5765 N N . PHE B 1 169 ? 7.723 12.961 5.457 1 94.88 169 PHE B N 1
ATOM 5766 C CA . PHE B 1 169 ? 7.418 13.516 6.773 1 94.88 169 PHE B CA 1
ATOM 5767 C C . PHE B 1 169 ? 6.039 13.07 7.242 1 94.88 169 PHE B C 1
ATOM 5769 O O . PHE B 1 169 ? 5.055 13.195 6.508 1 94.88 169 PHE B O 1
ATOM 5776 N N . TYR B 1 170 ? 5.965 12.492 8.461 1 92.5 170 TYR B N 1
ATOM 5777 C CA . TYR B 1 170 ? 4.715 12.203 9.148 1 92.5 170 TYR B CA 1
ATOM 5778 C C . TYR B 1 170 ? 4.254 13.398 9.969 1 92.5 170 TYR B C 1
ATOM 5780 O O . TYR B 1 170 ? 4.887 13.758 10.961 1 92.5 170 TYR B O 1
ATOM 5788 N N . GLN B 1 171 ? 3.143 13.961 9.609 1 90 171 GLN B N 1
ATOM 5789 C CA . GLN B 1 171 ? 2.701 15.219 10.203 1 90 171 GLN B CA 1
ATOM 5790 C C . GLN B 1 171 ? 2.037 14.977 11.555 1 90 171 GLN B C 1
ATOM 5792 O O . GLN B 1 171 ? 1.346 13.977 11.75 1 90 171 GLN B O 1
ATOM 5797 N N . HIS B 1 172 ? 2.256 15.938 12.328 1 85.38 172 HIS B N 1
ATOM 5798 C CA . HIS B 1 172 ? 1.572 16.031 13.617 1 85.38 172 HIS B CA 1
ATOM 5799 C C . HIS B 1 172 ? 0.243 16.766 13.484 1 85.38 172 HIS B C 1
ATOM 5801 O O . HIS B 1 172 ? 0.217 17.953 13.164 1 85.38 172 HIS B O 1
ATOM 5807 N N . ASN B 1 173 ? -0.885 16.109 13.734 1 81.94 173 ASN B N 1
ATOM 5808 C CA . ASN B 1 173 ? -2.203 16.734 13.773 1 81.94 173 ASN B CA 1
ATOM 5809 C C . ASN B 1 173 ? -2.426 17.656 12.586 1 81.94 173 ASN B C 1
ATOM 5811 O O . ASN B 1 173 ? -2.768 18.828 12.75 1 81.94 173 ASN B O 1
ATOM 5815 N N . SER B 1 174 ? -2.316 17.109 11.414 1 83.44 174 SER B N 1
ATOM 5816 C CA . SER B 1 174 ? -2.33 17.891 10.188 1 83.44 174 SER B CA 1
ATOM 5817 C C . SER B 1 174 ? -3.717 18.453 9.906 1 83.44 174 SER B C 1
ATOM 5819 O O . SER B 1 174 ? -3.898 19.234 8.961 1 83.44 174 SER B O 1
ATOM 5821 N N . PHE B 1 175 ? -4.707 18.219 10.742 1 79.62 175 PHE B N 1
ATOM 5822 C CA . PHE B 1 175 ? -6.043 18.766 10.547 1 79.62 175 PHE B CA 1
ATOM 5823 C C . PHE B 1 175 ? -6.164 20.141 11.18 1 79.62 175 PHE B C 1
ATOM 5825 O O . PHE B 1 175 ? -7.117 20.875 10.906 1 79.62 175 PHE B O 1
ATOM 5832 N N . ASN B 1 176 ? -5.25 20.469 11.977 1 86.19 176 ASN B N 1
ATOM 5833 C CA . ASN B 1 176 ? -5.281 21.719 12.734 1 86.19 176 ASN B CA 1
ATOM 5834 C C . ASN B 1 176 ? -4.301 22.75 12.172 1 86.19 176 ASN B C 1
ATOM 5836 O O . ASN B 1 176 ? -3.109 22.469 12.039 1 86.19 176 ASN B O 1
ATOM 5840 N N . PHE B 1 177 ? -4.785 23.938 11.914 1 90.38 177 PHE B N 1
ATOM 5841 C CA . PHE B 1 177 ? -4.008 25 11.297 1 90.38 177 PHE B CA 1
ATOM 5842 C C . PHE B 1 177 ? -2.764 25.312 12.117 1 90.38 177 PHE B C 1
ATOM 5844 O O . PHE B 1 177 ? -1.66 25.406 11.578 1 90.38 177 PHE B O 1
ATOM 5851 N N . ALA B 1 178 ? -2.918 25.484 13.406 1 92.56 178 ALA B N 1
ATOM 5852 C CA . ALA B 1 178 ? -1.805 25.844 14.273 1 92.56 178 ALA B CA 1
ATOM 5853 C C . ALA B 1 178 ? -0.75 24.75 14.32 1 92.56 178 ALA B C 1
ATOM 5855 O O . ALA B 1 178 ? 0.45 25.031 14.25 1 92.56 178 ALA B O 1
ATOM 5856 N N . HIS B 1 179 ? -1.196 23.547 14.43 1 90.38 179 HIS B N 1
ATOM 5857 C CA . HIS B 1 179 ? -0.256 22.438 14.445 1 90.38 179 HIS B CA 1
ATOM 5858 C C . HIS B 1 179 ? 0.47 22.297 13.117 1 90.38 179 HIS B C 1
ATOM 5860 O O . HIS B 1 179 ? 1.677 22.047 13.078 1 90.38 179 HIS B O 1
ATOM 5866 N N . THR B 1 180 ? -0.238 22.453 12.047 1 92.06 180 THR B N 1
ATOM 5867 C CA . THR B 1 180 ? 0.378 22.344 10.727 1 92.06 180 THR B CA 1
ATOM 5868 C C . THR B 1 180 ? 1.438 23.422 10.531 1 92.06 180 THR B C 1
ATOM 5870 O O . THR B 1 180 ? 2.543 23.141 10.062 1 92.06 180 THR B O 1
ATOM 5873 N N . LEU B 1 181 ? 1.097 24.656 10.922 1 95.19 181 LEU B N 1
ATOM 5874 C CA . LEU B 1 181 ? 2.035 25.766 10.742 1 95.19 181 LEU B CA 1
ATOM 5875 C C . LEU B 1 181 ? 3.189 25.656 11.734 1 95.19 181 LEU B C 1
ATOM 5877 O O . LEU B 1 181 ? 4.355 25.656 11.336 1 95.19 181 LEU B O 1
ATOM 5881 N N . ARG B 1 182 ? 2.883 25.422 12.977 1 94.38 182 ARG B N 1
ATOM 5882 C CA . ARG B 1 182 ? 3.84 25.531 14.07 1 94.38 182 ARG B CA 1
ATOM 5883 C C . ARG B 1 182 ? 4.684 24.266 14.188 1 94.38 182 ARG B C 1
ATOM 5885 O O . ARG B 1 182 ? 5.914 24.344 14.18 1 94.38 182 ARG B O 1
ATOM 5892 N N . ASP B 1 183 ? 4.035 23.109 14.289 1 91.62 183 ASP B N 1
ATOM 5893 C CA . ASP B 1 183 ? 4.719 21.875 14.672 1 91.62 183 ASP B CA 1
ATOM 5894 C C . ASP B 1 183 ? 5.234 21.125 13.445 1 91.62 183 ASP B C 1
ATOM 5896 O O . ASP B 1 183 ? 6.086 20.25 13.562 1 91.62 183 ASP B O 1
ATOM 5900 N N . ASN B 1 184 ? 4.707 21.484 12.289 1 94.12 184 ASN B N 1
ATOM 5901 C CA . ASN B 1 184 ? 5.102 20.75 11.094 1 94.12 184 ASN B CA 1
ATOM 5902 C C . ASN B 1 184 ? 5.926 21.625 10.148 1 94.12 184 ASN B C 1
ATOM 5904 O O . ASN B 1 184 ? 7.156 21.609 10.203 1 94.12 184 ASN B O 1
ATOM 5908 N N . ALA B 1 185 ? 5.285 22.547 9.445 1 96.19 185 ALA B N 1
ATOM 5909 C CA . ALA B 1 185 ? 5.926 23.281 8.359 1 96.19 185 ALA B CA 1
ATOM 5910 C C . ALA B 1 185 ? 7.031 24.203 8.883 1 96.19 185 ALA B C 1
ATOM 5912 O O . ALA B 1 185 ? 8.148 24.203 8.359 1 96.19 185 ALA B O 1
ATOM 5913 N N . ALA B 1 186 ? 6.75 24.953 9.953 1 96.19 186 ALA B N 1
ATOM 5914 C CA . ALA B 1 186 ? 7.75 25.891 10.484 1 96.19 186 ALA B CA 1
ATOM 5915 C C . ALA B 1 186 ? 8.938 25.125 11.078 1 96.19 186 ALA B C 1
ATOM 5917 O O . ALA B 1 186 ? 10.086 25.562 10.945 1 96.19 186 ALA B O 1
ATOM 5918 N N . ARG B 1 187 ? 8.609 24.062 11.75 1 93.69 187 ARG B N 1
ATOM 5919 C CA . ARG B 1 187 ? 9.68 23.25 12.289 1 93.69 187 ARG B CA 1
ATOM 5920 C C . ARG B 1 187 ? 10.547 22.672 11.18 1 93.69 187 ARG B C 1
ATOM 5922 O O . ARG B 1 187 ? 11.773 22.656 11.281 1 93.69 187 ARG B O 1
ATOM 5929 N N . PHE B 1 188 ? 9.969 22.141 10.164 1 94.94 188 PHE B N 1
ATOM 5930 C CA . PHE B 1 188 ? 10.672 21.609 8.992 1 94.94 188 PHE B CA 1
ATOM 5931 C C . PHE B 1 188 ? 11.523 22.703 8.344 1 94.94 188 PHE B C 1
ATOM 5933 O O . PHE B 1 188 ? 12.695 22.484 8.031 1 94.94 188 PHE B O 1
ATOM 5940 N N . TYR B 1 189 ? 10.977 23.891 8.164 1 95.5 189 TYR B N 1
ATOM 5941 C CA . TYR B 1 189 ? 11.672 25.047 7.621 1 95.5 189 TYR B CA 1
ATOM 5942 C C . TYR B 1 189 ? 12.93 25.359 8.422 1 95.5 189 TYR B C 1
ATOM 5944 O O . TYR B 1 189 ? 14.016 25.531 7.852 1 95.5 189 TYR B O 1
ATOM 5952 N N . SER B 1 190 ? 12.75 25.406 9.742 1 95.25 190 SER B N 1
ATOM 5953 C CA . SER B 1 190 ? 13.867 25.719 10.625 1 95.25 190 SER B CA 1
ATOM 5954 C C . SER B 1 190 ? 14.984 24.672 10.5 1 95.25 190 SER B C 1
ATOM 5956 O O . SER B 1 190 ? 16.156 25.031 10.469 1 95.25 190 SER B O 1
ATOM 5958 N N . ALA B 1 191 ? 14.578 23.438 10.438 1 93.12 191 ALA B N 1
ATOM 5959 C CA . ALA B 1 191 ? 15.547 22.344 10.312 1 93.12 191 ALA B CA 1
ATOM 5960 C C . ALA B 1 191 ? 16.281 22.422 8.977 1 93.12 191 ALA B C 1
ATOM 5962 O O . ALA B 1 191 ? 17.5 22.188 8.922 1 93.12 191 ALA B O 1
ATOM 5963 N N . LEU B 1 192 ? 15.578 22.734 7.957 1 92.06 192 LEU B N 1
ATOM 5964 C CA . LEU B 1 192 ? 16.203 22.828 6.637 1 92.06 192 LEU B CA 1
ATOM 5965 C C . LEU B 1 192 ? 17.219 23.953 6.598 1 92.06 192 LEU B C 1
ATOM 5967 O O . LEU B 1 192 ? 18.266 23.812 5.949 1 92.06 192 LEU B O 1
ATOM 5971 N N . LYS B 1 193 ? 16.922 25.047 7.27 1 91.06 193 LYS B N 1
ATOM 5972 C CA . LYS B 1 193 ? 17.828 26.188 7.293 1 91.06 193 LYS B CA 1
ATOM 5973 C C . LYS B 1 193 ? 19.156 25.812 7.961 1 91.06 193 LYS B C 1
ATOM 5975 O O . LYS B 1 193 ? 20.156 26.5 7.777 1 91.06 193 LYS B O 1
ATOM 5980 N N . GLU B 1 194 ? 19.125 24.766 8.648 1 90.19 194 GLU B N 1
ATOM 5981 C CA . GLU B 1 194 ? 20.328 24.297 9.352 1 90.19 194 GLU B CA 1
ATOM 5982 C C . GLU B 1 194 ? 21.109 23.297 8.508 1 90.19 194 GLU B C 1
ATOM 5984 O O . GLU B 1 194 ? 22.078 22.703 8.977 1 90.19 194 GLU B O 1
ATOM 5989 N N . THR B 1 195 ? 20.641 23.047 7.301 1 88.81 195 THR B N 1
ATOM 5990 C CA . THR B 1 195 ? 21.312 22.109 6.418 1 88.81 195 THR B CA 1
ATOM 5991 C C . THR B 1 195 ? 21.953 22.844 5.238 1 88.81 195 THR B C 1
ATOM 5993 O O . THR B 1 195 ? 21.547 23.953 4.898 1 88.81 195 THR B O 1
ATOM 5996 N N . ALA B 1 196 ? 22.984 22.188 4.621 1 86.56 196 ALA B N 1
ATOM 5997 C CA . ALA B 1 196 ? 23.656 22.75 3.451 1 86.56 196 ALA B CA 1
ATOM 5998 C C . ALA B 1 196 ? 22.906 22.391 2.168 1 86.56 196 ALA B C 1
ATOM 6000 O O . ALA B 1 196 ? 23.281 22.844 1.082 1 86.56 196 ALA B O 1
ATOM 6001 N N . TRP B 1 197 ? 21.875 21.625 2.256 1 89.75 197 TRP B N 1
ATOM 6002 C CA . TRP B 1 197 ? 21.203 21.109 1.063 1 89.75 197 TRP B CA 1
ATOM 6003 C C . TRP B 1 197 ? 19.734 21.484 1.062 1 89.75 197 TRP B C 1
ATOM 6005 O O . TRP B 1 197 ? 18.891 20.75 0.539 1 89.75 197 TRP B O 1
ATOM 6015 N N . GLU B 1 198 ? 19.344 22.625 1.636 1 90.5 198 GLU B N 1
ATOM 6016 C CA . GLU B 1 198 ? 17.969 23.109 1.764 1 90.5 198 GLU B CA 1
ATOM 6017 C C . GLU B 1 198 ? 17.266 23.141 0.41 1 90.5 198 GLU B C 1
ATOM 6019 O O . GLU B 1 198 ? 16.125 22.703 0.291 1 90.5 198 GLU B O 1
ATOM 6024 N N . GLN B 1 199 ? 17.953 23.562 -0.609 1 89.25 199 GLN B N 1
ATOM 6025 C CA . GLN B 1 199 ? 17.359 23.75 -1.921 1 89.25 199 GLN B CA 1
ATOM 6026 C C . GLN B 1 199 ? 17.078 22.422 -2.605 1 89.25 199 GLN B C 1
ATOM 6028 O O . GLN B 1 199 ? 16.312 22.359 -3.58 1 89.25 199 GLN B O 1
ATOM 6033 N N . HIS B 1 200 ? 17.688 21.344 -2.086 1 93.81 200 HIS B N 1
ATOM 6034 C CA . HIS B 1 200 ? 17.594 20.031 -2.719 1 93.81 200 HIS B CA 1
ATOM 6035 C C . HIS B 1 200 ? 16.516 19.188 -2.047 1 93.81 200 HIS B C 1
ATOM 6037 O O . HIS B 1 200 ? 16.219 18.078 -2.512 1 93.81 200 HIS B O 1
ATOM 6043 N N . ALA B 1 201 ? 15.883 19.75 -1.002 1 95.06 201 ALA B N 1
ATOM 6044 C CA . ALA B 1 201 ? 14.914 18.969 -0.232 1 95.06 201 ALA B CA 1
ATOM 6045 C C . ALA B 1 201 ? 13.578 18.891 -0.962 1 95.06 201 ALA B C 1
ATOM 6047 O O . ALA B 1 201 ? 12.977 19.906 -1.294 1 95.06 201 ALA B O 1
ATOM 6048 N N . LYS B 1 202 ? 13.172 17.703 -1.3 1 97.06 202 LYS B N 1
ATOM 6049 C CA . LYS B 1 202 ? 11.828 17.422 -1.79 1 97.06 202 LYS B CA 1
ATOM 6050 C C . LYS B 1 202 ? 10.898 17.016 -0.646 1 97.06 202 LYS B C 1
ATOM 6052 O O . LYS B 1 202 ? 11.07 15.961 -0.043 1 97.06 202 LYS B O 1
ATOM 6057 N N . VAL B 1 203 ? 9.891 17.875 -0.399 1 97.44 203 VAL B N 1
ATOM 6058 C CA . VAL B 1 203 ? 8.977 17.625 0.705 1 97.44 203 VAL B CA 1
ATOM 6059 C C . VAL B 1 203 ? 7.93 16.594 0.278 1 97.44 203 VAL B C 1
ATOM 6061 O O . VAL B 1 203 ? 7.168 16.828 -0.666 1 97.44 203 VAL B O 1
ATOM 6064 N N . VAL B 1 204 ? 7.902 15.508 0.951 1 97.69 204 VAL B N 1
ATOM 6065 C CA . VAL B 1 204 ? 6.922 14.453 0.731 1 97.69 204 VAL B CA 1
ATOM 6066 C C . VAL B 1 204 ? 6.137 14.203 2.018 1 97.69 204 VAL B C 1
ATOM 6068 O O . VAL B 1 204 ? 6.707 13.766 3.021 1 97.69 204 VAL B O 1
ATOM 6071 N N . LEU B 1 205 ? 4.859 14.43 1.942 1 95.31 205 LEU B N 1
ATOM 6072 C CA . LEU B 1 205 ? 4.047 14.289 3.145 1 95.31 205 LEU B CA 1
ATOM 6073 C C . LEU B 1 205 ? 3.293 12.961 3.139 1 95.31 205 LEU B C 1
ATOM 6075 O O . LEU B 1 205 ? 2.723 12.57 2.119 1 95.31 205 LEU B O 1
ATOM 6079 N N . MET B 1 206 ? 3.299 12.25 4.266 1 92.94 206 MET B N 1
ATOM 6080 C CA . MET B 1 206 ? 2.51 11.031 4.418 1 92.94 206 MET B CA 1
ATOM 6081 C C . MET B 1 206 ? 1.04 11.359 4.66 1 92.94 206 MET B C 1
ATOM 6083 O O . MET B 1 206 ? 0.719 12.234 5.473 1 92.94 206 MET B O 1
ATOM 6087 N N . THR B 1 207 ? 0.224 10.742 3.885 1 88.94 207 THR B N 1
ATOM 6088 C CA . THR B 1 207 ? -1.222 10.812 4.066 1 88.94 207 THR B CA 1
ATOM 6089 C C . THR B 1 207 ? -1.812 9.414 4.234 1 88.94 207 THR B C 1
ATOM 6091 O O . THR B 1 207 ? -1.166 8.422 3.902 1 88.94 207 THR B O 1
ATOM 6094 N N . GLY B 1 208 ? -2.982 9.375 4.84 1 82.62 208 GLY B N 1
ATOM 6095 C CA . GLY B 1 208 ? -3.648 8.094 5.027 1 82.62 208 GLY B CA 1
ATOM 6096 C C . GLY B 1 208 ? -4.508 7.688 3.848 1 82.62 208 GLY B C 1
ATOM 6097 O O . GLY B 1 208 ? -5.18 8.531 3.244 1 82.62 208 GLY B O 1
ATOM 6098 N N . GLY B 1 209 ? -4.477 6.316 3.467 1 81.69 209 GLY B N 1
ATOM 6099 C CA . GLY B 1 209 ? -5.391 5.75 2.484 1 81.69 209 GLY B CA 1
ATOM 6100 C C . GLY B 1 209 ? -5.113 6.23 1.072 1 81.69 209 GLY B C 1
ATOM 6101 O O . GLY B 1 209 ? -5.996 6.18 0.212 1 81.69 209 GLY B O 1
ATOM 6102 N N . GLY B 1 210 ? -3.945 6.785 0.881 1 88.88 210 GLY B N 1
ATOM 6103 C CA . GLY B 1 210 ? -3.643 7.301 -0.443 1 88.88 210 GLY B CA 1
ATOM 6104 C C . GLY B 1 210 ? -4.363 8.602 -0.756 1 88.88 210 GLY B C 1
ATOM 6105 O O . GLY B 1 210 ? -4.426 9.016 -1.914 1 88.88 210 GLY B O 1
ATOM 6106 N N . LEU B 1 211 ? -4.891 9.266 0.18 1 88.5 211 LEU B N 1
ATOM 6107 C CA . LEU B 1 211 ? -5.641 10.508 -0.002 1 88.5 211 LEU B CA 1
ATOM 6108 C C . LEU B 1 211 ? -4.699 11.672 -0.268 1 88.5 211 LEU B C 1
ATOM 6110 O O . LEU B 1 211 ? -3.502 11.594 0.021 1 88.5 211 LEU B O 1
ATOM 6114 N N . PRO B 1 212 ? -5.23 12.695 -0.871 1 89.06 212 PRO B N 1
ATOM 6115 C CA . PRO B 1 212 ? -4.387 13.852 -1.153 1 89.06 212 PRO B CA 1
ATOM 6116 C C . PRO B 1 212 ? -4.102 14.695 0.09 1 89.06 212 PRO B C 1
ATOM 6118 O O . PRO B 1 212 ? -4.75 14.516 1.123 1 89.06 212 PRO B O 1
ATOM 6121 N N . ILE B 1 213 ? -3.084 15.5 -0.038 1 91.25 213 ILE B N 1
ATOM 6122 C CA . ILE B 1 213 ? -2.822 16.516 0.972 1 91.25 213 ILE B CA 1
ATOM 6123 C C . ILE B 1 213 ? -3.967 17.531 0.996 1 91.25 213 ILE B C 1
ATOM 6125 O O . ILE B 1 213 ? -4.438 17.969 -0.055 1 91.25 213 ILE B O 1
ATOM 6129 N N . SER B 1 214 ? -4.457 17.859 2.191 1 86.5 214 SER B N 1
ATOM 6130 C CA . SER B 1 214 ? -5.535 18.828 2.262 1 86.5 214 SER B CA 1
ATOM 6131 C C . SER B 1 214 ? -5.086 20.188 1.724 1 86.5 214 SER B C 1
ATOM 6133 O O . SER B 1 214 ? -3.895 20.5 1.737 1 86.5 214 SER B O 1
ATOM 6135 N N . ALA B 1 215 ? -6.031 21 1.3 1 85.62 215 ALA B N 1
ATOM 6136 C CA . ALA B 1 215 ? -5.73 22.312 0.745 1 85.62 215 ALA B CA 1
ATOM 6137 C C . ALA B 1 215 ? -4.996 23.188 1.76 1 85.62 215 ALA B C 1
ATOM 6139 O O . ALA B 1 215 ? -4.035 23.875 1.414 1 85.62 215 ALA B O 1
ATOM 6140 N N . MET B 1 216 ? -5.414 23.125 2.996 1 87.06 216 MET B N 1
ATOM 6141 C CA . MET B 1 216 ? -4.781 23.922 4.047 1 87.06 216 MET B CA 1
ATOM 6142 C C . MET B 1 216 ? -3.334 23.5 4.254 1 87.06 216 MET B C 1
ATOM 6144 O O . MET B 1 216 ? -2.436 24.328 4.324 1 87.06 216 MET B O 1
ATOM 6148 N N . ASN B 1 217 ? -3.113 22.156 4.309 1 90.06 217 ASN B N 1
ATOM 6149 C CA . ASN B 1 217 ? -1.751 21.656 4.473 1 90.06 217 ASN B CA 1
ATOM 6150 C C . ASN B 1 217 ? -0.859 22.078 3.307 1 90.06 217 ASN B C 1
ATOM 6152 O O . ASN B 1 217 ? 0.236 22.594 3.512 1 90.06 217 ASN B O 1
ATOM 6156 N N . LEU B 1 218 ? -1.389 21.859 2.195 1 92 218 LEU B N 1
ATOM 6157 C CA . LEU B 1 218 ? -0.597 22.188 1.015 1 92 218 LEU B CA 1
ATOM 6158 C C . LEU B 1 218 ? -0.266 23.672 0.974 1 92 218 LEU B C 1
ATOM 6160 O O . LEU B 1 218 ? 0.855 24.047 0.633 1 92 218 LEU B O 1
ATOM 6164 N N . ALA B 1 219 ? -1.209 24.484 1.314 1 91.75 219 ALA B N 1
ATOM 6165 C CA . ALA B 1 219 ? -1.01 25.938 1.311 1 91.75 219 ALA B CA 1
ATOM 6166 C C . ALA B 1 219 ? 0.085 26.344 2.293 1 91.75 219 ALA B C 1
ATOM 6168 O O . ALA B 1 219 ? 0.826 27.297 2.047 1 91.75 219 ALA B O 1
ATOM 6169 N N . LEU B 1 220 ? 0.208 25.641 3.346 1 94.56 220 LEU B N 1
ATOM 6170 C CA . LEU B 1 220 ? 1.175 26 4.379 1 94.56 220 LEU B CA 1
ATOM 6171 C C . LEU B 1 220 ? 2.537 25.375 4.086 1 94.56 220 LEU B C 1
ATOM 6173 O O . LEU B 1 220 ? 3.566 25.906 4.52 1 94.56 220 LEU B O 1
ATOM 6177 N N . TRP B 1 221 ? 2.533 24.266 3.303 1 96.5 221 TRP B N 1
ATOM 6178 C CA . TRP B 1 221 ? 3.779 23.547 3.059 1 96.5 221 TRP B CA 1
ATOM 6179 C C . TRP B 1 221 ? 4.441 24.031 1.771 1 96.5 221 TRP B C 1
ATOM 6181 O O . TRP B 1 221 ? 5.672 24.078 1.676 1 96.5 221 TRP B O 1
ATOM 6191 N N . GLN B 1 222 ? 3.707 24.453 0.797 1 93.62 222 GLN B N 1
ATOM 6192 C CA . GLN B 1 222 ? 4.23 24.734 -0.535 1 93.62 222 GLN B CA 1
ATOM 6193 C C . GLN B 1 222 ? 5.223 25.891 -0.5 1 93.62 222 GLN B C 1
ATOM 6195 O O . GLN B 1 222 ? 6.219 25.891 -1.226 1 93.62 222 GLN B O 1
ATOM 6200 N N . PRO B 1 223 ? 5.066 26.891 0.342 1 91.94 223 PRO B N 1
ATOM 6201 C CA . PRO B 1 223 ? 6.004 28.016 0.373 1 91.94 223 PRO B CA 1
ATOM 6202 C C . PRO B 1 223 ? 7.418 27.594 0.762 1 91.94 223 PRO B C 1
ATOM 6204 O O . PRO B 1 223 ? 8.367 28.375 0.6 1 91.94 223 PRO B O 1
ATOM 6207 N N . LEU B 1 224 ? 7.676 26.375 1.279 1 92.69 224 LEU B N 1
ATOM 6208 C CA . LEU B 1 224 ? 8.969 25.875 1.747 1 92.69 224 LEU B CA 1
ATOM 6209 C C . LEU B 1 224 ? 9.828 25.406 0.577 1 92.69 224 LEU B C 1
ATOM 6211 O O . LEU B 1 224 ? 11.039 25.234 0.722 1 92.69 224 LEU B O 1
ATOM 6215 N N . SER B 1 225 ? 9.172 25.25 -0.512 1 89.25 225 SER B N 1
ATOM 6216 C CA . SER B 1 225 ? 9.891 24.5 -1.545 1 89.25 225 SER B CA 1
ATOM 6217 C C . SER B 1 225 ? 9.648 25.109 -2.926 1 89.25 225 SER B C 1
ATOM 6219 O O . SER B 1 225 ? 8.547 25.562 -3.225 1 89.25 225 SER B O 1
ATOM 6221 N N . ASN B 1 226 ? 10.727 25.094 -3.703 1 88.25 226 ASN B N 1
ATOM 6222 C CA . ASN B 1 226 ? 10.57 25.422 -5.117 1 88.25 226 ASN B CA 1
ATOM 6223 C C . ASN B 1 226 ? 10.078 24.219 -5.922 1 88.25 226 ASN B C 1
ATOM 6225 O O . ASN B 1 226 ? 9.695 24.375 -7.086 1 88.25 226 ASN B O 1
ATOM 6229 N N . MET B 1 227 ? 10.078 23.125 -5.336 1 95 227 MET B N 1
ATOM 6230 C CA . MET B 1 227 ? 9.5 21.906 -5.902 1 95 227 MET B CA 1
ATOM 6231 C C . MET B 1 227 ? 8.07 21.703 -5.41 1 95 227 MET B C 1
ATOM 6233 O O . MET B 1 227 ? 7.652 22.328 -4.43 1 95 227 MET B O 1
ATOM 6237 N N . SER B 1 228 ? 7.344 20.891 -6.148 1 94.62 228 SER B N 1
ATOM 6238 C CA . SER B 1 228 ? 6.008 20.562 -5.672 1 94.62 228 SER B CA 1
ATOM 6239 C C . SER B 1 228 ? 6.062 19.797 -4.352 1 94.62 228 SER B C 1
ATOM 6241 O O . SER B 1 228 ? 6.953 18.969 -4.145 1 94.62 228 SER B O 1
ATOM 6243 N N . VAL B 1 229 ? 5.219 20.141 -3.43 1 96.94 229 VAL B N 1
ATOM 6244 C CA . VAL B 1 229 ? 4.98 19.328 -2.246 1 96.94 229 VAL B CA 1
ATOM 6245 C C . VAL B 1 229 ? 3.967 18.234 -2.568 1 96.94 229 VAL B C 1
ATOM 6247 O O . VAL B 1 229 ? 2.857 18.516 -3.025 1 96.94 229 VAL B O 1
ATOM 6250 N N . ASP B 1 230 ? 4.387 17 -2.391 1 96.69 230 ASP B N 1
ATOM 6251 C CA . ASP B 1 230 ? 3.535 15.891 -2.814 1 96.69 230 ASP B CA 1
ATOM 6252 C C . ASP B 1 230 ? 3.273 14.93 -1.657 1 96.69 230 ASP B C 1
ATOM 6254 O O . ASP B 1 230 ? 4.066 14.852 -0.715 1 96.69 230 ASP B O 1
ATOM 6258 N N . SER B 1 231 ? 2.072 14.297 -1.755 1 95.81 231 SER B N 1
ATOM 6259 C CA . SER B 1 231 ? 1.875 13.148 -0.872 1 95.81 231 SER B CA 1
ATOM 6260 C C . SER B 1 231 ? 2.748 11.977 -1.291 1 95.81 231 SER B C 1
ATOM 6262 O O . SER B 1 231 ? 3.125 11.859 -2.459 1 95.81 231 SER B O 1
ATOM 6264 N N . MET B 1 232 ? 3.064 11.102 -0.326 1 96.62 232 MET B N 1
ATOM 6265 C CA . MET B 1 232 ? 3.809 9.891 -0.657 1 96.62 232 MET B CA 1
ATOM 6266 C C . MET B 1 232 ? 3.072 9.07 -1.713 1 96.62 232 MET B C 1
ATOM 6268 O O . MET B 1 232 ? 3.693 8.523 -2.623 1 96.62 232 MET B O 1
ATOM 6272 N N . ALA B 1 233 ? 1.758 9.016 -1.613 1 95.75 233 ALA B N 1
ATOM 6273 C CA . ALA B 1 233 ? 0.953 8.258 -2.568 1 95.75 233 ALA B CA 1
ATOM 6274 C C . ALA B 1 233 ? 1.129 8.797 -3.984 1 95.75 233 ALA B C 1
ATOM 6276 O O . ALA B 1 233 ? 1.296 8.023 -4.934 1 95.75 233 ALA B O 1
ATOM 6277 N N . ASP B 1 234 ? 1.152 10.102 -4.176 1 96 234 ASP B N 1
ATOM 6278 C CA . ASP B 1 234 ? 1.282 10.703 -5.5 1 96 234 ASP B CA 1
ATOM 6279 C C . ASP B 1 234 ? 2.73 10.656 -5.984 1 96 234 ASP B C 1
ATOM 6281 O O . ASP B 1 234 ? 2.992 10.406 -7.16 1 96 234 ASP B O 1
ATOM 6285 N N . PHE B 1 235 ? 3.635 10.891 -5.105 1 97.56 235 PHE B N 1
ATOM 6286 C CA . PHE B 1 235 ? 5.047 10.984 -5.465 1 97.56 235 PHE B CA 1
ATOM 6287 C C . PHE B 1 235 ? 5.594 9.617 -5.863 1 97.56 235 PHE B C 1
ATOM 6289 O O . PHE B 1 235 ? 6.555 9.531 -6.625 1 97.56 235 PHE B O 1
ATOM 6296 N N . SER B 1 236 ? 4.961 8.531 -5.348 1 97.94 236 SER B N 1
ATOM 6297 C CA . SER B 1 236 ? 5.477 7.188 -5.566 1 97.94 236 SER B CA 1
ATOM 6298 C C . SER B 1 236 ? 4.656 6.441 -6.613 1 97.94 236 SER B C 1
ATOM 6300 O O . SER B 1 236 ? 4.762 5.219 -6.734 1 97.94 236 SER B O 1
ATOM 6302 N N . VAL B 1 237 ? 3.82 7.129 -7.355 1 97.62 237 VAL B N 1
ATOM 6303 C CA . VAL B 1 237 ? 3.02 6.473 -8.383 1 97.62 237 VAL B CA 1
ATOM 6304 C C . VAL B 1 237 ? 3.934 5.723 -9.352 1 97.62 237 VAL B C 1
ATOM 6306 O O . VAL B 1 237 ? 4.98 6.242 -9.75 1 97.62 237 VAL B O 1
ATOM 6309 N N . ARG B 1 238 ? 3.57 4.477 -9.664 1 97.44 238 ARG B N 1
ATOM 6310 C CA . ARG B 1 238 ? 4.293 3.717 -10.68 1 97.44 238 ARG B CA 1
ATOM 6311 C C . ARG B 1 238 ? 4.062 4.305 -12.062 1 97.44 238 ARG B C 1
ATOM 6313 O O . ARG B 1 238 ? 2.92 4.48 -12.492 1 97.44 238 ARG B O 1
ATOM 6320 N N . LEU B 1 239 ? 5.164 4.555 -12.742 1 95.75 239 LEU B N 1
ATOM 6321 C CA . LEU B 1 239 ? 5.074 5.16 -14.07 1 95.75 239 LEU B CA 1
ATOM 6322 C C . LEU B 1 239 ? 5.574 4.199 -15.141 1 95.75 239 LEU B C 1
ATOM 6324 O O . LEU B 1 239 ? 6.328 3.268 -14.844 1 95.75 239 LEU B O 1
ATOM 6328 N N . PRO B 1 240 ? 5 4.414 -16.422 1 93.38 240 PRO B N 1
ATOM 6329 C CA . PRO B 1 240 ? 5.711 3.758 -17.516 1 93.38 240 PRO B CA 1
ATOM 6330 C C . PRO B 1 240 ? 7.172 4.195 -17.609 1 93.38 240 PRO B C 1
ATOM 6332 O O . PRO B 1 240 ? 7.5 5.344 -17.312 1 93.38 240 PRO B O 1
ATOM 6335 N N . ASP B 1 241 ? 8.023 3.328 -18.047 1 94.38 241 ASP B N 1
ATOM 6336 C CA . ASP B 1 241 ? 9.453 3.584 -18.094 1 94.38 241 ASP B CA 1
ATOM 6337 C C . ASP B 1 241 ? 9.766 4.84 -18.906 1 94.38 241 ASP B C 1
ATOM 6339 O O . ASP B 1 241 ? 10.672 5.602 -18.562 1 94.38 241 ASP B O 1
ATOM 6343 N N . GLU B 1 242 ? 8.953 5.125 -19.875 1 92.81 242 GLU B N 1
ATOM 6344 C CA . GLU B 1 242 ? 9.227 6.219 -20.797 1 92.81 242 GLU B CA 1
ATOM 6345 C C . GLU B 1 242 ? 8.977 7.574 -20.156 1 92.81 242 GLU B C 1
ATOM 6347 O O . GLU B 1 242 ? 9.414 8.609 -20.656 1 92.81 242 GLU B O 1
ATOM 6352 N N . GLN B 1 243 ? 8.32 7.605 -19.047 1 93.69 243 GLN B N 1
ATOM 6353 C CA . GLN B 1 243 ? 8 8.867 -18.391 1 93.69 243 GLN B CA 1
ATOM 6354 C C . GLN B 1 243 ? 9.109 9.266 -17.422 1 93.69 243 GLN B C 1
ATOM 6356 O O . GLN B 1 243 ? 9.18 10.422 -17 1 93.69 243 GLN B O 1
ATOM 6361 N N . ILE B 1 244 ? 9.883 8.32 -17 1 95.88 244 ILE B N 1
ATOM 6362 C CA . ILE B 1 244 ? 11 8.609 -16.094 1 95.88 244 ILE B CA 1
ATOM 6363 C C . ILE B 1 244 ? 12.039 9.461 -16.812 1 95.88 244 ILE B C 1
ATOM 6365 O O . ILE B 1 244 ? 12.406 9.164 -17.953 1 95.88 244 ILE B O 1
ATOM 6369 N N . GLY B 1 245 ? 12.461 10.57 -16.188 1 94.62 245 GLY B N 1
ATOM 6370 C CA . GLY B 1 245 ? 13.43 11.469 -16.797 1 94.62 245 GLY B CA 1
ATOM 6371 C C . GLY B 1 245 ? 12.789 12.539 -17.656 1 94.62 245 GLY B C 1
ATOM 6372 O O . GLY B 1 245 ? 13.484 13.312 -18.312 1 94.62 245 GLY B O 1
ATOM 6373 N N . ARG B 1 246 ? 11.477 12.586 -17.594 1 93.5 246 ARG B N 1
ATOM 6374 C CA . ARG B 1 246 ? 10.773 13.602 -18.359 1 93.5 246 ARG B CA 1
ATOM 6375 C C . ARG B 1 246 ? 9.969 14.523 -17.453 1 93.5 246 ARG B C 1
ATOM 6377 O O . ARG B 1 246 ? 9.531 14.109 -16.375 1 93.5 246 ARG B O 1
ATOM 6384 N N . ARG B 1 247 ? 9.781 15.719 -17.859 1 91.75 247 ARG B N 1
ATOM 6385 C CA . ARG B 1 247 ? 8.953 16.656 -17.125 1 91.75 247 ARG B CA 1
ATOM 6386 C C . ARG B 1 247 ? 7.469 16.328 -17.266 1 91.75 247 ARG B C 1
ATOM 6388 O O . ARG B 1 247 ? 6.977 16.141 -18.391 1 91.75 247 ARG B O 1
ATOM 6395 N N . PRO B 1 248 ? 6.84 16.125 -16.156 1 88.62 248 PRO B N 1
ATOM 6396 C CA . PRO B 1 248 ? 5.402 15.859 -16.281 1 88.62 248 PRO B CA 1
ATOM 6397 C C . PRO B 1 248 ? 4.633 17.047 -16.875 1 88.62 248 PRO B C 1
ATOM 6399 O O . PRO B 1 248 ? 4.906 18.188 -16.531 1 88.62 248 PRO B O 1
ATOM 6402 N N . PRO B 1 249 ? 3.766 16.734 -17.672 1 80.38 249 PRO B N 1
ATOM 6403 C CA . PRO B 1 249 ? 2.998 17.828 -18.266 1 80.38 249 PRO B CA 1
ATOM 6404 C C . PRO B 1 249 ? 2.082 18.531 -17.266 1 80.38 249 PRO B C 1
ATOM 6406 O O . PRO B 1 249 ? 1.524 17.875 -16.375 1 80.38 249 PRO B O 1
ATOM 6409 N N . GLY B 1 250 ? 1.899 19.859 -17.344 1 76.06 250 GLY B N 1
ATOM 6410 C CA . GLY B 1 250 ? 0.873 20.625 -16.641 1 76.06 250 GLY B CA 1
ATOM 6411 C C . GLY B 1 250 ? 1.245 20.953 -15.211 1 76.06 250 GLY B C 1
ATOM 6412 O O . GLY B 1 250 ? 0.458 21.562 -14.484 1 76.06 250 GLY B O 1
ATOM 6413 N N . ARG B 1 251 ? 2.324 20.484 -14.789 1 77.75 251 ARG B N 1
ATOM 6414 C CA . ARG B 1 251 ? 2.688 20.781 -13.406 1 77.75 251 ARG B CA 1
ATOM 6415 C C . ARG B 1 251 ? 3.389 22.141 -13.305 1 77.75 251 ARG B C 1
ATOM 6417 O O . ARG B 1 251 ? 4.363 22.391 -14.016 1 77.75 251 ARG B O 1
ATOM 6424 N N . ALA B 1 252 ? 2.869 22.984 -12.484 1 78.19 252 ALA B N 1
ATOM 6425 C CA . ALA B 1 252 ? 3.455 24.297 -12.281 1 78.19 252 ALA B CA 1
ATOM 6426 C C . ALA B 1 252 ? 4.824 24.203 -11.617 1 78.19 252 ALA B C 1
ATOM 6428 O O . ALA B 1 252 ? 5.809 24.75 -12.109 1 78.19 252 ALA B O 1
ATOM 6429 N N . GLN B 1 253 ? 4.918 23.422 -10.547 1 88.31 253 GLN B N 1
ATOM 6430 C CA . GLN B 1 253 ? 6.18 23.203 -9.844 1 88.31 253 GLN B CA 1
ATOM 6431 C C . GLN B 1 253 ? 6.824 21.891 -10.273 1 88.31 253 GLN B C 1
ATOM 6433 O O . GLN B 1 253 ? 6.125 20.891 -10.5 1 88.31 253 GLN B O 1
ATOM 6438 N N . PRO B 1 254 ? 8.156 21.922 -10.398 1 93 254 PRO B N 1
ATOM 6439 C CA . PRO B 1 254 ? 8.836 20.672 -10.75 1 93 254 PRO B CA 1
ATOM 6440 C C . PRO B 1 254 ? 8.719 19.609 -9.664 1 93 254 PRO B C 1
ATOM 6442 O O . PRO B 1 254 ? 8.695 19.938 -8.469 1 93 254 PRO B O 1
ATOM 6445 N N . PRO B 1 255 ? 8.68 18.391 -10.094 1 94.88 255 PRO B N 1
ATOM 6446 C CA . PRO B 1 255 ? 8.539 17.328 -9.094 1 94.88 255 PRO B CA 1
ATOM 6447 C C . PRO B 1 255 ? 9.844 17.047 -8.352 1 94.88 255 PRO B C 1
ATOM 6449 O O . PRO B 1 255 ? 9.828 16.484 -7.258 1 94.88 255 PRO B O 1
ATOM 6452 N N . THR B 1 256 ? 10.977 17.359 -8.961 1 96.19 256 THR B N 1
ATOM 6453 C CA . THR B 1 256 ? 12.305 17.172 -8.383 1 96.19 256 THR B CA 1
ATOM 6454 C C . THR B 1 256 ? 13.211 18.344 -8.719 1 96.19 256 THR B C 1
ATOM 6456 O O . THR B 1 256 ? 12.82 19.25 -9.461 1 96.19 256 THR B O 1
ATOM 6459 N N . PHE B 1 257 ? 14.359 18.297 -8.062 1 95.12 257 PHE B N 1
ATOM 6460 C CA . PHE B 1 257 ? 15.344 19.344 -8.312 1 95.12 257 PHE B CA 1
ATOM 6461 C C . PHE B 1 257 ? 15.758 19.359 -9.781 1 95.12 257 PHE B C 1
ATOM 6463 O O . PHE B 1 257 ? 15.984 20.422 -10.352 1 95.12 257 PHE B O 1
ATOM 6470 N N . GLU B 1 258 ? 15.75 18.188 -10.422 1 93.75 258 GLU B N 1
ATOM 6471 C CA . GLU B 1 258 ? 16.141 18.047 -11.828 1 93.75 258 GLU B CA 1
ATOM 6472 C C . GLU B 1 258 ? 15 18.484 -12.75 1 93.75 258 GLU B C 1
ATOM 6474 O O . GLU B 1 258 ? 15.195 18.625 -13.961 1 93.75 258 GLU B O 1
ATOM 6479 N N . GLY B 1 259 ? 13.859 18.672 -12.203 1 93.38 259 GLY B N 1
ATOM 6480 C CA . GLY B 1 259 ? 12.711 19.125 -12.969 1 93.38 259 GLY B CA 1
ATOM 6481 C C . GLY B 1 259 ? 11.977 18.016 -13.68 1 93.38 259 GLY B C 1
ATOM 6482 O O . GLY B 1 259 ? 11.031 18.266 -14.43 1 93.38 259 GLY B O 1
ATOM 6483 N N . VAL B 1 260 ? 12.422 16.844 -13.469 1 95.62 260 VAL B N 1
ATOM 6484 C CA . VAL B 1 260 ? 11.852 15.703 -14.188 1 95.62 260 VAL B CA 1
ATOM 6485 C C . VAL B 1 260 ? 11.352 14.656 -13.195 1 95.62 260 VAL B C 1
ATOM 6487 O O . VAL B 1 260 ? 11.641 14.742 -12 1 95.62 260 VAL B O 1
ATOM 6490 N N . GLU B 1 261 ? 10.562 13.688 -13.75 1 96.25 261 GLU B N 1
ATOM 6491 C CA . GLU B 1 261 ? 10.094 12.594 -12.906 1 96.25 261 GLU B CA 1
ATOM 6492 C C . GLU B 1 261 ? 11.242 11.68 -12.5 1 96.25 261 GLU B C 1
ATOM 6494 O O . GLU B 1 261 ? 12 11.211 -13.344 1 96.25 261 GLU B O 1
ATOM 6499 N N . LYS B 1 262 ? 11.367 11.461 -11.234 1 96.75 262 LYS B N 1
ATOM 6500 C CA . LYS B 1 262 ? 12.297 10.5 -10.648 1 96.75 262 LYS B CA 1
ATOM 6501 C C . LYS B 1 262 ? 11.602 9.617 -9.609 1 96.75 262 LYS B C 1
ATOM 6503 O O . LYS B 1 262 ? 10.633 10.047 -8.984 1 96.75 262 LYS B O 1
ATOM 6508 N N . ARG B 1 263 ? 12.117 8.367 -9.508 1 98.25 263 ARG B N 1
ATOM 6509 C CA . ARG B 1 263 ? 11.586 7.453 -8.5 1 98.25 263 ARG B CA 1
ATOM 6510 C C . ARG B 1 263 ? 12.695 6.875 -7.637 1 98.25 263 ARG B C 1
ATOM 6512 O O . ARG B 1 263 ? 12.43 6.176 -6.656 1 98.25 263 ARG B O 1
ATOM 6519 N N . CYS B 1 264 ? 13.953 7.117 -8.016 1 98.44 264 CYS B N 1
ATOM 6520 C CA . CYS B 1 264 ? 15.094 6.535 -7.309 1 98.44 264 CYS B CA 1
ATOM 6521 C C . CYS B 1 264 ? 16.062 7.621 -6.844 1 98.44 264 CYS B C 1
ATOM 6523 O O . CYS B 1 264 ? 16.375 8.539 -7.602 1 98.44 264 CYS B O 1
ATOM 6525 N N . PHE B 1 265 ? 16.5 7.523 -5.609 1 97.75 265 PHE B N 1
ATOM 6526 C CA . PHE B 1 265 ? 17.266 8.594 -4.969 1 97.75 265 PHE B CA 1
ATOM 6527 C C . PHE B 1 265 ? 18.438 8.023 -4.191 1 97.75 265 PHE B C 1
ATOM 6529 O O . PHE B 1 265 ? 18.328 6.984 -3.537 1 97.75 265 PHE B O 1
ATOM 6536 N N . GLN B 1 266 ? 19.562 8.688 -4.277 1 96.5 266 GLN B N 1
ATOM 6537 C CA . GLN B 1 266 ? 20.75 8.289 -3.531 1 96.5 266 GLN B CA 1
ATOM 6538 C C . GLN B 1 266 ? 20.547 8.445 -2.029 1 96.5 266 GLN B C 1
ATOM 6540 O O . GLN B 1 266 ? 21.031 7.629 -1.239 1 96.5 266 GLN B O 1
ATOM 6545 N N . THR B 1 267 ? 19.844 9.531 -1.747 1 94.56 267 THR B N 1
ATOM 6546 C CA . THR B 1 267 ? 19.594 9.844 -0.345 1 94.56 267 THR B CA 1
ATOM 6547 C C . THR B 1 267 ? 18.125 10.195 -0.131 1 94.56 267 THR B C 1
ATOM 6549 O O . THR B 1 267 ? 17.531 10.945 -0.914 1 94.56 267 THR B O 1
ATOM 6552 N N . MET B 1 268 ? 17.562 9.664 0.936 1 95.88 268 MET B N 1
ATOM 6553 C CA . MET B 1 268 ? 16.203 9.984 1.351 1 95.88 268 MET B CA 1
ATOM 6554 C C . MET B 1 268 ? 16.078 9.953 2.869 1 95.88 268 MET B C 1
ATOM 6556 O O . MET B 1 268 ? 16.703 9.117 3.533 1 95.88 268 MET B O 1
ATOM 6560 N N . PHE B 1 269 ? 15.336 10.875 3.373 1 95.38 269 PHE B N 1
ATOM 6561 C CA . PHE B 1 269 ? 15.055 10.875 4.805 1 95.38 269 PHE B CA 1
ATOM 6562 C C . PHE B 1 269 ? 13.594 10.531 5.062 1 95.38 269 PHE B C 1
ATOM 6564 O O . PHE B 1 269 ? 12.703 10.953 4.316 1 95.38 269 PHE B O 1
ATOM 6571 N N . VAL B 1 270 ? 13.344 9.742 6.129 1 95.81 270 VAL B N 1
ATOM 6572 C CA . VAL B 1 270 ? 12 9.484 6.637 1 95.81 270 VAL B CA 1
ATOM 6573 C C . VAL B 1 270 ? 11.891 9.969 8.086 1 95.81 270 VAL B C 1
ATOM 6575 O O . VAL B 1 270 ? 12.492 9.375 8.984 1 95.81 270 VAL B O 1
ATOM 6578 N N . CYS B 1 271 ? 11.133 11.016 8.234 1 94.38 271 CYS B N 1
ATOM 6579 C CA . CYS B 1 271 ? 10.977 11.609 9.562 1 94.38 271 CYS B CA 1
ATOM 6580 C C . CYS B 1 271 ? 9.75 11.047 10.273 1 94.38 271 CYS B C 1
ATOM 6582 O O . CYS B 1 271 ? 8.617 11.406 9.938 1 94.38 271 CYS B O 1
ATOM 6584 N N . LEU B 1 272 ? 9.961 10.25 11.297 1 90.62 272 LEU B N 1
ATOM 6585 C CA . LEU B 1 272 ? 8.922 9.469 11.961 1 90.62 272 LEU B CA 1
ATOM 6586 C C . LEU B 1 272 ? 8.414 10.195 13.203 1 90.62 272 LEU B C 1
ATOM 6588 O O . LEU B 1 272 ? 7.453 9.75 13.836 1 90.62 272 LEU B O 1
ATOM 6592 N N . HIS B 1 273 ? 9.039 11.266 13.516 1 86.5 273 HIS B N 1
ATOM 6593 C CA . HIS B 1 273 ? 8.672 12.133 14.633 1 86.5 273 HIS B CA 1
ATOM 6594 C C . HIS B 1 273 ? 9.047 13.586 14.336 1 86.5 273 HIS B C 1
ATOM 6596 O O . HIS B 1 273 ? 9.484 13.906 13.234 1 86.5 273 HIS B O 1
ATOM 6602 N N . ASP B 1 274 ? 8.797 14.422 15.273 1 85.88 274 ASP B N 1
ATOM 6603 C CA . ASP B 1 274 ? 9.133 15.828 15.109 1 85.88 274 ASP B CA 1
ATOM 6604 C C . ASP B 1 274 ? 10.633 16.016 14.906 1 85.88 274 ASP B C 1
ATOM 6606 O O . ASP B 1 274 ? 11.445 15.32 15.523 1 85.88 274 ASP B O 1
ATOM 6610 N N . ILE B 1 275 ? 10.938 16.891 13.977 1 88.25 275 ILE B N 1
ATOM 6611 C CA . ILE B 1 275 ? 12.344 17.172 13.719 1 88.25 275 ILE B CA 1
ATOM 6612 C C . ILE B 1 275 ? 12.867 18.156 14.766 1 88.25 275 ILE B C 1
ATOM 6614 O O . ILE B 1 275 ? 12.242 19.172 15.023 1 88.25 275 ILE B O 1
ATOM 6618 N N . ALA B 1 276 ? 14.008 17.828 15.336 1 85.44 276 ALA B N 1
ATOM 6619 C CA . ALA B 1 276 ? 14.648 18.734 16.281 1 85.44 276 ALA B CA 1
ATOM 6620 C C . ALA B 1 276 ? 15.391 19.859 15.547 1 85.44 276 ALA B C 1
ATOM 6622 O O . ALA B 1 276 ? 16.031 19.609 14.523 1 85.44 276 ALA B O 1
ATOM 6623 N N . THR B 1 277 ? 15.172 21.031 15.898 1 89.88 277 THR B N 1
ATOM 6624 C CA . THR B 1 277 ? 15.875 22.188 15.336 1 89.88 277 THR B CA 1
ATOM 6625 C C . THR B 1 277 ? 16.453 23.062 16.438 1 89.88 277 THR B C 1
ATOM 6627 O O . THR B 1 277 ? 15.938 23.078 17.562 1 89.88 277 THR B O 1
ATOM 6630 N N . ALA B 1 278 ? 17.516 23.75 16.156 1 88.12 278 ALA B N 1
ATOM 6631 C CA . ALA B 1 278 ? 18.188 24.609 17.125 1 88.12 278 ALA B CA 1
ATOM 6632 C C . ALA B 1 278 ? 17.359 25.859 17.422 1 88.12 278 ALA B C 1
ATOM 6634 O O . ALA B 1 278 ? 17.406 26.391 18.531 1 88.12 278 ALA B O 1
ATOM 6635 N N . ASN B 1 279 ? 16.703 26.344 16.469 1 92.44 279 ASN B N 1
ATOM 6636 C CA . ASN B 1 279 ? 15.836 27.516 16.562 1 92.44 279 ASN B CA 1
ATOM 6637 C C . ASN B 1 279 ? 14.516 27.297 15.836 1 92.44 279 ASN B C 1
ATOM 6639 O O . ASN B 1 279 ? 14.5 27.062 14.625 1 92.44 279 ASN B O 1
ATOM 6643 N N . TRP B 1 280 ? 13.477 27.391 16.547 1 93.94 280 TRP B N 1
ATOM 6644 C CA . TRP B 1 280 ? 12.148 27.203 15.984 1 93.94 280 TRP B CA 1
ATOM 6645 C C . TRP B 1 280 ? 11.633 28.5 15.375 1 93.94 280 TRP B C 1
ATOM 6647 O O . TRP B 1 280 ? 10.891 29.25 16.016 1 93.94 280 TRP B O 1
ATOM 6657 N N . GLN B 1 281 ? 11.883 28.719 14.117 1 96.31 281 GLN B N 1
ATOM 6658 C CA . GLN B 1 281 ? 11.68 30.016 13.469 1 96.31 281 GLN B CA 1
ATOM 6659 C C . GLN B 1 281 ? 10.234 30.172 13.008 1 96.31 281 GLN B C 1
ATOM 6661 O O . GLN B 1 281 ? 9.961 30.266 11.812 1 96.31 281 GLN B O 1
ATOM 6666 N N . LEU B 1 282 ? 9.375 30.328 13.938 1 97.38 282 LEU B N 1
ATOM 6667 C CA . LEU B 1 282 ? 7.938 30.406 13.695 1 97.38 282 LEU B CA 1
ATOM 6668 C C . LEU B 1 282 ? 7.594 31.672 12.906 1 97.38 282 LEU B C 1
ATOM 6670 O O . LEU B 1 282 ? 6.945 31.594 11.859 1 97.38 282 LEU B O 1
ATOM 6674 N N . HIS B 1 283 ? 8.031 32.812 13.312 1 97.06 283 HIS B N 1
ATOM 6675 C CA . HIS B 1 283 ? 7.688 34.062 12.648 1 97.06 283 HIS B CA 1
ATOM 6676 C C . HIS B 1 283 ? 8.367 34.188 11.281 1 97.06 283 HIS B C 1
ATOM 6678 O O . HIS B 1 283 ? 7.766 34.656 10.32 1 97.06 283 HIS B O 1
ATOM 6684 N N . ALA B 1 284 ? 9.656 33.75 11.219 1 96.62 284 ALA B N 1
ATOM 6685 C CA . ALA B 1 284 ? 10.352 33.781 9.938 1 96.62 284 ALA B CA 1
ATOM 6686 C C . ALA B 1 284 ? 9.602 32.969 8.883 1 96.62 284 ALA B C 1
ATOM 6688 O O . ALA B 1 284 ? 9.453 33.375 7.742 1 96.62 284 ALA B O 1
ATOM 6689 N N . TYR B 1 285 ? 9.172 31.812 9.25 1 97.25 285 TYR B N 1
ATOM 6690 C CA . TYR B 1 285 ? 8.422 31.016 8.289 1 97.25 285 TYR B CA 1
ATOM 6691 C C . TYR B 1 285 ? 7.094 31.672 7.945 1 97.25 285 TYR B C 1
ATOM 6693 O O . TYR B 1 285 ? 6.648 31.625 6.797 1 97.25 285 TYR B O 1
ATOM 6701 N N . GLY B 1 286 ? 6.387 32.219 9 1 96.94 286 GLY B N 1
ATOM 6702 C CA . GLY B 1 286 ? 5.188 32.969 8.703 1 96.94 286 GLY B CA 1
ATOM 6703 C C . GLY B 1 286 ? 5.406 34.031 7.648 1 96.94 286 GLY B C 1
ATOM 6704 O O . GLY B 1 286 ? 4.586 34.188 6.738 1 96.94 286 GLY B O 1
ATOM 6705 N N . GLN B 1 287 ? 6.535 34.688 7.738 1 93.88 287 GLN B N 1
ATOM 6706 C CA . GLN B 1 287 ? 6.852 35.719 6.75 1 93.88 287 GLN B CA 1
ATOM 6707 C C . GLN B 1 287 ? 7.105 35.094 5.375 1 93.88 287 GLN B C 1
ATOM 6709 O O . GLN B 1 287 ? 6.785 35.719 4.348 1 93.88 287 GLN B O 1
ATOM 6714 N N . GLN B 1 288 ? 7.684 33.938 5.414 1 94.31 288 GLN B N 1
ATOM 6715 C CA . GLN B 1 288 ? 7.871 33.219 4.16 1 94.31 288 GLN B CA 1
ATOM 6716 C C . GLN B 1 288 ? 6.531 32.906 3.502 1 94.31 288 GLN B C 1
ATOM 6718 O O . GLN B 1 288 ? 6.383 33.031 2.285 1 94.31 288 GLN B O 1
ATOM 6723 N N . VAL B 1 289 ? 5.59 32.438 4.27 1 95.25 289 VAL B N 1
ATOM 6724 C CA . VAL B 1 289 ? 4.246 32.156 3.773 1 95.25 289 VAL B CA 1
ATOM 6725 C C . VAL B 1 289 ? 3.631 33.438 3.191 1 95.25 289 VAL B C 1
ATOM 6727 O O . VAL B 1 289 ? 3.084 33.406 2.086 1 95.25 289 VAL B O 1
ATOM 6730 N N . VAL B 1 290 ? 3.777 34.531 3.877 1 92.38 290 VAL B N 1
ATOM 6731 C CA . VAL B 1 290 ? 3.229 35.812 3.447 1 92.38 290 VAL B CA 1
ATOM 6732 C C . VAL B 1 290 ? 3.85 36.219 2.111 1 92.38 290 VAL B C 1
ATOM 6734 O O . VAL B 1 290 ? 3.141 36.625 1.187 1 92.38 290 VAL B O 1
ATOM 6737 N N . ARG B 1 291 ? 5.137 36.125 1.978 1 89.31 291 ARG B N 1
ATOM 6738 C CA . ARG B 1 291 ? 5.836 36.469 0.749 1 89.31 291 ARG B CA 1
ATOM 6739 C C . ARG B 1 291 ? 5.398 35.594 -0.414 1 89.31 291 ARG B C 1
ATOM 6741 O O . ARG B 1 291 ? 5.188 36.094 -1.526 1 89.31 291 ARG B O 1
ATOM 6748 N N . TYR B 1 292 ? 5.285 34.375 -0.128 1 89.25 292 TYR B N 1
ATOM 6749 C CA . TYR B 1 292 ? 4.914 33.406 -1.171 1 89.25 292 TYR B CA 1
ATOM 6750 C C . TYR B 1 292 ? 3.57 33.781 -1.791 1 89.25 292 TYR B C 1
ATOM 6752 O O . TYR B 1 292 ? 3.398 33.688 -3.01 1 89.25 292 TYR B O 1
ATOM 6760 N N . TYR B 1 293 ? 2.674 34.188 -0.991 1 89.38 293 TYR B N 1
ATOM 6761 C CA . TYR B 1 293 ? 1.328 34.5 -1.478 1 89.38 293 TYR B CA 1
ATOM 6762 C C . TYR B 1 293 ? 1.157 35.969 -1.763 1 89.38 293 TYR B C 1
ATOM 6764 O O . TYR B 1 293 ? 0.04 36.438 -1.987 1 89.38 293 TYR B O 1
ATOM 6772 N N . GLY B 1 294 ? 2.271 36.719 -1.726 1 77.31 294 GLY B N 1
ATOM 6773 C CA . GLY B 1 294 ? 2.275 38.125 -2.104 1 77.31 294 GLY B CA 1
ATOM 6774 C C . GLY B 1 294 ? 1.635 39 -1.062 1 77.31 294 GLY B C 1
ATOM 6775 O O . GLY B 1 294 ? 1.114 40.062 -1.392 1 77.31 294 GLY B O 1
ATOM 6776 N N . GLY B 1 295 ? 1.591 38.531 0.109 1 71.56 295 GLY B N 1
ATOM 6777 C CA . GLY B 1 295 ? 0.946 39.281 1.174 1 71.56 295 GLY B CA 1
ATOM 6778 C C . GLY B 1 295 ? 1.716 40.531 1.576 1 71.56 295 GLY B C 1
ATOM 6779 O O . GLY B 1 295 ? 1.155 41.438 2.184 1 71.56 295 GLY B O 1
ATOM 6780 N N . GLN B 1 296 ? 3.049 40.5 1.212 1 60.38 296 GLN B N 1
ATOM 6781 C CA . GLN B 1 296 ? 3.848 41.656 1.59 1 60.38 296 GLN B CA 1
ATOM 6782 C C . GLN B 1 296 ? 3.352 42.906 0.89 1 60.38 296 GLN B C 1
ATOM 6784 O O . GLN B 1 296 ? 3.559 44.031 1.381 1 60.38 296 GLN B O 1
ATOM 6789 N N . LYS B 1 297 ? 2.812 42.531 -0.19 1 53.41 297 LYS B N 1
ATOM 6790 C CA . LYS B 1 297 ? 2.258 43.688 -0.907 1 53.41 297 LYS B CA 1
ATOM 6791 C C . LYS B 1 297 ? 1.036 44.25 -0.185 1 53.41 297 LYS B C 1
ATOM 6793 O O . LYS B 1 297 ? 0.618 45.375 -0.448 1 53.41 297 LYS B O 1
ATOM 6798 N N . LEU B 1 298 ? 0.606 43.438 0.669 1 47.09 298 LEU B N 1
ATOM 6799 C CA . LEU B 1 298 ? -0.568 43.844 1.444 1 47.09 298 LEU B CA 1
ATOM 6800 C C . LEU B 1 298 ? -0.17 44.688 2.65 1 47.09 298 LEU B C 1
ATOM 6802 O O . LEU B 1 298 ? -1.022 45.312 3.287 1 47.09 298 LEU B O 1
ATOM 6806 N N . GLY B 1 299 ? 1.202 44.562 2.961 1 47.31 299 GLY B N 1
ATOM 6807 C CA . GLY B 1 299 ? 1.713 45.25 4.137 1 47.31 299 GLY B CA 1
ATOM 6808 C C . GLY B 1 299 ? 1.889 46.75 3.928 1 47.31 299 GLY B C 1
ATOM 6809 O O . GLY B 1 299 ? 2.035 47.188 2.793 1 47.31 299 GLY B O 1
ATOM 6810 N N . ARG B 1 300 ? 1.772 47.469 4.895 1 45.78 300 ARG B N 1
ATOM 6811 C CA . ARG B 1 300 ? 2.055 48.906 4.938 1 45.78 300 ARG B CA 1
ATOM 6812 C C . ARG B 1 300 ? 3.537 49.156 4.703 1 45.78 300 ARG B C 1
ATOM 6814 O O . ARG B 1 300 ? 4.387 48.344 5.047 1 45.78 300 ARG B O 1
ATOM 6821 N N . THR B 1 301 ? 3.996 49.719 3.535 1 33.75 301 THR B N 1
ATOM 6822 C CA . THR B 1 301 ? 5.395 50.125 3.426 1 33.75 301 THR B CA 1
ATOM 6823 C C . THR B 1 301 ? 5.965 50.469 4.797 1 33.75 301 THR B C 1
ATOM 6825 O O . THR B 1 301 ? 5.477 51.375 5.461 1 33.75 301 THR B O 1
ATOM 6828 N N . VAL B 1 302 ? 6.438 49.531 5.469 1 33.38 302 VAL B N 1
ATOM 6829 C CA . VAL B 1 302 ? 7.207 49.906 6.652 1 33.38 302 VAL B CA 1
ATOM 6830 C C . VAL B 1 302 ? 8.344 50.844 6.258 1 33.38 302 VAL B C 1
ATOM 6832 O O . VAL B 1 302 ? 9.117 50.531 5.344 1 33.38 302 VAL B O 1
ATOM 6835 N N . PRO B 1 303 ? 8.297 52.156 6.512 1 30.22 303 PRO B N 1
ATOM 6836 C CA . PRO B 1 303 ? 9.516 52.938 6.242 1 30.22 303 PRO B CA 1
ATOM 6837 C C . PRO B 1 303 ? 10.781 52.188 6.641 1 30.22 303 PRO B C 1
ATOM 6839 O O . PRO B 1 303 ? 10.734 51.312 7.512 1 30.22 303 PRO B O 1
ATOM 6842 N N . GLU B 1 304 ? 11.766 52.219 5.727 1 30.61 304 GLU B N 1
ATOM 6843 C CA . GLU B 1 304 ? 13.094 51.75 6.086 1 30.61 304 GLU B CA 1
ATOM 6844 C C . GLU B 1 304 ? 13.375 51.969 7.57 1 30.61 304 GLU B C 1
ATOM 6846 O O . GLU B 1 304 ? 12.93 52.938 8.156 1 30.61 304 GLU B O 1
ATOM 6851 N N . ALA B 1 305 ? 13.836 50.938 8.18 1 33.34 305 ALA B N 1
ATOM 6852 C CA . ALA B 1 305 ? 14.297 50.906 9.562 1 33.34 305 ALA B CA 1
ATOM 6853 C C . ALA B 1 305 ? 14.977 52.25 9.93 1 33.34 305 ALA B C 1
ATOM 6855 O O . ALA B 1 305 ? 16.109 52.469 9.531 1 33.34 305 ALA B O 1
ATOM 6856 N N . GLY B 1 306 ? 14.305 53.438 9.75 1 30.42 306 GLY B N 1
ATOM 6857 C CA . GLY B 1 306 ? 15.039 54.406 10.547 1 30.42 306 GLY B CA 1
ATOM 6858 C C . GLY B 1 306 ? 15.234 53.969 11.992 1 30.42 306 GLY B C 1
ATOM 6859 O O . GLY B 1 306 ? 14.703 52.938 12.406 1 30.42 306 GLY B O 1
ATOM 6860 N N . PRO B 1 307 ? 16.078 54.625 12.812 1 29.02 307 PRO B N 1
ATOM 6861 C CA . PRO B 1 307 ? 16.25 54.156 14.195 1 29.02 307 PRO B CA 1
ATOM 6862 C C . PRO B 1 307 ? 14.922 53.719 14.828 1 29.02 307 PRO B C 1
ATOM 6864 O O . PRO B 1 307 ? 13.852 54.125 14.375 1 29.02 307 PRO B O 1
ATOM 6867 N N . PRO B 1 308 ? 14.836 52.781 15.898 1 28.31 308 PRO B N 1
ATOM 6868 C CA . PRO B 1 308 ? 13.688 52.062 16.484 1 28.31 308 PRO B CA 1
ATOM 6869 C C . PRO B 1 308 ? 12.422 52.906 16.516 1 28.31 308 PRO B C 1
ATOM 6871 O O . PRO B 1 308 ? 11.328 52.375 16.703 1 28.31 308 PRO B O 1
ATOM 6874 N N . GLY B 1 309 ? 12.344 54.156 16.844 1 27.33 309 GLY B N 1
ATOM 6875 C CA . GLY B 1 309 ? 11.312 55.062 17.328 1 27.33 309 GLY B CA 1
ATOM 6876 C C . GLY B 1 309 ? 10.297 55.438 16.266 1 27.33 309 GLY B C 1
ATOM 6877 O O . GLY B 1 309 ? 9.109 55.594 16.562 1 27.33 309 GLY B O 1
ATOM 6878 N N . GLN B 1 310 ? 10.602 56.312 15.297 1 28.52 310 GLN B N 1
ATOM 6879 C CA . GLN B 1 310 ? 9.688 57.188 14.578 1 28.52 310 GLN B CA 1
ATOM 6880 C C . GLN B 1 310 ? 9.133 56.5 13.328 1 28.52 310 GLN B C 1
ATOM 6882 O O . GLN B 1 310 ? 9.109 57.094 12.25 1 28.52 310 GLN B O 1
ATOM 6887 N N . GLN B 1 311 ? 9.164 55.219 13.312 1 28.92 311 GLN B N 1
ATOM 6888 C CA . GLN B 1 311 ? 8.742 54.75 12 1 28.92 311 GLN B CA 1
ATOM 6889 C C . GLN B 1 311 ? 7.281 55.094 11.734 1 28.92 311 GLN B C 1
ATOM 6891 O O . GLN B 1 311 ? 6.41 54.781 12.555 1 28.92 311 GLN B O 1
ATOM 6896 N N . LYS B 1 312 ? 7.031 56.125 10.953 1 32.59 312 LYS B N 1
ATOM 6897 C CA . LYS B 1 312 ? 5.723 56.562 10.477 1 32.59 312 LYS B CA 1
ATOM 6898 C C . LYS B 1 312 ? 4.961 55.406 9.82 1 32.59 312 LYS B C 1
ATOM 6900 O O . LYS B 1 312 ? 5.496 54.719 8.953 1 32.59 312 LYS B O 1
ATOM 6905 N N . SER B 1 313 ? 4.113 54.781 10.477 1 28.61 313 SER B N 1
ATOM 6906 C CA . SER B 1 313 ? 3.139 53.812 9.953 1 28.61 313 SER B CA 1
ATOM 6907 C C . SER B 1 313 ? 2.391 54.406 8.758 1 28.61 313 SER B C 1
ATOM 6909 O O . SER B 1 313 ? 1.58 55.312 8.914 1 28.61 313 SER B O 1
ATOM 6911 N N . ALA B 1 314 ? 3.059 54.844 7.699 1 30.09 314 ALA B N 1
ATOM 6912 C CA . ALA B 1 314 ? 2.166 55.25 6.625 1 30.09 314 ALA B CA 1
ATOM 6913 C C . ALA B 1 314 ? 1.168 54.156 6.273 1 30.09 314 ALA B C 1
ATOM 6915 O O . ALA B 1 314 ? 1.544 53 6.141 1 30.09 314 ALA B O 1
ATOM 6916 N N . GLY B 1 315 ? -0.06 54.344 6.594 1 30.14 315 GLY B N 1
ATOM 6917 C CA . GLY B 1 315 ? -1.26 53.531 6.418 1 30.14 315 GLY B CA 1
ATOM 6918 C C . GLY B 1 315 ? -1.462 53.062 4.984 1 30.14 315 GLY B C 1
ATOM 6919 O O . GLY B 1 315 ? -1.775 53.875 4.105 1 30.14 315 GLY B O 1
ATOM 6920 N N . VAL B 1 316 ? -0.566 52.406 4.387 1 31.58 316 VAL B N 1
ATOM 6921 C CA . VAL B 1 316 ? -0.978 51.938 3.064 1 31.58 316 VAL B CA 1
ATOM 6922 C C . VAL B 1 316 ? -2.354 51.281 3.15 1 31.58 316 VAL B C 1
ATOM 6924 O O . VAL B 1 316 ? -2.592 50.438 4.016 1 31.58 316 VAL B O 1
ATOM 6927 N N . PRO B 1 317 ? -3.322 51.812 2.469 1 34.03 317 PRO B N 1
ATOM 6928 C CA . PRO B 1 317 ? -4.656 51.219 2.498 1 34.03 317 PRO B CA 1
ATOM 6929 C C . PRO B 1 317 ? -4.637 49.719 2.133 1 34.03 317 PRO B C 1
ATOM 6931 O O . PRO B 1 317 ? -3.721 49.281 1.442 1 34.03 317 PRO B O 1
ATOM 6934 N N . PRO B 1 318 ? -5.332 48.938 2.701 1 34.41 318 PRO B N 1
ATOM 6935 C CA . PRO B 1 318 ? -5.438 47.531 2.307 1 34.41 318 PRO B CA 1
ATOM 6936 C C . PRO B 1 318 ? -5.586 47.344 0.797 1 34.41 318 PRO B C 1
ATOM 6938 O O . PRO B 1 318 ? -6.047 48.25 0.106 1 34.41 318 PRO B O 1
ATOM 6941 N N . PRO B 1 319 ? -4.984 46.469 0.178 1 33.19 319 PRO B N 1
ATOM 6942 C CA . PRO B 1 319 ? -5.215 46.312 -1.259 1 33.19 319 PRO B CA 1
ATOM 6943 C C . PRO B 1 319 ? -6.695 46.375 -1.632 1 33.19 319 PRO B C 1
ATOM 6945 O O . PRO B 1 319 ? -7.551 46 -0.823 1 33.19 319 PRO B O 1
ATOM 6948 N N . GLU B 1 320 ? -6.98 46.969 -2.73 1 33.53 320 GLU B N 1
ATOM 6949 C CA . GLU B 1 320 ? -8.336 47.156 -3.24 1 33.53 320 GLU B CA 1
ATOM 6950 C C . GLU B 1 320 ? -9.094 45.812 -3.264 1 33.53 320 GLU B C 1
ATOM 6952 O O . GLU B 1 320 ? -10.289 45.781 -2.984 1 33.53 320 GLU B O 1
ATOM 6957 N N . SER B 1 321 ? -8.43 44.781 -3.602 1 33.12 321 SER B N 1
ATOM 6958 C CA . SER B 1 321 ? -9.109 43.469 -3.674 1 33.12 321 SER B CA 1
ATOM 6959 C C . SER B 1 321 ? -9.641 43.062 -2.309 1 33.12 321 SER B C 1
ATOM 6961 O O . SER B 1 321 ? -10.734 42.5 -2.209 1 33.12 321 SER B O 1
ATOM 6963 N N . ILE B 1 322 ? -8.93 43.281 -1.307 1 32.38 322 ILE B N 1
ATOM 6964 C CA . ILE B 1 322 ? -9.453 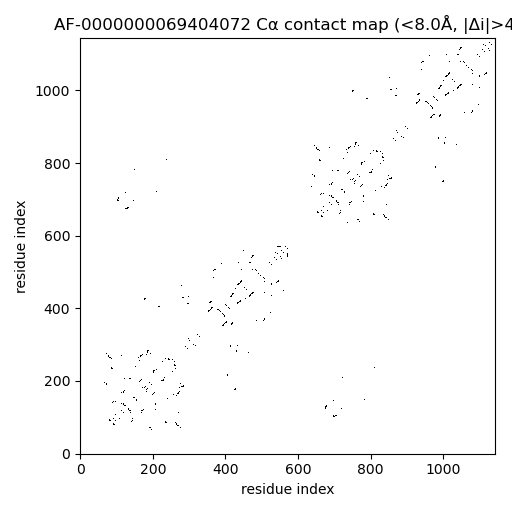43.062 0.037 1 32.38 322 ILE B CA 1
ATOM 6965 C C . ILE B 1 322 ? -10.516 44.094 0.356 1 32.38 322 ILE B C 1
ATOM 6967 O O . ILE B 1 322 ? -11.578 43.781 0.897 1 32.38 322 ILE B O 1
ATOM 6971 N N . LEU B 1 323 ? -10.203 45.375 0.039 1 35.44 323 LEU B N 1
ATOM 6972 C CA . LEU B 1 323 ? -11.195 46.438 0.2 1 35.44 323 LEU B CA 1
ATOM 6973 C C . LEU B 1 323 ? -12.461 46.125 -0.589 1 35.44 323 LEU B C 1
ATOM 6975 O O . LEU B 1 323 ? -13.57 46.344 -0.11 1 35.44 323 LEU B O 1
ATOM 6979 N N . ARG B 1 324 ? -12.266 45.625 -1.739 1 38.34 324 ARG B N 1
ATOM 6980 C CA . ARG B 1 324 ? -13.422 45.219 -2.535 1 38.34 324 ARG B CA 1
ATOM 6981 C C . ARG B 1 324 ? -14.211 44.125 -1.836 1 38.34 324 ARG B C 1
ATOM 6983 O O . ARG B 1 324 ? -15.445 44.156 -1.816 1 38.34 324 ARG B O 1
ATOM 6990 N N . GLN B 1 325 ? -13.5 43.219 -1.34 1 32.28 325 GLN B N 1
ATOM 6991 C CA . GLN B 1 325 ? -14.211 42.188 -0.58 1 32.28 325 GLN B CA 1
ATOM 6992 C C . GLN B 1 325 ? -14.797 42.781 0.708 1 32.28 325 GLN B C 1
ATOM 6994 O O . GLN B 1 325 ? -15.867 42.344 1.146 1 32.28 325 GLN B O 1
ATOM 6999 N N . LEU B 1 326 ? -13.93 43.688 1.375 1 33.59 326 LEU B N 1
ATOM 7000 C CA . LEU B 1 326 ? -14.484 44.406 2.529 1 33.59 326 LEU B CA 1
ATOM 7001 C C . LEU B 1 326 ? -15.508 45.438 2.09 1 33.59 326 LEU B C 1
ATOM 7003 O O . LEU B 1 326 ? -16.172 46.062 2.928 1 33.59 326 LEU B O 1
ATOM 7007 N N . GLY B 1 327 ? -16.078 45.469 1.234 1 34.38 327 GLY B N 1
ATOM 7008 C CA . GLY B 1 327 ? -17.047 46.375 0.682 1 34.38 327 GLY B CA 1
ATOM 7009 C C . GLY B 1 327 ? -16.641 47.844 0.833 1 34.38 327 GLY B C 1
ATOM 7010 O O . GLY B 1 327 ? -17.469 48.75 0.673 1 34.38 327 GLY B O 1
ATOM 7011 N N . LYS B 1 328 ? -15.641 48.156 1.638 1 35.56 328 LYS B N 1
ATOM 7012 C CA . LYS B 1 328 ? -15.453 49.594 1.937 1 35.56 328 LYS B CA 1
ATOM 7013 C C . LYS B 1 328 ? -14.414 50.219 1.012 1 35.56 328 LYS B C 1
ATOM 7015 O O . LYS B 1 328 ? -13.234 49.844 1.061 1 35.56 328 LYS B O 1
ATOM 7020 N N . VAL B 1 329 ? -14.719 50.406 -0.265 1 34.06 329 VAL B N 1
ATOM 7021 C CA . VAL B 1 329 ? -13.93 51.219 -1.185 1 34.06 329 VAL B CA 1
ATOM 7022 C C . VAL B 1 329 ? -13.641 52.562 -0.553 1 34.06 329 VAL B C 1
ATOM 7024 O O . VAL B 1 329 ? -14.57 53.312 -0.249 1 34.06 329 VAL B O 1
ATOM 7027 N N . PRO B 1 330 ? -12.594 52.75 0.19 1 32.28 330 PRO B N 1
ATOM 7028 C CA . PRO B 1 330 ? -12.469 54.156 0.652 1 32.28 330 PRO B CA 1
ATOM 7029 C C . PRO B 1 330 ? -12.477 55.156 -0.496 1 32.28 330 PRO B C 1
ATOM 7031 O O . PRO B 1 330 ? -11.883 54.906 -1.549 1 32.28 330 PRO B O 1
ATOM 7034 N N . ILE B 1 331 ? -13.492 56.031 -0.617 1 30.06 331 ILE B N 1
ATOM 7035 C CA . ILE B 1 331 ? -13.547 57.25 -1.431 1 30.06 331 ILE B CA 1
ATOM 7036 C C . ILE B 1 331 ? -12.422 58.188 -1.011 1 30.06 331 ILE B C 1
ATOM 7038 O O . ILE B 1 331 ? -12.477 58.781 0.072 1 30.06 331 ILE B O 1
ATOM 7042 N N . VAL B 1 332 ? -11.172 57.844 -0.97 1 31.19 332 VAL B N 1
ATOM 7043 C CA . VAL B 1 332 ? -10.242 58.906 -0.589 1 31.19 332 VAL B CA 1
ATOM 7044 C C . VAL B 1 332 ? -10.312 60.031 -1.602 1 31.19 332 VAL B C 1
ATOM 7046 O O . VAL B 1 332 ? -10.016 59.844 -2.785 1 31.19 332 VAL B O 1
ATOM 7049 N N . PRO B 1 333 ? -11.062 61.156 -1.307 1 27.58 333 PRO B N 1
ATOM 7050 C CA . PRO B 1 333 ? -10.961 62.375 -2.111 1 27.58 333 PRO B CA 1
ATOM 7051 C C . PRO B 1 333 ? -9.57 63 -2.049 1 27.58 333 PRO B C 1
ATOM 7053 O O . PRO B 1 333 ? -9 63.156 -0.962 1 27.58 333 PRO B O 1
ATOM 7056 N N . ALA B 1 334 ? -8.734 62.781 -2.98 1 26.25 334 ALA B N 1
ATOM 7057 C CA . ALA B 1 334 ? -7.41 63.344 -3.252 1 26.25 334 ALA B CA 1
ATOM 7058 C C . ALA B 1 334 ? -7.402 64.875 -3.08 1 26.25 334 ALA B C 1
ATOM 7060 O O . ALA B 1 334 ? -6.344 65.438 -2.885 1 26.25 334 ALA B O 1
ATOM 7061 N N . SER B 1 335 ? -8.422 65.75 -3.355 1 25.69 335 SER B N 1
ATOM 7062 C CA . SER B 1 335 ? -8.016 66.938 -4.086 1 25.69 335 SER B CA 1
ATOM 7063 C C . SER B 1 335 ? -7.434 68 -3.145 1 25.69 335 SER B C 1
ATOM 7065 O O . SER B 1 335 ? -7.461 69.188 -3.443 1 25.69 335 SER B O 1
ATOM 7067 N N . ALA B 1 336 ? -6.777 67.812 -1.991 1 26.25 336 ALA B N 1
ATOM 7068 C CA . ALA B 1 336 ? -6.637 69.062 -1.281 1 26.25 336 ALA B CA 1
ATOM 7069 C C . ALA B 1 336 ? -5.586 69.938 -1.945 1 26.25 336 ALA B C 1
ATOM 7071 O O . ALA B 1 336 ? -5.262 71 -1.439 1 26.25 336 ALA B O 1
ATOM 7072 N N . SER B 1 337 ? -4.891 69.75 -3.023 1 24.06 337 SER B N 1
ATOM 7073 C CA . SER B 1 337 ? -3.619 70.438 -3.002 1 24.06 337 SER B CA 1
ATOM 7074 C C . SER B 1 337 ? -3.828 72 -3.115 1 24.06 337 SER B C 1
ATOM 7076 O O . SER B 1 337 ? -2.875 72.75 -3.332 1 24.06 337 SER B O 1
ATOM 7078 N N . THR B 1 338 ? -4.965 72.625 -3.121 1 24.64 338 THR B N 1
ATOM 7079 C CA . THR B 1 338 ? -4.68 74 -3.576 1 24.64 338 THR B CA 1
ATOM 7080 C C . THR B 1 338 ? -3.92 74.75 -2.508 1 24.64 338 THR B C 1
ATOM 7082 O O . THR B 1 338 ? -4.457 75.062 -1.435 1 24.64 338 THR B O 1
ATOM 7085 N N . ARG B 1 339 ? -2.598 74.562 -2.316 1 26.31 339 ARG B N 1
ATOM 7086 C CA . ARG B 1 339 ? -1.676 75.375 -1.511 1 26.31 339 ARG B CA 1
ATOM 7087 C C . ARG B 1 339 ? -1.774 76.875 -1.866 1 26.31 339 ARG B C 1
ATOM 7089 O O . ARG B 1 339 ? -1.347 77.25 -2.945 1 26.31 339 ARG B O 1
ATOM 7096 N N . GLY B 1 340 ? -2.904 77.562 -1.529 1 22.2 340 GLY B N 1
ATOM 7097 C CA . GLY B 1 340 ? -2.791 79 -1.54 1 22.2 340 GLY B CA 1
ATOM 7098 C C . GLY B 1 340 ? -1.604 79.5 -0.746 1 22.2 340 GLY B C 1
ATOM 7099 O O . GLY B 1 340 ? -1.021 78.75 0.051 1 22.2 340 GLY B O 1
ATOM 7100 N N . GLU B 1 341 ? -1.181 80.812 -0.775 1 24.73 341 GLU B N 1
ATOM 7101 C CA . GLU B 1 341 ? -0.093 81.75 -0.561 1 24.73 341 GLU B CA 1
ATOM 7102 C C . GLU B 1 341 ? 0.201 81.938 0.927 1 24.73 341 GLU B C 1
ATOM 7104 O O . GLU B 1 341 ? 1.2 82.562 1.299 1 24.73 341 GLU B O 1
ATOM 7109 N N . GLY B 1 342 ? -0.832 81.75 1.859 1 24.33 342 GLY B N 1
ATOM 7110 C CA . GLY B 1 342 ? -0.789 82.75 2.928 1 24.33 342 GLY B CA 1
ATOM 7111 C C . GLY B 1 342 ? 0.467 82.688 3.775 1 24.33 342 GLY B C 1
ATOM 7112 O O . GLY B 1 342 ? 1.232 81.688 3.656 1 24.33 342 GLY B O 1
ATOM 7113 N N . GLY B 1 343 ? 0.555 83.562 4.898 1 28.91 343 GLY B N 1
ATOM 7114 C CA . GLY B 1 343 ? 1.424 84.25 5.852 1 28.91 343 GLY B CA 1
ATOM 7115 C C . GLY B 1 343 ? 2.133 83.312 6.789 1 28.91 343 GLY B C 1
ATOM 7116 O O . GLY B 1 343 ? 1.709 82.125 6.953 1 28.91 343 GLY B O 1
ATOM 7117 N N . ARG B 1 344 ? 3.447 83.625 7.172 1 33.16 344 ARG B N 1
ATOM 7118 C CA . ARG B 1 344 ? 4.609 83.125 7.895 1 33.16 344 ARG B CA 1
ATOM 7119 C C . ARG B 1 344 ? 4.238 82.75 9.32 1 33.16 344 ARG B C 1
ATOM 7121 O O . ARG B 1 344 ? 4.629 83.375 10.273 1 33.16 344 ARG B O 1
ATOM 7128 N N . ASN B 1 345 ? 2.857 82.625 9.648 1 28.8 345 ASN B N 1
ATOM 7129 C CA . ASN B 1 345 ? 2.764 82.562 11.102 1 28.8 345 ASN B CA 1
ATOM 7130 C C . ASN B 1 345 ? 3.668 81.438 11.648 1 28.8 345 ASN B C 1
ATOM 7132 O O . ASN B 1 345 ? 4.02 80.5 10.93 1 28.8 345 ASN B O 1
ATOM 7136 N N . GLY B 1 346 ? 4.414 81.75 12.789 1 32.03 346 GLY B N 1
ATOM 7137 C CA . GLY B 1 346 ? 5.266 81 13.688 1 32.03 346 GLY B CA 1
ATOM 7138 C C . GLY B 1 346 ? 4.766 79.625 13.914 1 32.03 346 GLY B C 1
ATOM 7139 O O . GLY B 1 346 ? 3.652 79.375 14.398 1 32.03 346 GLY B O 1
ATOM 7140 N N . SER B 1 347 ? 5.137 78.75 13.055 1 30.72 347 SER B N 1
ATOM 7141 C CA . SER B 1 347 ? 4.703 77.312 13.039 1 30.72 347 SER B CA 1
ATOM 7142 C C . SER B 1 347 ? 4.902 76.688 14.406 1 30.72 347 SER B C 1
ATOM 7144 O O . SER B 1 347 ? 6.031 76.562 14.883 1 30.72 347 SER B O 1
ATOM 7146 N N . GLU B 1 348 ? 4.004 77.062 15.453 1 33.53 348 GLU B N 1
ATOM 7147 C CA . GLU B 1 348 ? 3.977 76.312 16.703 1 33.53 348 GLU B CA 1
ATOM 7148 C C . GLU B 1 348 ? 4.414 74.812 16.469 1 33.53 348 GLU B C 1
ATOM 7150 O O . GLU B 1 348 ? 4.207 74.312 15.391 1 33.53 348 GLU B O 1
ATOM 7155 N N . PRO B 1 349 ? 5.383 74.438 17.391 1 35.12 349 PRO B N 1
ATOM 7156 C CA . PRO B 1 349 ? 5.773 73 17.344 1 35.12 349 PRO B CA 1
ATOM 7157 C C . PRO B 1 349 ? 4.613 72.062 16.969 1 35.12 349 PRO B C 1
ATOM 7159 O O . PRO B 1 349 ? 3.467 72.375 17.359 1 35.12 349 PRO B O 1
ATOM 7162 N N . SER B 1 350 ? 4.578 71.5 15.836 1 37.5 350 SER B N 1
ATOM 7163 C CA . SER B 1 350 ? 3.652 70.562 15.266 1 37.5 350 SER B CA 1
ATOM 7164 C C . SER B 1 350 ? 3.127 69.562 16.328 1 37.5 350 SER B C 1
ATOM 7166 O O . SER B 1 350 ? 3.904 69 17.109 1 37.5 350 SER B O 1
ATOM 7168 N N . GLY B 1 351 ? 2.078 69.75 17.094 1 40 351 GLY B N 1
ATOM 7169 C CA . GLY B 1 351 ? 1.334 68.812 17.922 1 40 351 GLY B CA 1
ATOM 7170 C C . GLY B 1 351 ? 1.572 67.375 17.562 1 40 351 GLY B C 1
ATOM 7171 O O . GLY B 1 351 ? 1.688 67.062 16.391 1 40 351 GLY B O 1
ATOM 7172 N N . GLU B 1 352 ? 2.35 66.562 18.391 1 49 352 GLU B N 1
ATOM 7173 C CA . GLU B 1 352 ? 2.652 65.125 18.344 1 49 352 GLU B CA 1
ATOM 7174 C C . GLU B 1 352 ? 1.493 64.375 17.734 1 49 352 GLU B C 1
ATOM 7176 O O . GLU B 1 352 ? 0.378 64.375 18.266 1 49 352 GLU B O 1
ATOM 7181 N N . GLU B 1 353 ? 1.412 64.125 16.469 1 63.53 353 GLU B N 1
ATOM 7182 C CA . GLU B 1 353 ? 0.422 63.5 15.602 1 63.53 353 GLU B CA 1
ATOM 7183 C C . GLU B 1 353 ? -0.031 62.156 16.172 1 63.53 353 GLU B C 1
ATOM 7185 O O . GLU B 1 353 ? 0.786 61.375 16.656 1 63.53 353 GLU B O 1
ATOM 7190 N N . GLU B 1 354 ? -1.215 61.969 16.547 1 77.38 354 GLU B N 1
ATOM 7191 C CA . GLU B 1 354 ? -1.923 60.75 17.016 1 77.38 354 GLU B CA 1
ATOM 7192 C C . GLU B 1 354 ? -1.785 59.625 16.016 1 77.38 354 GLU B C 1
ATOM 7194 O O . GLU B 1 354 ? -2.008 59.812 14.812 1 77.38 354 GLU B O 1
ATOM 7199 N N . GLN B 1 355 ? -1.172 58.562 16.469 1 79.5 355 GLN B N 1
ATOM 7200 C CA . GLN B 1 355 ? -1.044 57.375 15.633 1 79.5 355 GLN B CA 1
ATOM 7201 C C . GLN B 1 355 ? -2.311 56.531 15.688 1 79.5 355 GLN B C 1
ATOM 7203 O O . GLN B 1 355 ? -2.938 56.406 16.75 1 79.5 355 GLN B O 1
ATOM 7208 N N . ILE B 1 356 ? -2.652 55.938 14.516 1 86.69 356 ILE B N 1
ATOM 7209 C CA . ILE B 1 356 ? -3.836 55.094 14.453 1 86.69 356 ILE B CA 1
ATOM 7210 C C . ILE B 1 356 ? -3.416 53.625 14.461 1 86.69 356 ILE B C 1
ATOM 7212 O O . ILE B 1 356 ? -2.672 53.188 13.586 1 86.69 356 ILE B O 1
ATOM 7216 N N . LEU B 1 357 ? -3.832 52.906 15.438 1 89 357 LEU B N 1
ATOM 7217 C CA . LEU B 1 357 ? -3.588 51.469 15.547 1 89 357 LEU B CA 1
ATOM 7218 C C . LEU B 1 357 ? -4.715 50.656 14.891 1 89 357 LEU B C 1
ATOM 7220 O O . LEU B 1 357 ? -5.891 50.969 15.086 1 89 357 LEU B O 1
ATOM 7224 N N . GLN B 1 358 ? -4.281 49.781 14.055 1 90.56 358 GLN B N 1
ATOM 7225 C CA . GLN B 1 358 ? -5.254 48.812 13.5 1 90.56 358 GLN B CA 1
ATOM 7226 C C . GLN B 1 358 ? -5.41 47.625 14.406 1 90.56 358 GLN B C 1
ATOM 7228 O O . GLN B 1 358 ? -4.465 46.844 14.594 1 90.56 358 GLN B O 1
ATOM 7233 N N . ILE B 1 359 ? -6.59 47.438 14.906 1 94.38 359 ILE B N 1
ATOM 7234 C CA . ILE B 1 359 ? -6.852 46.312 15.812 1 94.38 359 ILE B CA 1
ATOM 7235 C C . ILE B 1 359 ? -7.945 45.406 15.234 1 94.38 359 ILE B C 1
ATOM 7237 O O . ILE B 1 359 ? -9.062 45.875 14.977 1 94.38 359 ILE B O 1
ATOM 7241 N N . VAL B 1 360 ? -7.59 44.188 15.008 1 93.69 360 VAL B N 1
ATOM 7242 C CA . VAL B 1 360 ? -8.547 43.25 14.453 1 93.69 360 VAL B CA 1
ATOM 7243 C C . VAL B 1 360 ? -9.016 42.281 15.555 1 93.69 360 VAL B C 1
ATOM 7245 O O . VAL B 1 360 ? -8.203 41.688 16.25 1 93.69 360 VAL B O 1
ATOM 7248 N N . PHE B 1 361 ? -10.336 42.219 15.68 1 94.5 361 PHE B N 1
ATOM 7249 C CA . PHE B 1 361 ? -10.961 41.219 16.547 1 94.5 361 PHE B CA 1
ATOM 7250 C C . PHE B 1 361 ? -11.367 40 15.758 1 94.5 361 PHE B C 1
ATOM 7252 O O . PHE B 1 361 ? -12.07 40.094 14.75 1 94.5 361 PHE B O 1
ATOM 7259 N N . GLN B 1 362 ? -10.922 38.906 16.25 1 91.38 362 GLN B N 1
ATOM 7260 C CA . GLN B 1 362 ? -11.234 37.656 15.57 1 91.38 362 GLN B CA 1
ATOM 7261 C C . GLN B 1 362 ? -12.703 37.281 15.773 1 91.38 362 GLN B C 1
ATOM 7263 O O . GLN B 1 362 ? -13.18 37.219 16.906 1 91.38 362 GLN B O 1
ATOM 7268 N N . LYS B 1 363 ? -13.328 37.031 14.688 1 90.38 363 LYS B N 1
ATOM 7269 C CA . LYS B 1 363 ? -14.633 36.406 14.703 1 90.38 363 LYS B CA 1
ATOM 7270 C C . LYS B 1 363 ? -14.523 34.906 14.375 1 90.38 363 LYS B C 1
ATOM 7272 O O . LYS B 1 363 ? -13.992 34.531 13.328 1 90.38 363 LYS B O 1
ATOM 7277 N N . ARG B 1 364 ? -14.906 34.094 15.266 1 88.62 364 ARG B N 1
ATOM 7278 C CA . ARG B 1 364 ? -14.805 32.656 15.039 1 88.62 364 ARG B CA 1
ATOM 7279 C C . ARG B 1 364 ? -16.016 32.125 14.258 1 88.62 364 ARG B C 1
ATOM 7281 O O . ARG B 1 364 ? -17.125 32.625 14.422 1 88.62 364 ARG B O 1
ATOM 7288 N N . ALA B 1 365 ? -15.633 31.156 13.555 1 79.06 365 ALA B N 1
ATOM 7289 C CA . ALA B 1 365 ? -16.719 30.438 12.906 1 79.06 365 ALA B CA 1
ATOM 7290 C C . ALA B 1 365 ? -17.375 29.438 13.859 1 79.06 365 ALA B C 1
ATOM 7292 O O . ALA B 1 365 ? -16.797 29.109 14.898 1 79.06 365 ALA B O 1
ATOM 7293 N N . GLY B 1 366 ? -18.594 29.203 13.789 1 82 366 GLY B N 1
ATOM 7294 C CA . GLY B 1 366 ? -19.266 28.219 14.617 1 82 366 GLY B CA 1
ATOM 7295 C C . GLY B 1 366 ? -19.984 28.828 15.805 1 82 366 GLY B C 1
ATOM 7296 O O . GLY B 1 366 ? -20.359 30 15.773 1 82 366 GLY B O 1
ATOM 7297 N N . GLU B 1 367 ? -20.109 27.859 16.875 1 88.31 367 GLU B N 1
ATOM 7298 C CA . GLU B 1 367 ? -20.969 28.281 17.984 1 88.31 367 GLU B CA 1
ATOM 7299 C C . GLU B 1 367 ? -20.188 28.344 19.297 1 88.31 367 GLU B C 1
ATOM 7301 O O . GLU B 1 367 ? -20.703 28.844 20.297 1 88.31 367 GLU B O 1
ATOM 7306 N N . ASP B 1 368 ? -18.984 27.859 19.188 1 93 368 ASP B N 1
ATOM 7307 C CA . ASP B 1 368 ? -18.219 27.812 20.438 1 93 368 ASP B CA 1
ATOM 7308 C C . ASP B 1 368 ? -17.125 28.875 20.438 1 93 368 ASP B C 1
ATOM 7310 O O . ASP B 1 368 ? -16.75 29.406 19.375 1 93 368 ASP B O 1
ATOM 7314 N N . ARG B 1 369 ? -16.688 29.25 21.688 1 94.5 369 ARG B N 1
ATOM 7315 C CA . ARG B 1 369 ? -15.594 30.188 21.938 1 94.5 369 ARG B CA 1
ATOM 7316 C C . ARG B 1 369 ? -15.836 31.531 21.266 1 94.5 369 ARG B C 1
ATOM 7318 O O . ARG B 1 369 ? -14.914 32.125 20.719 1 94.5 369 ARG B O 1
ATOM 7325 N N . GLN B 1 370 ? -17.047 31.938 21.297 1 94.81 370 GLN B N 1
ATOM 7326 C CA . GLN B 1 370 ? -17.422 33.219 20.719 1 94.81 370 GLN B CA 1
ATOM 7327 C C . GLN B 1 370 ? -17.141 34.375 21.688 1 94.81 370 GLN B C 1
ATOM 7329 O O . GLN B 1 370 ? -17.344 34.219 22.906 1 94.81 370 GLN B O 1
ATOM 7334 N N . LEU B 1 371 ? -16.609 35.438 21.141 1 96.06 371 LEU B N 1
ATOM 7335 C CA . LEU B 1 371 ? -16.594 36.688 21.891 1 96.06 371 LEU B CA 1
ATOM 7336 C C . LEU B 1 371 ? -17.953 37.344 21.875 1 96.06 371 LEU B C 1
ATOM 7338 O O . LEU B 1 371 ? -18.25 38.125 20.969 1 96.06 371 LEU B O 1
ATOM 7342 N N . VAL B 1 372 ? -18.688 37.125 22.875 1 95.44 372 VAL B N 1
ATOM 7343 C CA . VAL B 1 372 ? -20.109 37.438 22.922 1 95.44 372 VAL B CA 1
ATOM 7344 C C . VAL B 1 372 ? -20.328 38.938 22.828 1 95.44 372 VAL B C 1
ATOM 7346 O O . VAL B 1 372 ? -21.281 39.406 22.203 1 95.44 372 VAL B O 1
ATOM 7349 N N . ASN B 1 373 ? -19.578 39.75 23.438 1 96.38 373 ASN B N 1
ATOM 7350 C CA . ASN B 1 373 ? -19.781 41.188 23.453 1 96.38 373 ASN B CA 1
ATOM 7351 C C . ASN B 1 373 ? -18.797 41.875 22.516 1 96.38 373 ASN B C 1
ATOM 7353 O O . ASN B 1 373 ? -18.328 43 22.828 1 96.38 373 ASN B O 1
ATOM 7357 N N . ALA B 1 374 ? -18.406 41.281 21.406 1 94.62 374 ALA B N 1
ATOM 7358 C CA . ALA B 1 374 ? -17.438 41.844 20.453 1 94.62 374 ALA B CA 1
ATOM 7359 C C . ALA B 1 374 ? -17.875 43.188 19.938 1 94.62 374 ALA B C 1
ATOM 7361 O O . ALA B 1 374 ? -17.047 44.094 19.797 1 94.62 374 ALA B O 1
ATOM 7362 N N . ALA B 1 375 ? -19.156 43.375 19.672 1 93.31 375 ALA B N 1
ATOM 7363 C CA . ALA B 1 375 ? -19.656 44.656 19.156 1 93.31 375 ALA B CA 1
ATOM 7364 C C . ALA B 1 375 ? -19.391 45.781 20.141 1 93.31 375 ALA B C 1
ATOM 7366 O O . ALA B 1 375 ? -18.984 46.875 19.734 1 93.31 375 ALA B O 1
ATOM 7367 N N . ASP B 1 376 ? -19.625 45.531 21.375 1 96.69 376 ASP B N 1
ATOM 7368 C CA . ASP B 1 376 ? -19.391 46.531 22.406 1 96.69 376 ASP B CA 1
ATOM 7369 C C . ASP B 1 376 ? -17.891 46.844 22.531 1 96.69 376 ASP B C 1
ATOM 7371 O O . ASP B 1 376 ? -17.516 48 22.734 1 96.69 376 ASP B O 1
ATOM 7375 N N . LEU B 1 377 ? -17.109 45.875 22.438 1 96.56 377 LEU B N 1
ATOM 7376 C CA . LEU B 1 377 ? -15.656 46.031 22.531 1 96.56 377 LEU B CA 1
ATOM 7377 C C . LEU B 1 377 ? -15.141 46.844 21.344 1 96.56 377 LEU B C 1
ATOM 7379 O O . LEU B 1 377 ? -14.289 47.75 21.516 1 96.56 377 LEU B O 1
ATOM 7383 N N . VAL B 1 378 ? -15.594 46.531 20.156 1 94.12 378 VAL B N 1
ATOM 7384 C CA . VAL B 1 378 ? -15.18 47.25 18.953 1 94.12 378 VAL B CA 1
ATOM 7385 C C . VAL B 1 378 ? -15.562 48.719 19.062 1 94.12 378 VAL B C 1
ATOM 7387 O O . VAL B 1 378 ? -14.773 49.594 18.719 1 94.12 378 VAL B O 1
ATOM 7390 N N . LYS B 1 379 ? -16.781 48.969 19.562 1 95.44 379 LYS B N 1
ATOM 7391 C CA . LYS B 1 379 ? -17.234 50.344 19.766 1 95.44 379 LYS B CA 1
ATOM 7392 C C . LYS B 1 379 ? -16.344 51.062 20.766 1 95.44 379 LYS B C 1
ATOM 7394 O O . LYS B 1 379 ? -15.898 52.188 20.5 1 95.44 379 LYS B O 1
ATOM 7399 N N . ALA B 1 380 ? -16.109 50.438 21.875 1 97.12 380 ALA B N 1
ATOM 7400 C CA . ALA B 1 380 ? -15.266 51.031 22.906 1 97.12 380 ALA B CA 1
ATOM 7401 C C . ALA B 1 380 ? -13.852 51.281 22.375 1 97.12 380 ALA B C 1
ATOM 7403 O O . ALA B 1 380 ? -13.234 52.312 22.656 1 97.12 380 ALA B O 1
ATOM 7404 N N . CYS B 1 381 ? -13.375 50.344 21.656 1 95.25 381 CYS B N 1
ATOM 7405 C CA . CYS B 1 381 ? -12.031 50.406 21.078 1 95.25 381 CYS B CA 1
ATOM 7406 C C . CYS B 1 381 ? -11.914 51.562 20.094 1 95.25 381 CYS B C 1
ATOM 7408 O O . CYS B 1 381 ? -10.898 52.281 20.078 1 95.25 381 CYS B O 1
ATOM 7410 N N . ASN B 1 382 ? -12.898 51.812 19.344 1 92.88 382 ASN B N 1
ATOM 7411 C CA . ASN B 1 382 ? -12.883 52.875 18.344 1 92.88 382 ASN B CA 1
ATOM 7412 C C . ASN B 1 382 ? -12.953 54.25 18.984 1 92.88 382 ASN B C 1
ATOM 7414 O O . ASN B 1 382 ? -12.617 55.25 18.359 1 92.88 382 ASN B O 1
ATOM 7418 N N . THR B 1 383 ? -13.367 54.312 20.234 1 95.38 383 THR B N 1
ATOM 7419 C CA . THR B 1 383 ? -13.438 55.562 20.953 1 95.38 383 THR B CA 1
ATOM 7420 C C . THR B 1 383 ? -12.211 55.75 21.844 1 95.38 383 THR B C 1
ATOM 7422 O O . THR B 1 383 ? -12 56.844 22.406 1 95.38 383 THR B O 1
ATOM 7425 N N . TRP B 1 384 ? -11.484 54.781 21.938 1 94.44 384 TRP B N 1
ATOM 7426 C CA . TRP B 1 384 ? -10.344 54.719 22.844 1 94.44 384 TRP B CA 1
ATOM 7427 C C . TRP B 1 384 ? -9.219 55.625 22.344 1 94.44 384 TRP B C 1
ATOM 7429 O O . TRP B 1 384 ? -8.906 55.625 21.156 1 94.44 384 TRP B O 1
ATOM 7439 N N . ARG B 1 385 ? -8.688 56.406 23.203 1 92.31 385 ARG B N 1
ATOM 7440 C CA . ARG B 1 385 ? -7.48 57.219 23.031 1 92.31 385 ARG B CA 1
ATOM 7441 C C . ARG B 1 385 ? -6.52 57.031 24.203 1 92.31 385 ARG B C 1
ATOM 7443 O O . ARG B 1 385 ? -6.945 56.969 25.359 1 92.31 385 ARG B O 1
ATOM 7450 N N . PHE B 1 386 ? -5.277 56.938 23.797 1 90.75 386 PHE B N 1
ATOM 7451 C CA . PHE B 1 386 ? -4.297 56.688 24.859 1 90.75 386 PHE B CA 1
ATOM 7452 C C . PHE B 1 386 ? -3.025 57.5 24.609 1 90.75 386 PHE B C 1
ATOM 7454 O O . PHE B 1 386 ? -2.529 57.562 23.484 1 90.75 386 PHE B O 1
ATOM 7461 N N . SER B 1 387 ? -2.635 58.156 25.641 1 87.81 387 SER B N 1
ATOM 7462 C CA . SER B 1 387 ? -1.332 58.812 25.672 1 87.81 387 SER B CA 1
ATOM 7463 C C . SER B 1 387 ? -0.353 58.062 26.562 1 87.81 387 SER B C 1
ATOM 7465 O O . SER B 1 387 ? -0.485 58.062 27.781 1 87.81 387 SER B O 1
ATOM 7467 N N . ALA B 1 388 ? 0.586 57.406 25.938 1 81.25 388 ALA B N 1
ATOM 7468 C CA . ALA B 1 388 ? 1.554 56.625 26.672 1 81.25 388 ALA B CA 1
ATOM 7469 C C . ALA B 1 388 ? 2.562 57.5 27.391 1 81.25 388 ALA B C 1
ATOM 7471 O O . ALA B 1 388 ? 2.803 58.656 26.984 1 81.25 388 ALA B O 1
ATOM 7472 N N . PRO B 1 389 ? 3.148 56.906 28.484 1 77.81 389 PRO B N 1
ATOM 7473 C CA . PRO B 1 389 ? 4.18 57.656 29.188 1 77.81 389 PRO B CA 1
ATOM 7474 C C . PRO B 1 389 ? 5.355 58.031 28.297 1 77.81 389 PRO B C 1
ATOM 7476 O O . PRO B 1 389 ? 6.02 59.062 28.531 1 77.81 389 PRO B O 1
ATOM 7479 N N . SER B 1 390 ? 5.547 57.312 27.297 1 70.31 390 SER B N 1
ATOM 7480 C CA . SER B 1 390 ? 6.641 57.562 26.359 1 70.31 390 SER B CA 1
ATOM 7481 C C . SER B 1 390 ? 6.34 58.75 25.469 1 70.31 390 SER B C 1
ATOM 7483 O O . SER B 1 390 ? 7.234 59.281 24.797 1 70.31 390 SER B O 1
ATOM 7485 N N . GLY B 1 391 ? 5.105 59.25 25.484 1 70.81 391 GLY B N 1
ATOM 7486 C CA . GLY B 1 391 ? 4.715 60.406 24.656 1 70.81 391 GLY B CA 1
ATOM 7487 C C . GLY B 1 391 ? 3.928 60 23.422 1 70.81 391 GLY B C 1
ATOM 7488 O O . GLY B 1 391 ? 3.354 60.844 22.75 1 70.81 391 GLY B O 1
ATOM 7489 N N . ALA B 1 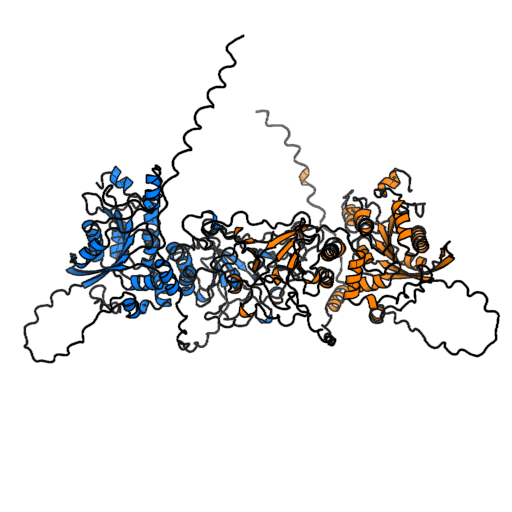392 ? 3.848 58.719 23.266 1 75.12 392 ALA B N 1
ATOM 7490 C CA . ALA B 1 392 ? 3.084 58.281 22.094 1 75.12 392 ALA B CA 1
ATOM 7491 C C . ALA B 1 392 ? 1.586 58.469 22.328 1 75.12 392 ALA B C 1
ATOM 7493 O O . ALA B 1 392 ? 1.066 58.125 23.391 1 75.12 392 ALA B O 1
ATOM 7494 N N . ARG B 1 393 ? 0.933 59.125 21.375 1 84.31 393 ARG B N 1
ATOM 7495 C CA . ARG B 1 393 ? -0.522 59.219 21.375 1 84.31 393 ARG B CA 1
ATOM 7496 C C . ARG B 1 393 ? -1.146 58.344 20.312 1 84.31 393 ARG B C 1
ATOM 7498 O O . ARG B 1 393 ? -0.744 58.375 19.141 1 84.31 393 ARG B O 1
ATOM 7505 N N . VAL B 1 394 ? -2.127 57.5 20.812 1 87.31 394 VAL B N 1
ATOM 7506 C CA . VAL B 1 394 ? -2.676 56.562 19.859 1 87.31 394 VAL B CA 1
ATOM 7507 C C . VAL B 1 394 ? -4.203 56.594 19.906 1 87.31 394 VAL B C 1
ATOM 7509 O O . VAL B 1 394 ? -4.785 56.938 20.938 1 87.31 394 VAL B O 1
ATOM 7512 N N . ARG B 1 395 ? -4.773 56.344 18.781 1 88.94 395 ARG B N 1
ATOM 7513 C CA . ARG B 1 395 ? -6.156 55.906 18.656 1 88.94 395 ARG B CA 1
ATOM 7514 C C . ARG B 1 395 ? -6.25 54.625 17.828 1 88.94 395 ARG B C 1
ATOM 7516 O O . ARG B 1 395 ? -5.254 54.188 17.266 1 88.94 395 ARG B O 1
ATOM 7523 N N . ALA B 1 396 ? -7.441 54 17.875 1 89.12 396 ALA B N 1
ATOM 7524 C CA . ALA B 1 396 ? -7.504 52.688 17.219 1 89.12 396 ALA B CA 1
ATOM 7525 C C . ALA B 1 396 ? -8.633 52.656 16.188 1 89.12 396 ALA B C 1
ATOM 7527 O O . ALA B 1 396 ? -9.633 53.375 16.328 1 89.12 396 ALA B O 1
ATOM 7528 N N . LEU B 1 397 ? -8.359 52.062 15.148 1 85.5 397 LEU B N 1
ATOM 7529 C CA . LEU B 1 397 ? -9.398 51.562 14.25 1 85.5 397 LEU B CA 1
ATOM 7530 C C . LEU B 1 397 ? -9.617 50.062 14.453 1 85.5 397 LEU B C 1
ATOM 7532 O O . LEU B 1 397 ? -8.766 49.25 14.094 1 85.5 397 LEU B O 1
ATOM 7536 N N . CYS B 1 398 ? -10.781 49.75 14.992 1 89.94 398 CYS B N 1
ATOM 7537 C CA . CYS B 1 398 ? -11.062 48.375 15.406 1 89.94 398 CYS B CA 1
ATOM 7538 C C . CYS B 1 398 ? -12.188 47.781 14.578 1 89.94 398 CYS B C 1
ATOM 7540 O O . CYS B 1 398 ? -13.172 48.469 14.266 1 89.94 398 CYS B O 1
ATOM 7542 N N . TRP B 1 399 ? -11.992 46.562 14.156 1 88.69 399 TRP B N 1
ATOM 7543 C CA . TRP B 1 399 ? -13.023 45.844 13.422 1 88.69 399 TRP B CA 1
ATOM 7544 C C . TRP B 1 399 ? -12.938 44.344 13.68 1 88.69 399 TRP B C 1
ATOM 7546 O O . TRP B 1 399 ? -11.922 43.844 14.195 1 88.69 399 TRP B O 1
ATOM 7556 N N . GLU B 1 400 ? -14 43.656 13.383 1 90.38 400 GLU B N 1
ATOM 7557 C CA . GLU B 1 400 ? -14.086 42.219 13.531 1 90.38 400 GLU B CA 1
ATOM 7558 C C . GLU B 1 400 ? -13.992 41.5 12.18 1 90.38 400 GLU B C 1
ATOM 7560 O O . GLU B 1 400 ? -14.484 42 11.172 1 90.38 400 GLU B O 1
ATOM 7565 N N . LEU B 1 401 ? -13.297 40.344 12.211 1 87.81 401 LEU B N 1
ATOM 7566 C CA . LEU B 1 401 ? -13.141 39.594 10.961 1 87.81 401 LEU B CA 1
ATOM 7567 C C . LEU B 1 401 ? -13.109 38.094 11.211 1 87.81 401 LEU B C 1
ATOM 7569 O O . LEU B 1 401 ? -12.461 37.625 12.148 1 87.81 401 LEU B O 1
ATOM 7573 N N . GLU B 1 402 ? -13.844 37.406 10.383 1 86.88 402 GLU B N 1
ATOM 7574 C CA . GLU B 1 402 ? -13.742 35.938 10.367 1 86.88 402 GLU B CA 1
ATOM 7575 C C . GLU B 1 402 ? -12.633 35.469 9.43 1 86.88 402 GLU B C 1
ATOM 7577 O O . GLU B 1 402 ? -12.562 35.906 8.281 1 86.88 402 GLU B O 1
ATOM 7582 N N . LEU B 1 403 ? -11.773 34.625 9.953 1 84.81 403 LEU B N 1
ATOM 7583 C CA . LEU B 1 403 ? -10.664 34.094 9.156 1 84.81 403 LEU B CA 1
ATOM 7584 C C . LEU B 1 403 ? -11.07 32.812 8.414 1 84.81 403 LEU B C 1
ATOM 7586 O O . LEU B 1 403 ? -10.672 31.719 8.797 1 84.81 403 LEU B O 1
ATOM 7590 N N . SER B 1 404 ? -11.664 32.938 7.25 1 78 404 SER B N 1
ATOM 7591 C CA . SER B 1 404 ? -12.32 31.875 6.52 1 78 404 SER B CA 1
ATOM 7592 C C . SER B 1 404 ? -11.328 31.109 5.652 1 78 404 SER B C 1
ATOM 7594 O O . SER B 1 404 ? -11.578 29.953 5.273 1 78 404 SER B O 1
ATOM 7596 N N . SER B 1 405 ? -10.227 31.75 5.344 1 82.12 405 SER B N 1
ATOM 7597 C CA . SER B 1 405 ? -9.203 31.156 4.496 1 82.12 405 SER B CA 1
ATOM 7598 C C . SER B 1 405 ? -7.82 31.688 4.848 1 82.12 405 SER B C 1
ATOM 7600 O O . SER B 1 405 ? -7.688 32.656 5.609 1 82.12 405 SER B O 1
ATOM 7602 N N . LEU B 1 406 ? -6.84 31.016 4.359 1 87.06 406 LEU B N 1
ATOM 7603 C CA . LEU B 1 406 ? -5.469 31.453 4.602 1 87.06 406 LEU B CA 1
ATOM 7604 C C . LEU B 1 406 ? -5.234 32.844 4.043 1 87.06 406 LEU B C 1
ATOM 7606 O O . LEU B 1 406 ? -4.539 33.656 4.656 1 87.06 406 LEU B O 1
ATOM 7610 N N . GLU B 1 407 ? -5.844 33.125 2.891 1 82.19 407 GLU B N 1
ATOM 7611 C CA . GLU B 1 407 ? -5.691 34.438 2.262 1 82.19 407 GLU B CA 1
ATOM 7612 C C . GLU B 1 407 ? -6.246 35.562 3.154 1 82.19 407 GLU B C 1
ATOM 7614 O O . GLU B 1 407 ? -5.617 36.594 3.312 1 82.19 407 GLU B O 1
ATOM 7619 N N . VAL B 1 408 ? -7.402 35.281 3.736 1 83.94 408 VAL B N 1
ATOM 7620 C CA . VAL B 1 408 ? -8.016 36.25 4.637 1 83.94 408 VAL B CA 1
ATOM 7621 C C . VAL B 1 408 ? -7.156 36.406 5.895 1 83.94 408 VAL B C 1
ATOM 7623 O O . VAL B 1 408 ? -6.965 37.531 6.395 1 83.94 408 VAL B O 1
ATOM 7626 N N . GLY B 1 409 ? -6.656 35.312 6.293 1 89.69 409 GLY B N 1
ATOM 7627 C CA . GLY B 1 409 ? -5.766 35.344 7.445 1 89.69 409 GLY B CA 1
ATOM 7628 C C . GLY B 1 409 ? -4.516 36.156 7.203 1 89.69 409 GLY B C 1
ATOM 7629 O O . GLY B 1 409 ? -4.125 36.969 8.047 1 89.69 409 GLY B O 1
ATOM 7630 N N . ILE B 1 410 ? -3.918 35.969 6.078 1 90.31 410 ILE B N 1
ATOM 7631 C CA . ILE B 1 410 ? -2.715 36.688 5.711 1 90.31 410 ILE B CA 1
ATOM 7632 C C . ILE B 1 410 ? -3.035 38.188 5.613 1 90.31 410 ILE B C 1
ATOM 7634 O O . ILE B 1 410 ? -2.303 39.031 6.148 1 90.31 410 ILE B O 1
ATOM 7638 N N . ALA B 1 411 ? -4.121 38.531 5.008 1 86.62 411 ALA B N 1
ATOM 7639 C CA . ALA B 1 411 ? -4.516 39.906 4.855 1 86.62 411 ALA B CA 1
ATOM 7640 C C . ALA B 1 411 ? -4.762 40.562 6.211 1 86.62 411 ALA B C 1
ATOM 7642 O O . ALA B 1 411 ? -4.273 41.688 6.477 1 86.62 411 ALA B O 1
ATOM 7643 N N . ALA B 1 412 ? -5.512 39.906 7.004 1 89.12 412 ALA B N 1
ATOM 7644 C CA . ALA B 1 412 ? -5.801 40.406 8.344 1 89.12 412 ALA B CA 1
ATOM 7645 C C . ALA B 1 412 ? -4.516 40.594 9.148 1 89.12 412 ALA B C 1
ATOM 7647 O O . ALA B 1 412 ? -4.324 41.625 9.797 1 89.12 412 ALA B O 1
ATOM 7648 N N . ALA B 1 413 ? -3.707 39.625 9.094 1 92.94 413 ALA B N 1
ATOM 7649 C CA . ALA B 1 413 ? -2.463 39.656 9.859 1 92.94 413 ALA B CA 1
ATOM 7650 C C . ALA B 1 413 ? -1.55 40.781 9.398 1 92.94 413 ALA B C 1
ATOM 7652 O O . ALA B 1 413 ? -0.919 41.438 10.227 1 92.94 413 ALA B O 1
ATOM 7653 N N . GLN B 1 414 ? -1.484 40.969 8.164 1 89.75 414 GLN B N 1
ATOM 7654 C CA . GLN B 1 414 ? -0.575 41.969 7.605 1 89.75 414 GLN B CA 1
ATOM 7655 C C . GLN B 1 414 ? -1.12 43.375 7.805 1 89.75 414 GLN B C 1
ATOM 7657 O O . GLN B 1 414 ? -0.367 44.344 7.75 1 89.75 414 GLN B O 1
ATOM 7662 N N . GLN B 1 415 ? -2.361 43.469 8.125 1 86.69 415 GLN B N 1
ATOM 7663 C CA . GLN B 1 415 ? -2.975 44.781 8.32 1 86.69 415 GLN B CA 1
ATOM 7664 C C . GLN B 1 415 ? -3.057 45.156 9.805 1 86.69 415 GLN B C 1
ATOM 7666 O O . GLN B 1 415 ? -3.014 46.312 10.172 1 86.69 415 GLN B O 1
ATOM 7671 N N . ALA B 1 416 ? -3.107 44.188 10.57 1 91.88 416 ALA B N 1
ATOM 7672 C CA . ALA B 1 416 ? -3.336 44.406 12 1 91.88 416 ALA B CA 1
ATOM 7673 C C . ALA B 1 416 ? -2.041 44.781 12.711 1 91.88 416 ALA B C 1
ATOM 7675 O O . ALA B 1 416 ? -0.984 44.219 12.438 1 91.88 416 ALA B O 1
ATOM 7676 N N . ASP B 1 417 ? -2.158 45.812 13.539 1 92.62 417 ASP B N 1
ATOM 7677 C CA . ASP B 1 417 ? -1.108 46.062 14.523 1 92.62 417 ASP B CA 1
ATOM 7678 C C . ASP B 1 417 ? -1.281 45.156 15.75 1 92.62 417 ASP B C 1
ATOM 7680 O O . ASP B 1 417 ? -0.297 44.75 16.359 1 92.62 417 ASP B O 1
ATOM 7684 N N . ILE B 1 418 ? -2.494 45 16.078 1 95 418 ILE B N 1
ATOM 7685 C CA . ILE B 1 418 ? -2.869 44.125 17.188 1 95 418 ILE B CA 1
ATOM 7686 C C . ILE B 1 418 ? -4 43.219 16.766 1 95 418 ILE B C 1
ATOM 7688 O O . ILE B 1 418 ? -4.988 43.656 16.172 1 95 418 ILE B O 1
ATOM 7692 N N . PHE B 1 419 ? -3.779 41.938 16.969 1 96.31 419 PHE B N 1
ATOM 7693 C CA . PHE B 1 419 ? -4.793 40.938 16.734 1 96.31 419 PHE B CA 1
ATOM 7694 C C . PHE B 1 419 ? -5.34 40.406 18.062 1 96.31 419 PHE B C 1
ATOM 7696 O O . PHE B 1 419 ? -4.578 39.969 18.922 1 96.31 419 PHE B O 1
ATOM 7703 N N . VAL B 1 420 ? -6.68 40.469 18.281 1 97 420 VAL B N 1
ATOM 7704 C CA . VAL B 1 420 ? -7.328 40.031 19.516 1 97 420 VAL B CA 1
ATOM 7705 C C . VAL B 1 420 ? -8.227 38.812 19.203 1 97 420 VAL B C 1
ATOM 7707 O O . VAL B 1 420 ? -9.086 38.906 18.328 1 97 420 VAL B O 1
ATOM 7710 N N . GLY B 1 421 ? -8.016 37.781 19.906 1 95 421 GLY B N 1
ATOM 7711 C CA . GLY B 1 421 ? -8.875 36.656 19.656 1 95 421 GLY B CA 1
ATOM 7712 C C . GLY B 1 421 ? -8.859 35.625 20.797 1 95 421 GLY B C 1
ATOM 7713 O O . GLY B 1 421 ? -7.98 35.688 21.656 1 95 421 GLY B O 1
ATOM 7714 N N . ALA B 1 422 ? -9.883 34.719 20.766 1 94.12 422 ALA B N 1
ATOM 7715 C CA . ALA B 1 422 ? -9.969 33.625 21.734 1 94.12 422 ALA B CA 1
ATOM 7716 C C . ALA B 1 422 ? -8.898 32.562 21.484 1 94.12 422 ALA B C 1
ATOM 7718 O O . ALA B 1 422 ? -8.5 32.344 20.328 1 94.12 422 ALA B O 1
ATOM 7719 N N . HIS B 1 423 ? -8.477 31.906 22.547 1 92.06 423 HIS B N 1
ATOM 7720 C CA . HIS B 1 423 ? -7.555 30.781 22.422 1 92.06 423 HIS B CA 1
ATOM 7721 C C . HIS B 1 423 ? -8.031 29.781 21.375 1 92.06 423 HIS B C 1
ATOM 7723 O O . HIS B 1 423 ? -9.203 29.391 21.375 1 92.06 423 HIS B O 1
ATOM 7729 N N . GLY B 1 424 ? -7.117 29.328 20.562 1 90.38 424 GLY B N 1
ATOM 7730 C CA . GLY B 1 424 ? -7.395 28.375 19.5 1 90.38 424 GLY B CA 1
ATOM 7731 C C . GLY B 1 424 ? -6.414 28.469 18.344 1 90.38 424 GLY B C 1
ATOM 7732 O O . GLY B 1 424 ? -5.492 29.281 18.375 1 90.38 424 GLY B O 1
ATOM 7733 N N . ALA B 1 425 ? -6.633 27.719 17.391 1 90.5 425 ALA B N 1
ATOM 7734 C CA . ALA B 1 425 ? -5.703 27.562 16.281 1 90.5 425 ALA B CA 1
ATOM 7735 C C . ALA B 1 425 ? -5.566 28.875 15.5 1 90.5 425 ALA B C 1
ATOM 7737 O O . ALA B 1 425 ? -4.512 29.141 14.922 1 90.5 425 ALA B O 1
ATOM 7738 N N . ASN B 1 426 ? -6.574 29.734 15.516 1 91 426 ASN B N 1
ATOM 7739 C CA . ASN B 1 426 ? -6.547 30.969 14.75 1 91 426 ASN B CA 1
ATOM 7740 C C . ASN B 1 426 ? -5.488 31.938 15.289 1 91 426 ASN B C 1
ATOM 7742 O O . ASN B 1 426 ? -5.062 32.844 14.578 1 91 426 ASN B O 1
ATOM 7746 N N . ILE B 1 427 ? -5.094 31.766 16.531 1 93.75 427 ILE B N 1
ATOM 7747 C CA . ILE B 1 427 ? -4.094 32.656 17.125 1 93.75 427 ILE B CA 1
ATOM 7748 C C . ILE B 1 427 ? -2.752 32.469 16.422 1 93.75 427 ILE B C 1
ATOM 7750 O O . ILE B 1 427 ? -1.907 33.344 16.422 1 93.75 427 ILE B O 1
ATOM 7754 N N . ALA B 1 428 ? -2.59 31.328 15.734 1 95 428 ALA B N 1
ATOM 7755 C CA . ALA B 1 428 ? -1.348 31.047 15.023 1 95 428 ALA B CA 1
ATOM 7756 C C . ALA B 1 428 ? -1.162 32 13.844 1 95 428 ALA B C 1
ATOM 7758 O O . ALA B 1 428 ? -0.053 32.156 13.328 1 95 428 ALA B O 1
ATOM 7759 N N . ASN B 1 429 ? -2.205 32.719 13.453 1 94.69 429 ASN B N 1
ATOM 7760 C CA . ASN B 1 429 ? -2.066 33.75 12.422 1 94.69 429 ASN B CA 1
ATOM 7761 C C . ASN B 1 429 ? -1.139 34.875 12.875 1 94.69 429 ASN B C 1
ATOM 7763 O O . ASN B 1 429 ? -0.666 35.656 12.055 1 94.69 429 ASN B O 1
ATOM 7767 N N . ALA B 1 430 ? -0.904 34.938 14.141 1 96 430 ALA B N 1
ATOM 7768 C CA . ALA B 1 430 ? 0.013 35.906 14.688 1 96 430 ALA B CA 1
ATOM 7769 C C . ALA B 1 430 ? 1.382 35.844 14.023 1 96 430 ALA B C 1
ATOM 7771 O O . ALA B 1 430 ? 2.057 36.844 13.836 1 96 430 ALA B O 1
ATOM 7772 N N . TRP B 1 431 ? 1.761 34.656 13.648 1 97.19 431 TRP B N 1
ATOM 7773 C CA . TRP B 1 431 ? 3.082 34.469 13.055 1 97.19 431 TRP B CA 1
ATOM 7774 C C . TRP B 1 431 ? 3.111 34.969 11.617 1 97.19 431 TRP B C 1
ATOM 7776 O O . TRP B 1 431 ? 4.184 35.094 11.023 1 97.19 431 TRP B O 1
ATOM 7786 N N . LEU B 1 432 ? 1.961 35.312 11.062 1 96.06 432 LEU B N 1
ATOM 7787 C CA . LEU B 1 432 ? 1.873 35.906 9.727 1 96.06 432 LEU B CA 1
ATOM 7788 C C . LEU B 1 432 ? 1.902 37.438 9.812 1 96.06 432 LEU B C 1
ATOM 7790 O O . LEU B 1 432 ? 1.964 38.125 8.781 1 96.06 432 LEU B O 1
ATOM 7794 N N . MET B 1 433 ? 1.862 38 11.008 1 95.31 433 MET B N 1
ATOM 7795 C CA . MET B 1 433 ? 1.788 39.469 11.203 1 95.31 433 M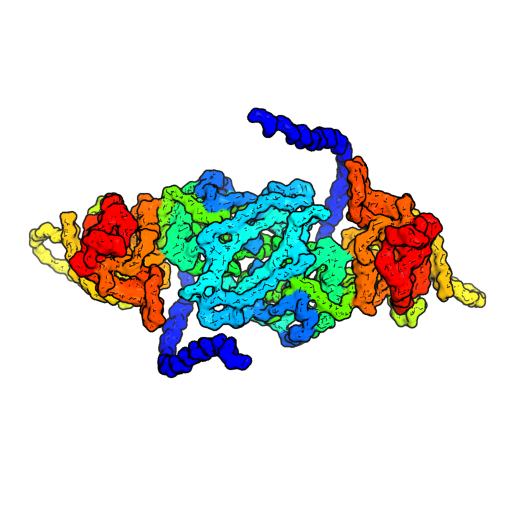ET B CA 1
ATOM 7796 C C . MET B 1 433 ? 3.135 40.125 10.922 1 95.31 433 MET B C 1
ATOM 7798 O O . MET B 1 433 ? 4.164 39.438 10.891 1 95.31 433 MET B O 1
ATOM 7802 N N . ARG B 1 434 ? 3.113 41.375 10.766 1 92.62 434 ARG B N 1
ATOM 7803 C CA . ARG B 1 434 ? 4.328 42.156 10.516 1 92.62 434 ARG B CA 1
ATOM 7804 C C . ARG B 1 434 ? 5.207 42.219 11.758 1 92.62 434 ARG B C 1
ATOM 7806 O O . ARG B 1 434 ? 4.715 42.062 12.883 1 92.62 434 ARG B O 1
ATOM 7813 N N . PRO B 1 435 ? 6.535 42.375 11.508 1 91.38 435 PRO B N 1
ATOM 7814 C CA . PRO B 1 435 ? 7.398 42.594 12.664 1 91.38 435 PRO B CA 1
ATOM 7815 C C . PRO B 1 435 ? 6.918 43.75 13.547 1 91.38 435 PRO B C 1
ATOM 7817 O O . PRO B 1 435 ? 6.465 44.781 13.031 1 91.38 435 PRO B O 1
ATOM 7820 N N . GLY B 1 436 ? 6.941 43.5 14.812 1 91.38 436 GLY B N 1
ATOM 7821 C CA . GLY B 1 436 ? 6.551 44.531 15.758 1 91.38 436 GLY B CA 1
ATOM 7822 C C . GLY B 1 436 ? 5.086 44.469 16.156 1 91.38 436 GLY B C 1
ATOM 7823 O O . GLY B 1 436 ? 4.641 45.188 17.047 1 91.38 436 GLY B O 1
ATOM 7824 N N . SER B 1 437 ? 4.348 43.594 15.516 1 94.12 437 SER B N 1
ATOM 7825 C CA . SER B 1 437 ? 2.926 43.438 15.805 1 94.12 437 SER B CA 1
ATOM 7826 C C . SER B 1 437 ? 2.697 42.594 17.062 1 94.12 437 SER B C 1
ATOM 7828 O O . SER B 1 437 ? 3.631 42 17.578 1 94.12 437 SER B O 1
ATOM 7830 N N . SER B 1 438 ? 1.405 42.656 17.484 1 95.81 438 SER B N 1
ATOM 7831 C CA . SER B 1 438 ? 1.063 41.969 18.734 1 95.81 438 SER B CA 1
ATOM 7832 C C . SER B 1 438 ? -0.235 41.188 18.578 1 95.81 438 SER B C 1
ATOM 7834 O O . SER B 1 438 ? -1.113 41.562 17.812 1 95.81 438 SER B O 1
ATOM 7836 N N . VAL B 1 439 ? -0.244 40.094 19.328 1 97.06 439 VAL B N 1
ATOM 7837 C CA . VAL B 1 439 ? -1.494 39.344 19.469 1 97.06 439 VAL B CA 1
ATOM 7838 C C . VAL B 1 439 ? -1.912 39.312 20.938 1 97.06 439 VAL B C 1
ATOM 7840 O O . VAL B 1 439 ? -1.066 39.188 21.812 1 97.06 439 VAL B O 1
ATOM 7843 N N . VAL B 1 440 ? -3.182 39.5 21.188 1 96.81 440 VAL B N 1
ATOM 7844 C CA . VAL B 1 440 ? -3.777 39.344 22.5 1 96.81 440 VAL B CA 1
ATOM 7845 C C . VAL B 1 440 ? -4.699 38.125 22.516 1 96.81 440 VAL B C 1
ATOM 7847 O O . VAL B 1 440 ? -5.805 38.156 21.984 1 96.81 440 VAL B O 1
ATOM 7850 N N . GLU B 1 441 ? -4.246 37.094 23.172 1 95.5 441 GLU B N 1
ATOM 7851 C CA . GLU B 1 441 ? -5.023 35.875 23.297 1 95.5 441 GLU B CA 1
ATOM 7852 C C . GLU B 1 441 ? -5.922 35.906 24.531 1 95.5 441 GLU B C 1
ATOM 7854 O O . GLU B 1 441 ? -5.445 36.125 25.641 1 95.5 441 GLU B O 1
ATOM 7859 N N . LEU B 1 442 ? -7.211 35.688 24.312 1 95.19 442 LEU B N 1
ATOM 7860 C CA . LEU B 1 442 ? -8.195 35.625 25.391 1 95.19 442 LEU B CA 1
ATOM 7861 C C . LEU B 1 442 ? -8.484 34.156 25.766 1 95.19 442 LEU B C 1
ATOM 7863 O O . LEU B 1 442 ? -8.719 33.344 24.891 1 95.19 442 LEU B O 1
ATOM 7867 N N . THR B 1 443 ? -8.461 33.875 27.047 1 93.25 443 THR B N 1
ATOM 7868 C CA . THR B 1 443 ? -8.672 32.5 27.5 1 93.25 443 THR B CA 1
ATOM 7869 C C . THR B 1 443 ? -9.984 32.375 28.281 1 93.25 443 THR B C 1
ATOM 7871 O O . THR B 1 443 ? -10.273 33.219 29.141 1 93.25 443 THR B O 1
ATOM 7874 N N . MET B 1 444 ? -10.656 31.312 28.016 1 92.94 444 MET B N 1
ATOM 7875 C CA . MET B 1 444 ? -11.984 31.094 28.578 1 92.94 444 MET B CA 1
ATOM 7876 C C . MET B 1 444 ? -11.898 30.797 30.078 1 92.94 444 MET B C 1
ATOM 7878 O O . MET B 1 444 ? -10.922 30.188 30.531 1 92.94 444 MET B O 1
ATOM 7882 N N . PHE B 1 445 ? -13 31.078 30.672 1 93.12 445 PHE B N 1
ATOM 7883 C CA . PHE B 1 445 ? -13.102 30.766 32.094 1 93.12 445 PHE B CA 1
ATOM 7884 C C . PHE B 1 445 ? -13.023 29.25 32.312 1 93.12 445 PHE B C 1
ATOM 7886 O O . PHE B 1 445 ? -13.727 28.484 31.672 1 93.12 445 PHE B O 1
ATOM 7893 N N . GLY B 1 446 ? -12.172 28.906 33.188 1 89.75 446 GLY B N 1
ATOM 7894 C CA . GLY B 1 446 ? -12.102 27.516 33.625 1 89.75 446 GLY B CA 1
ATOM 7895 C C . GLY B 1 446 ? -11.195 26.672 32.75 1 89.75 446 GLY B C 1
ATOM 7896 O O . GLY B 1 446 ? -10.953 25.5 33.031 1 89.75 446 GLY B O 1
ATOM 7897 N N . PHE B 1 447 ? -10.828 27.156 31.672 1 89.94 447 PHE B N 1
ATOM 7898 C CA . PHE B 1 447 ? -9.891 26.422 30.828 1 89.94 447 PHE B CA 1
ATOM 7899 C C . PHE B 1 447 ? -8.5 26.391 31.453 1 89.94 447 PHE B C 1
ATOM 7901 O O . PHE B 1 447 ? -7.672 27.25 31.156 1 89.94 447 PHE B O 1
ATOM 7908 N N . ASP B 1 448 ? -8.359 25.234 32.25 1 76.88 448 ASP B N 1
ATOM 7909 C CA . ASP B 1 448 ? -7.141 25.125 33.031 1 76.88 448 ASP B CA 1
ATOM 7910 C C . ASP B 1 448 ? -6.156 24.156 32.406 1 76.88 448 ASP B C 1
ATOM 7912 O O . ASP B 1 448 ? -5.148 23.797 33.031 1 76.88 448 ASP B O 1
ATOM 7916 N N . ASP B 1 449 ? -6.773 23.281 31.484 1 64.94 449 ASP B N 1
ATOM 7917 C CA . ASP B 1 449 ? -5.902 22.266 30.906 1 64.94 449 ASP B CA 1
ATOM 7918 C C . ASP B 1 449 ? -4.488 22.812 30.703 1 64.94 449 ASP B C 1
ATOM 7920 O O . ASP B 1 449 ? -4.309 24.016 30.453 1 64.94 449 ASP B O 1
ATOM 7924 N N . ASN B 1 450 ? -3.562 22 31.156 1 53.72 450 ASN B N 1
ATOM 7925 C CA . ASN B 1 450 ? -2.127 22.219 31.297 1 53.72 450 ASN B CA 1
ATOM 7926 C C . ASN B 1 450 ? -1.651 23.406 30.469 1 53.72 450 ASN B C 1
ATOM 7928 O O . ASN B 1 450 ? -2.348 23.844 29.547 1 53.72 450 ASN B O 1
ATOM 7932 N N . PRO B 1 451 ? -0.216 23.75 30.25 1 54.41 451 PRO B N 1
ATOM 7933 C CA . PRO B 1 451 ? 0.438 25.062 30.125 1 54.41 451 PRO B CA 1
ATOM 7934 C C . PRO B 1 451 ? -0.046 25.859 28.922 1 54.41 451 PRO B C 1
ATOM 7936 O O . PRO B 1 451 ? 0.479 25.688 27.812 1 54.41 451 PRO B O 1
ATOM 7939 N N . PRO B 1 452 ? -1.511 26.141 29.078 1 48.34 452 PRO B N 1
ATOM 7940 C CA . PRO B 1 452 ? -2.127 26.922 28 1 48.34 452 PRO B CA 1
ATOM 7941 C C . PRO B 1 452 ? -1.146 27.891 27.328 1 48.34 452 PRO B C 1
ATOM 7943 O O . PRO B 1 452 ? -1.25 28.141 26.125 1 48.34 452 PRO B O 1
ATOM 7946 N N . HIS B 1 453 ? -0.269 28.406 28.188 1 59.75 453 HIS B N 1
ATOM 7947 C CA . HIS B 1 453 ? 0.776 29.281 27.672 1 59.75 453 HIS B CA 1
ATOM 7948 C C . HIS B 1 453 ? 1.733 28.5 26.766 1 59.75 453 HIS B C 1
ATOM 7950 O O . HIS B 1 453 ? 2.428 29.109 25.938 1 59.75 453 HIS B O 1
ATOM 7956 N N . MET B 1 454 ? 1.392 27.172 26.891 1 65 454 MET B N 1
ATOM 7957 C CA . MET B 1 454 ? 2.443 26.344 26.328 1 65 454 MET B CA 1
ATOM 7958 C C . MET B 1 454 ? 2.25 26.172 24.828 1 65 454 MET B C 1
ATOM 7960 O O . MET B 1 454 ? 3.207 25.891 24.094 1 65 454 MET B O 1
ATOM 7964 N N . HIS B 1 455 ? 1.091 26.562 24.438 1 73.31 455 HIS B N 1
ATOM 7965 C CA . HIS B 1 455 ? 0.868 26.172 23.062 1 73.31 455 HIS B CA 1
ATOM 7966 C C . HIS B 1 455 ? 1.294 27.281 22.094 1 73.31 455 HIS B C 1
ATOM 7968 O O . HIS B 1 455 ? 1.835 27 21.016 1 73.31 455 HIS B O 1
ATOM 7974 N N . LEU B 1 456 ? 1.036 28.484 22.453 1 87.81 456 LEU B N 1
ATOM 7975 C CA . LEU B 1 456 ? 1.304 29.531 21.469 1 87.81 456 LEU B CA 1
ATOM 7976 C C . LEU B 1 456 ? 2.32 30.531 22 1 87.81 456 LEU B C 1
ATOM 7978 O O . LEU B 1 456 ? 3.447 30.609 21.5 1 87.81 456 LEU B O 1
ATOM 7982 N N . ALA B 1 457 ? 2.014 31.141 23.125 1 90.06 457 ALA B N 1
ATOM 7983 C CA . ALA B 1 457 ? 2.918 32.156 23.641 1 90.06 457 ALA B CA 1
ATOM 7984 C C . ALA B 1 457 ? 4.273 31.562 24 1 90.06 457 ALA B C 1
ATOM 7986 O O . ALA B 1 457 ? 5.316 32.125 23.656 1 90.06 457 ALA B O 1
ATOM 7987 N N . TYR B 1 458 ? 4.277 30.453 24.656 1 89.62 458 TYR B N 1
ATOM 7988 C CA . TYR B 1 458 ? 5.531 29.812 25.031 1 89.62 458 TYR B CA 1
ATOM 7989 C C . TYR B 1 458 ? 6.316 29.391 23.781 1 89.62 458 TYR B C 1
ATOM 7991 O O . TYR B 1 458 ? 7.535 29.547 23.734 1 89.62 458 TYR B O 1
ATOM 7999 N N . ARG B 1 459 ? 5.613 28.828 22.828 1 91.12 459 ARG B N 1
ATOM 8000 C CA . ARG B 1 459 ? 6.297 28.406 21.625 1 91.12 459 ARG B CA 1
ATOM 8001 C C . ARG B 1 459 ? 6.922 29.594 20.906 1 91.12 459 ARG B C 1
ATOM 8003 O O . ARG B 1 459 ? 8.016 29.484 20.344 1 91.12 459 ARG B O 1
ATOM 8010 N N . ASN B 1 460 ? 6.141 30.688 20.891 1 93.31 460 ASN B N 1
ATOM 8011 C CA . ASN B 1 460 ? 6.711 31.891 20.312 1 93.31 460 ASN B CA 1
ATOM 8012 C C . ASN B 1 460 ? 8.008 32.281 21.016 1 93.31 460 ASN B C 1
ATOM 8014 O O . ASN B 1 460 ? 8.93 32.812 20.375 1 93.31 460 ASN B O 1
ATOM 8018 N N . SER B 1 461 ? 8.086 32.062 22.312 1 91.25 461 SER B N 1
ATOM 8019 C CA . SER B 1 461 ? 9.266 32.406 23.094 1 91.25 461 SER B CA 1
ATOM 8020 C C . SER B 1 461 ? 10.461 31.547 22.719 1 91.25 461 SER B C 1
ATOM 8022 O O . SER B 1 461 ? 11.609 31.922 22.969 1 91.25 461 SER B O 1
ATOM 8024 N N . LEU B 1 462 ? 10.219 30.406 22.141 1 91.25 462 LEU B N 1
ATOM 8025 C CA . LEU B 1 462 ? 11.297 29.516 21.734 1 91.25 462 LEU B CA 1
ATOM 8026 C C . LEU B 1 462 ? 11.898 29.953 20.406 1 91.25 462 LEU B C 1
ATOM 8028 O O . LEU B 1 462 ? 12.984 29.484 20.031 1 91.25 462 LEU B O 1
ATOM 8032 N N . ASP B 1 463 ? 11.203 30.781 19.703 1 95.38 463 ASP B N 1
ATOM 8033 C CA . ASP B 1 463 ? 11.734 31.422 18.5 1 95.38 463 ASP B CA 1
ATOM 8034 C C . ASP B 1 463 ? 12.609 32.625 18.859 1 95.38 463 ASP B C 1
ATOM 8036 O O . ASP B 1 463 ? 12.102 33.688 19.141 1 95.38 463 ASP B O 1
ATOM 8040 N N . LYS B 1 464 ? 13.867 32.438 18.75 1 91.62 464 LYS B N 1
ATOM 8041 C CA . LYS B 1 464 ? 14.828 33.469 19.172 1 91.62 464 LYS B CA 1
ATOM 8042 C C . LYS B 1 464 ? 14.75 34.688 18.297 1 91.62 464 LYS B C 1
ATOM 8044 O O . LYS B 1 464 ? 15.141 35.781 18.703 1 91.62 464 LYS B O 1
ATOM 8049 N N . ASP B 1 465 ? 14.188 34.562 17.156 1 91.06 465 ASP B N 1
ATOM 8050 C CA . ASP B 1 465 ? 14.203 35.656 16.188 1 91.06 465 ASP B CA 1
ATOM 8051 C C . ASP B 1 465 ? 12.812 36.25 16 1 91.06 465 ASP B C 1
ATOM 8053 O O . ASP B 1 465 ? 12.609 37.094 15.148 1 91.06 465 ASP B O 1
ATOM 8057 N N . THR B 1 466 ? 11.844 35.75 16.734 1 95.56 466 THR B N 1
ATOM 8058 C CA . THR B 1 466 ? 10.477 36.219 16.531 1 95.56 466 THR B CA 1
ATOM 8059 C C . THR B 1 466 ? 10.391 37.75 16.688 1 95.56 466 THR B C 1
ATOM 8061 O O . THR B 1 466 ? 11.109 38.312 17.484 1 95.56 466 THR B O 1
ATOM 8064 N N . GLN B 1 467 ? 9.547 38.375 15.883 1 94.25 467 GLN B N 1
ATOM 8065 C CA . GLN B 1 467 ? 9.289 39.812 15.953 1 94.25 467 GLN B CA 1
ATOM 8066 C C . GLN B 1 467 ? 7.82 40.094 16.234 1 94.25 467 GLN B C 1
ATOM 8068 O O . GLN B 1 467 ? 7.324 41.188 15.945 1 94.25 467 GLN B O 1
ATOM 8073 N N . VAL B 1 468 ? 7.141 39.094 16.719 1 95.81 468 VAL B N 1
ATOM 8074 C CA . VAL B 1 468 ? 5.754 39.281 17.125 1 95.81 468 VAL B CA 1
ATOM 8075 C C . VAL B 1 468 ? 5.613 39.062 18.625 1 95.81 468 VAL B C 1
ATOM 8077 O O . VAL B 1 468 ? 6.305 38.219 19.203 1 95.81 468 VAL B O 1
ATOM 8080 N N . GLN B 1 469 ? 4.762 39.844 19.219 1 95.19 469 GLN B N 1
ATOM 8081 C CA . GLN B 1 469 ? 4.562 39.781 20.672 1 95.19 469 GLN B CA 1
ATOM 8082 C C . GLN B 1 469 ? 3.248 39.094 21.016 1 95.19 469 GLN B C 1
ATOM 8084 O O . GLN B 1 469 ? 2.195 39.438 20.469 1 95.19 469 GLN B O 1
ATOM 8089 N N . PHE B 1 470 ? 3.299 38.062 21.875 1 96.06 470 PHE B N 1
ATOM 8090 C CA . PHE B 1 470 ? 2.115 37.375 22.344 1 96.06 470 PHE B CA 1
ATOM 8091 C C . PHE B 1 470 ? 1.73 37.812 23.75 1 96.06 470 PHE B C 1
ATOM 8093 O O . PHE B 1 470 ? 2.518 37.688 24.688 1 96.06 470 PHE B O 1
ATOM 8100 N N . TRP B 1 471 ? 0.574 38.344 23.859 1 95.31 471 TRP B N 1
ATOM 8101 C CA . TRP B 1 471 ? -0.018 38.75 25.125 1 95.31 471 TRP B CA 1
ATOM 8102 C C . TRP B 1 471 ? -1.236 37.906 25.453 1 95.31 471 TRP B C 1
ATOM 8104 O O . TRP B 1 471 ? -1.808 37.25 24.578 1 95.31 471 TRP B O 1
ATOM 8114 N N . LYS B 1 472 ? -1.57 37.906 26.781 1 94.5 472 LYS B N 1
ATOM 8115 C CA . LYS B 1 472 ? -2.668 37.031 27.172 1 94.5 472 LYS B CA 1
ATOM 8116 C C . LYS B 1 472 ? -3.52 37.656 28.266 1 94.5 472 LYS B C 1
ATOM 8118 O O . LYS B 1 472 ? -2.998 38.375 29.141 1 94.5 472 LYS B O 1
ATOM 8123 N N . LEU B 1 473 ? -4.801 37.469 28.172 1 94.38 473 LEU B N 1
ATOM 8124 C CA . LEU B 1 473 ? -5.773 37.812 29.188 1 94.38 473 LEU B CA 1
ATOM 8125 C C . LEU B 1 473 ? -6.645 36.625 29.562 1 94.38 473 LEU B C 1
ATOM 8127 O O . LEU B 1 473 ? -7.359 36.094 28.719 1 94.38 473 LEU B O 1
ATOM 8131 N N . LEU B 1 474 ? -6.508 36.156 30.797 1 93.31 474 LEU B N 1
ATOM 8132 C CA . LEU B 1 474 ? -7.383 35.094 31.312 1 93.31 474 LEU B CA 1
ATOM 8133 C C . LEU B 1 474 ? -8.648 35.688 31.922 1 93.31 474 LEU B C 1
ATOM 8135 O O . LEU B 1 474 ? -8.57 36.594 32.75 1 93.31 474 LEU B O 1
ATOM 8139 N N . LEU B 1 475 ? -9.742 35.156 31.516 1 95.19 475 LEU B N 1
ATOM 8140 C CA . LEU B 1 475 ? -11.016 35.656 32.031 1 95.19 475 LEU B CA 1
ATOM 8141 C C . LEU B 1 475 ? -11.461 34.844 33.25 1 95.19 475 LEU B C 1
ATOM 8143 O O . LEU B 1 475 ? -12.039 33.75 33.094 1 95.19 475 LEU B O 1
ATOM 8147 N N . CYS B 1 476 ? -11.367 35.469 34.406 1 94.06 476 CYS B N 1
ATOM 8148 C CA . CYS B 1 476 ? -11.477 34.688 35.625 1 94.06 476 CYS B CA 1
ATOM 8149 C C . CYS B 1 476 ? -12.711 35.125 36.438 1 94.06 476 CYS B C 1
ATOM 8151 O O . CYS B 1 476 ? -12.875 34.719 37.594 1 94.06 476 CYS B O 1
ATOM 8153 N N . ASP B 1 477 ? -13.594 35.906 35.875 1 94.5 477 ASP B N 1
ATOM 8154 C CA . ASP B 1 477 ? -14.852 36.219 36.531 1 94.5 477 ASP B CA 1
ATOM 8155 C C . ASP B 1 477 ? -15.82 35.062 36.469 1 94.5 477 ASP B C 1
ATOM 8157 O O . ASP B 1 477 ? -16.375 34.75 35.438 1 94.5 477 ASP B O 1
ATOM 8161 N N . ARG B 1 478 ? -16.172 34.5 37.562 1 92.06 478 ARG B N 1
ATOM 8162 C CA . ARG B 1 478 ? -16.938 33.25 37.688 1 92.06 478 ARG B CA 1
ATOM 8163 C C . ARG B 1 478 ? -18.344 33.406 37.125 1 92.06 478 ARG B C 1
ATOM 8165 O O . ARG B 1 478 ? -18.953 32.469 36.656 1 92.06 478 ARG B O 1
ATOM 8172 N N . ASN B 1 479 ? -18.75 34.625 37.188 1 91.31 479 ASN B N 1
ATOM 8173 C CA . ASN B 1 479 ? -20.156 34.781 36.875 1 91.31 479 ASN B CA 1
ATOM 8174 C C . ASN B 1 479 ? -20.375 35.656 35.656 1 91.31 479 ASN B C 1
ATOM 8176 O O . ASN B 1 479 ? -21.438 35.625 35.031 1 91.31 479 ASN B O 1
ATOM 8180 N N . GLY B 1 480 ? -19.375 36.375 35.312 1 93.81 480 GLY B N 1
ATOM 8181 C CA . GLY B 1 480 ? -19.672 37.406 34.312 1 93.81 480 GLY B CA 1
ATOM 8182 C C . GLY B 1 480 ? -18.797 37.312 33.062 1 93.81 480 GLY B C 1
ATOM 8183 O O . GLY B 1 480 ? -19.016 38.031 32.094 1 93.81 480 GLY B O 1
ATOM 8184 N N . SER B 1 481 ? -17.906 36.344 33 1 96.06 481 SER B N 1
ATOM 8185 C CA . SER B 1 481 ? -16.938 36.438 31.922 1 96.06 481 SER B CA 1
ATOM 8186 C C . SER B 1 481 ? -17.172 35.312 30.906 1 96.06 481 SER B C 1
ATOM 8188 O O . SER B 1 481 ? -16.312 35.062 30.047 1 96.06 481 SER B O 1
ATOM 8190 N N . TRP B 1 482 ? -18.281 34.531 31 1 96.62 482 TRP B N 1
ATOM 8191 C CA . TRP B 1 482 ? -18.438 33.406 30.094 1 96.62 482 TRP B CA 1
ATOM 8192 C C . TRP B 1 482 ? -19.891 32.969 30 1 96.62 482 TRP B C 1
ATOM 8194 O O . TRP B 1 482 ? -20.719 33.344 30.844 1 96.62 482 TRP B O 1
ATOM 8204 N N . THR B 1 483 ? -20.266 32.344 28.922 1 96.69 483 THR B N 1
ATOM 8205 C CA . THR B 1 483 ? -21.484 31.562 28.766 1 96.69 483 THR B CA 1
ATOM 8206 C C . THR B 1 483 ? -21.141 30.141 28.297 1 96.69 483 THR B C 1
ATOM 8208 O O . THR B 1 483 ? -20.078 29.922 27.703 1 96.69 483 THR B O 1
ATOM 8211 N N . PRO B 1 484 ? -21.969 29.188 28.672 1 95.62 484 PRO B N 1
ATOM 8212 C CA . PRO B 1 484 ? -21.656 27.812 28.281 1 95.62 484 PRO B CA 1
ATOM 8213 C C . PRO B 1 484 ? -21.562 27.656 26.766 1 95.62 484 PRO B C 1
ATOM 8215 O O . PRO B 1 484 ? -22.312 28.297 26.016 1 95.62 484 PRO B O 1
ATOM 8218 N N . GLY B 1 485 ? -20.594 26.828 26.328 1 95.19 485 GLY B N 1
ATOM 8219 C CA . GLY B 1 485 ? -20.562 26.406 24.938 1 95.19 485 GLY B CA 1
ATOM 8220 C C . GLY B 1 485 ? -21.703 25.5 24.562 1 95.19 485 GLY B C 1
ATOM 8221 O O . GLY B 1 485 ? -22.547 25.156 25.406 1 95.19 485 GLY B O 1
ATOM 8222 N N . THR B 1 486 ? -21.688 25.062 23.328 1 93.19 486 THR B N 1
ATOM 8223 C CA . THR B 1 486 ? -22.812 24.297 22.781 1 93.19 486 THR B CA 1
ATOM 8224 C C . THR B 1 486 ? -22.953 22.969 23.516 1 93.19 486 THR B C 1
ATOM 8226 O O . THR B 1 486 ? -24.047 22.625 23.984 1 93.19 486 THR B O 1
ATOM 8229 N N . ARG B 1 487 ? -21.906 22.234 23.656 1 91.31 487 ARG B N 1
ATOM 8230 C CA . ARG B 1 487 ? -21.953 20.938 24.312 1 91.31 487 ARG B CA 1
ATOM 8231 C C . ARG B 1 487 ? -22.297 21.062 25.797 1 91.31 487 ARG B C 1
ATOM 8233 O O . ARG B 1 487 ? -23.125 20.312 26.312 1 91.31 487 ARG B O 1
ATOM 8240 N N . GLU B 1 488 ? -21.625 21.953 26.469 1 94.25 488 GLU B N 1
ATOM 8241 C CA . GLU B 1 488 ? -21.891 22.203 27.875 1 94.25 488 GLU B CA 1
ATOM 8242 C C . GLU B 1 488 ? -23.359 22.562 28.109 1 94.25 488 GLU B C 1
ATOM 8244 O O . GLU B 1 488 ? -24 22.047 29.031 1 94.25 488 GLU B O 1
ATOM 8249 N N . LYS B 1 489 ? -23.906 23.344 27.281 1 94.19 489 LYS B N 1
ATOM 8250 C CA . LYS B 1 489 ? -25.312 23.75 27.391 1 94.19 489 LYS B CA 1
ATOM 8251 C C . LYS B 1 489 ? -26.234 22.547 27.234 1 94.19 489 LYS B C 1
ATOM 8253 O O . LYS B 1 489 ? -27.156 22.359 28.031 1 94.19 489 LYS B O 1
ATOM 8258 N N . HIS B 1 490 ? -25.984 21.797 26.234 1 93.25 490 HIS B N 1
ATOM 8259 C CA . HIS B 1 490 ? -26.828 20.641 25.938 1 93.25 490 HIS B CA 1
ATOM 8260 C C . HIS B 1 490 ? -26.719 19.594 27.047 1 93.25 490 HIS B C 1
ATOM 8262 O O . HIS B 1 490 ? -27.719 19.031 27.469 1 93.25 490 HIS B O 1
ATOM 8268 N N . GLU B 1 491 ? -25.516 19.359 27.453 1 93.94 491 GLU B N 1
ATOM 8269 C CA . GLU B 1 491 ? -25.312 18.312 28.469 1 93.94 491 GLU B CA 1
ATOM 8270 C C . GLU B 1 491 ? -25.828 18.75 29.828 1 93.94 491 GLU B C 1
ATOM 8272 O O . GLU B 1 491 ? -26.328 17.922 30.594 1 93.94 491 GLU B O 1
ATOM 8277 N N . LEU B 1 492 ? -25.75 19.969 30.172 1 93.81 492 LEU B N 1
ATOM 8278 C CA . LEU B 1 492 ? -26.359 20.5 31.391 1 93.81 492 LEU B CA 1
ATOM 8279 C C . LEU B 1 492 ? -27.875 20.344 31.359 1 93.81 492 LEU B C 1
ATOM 8281 O O . LEU B 1 492 ? -28.469 19.953 32.375 1 93.81 492 LEU B O 1
ATOM 8285 N N . ALA B 1 493 ? -28.422 20.578 30.234 1 93.75 493 ALA B N 1
ATOM 8286 C CA . ALA B 1 493 ? -29.859 20.422 30.078 1 93.75 493 ALA B CA 1
ATOM 8287 C C . ALA B 1 493 ? -30.266 18.953 30.25 1 93.75 493 ALA B C 1
ATOM 8289 O O . ALA B 1 493 ? -31.375 18.672 30.719 1 93.75 493 ALA B O 1
ATOM 8290 N N . ALA B 1 494 ? -29.359 18.125 29.906 1 93.56 494 ALA B N 1
ATOM 8291 C CA . ALA B 1 494 ? -29.609 16.703 30.031 1 93.56 494 ALA B CA 1
ATOM 8292 C C . ALA B 1 494 ? -29.297 16.203 31.438 1 93.56 494 ALA B C 1
ATOM 8294 O O . ALA B 1 494 ? -29.391 15 31.719 1 93.56 494 ALA B O 1
ATOM 8295 N N . GLY B 1 495 ? -28.812 17.109 32.281 1 91.56 495 GLY B N 1
ATOM 8296 C CA . GLY B 1 495 ? -28.594 16.766 33.656 1 91.56 495 GLY B CA 1
ATOM 8297 C C . GLY B 1 495 ? -27.172 16.328 33.969 1 91.56 495 GLY B C 1
ATOM 8298 O O . GLY B 1 495 ? -26.875 15.883 35.062 1 91.56 495 GLY B O 1
ATOM 8299 N N . LYS B 1 496 ? -26.359 16.344 32.906 1 90.19 496 LYS B N 1
ATOM 8300 C CA . LYS B 1 496 ? -24.969 15.984 33.125 1 90.19 496 LYS B CA 1
ATOM 8301 C C . LYS B 1 496 ? -24.188 17.156 33.719 1 90.19 496 LYS B C 1
ATOM 8303 O O . LYS B 1 496 ? -24.594 18.312 33.562 1 90.19 496 LYS B O 1
ATOM 8308 N N . SER B 1 497 ? -23.172 16.906 34.656 1 85.25 497 SER B N 1
ATOM 8309 C CA . SER B 1 497 ? -22.359 17.984 35.188 1 85.25 497 SER B CA 1
ATOM 8310 C C . SER B 1 497 ? -20.891 17.562 35.312 1 85.25 497 SER B C 1
ATOM 8312 O O . SER B 1 497 ? -20.594 16.359 35.344 1 85.25 497 SER B O 1
ATOM 8314 N N . GLY B 1 498 ? -20.016 18.625 35.062 1 81.81 498 GLY B N 1
ATOM 8315 C CA . GLY B 1 498 ? -18.641 18.422 35.562 1 81.81 498 GLY B CA 1
ATOM 8316 C C . GLY B 1 498 ? -17.719 17.875 34.5 1 81.81 498 GLY B C 1
ATOM 8317 O O . GLY B 1 498 ? -16.719 17.234 34.812 1 81.81 498 GLY B O 1
ATOM 8318 N N . ASP B 1 499 ? -17.953 18.016 33.25 1 87.19 499 ASP B N 1
ATOM 8319 C CA . ASP B 1 499 ? -16.984 17.547 32.25 1 87.19 499 ASP B CA 1
ATOM 8320 C C . ASP B 1 499 ? -15.805 18.516 32.156 1 87.19 499 ASP B C 1
ATOM 8322 O O . ASP B 1 499 ? -15.992 19.703 31.859 1 87.19 499 ASP B O 1
ATOM 8326 N N . PRO B 1 500 ? -14.648 17.984 32.438 1 86.56 500 PRO B N 1
ATOM 8327 C CA . PRO B 1 500 ? -13.469 18.859 32.438 1 86.56 500 PRO B CA 1
ATOM 8328 C C . PRO B 1 500 ? -13.148 19.438 31.062 1 86.56 500 PRO B C 1
ATOM 8330 O O . PRO B 1 500 ? -12.352 20.375 30.953 1 86.56 500 PRO B O 1
ATOM 8333 N N . SER B 1 501 ? -13.68 18.984 29.984 1 86.5 501 SER B N 1
ATOM 8334 C CA . SER B 1 501 ? -13.398 19.469 28.625 1 86.5 501 SER B CA 1
ATOM 8335 C C . SER B 1 501 ? -14.289 20.641 28.266 1 86.5 501 SER B C 1
ATOM 8337 O O . SER B 1 501 ? -14.023 21.359 27.297 1 86.5 501 SER B O 1
ATOM 8339 N N . TRP B 1 502 ? -15.336 20.953 29.078 1 91.62 502 TRP B N 1
ATOM 8340 C CA . TRP B 1 502 ? -16.344 21.953 28.75 1 91.62 502 TRP B CA 1
ATOM 8341 C C . TRP B 1 502 ? -15.711 23.344 28.609 1 91.62 502 TRP B C 1
ATOM 8343 O O . TRP B 1 502 ? -15.992 24.062 27.656 1 91.62 502 TRP B O 1
ATOM 8353 N N . PRO B 1 503 ? -14.812 23.688 29.516 1 91.94 503 PRO B N 1
ATOM 8354 C CA . PRO B 1 503 ? -14.328 25.078 29.531 1 91.94 503 PRO B CA 1
ATOM 8355 C C . PRO B 1 503 ? -13.641 25.469 28.234 1 91.94 503 PRO B C 1
ATOM 8357 O O . PRO B 1 503 ? -13.695 26.625 27.828 1 91.94 503 PRO B O 1
ATOM 8360 N N . LYS B 1 504 ? -13.023 24.547 27.594 1 90.12 504 LYS B N 1
ATOM 8361 C CA . LYS B 1 504 ? -12.32 24.812 26.328 1 90.12 504 LYS B CA 1
ATOM 8362 C C . LYS B 1 504 ? -13.258 25.406 25.297 1 90.12 504 LYS B C 1
ATOM 8364 O O . LYS B 1 504 ? -12.828 26.141 24.406 1 90.12 504 LYS B O 1
ATOM 8369 N N . TYR B 1 505 ? -14.516 25.172 25.469 1 93.19 505 TYR B N 1
ATOM 8370 C CA . TYR B 1 505 ? -15.469 25.531 24.422 1 93.19 505 TYR B CA 1
ATOM 8371 C C . TYR B 1 505 ? -16.375 26.656 24.891 1 93.19 505 TYR B C 1
ATOM 8373 O O . TYR B 1 505 ? -17.281 27.078 24.141 1 93.19 505 TYR B O 1
ATOM 8381 N N . ARG B 1 506 ? -16.141 27.234 25.969 1 95.25 506 ARG B N 1
ATOM 8382 C CA . ARG B 1 506 ? -17 28.297 26.516 1 95.25 506 ARG B CA 1
ATOM 8383 C C . ARG B 1 506 ? -16.844 29.594 25.719 1 95.25 506 ARG B C 1
ATOM 8385 O O . ARG B 1 506 ? -15.75 29.891 25.219 1 95.25 506 ARG B O 1
ATOM 8392 N N . ASN B 1 507 ? -17.938 30.297 25.656 1 97 507 ASN B N 1
ATOM 8393 C CA . ASN B 1 507 ? -17.906 31.625 25.078 1 97 507 ASN B CA 1
ATOM 8394 C C . ASN B 1 507 ? -17.281 32.656 26.031 1 97 507 ASN B C 1
ATOM 8396 O O . ASN B 1 507 ? -17.156 32.375 27.234 1 97 507 ASN B O 1
ATOM 8400 N N . LEU B 1 508 ? -16.891 33.781 25.438 1 97.62 508 LEU B N 1
ATOM 8401 C CA . LEU B 1 508 ? -16.125 34.75 26.219 1 97.62 508 LEU B CA 1
ATOM 8402 C C . LEU B 1 508 ? -16.875 36.062 26.297 1 97.62 508 LEU B C 1
ATOM 8404 O O . LEU B 1 508 ? -17.469 36.531 25.312 1 97.62 508 LEU B O 1
ATOM 8408 N N . ILE B 1 509 ? -16.875 36.656 27.453 1 97.5 509 ILE B N 1
ATOM 8409 C CA . ILE B 1 509 ? -17.297 38.031 27.719 1 97.5 509 ILE B CA 1
ATOM 8410 C C . ILE B 1 509 ? -16.141 38.812 28.312 1 97.5 509 ILE B C 1
ATOM 8412 O O . ILE B 1 509 ? -15.633 38.469 29.375 1 97.5 509 ILE B O 1
ATOM 8416 N N . VAL B 1 510 ? -15.781 39.844 27.672 1 97.12 510 VAL B N 1
ATOM 8417 C CA . VAL B 1 510 ? -14.602 40.594 28.094 1 97.12 510 VAL B CA 1
ATOM 8418 C C . VAL B 1 510 ? -15 42.031 28.469 1 97.12 510 VAL B C 1
ATOM 8420 O O . VAL B 1 510 ? -15.695 42.688 27.703 1 97.12 510 VAL B O 1
ATOM 8423 N N . ARG B 1 511 ? -14.539 42.469 29.594 1 95.5 511 ARG B N 1
ATOM 8424 C CA . ARG B 1 511 ? -14.734 43.844 29.969 1 95.5 511 ARG B CA 1
ATOM 8425 C C . ARG B 1 511 ? -13.75 44.781 29.25 1 95.5 511 ARG B C 1
ATOM 8427 O O . ARG B 1 511 ? -12.562 44.469 29.156 1 95.5 511 ARG B O 1
ATOM 8434 N N . TRP B 1 512 ? -14.281 45.875 28.844 1 96.31 512 TRP B N 1
ATOM 8435 C CA . TRP B 1 512 ? -13.43 46.844 28.125 1 96.31 512 TRP B CA 1
ATOM 8436 C C . TRP B 1 512 ? -12.25 47.25 28.984 1 96.31 512 TRP B C 1
ATOM 8438 O O . TRP B 1 512 ? -11.117 47.344 28.516 1 96.31 512 TRP B O 1
ATOM 8448 N N . GLN B 1 513 ? -12.508 47.469 30.25 1 95.69 513 GLN B N 1
ATOM 8449 C CA . GLN B 1 513 ? -11.453 47.938 31.141 1 95.69 513 GLN B CA 1
ATOM 8450 C C . GLN B 1 513 ? -10.305 46.938 31.219 1 95.69 513 GLN B C 1
ATOM 8452 O O . GLN B 1 513 ? -9.141 47.344 31.312 1 95.69 513 GLN B O 1
ATOM 8457 N N . SER B 1 514 ? -10.68 45.688 31.234 1 96.38 514 SER B N 1
ATOM 8458 C CA . SER B 1 514 ? -9.656 44.656 31.297 1 96.38 514 SER B CA 1
ATOM 8459 C C . SER B 1 514 ? -8.844 44.625 30 1 96.38 514 SER B C 1
ATOM 8461 O O . SER B 1 514 ? -7.613 44.562 30.047 1 96.38 514 SER B O 1
ATOM 8463 N N . LEU B 1 515 ? -9.484 44.625 28.859 1 97.12 515 LEU B N 1
ATOM 8464 C CA . LEU B 1 515 ? -8.805 44.594 27.562 1 97.12 515 LEU B CA 1
ATOM 8465 C C . LEU B 1 515 ? -7.973 45.875 27.375 1 97.12 515 LEU B C 1
ATOM 8467 O O . LEU B 1 515 ? -6.852 45.812 26.859 1 97.12 515 LEU B O 1
ATOM 8471 N N . ARG B 1 516 ? -8.531 47 27.781 1 96 516 ARG B N 1
ATOM 8472 C CA . ARG B 1 516 ? -7.828 48.281 27.672 1 96 516 ARG B CA 1
ATOM 8473 C C . ARG B 1 516 ? -6.492 48.219 28.391 1 96 516 ARG B C 1
ATOM 8475 O O . ARG B 1 516 ? -5.488 48.75 27.891 1 96 516 ARG B O 1
ATOM 8482 N N . THR B 1 517 ? -6.496 47.594 29.531 1 95.44 517 THR B N 1
ATOM 8483 C CA . THR B 1 517 ? -5.266 47.469 30.312 1 95.44 517 THR B CA 1
ATOM 8484 C C . THR B 1 517 ? -4.199 46.75 29.5 1 95.44 517 THR B C 1
ATOM 8486 O O . THR B 1 517 ? -3.031 47.125 29.5 1 95.44 517 THR B O 1
ATOM 8489 N N . VAL B 1 518 ? -4.562 45.719 28.844 1 96.25 518 VAL B N 1
ATOM 8490 C CA . VAL B 1 518 ? -3.641 44.938 28.016 1 96.25 518 VAL B CA 1
ATOM 8491 C C . VAL B 1 518 ? -3.176 45.781 26.828 1 96.25 518 VAL B C 1
ATOM 8493 O O . VAL B 1 518 ? -1.979 45.844 26.547 1 96.25 518 VAL B O 1
ATOM 8496 N N . LEU B 1 519 ? -4.102 46.469 26.156 1 94.81 519 LEU B N 1
ATOM 8497 C CA . LEU B 1 519 ? -3.793 47.281 24.984 1 94.81 519 LEU B CA 1
ATOM 8498 C C . LEU B 1 519 ? -2.816 48.406 25.328 1 94.81 519 LEU B C 1
ATOM 8500 O O . LEU B 1 519 ? -1.905 48.688 24.562 1 94.81 519 LEU B O 1
ATOM 8504 N N . GLU B 1 520 ? -3.023 48.969 26.422 1 93.31 520 GLU B N 1
ATOM 8505 C CA . GLU B 1 520 ? -2.137 50.031 26.844 1 93.31 520 GLU B CA 1
ATOM 8506 C C . GLU B 1 520 ? -0.723 49.531 27.094 1 93.31 520 GLU B C 1
ATOM 8508 O O . GLU B 1 520 ? 0.256 50.219 26.781 1 93.31 520 GLU B O 1
ATOM 8513 N N . ALA B 1 521 ? -0.613 48.344 27.672 1 92.81 521 ALA B N 1
ATOM 8514 C CA . ALA B 1 521 ? 0.701 47.719 27.859 1 92.81 521 ALA B CA 1
ATOM 8515 C C . ALA B 1 521 ? 1.354 47.438 26.5 1 92.81 521 ALA B C 1
ATOM 8517 O O . ALA B 1 521 ? 2.566 47.594 26.344 1 92.81 521 ALA B O 1
ATOM 8518 N N . VAL B 1 522 ? 0.566 47 25.516 1 93.75 522 VAL B N 1
ATOM 8519 C CA . VAL B 1 522 ? 1.049 46.719 24.156 1 93.75 522 VAL B CA 1
ATOM 8520 C C . VAL B 1 522 ? 1.595 48 23.547 1 93.75 522 VAL B C 1
ATOM 8522 O O . VAL B 1 522 ? 2.684 48 22.969 1 93.75 522 VAL B O 1
ATOM 8525 N N . VAL B 1 523 ? 0.841 49.094 23.703 1 89.69 523 VAL B N 1
ATOM 8526 C CA . VAL B 1 523 ? 1.234 50.375 23.141 1 89.69 523 VAL B CA 1
ATOM 8527 C C . VAL B 1 523 ? 2.508 50.875 23.812 1 89.69 523 VAL B C 1
ATOM 8529 O O . VAL B 1 523 ? 3.418 51.375 23.156 1 89.69 523 VAL B O 1
ATOM 8532 N N . GLU B 1 524 ? 2.564 50.719 25.094 1 89.06 524 GLU B N 1
ATOM 8533 C CA . GLU B 1 524 ? 3.736 51.125 25.844 1 89.06 524 GLU B CA 1
ATOM 8534 C C . GLU B 1 524 ? 4.988 50.375 25.406 1 89.06 524 GLU B C 1
ATOM 8536 O O . GLU B 1 524 ? 6.082 50.938 25.375 1 89.06 524 GLU B O 1
ATOM 8541 N N . THR B 1 525 ? 4.836 49.156 25.109 1 89.75 525 THR B N 1
ATOM 8542 C CA . THR B 1 525 ? 5.957 48.312 24.672 1 89.75 525 THR B CA 1
ATOM 8543 C C . THR B 1 525 ? 6.363 48.688 23.25 1 89.75 525 THR B C 1
ATOM 8545 O O . THR B 1 525 ? 7.551 48.656 22.906 1 89.75 525 THR B O 1
ATOM 8548 N N . GLY B 1 526 ? 5.375 49.062 22.375 1 82.56 526 GLY B N 1
ATOM 8549 C CA . GLY B 1 526 ? 5.586 49.656 21.078 1 82.56 526 GLY B CA 1
ATOM 8550 C C . GLY B 1 526 ? 6.258 48.719 20.078 1 82.56 526 GLY B C 1
ATOM 8551 O O . GLY B 1 526 ? 7.094 49.156 19.281 1 82.56 526 GLY B O 1
ATOM 8552 N N . GLY B 1 527 ? 6.168 47.5 20.172 1 86.5 527 GLY B N 1
ATOM 8553 C CA . GLY B 1 527 ? 6.758 46.562 19.234 1 86.5 527 GLY B CA 1
ATOM 8554 C C . GLY B 1 527 ? 8.219 46.25 19.531 1 86.5 527 GLY B C 1
ATOM 8555 O O . GLY B 1 527 ? 8.875 45.531 18.766 1 86.5 527 GLY B O 1
ATOM 8556 N N . ASP B 1 528 ? 8.742 46.812 20.547 1 88.12 528 ASP B N 1
ATOM 8557 C CA . ASP B 1 528 ? 10.125 46.562 20.953 1 88.12 528 ASP B CA 1
ATOM 8558 C C . ASP B 1 528 ? 10.273 45.188 21.562 1 88.12 528 ASP B C 1
ATOM 8560 O O . ASP B 1 528 ? 9.891 44.938 22.703 1 88.12 528 ASP B O 1
ATOM 8564 N N . MET B 1 529 ? 11.016 44.344 20.828 1 91.25 529 MET B N 1
ATOM 8565 C CA . MET B 1 529 ? 11.109 42.938 21.25 1 91.25 529 MET B CA 1
ATOM 8566 C C . MET B 1 529 ? 12.008 42.781 22.469 1 91.25 529 MET B C 1
ATOM 8568 O O . MET B 1 529 ? 11.836 41.875 23.266 1 91.25 529 MET B O 1
ATOM 8572 N N . LEU B 1 530 ? 12.969 43.688 22.625 1 90.25 530 LEU B N 1
ATOM 8573 C CA . LEU B 1 530 ? 13.797 43.625 23.828 1 90.25 530 LEU B CA 1
ATOM 8574 C C . LEU B 1 530 ? 12.961 43.906 25.062 1 90.25 530 LEU B C 1
ATOM 8576 O O . LEU B 1 530 ? 13.047 43.188 26.062 1 90.25 530 LEU B O 1
ATOM 8580 N N . GLN B 1 531 ? 12.156 45 25 1 90.56 531 GLN B N 1
ATOM 8581 C CA . GLN B 1 531 ? 11.266 45.312 26.109 1 90.56 531 GLN B CA 1
ATOM 8582 C C . GLN B 1 531 ? 10.266 44.188 26.359 1 90.56 531 GLN B C 1
ATOM 8584 O O . GLN B 1 531 ? 9.977 43.844 27.5 1 90.56 531 GLN B O 1
ATOM 8589 N N . TYR B 1 532 ? 9.781 43.656 25.281 1 93.62 532 TYR B N 1
ATOM 8590 C CA . TYR B 1 532 ? 8.82 42.562 25.406 1 93.62 532 TYR B CA 1
ATOM 8591 C C . TYR B 1 532 ? 9.445 41.375 26.125 1 93.62 532 TYR B C 1
ATOM 8593 O O . TYR B 1 532 ? 8.82 40.781 27 1 93.62 532 TYR B O 1
ATOM 8601 N N . ARG B 1 533 ? 10.648 41.031 25.766 1 93.5 533 ARG B N 1
ATOM 8602 C CA . ARG B 1 533 ? 11.328 39.875 26.375 1 93.5 533 ARG B CA 1
ATOM 8603 C C . ARG B 1 533 ? 11.578 40.125 27.859 1 93.5 533 ARG B C 1
ATOM 8605 O O . ARG B 1 533 ? 11.531 39.188 28.656 1 93.5 533 ARG B O 1
ATOM 8612 N N . GLN B 1 534 ? 11.797 41.344 28.203 1 92.56 534 GLN B N 1
ATOM 8613 C CA . GLN B 1 534 ? 11.938 41.688 29.609 1 92.56 534 GLN B CA 1
ATOM 8614 C C . GLN B 1 534 ? 10.617 41.5 30.359 1 92.56 534 GLN B C 1
ATOM 8616 O O . GLN B 1 534 ? 10.594 40.938 31.453 1 92.56 534 GLN B O 1
ATOM 8621 N N . ARG B 1 535 ? 9.578 41.969 29.75 1 93 535 ARG B N 1
ATOM 8622 C CA . ARG B 1 535 ? 8.258 41.781 30.344 1 93 535 ARG B CA 1
ATOM 8623 C C . ARG B 1 535 ? 7.914 40.312 30.469 1 93 535 ARG B C 1
ATOM 8625 O O . ARG B 1 535 ? 7.34 39.875 31.469 1 93 535 ARG B O 1
ATOM 8632 N N . TRP B 1 536 ? 8.305 39.562 29.406 1 92.75 536 TRP B N 1
ATOM 8633 C CA . TRP B 1 536 ? 8.055 38.125 29.375 1 92.75 536 TRP B CA 1
ATOM 8634 C C . TRP B 1 536 ? 8.758 37.406 30.547 1 92.75 536 TRP B C 1
ATOM 8636 O O . TRP B 1 536 ? 8.156 36.594 31.234 1 92.75 536 TRP B O 1
ATOM 8646 N N . ALA B 1 537 ? 9.953 37.781 30.844 1 90.62 537 ALA B N 1
ATOM 8647 C CA . ALA B 1 537 ? 10.781 37.156 31.875 1 90.62 537 ALA B CA 1
ATOM 8648 C C . ALA B 1 537 ? 10.203 37.375 33.25 1 90.62 537 ALA B C 1
ATOM 8650 O O . ALA B 1 537 ? 10.312 36.5 34.125 1 90.62 537 ALA B O 1
ATOM 8651 N N . VAL B 1 538 ? 9.508 38.469 33.469 1 92.19 538 VAL B N 1
ATOM 8652 C CA . VAL B 1 538 ? 9.055 38.781 34.812 1 92.19 538 VAL B CA 1
ATOM 8653 C C . VAL B 1 538 ? 7.543 38.562 34.906 1 92.19 538 VAL B C 1
ATOM 8655 O O . VAL B 1 538 ? 6.93 38.906 35.938 1 92.19 538 VAL B O 1
ATOM 8658 N N . GLY B 1 539 ? 6.941 38.125 33.875 1 91.38 539 GLY B N 1
ATOM 8659 C CA . GLY B 1 539 ? 5.531 37.781 33.906 1 91.38 539 GLY B CA 1
ATOM 8660 C C . GLY B 1 539 ? 4.621 38.969 33.75 1 91.38 539 GLY B C 1
ATOM 8661 O O . GLY B 1 539 ? 3.492 39 34.25 1 91.38 539 GLY B O 1
ATOM 8662 N N . ARG B 1 540 ? 4.973 40 33.094 1 93.25 540 ARG B N 1
ATOM 8663 C CA . ARG B 1 540 ? 4.176 41.219 32.844 1 93.25 540 ARG B CA 1
ATOM 8664 C C . ARG B 1 540 ? 3.68 41.25 31.406 1 93.25 540 ARG B C 1
ATOM 8666 O O . ARG B 1 540 ? 3.674 42.312 30.781 1 93.25 540 ARG B O 1
ATOM 8673 N N . TRP B 1 541 ? 3.445 40.125 30.812 1 93.12 541 TRP B N 1
ATOM 8674 C CA . TRP B 1 541 ? 2.941 39.969 29.453 1 93.12 541 TRP B CA 1
ATOM 8675 C C . TRP B 1 541 ? 1.529 39.406 29.453 1 93.12 541 TRP B C 1
ATOM 8677 O O . TRP B 1 541 ? 0.868 39.375 28.406 1 93.12 541 TRP B O 1
ATOM 8687 N N . TRP B 1 542 ? 1.024 38.938 30.656 1 93.19 542 TRP B N 1
ATOM 8688 C CA . TRP B 1 542 ? -0.307 38.344 30.703 1 93.19 542 TRP B CA 1
ATOM 8689 C C . TRP B 1 542 ? -1.021 38.719 32 1 93.19 542 TRP B C 1
ATOM 8691 O O . TRP B 1 542 ? -0.381 39.094 32.969 1 93.19 542 TRP B O 1
ATOM 8701 N N . TRP B 1 543 ? -2.379 38.656 31.969 1 94.31 543 TRP B N 1
ATOM 8702 C CA . TRP B 1 543 ? -3.217 39.188 33.031 1 94.31 543 TRP B CA 1
ATOM 8703 C C . TRP B 1 543 ? -4.355 38.219 33.344 1 94.31 543 TRP B C 1
ATOM 8705 O O . TRP B 1 543 ? -4.727 37.406 32.531 1 94.31 543 TRP B O 1
ATOM 8715 N N . LEU B 1 544 ? -4.863 38.375 34.531 1 93.19 544 LEU B N 1
ATOM 8716 C CA . LEU B 1 544 ? -6.105 37.781 35.031 1 93.19 544 LEU B CA 1
ATOM 8717 C C . LEU B 1 544 ? -7.168 38.844 35.281 1 93.19 544 LEU B C 1
ATOM 8719 O O . LEU B 1 544 ? -6.895 39.844 35.906 1 93.19 544 LEU B O 1
ATOM 8723 N N . SER B 1 545 ? -8.328 38.594 34.688 1 94.44 545 SER B N 1
ATOM 8724 C CA . SER B 1 545 ? -9.43 39.531 34.906 1 94.44 545 SER B CA 1
ATOM 8725 C C . SER B 1 545 ? -10.5 38.906 35.812 1 94.44 545 SER B C 1
ATOM 8727 O O . SER B 1 545 ? -11.102 37.906 35.469 1 94.44 545 SER B O 1
ATOM 8729 N N . GLY B 1 546 ? -10.719 39.562 36.906 1 91.94 546 GLY B N 1
ATOM 8730 C CA . GLY B 1 546 ? -11.727 39.094 37.844 1 91.94 546 GLY B CA 1
ATOM 8731 C C . GLY B 1 546 ? -13.008 39.906 37.812 1 91.94 546 GLY B C 1
ATOM 8732 O O . GLY B 1 546 ? -13.227 40.656 36.844 1 91.94 546 GLY B O 1
ATOM 8733 N N . ALA B 1 547 ? -13.844 39.719 38.812 1 89.44 547 ALA B N 1
ATOM 8734 C CA . ALA B 1 547 ? -15.148 40.375 38.844 1 89.44 547 ALA B CA 1
ATOM 8735 C C . ALA B 1 547 ? -15 41.875 39.156 1 89.44 547 ALA B C 1
ATOM 8737 O O . ALA B 1 547 ? -15.695 42.719 38.562 1 89.44 547 ALA B O 1
ATOM 8738 N N . ASN B 1 548 ? -14.141 42.25 40 1 85.19 548 ASN B N 1
ATOM 8739 C CA . ASN B 1 548 ? -14.008 43.656 40.406 1 85.19 548 ASN B CA 1
ATOM 8740 C C . ASN B 1 548 ? -12.688 44.25 39.938 1 85.19 548 ASN B C 1
ATOM 8742 O O . ASN B 1 548 ? -12.555 45.469 39.844 1 85.19 548 ASN B O 1
ATOM 8746 N N . GLN B 1 549 ? -11.773 43.375 39.75 1 78.19 549 GLN B N 1
ATOM 8747 C CA . GLN B 1 549 ? -10.477 43.812 39.281 1 78.19 549 GLN B CA 1
ATOM 8748 C C . GLN B 1 549 ? -10.391 43.719 37.75 1 78.19 549 GLN B C 1
ATOM 8750 O O . GLN B 1 549 ? -10.664 42.688 37.188 1 78.19 549 GLN B O 1
ATOM 8755 N N . ALA B 1 550 ? -9.992 44.844 37.25 1 77.5 550 ALA B N 1
ATOM 8756 C CA . ALA B 1 550 ? -9.922 44.875 35.781 1 77.5 550 ALA B CA 1
ATOM 8757 C C . ALA B 1 550 ? -8.867 43.906 35.281 1 77.5 550 ALA B C 1
ATOM 8759 O O . ALA B 1 550 ? -9.156 43.062 34.438 1 77.5 550 ALA B O 1
ATOM 8760 N N . ALA B 1 551 ? -7.613 44.094 35.781 1 84.81 551 ALA B N 1
ATOM 8761 C CA . ALA B 1 551 ? -6.562 43.188 35.344 1 84.81 551 ALA B CA 1
ATOM 8762 C C . ALA B 1 551 ? -5.41 43.125 36.344 1 84.81 551 ALA B C 1
ATOM 8764 O O . ALA B 1 551 ? -4.965 44.156 36.844 1 84.81 551 ALA B O 1
ATOM 8765 N N . VAL B 1 552 ? -5.07 41.906 36.688 1 90.44 552 VAL B N 1
ATOM 8766 C CA . VAL B 1 552 ? -3.908 41.656 37.531 1 90.44 552 VAL B CA 1
ATOM 8767 C C . VAL B 1 552 ? -2.881 40.844 36.75 1 90.44 552 VAL B C 1
ATOM 8769 O O . VAL B 1 552 ? -3.24 39.906 36.031 1 90.44 552 VAL B O 1
ATOM 8772 N N . TYR B 1 553 ? -1.642 41.281 36.938 1 90.44 553 TYR B N 1
ATOM 8773 C CA . TYR B 1 553 ? -0.614 40.531 36.25 1 90.44 553 TYR B CA 1
ATOM 8774 C C . TYR B 1 553 ? -0.63 39.062 36.688 1 90.44 553 TYR B C 1
ATOM 8776 O O . TYR B 1 553 ? -0.818 38.75 37.844 1 90.44 553 TYR B O 1
ATOM 8784 N N . GLY B 1 554 ? -0.437 38.156 35.75 1 87.12 554 GLY B N 1
ATOM 8785 C CA . GLY B 1 554 ? -0.389 36.719 36.062 1 87.12 554 GLY B CA 1
ATOM 8786 C C . GLY B 1 554 ? 0.876 36.312 36.781 1 87.12 554 GLY B C 1
ATOM 8787 O O . GLY B 1 554 ? 0.894 35.312 37.5 1 87.12 554 GLY B O 1
ATOM 8788 N N . GLY B 1 555 ? 2 37.094 36.562 1 85.06 555 GLY B N 1
ATOM 8789 C CA . GLY B 1 555 ? 3.24 36.812 37.25 1 85.06 555 GLY B CA 1
ATOM 8790 C C . GLY B 1 555 ? 4.168 35.875 36.5 1 85.06 555 GLY B C 1
ATOM 8791 O O . GLY B 1 555 ? 3.852 35.438 35.406 1 85.06 555 GLY B O 1
ATOM 8792 N N . PRO B 1 556 ? 5.352 35.594 37.031 1 83.19 556 PRO B N 1
ATOM 8793 C CA . PRO B 1 556 ? 6.391 34.844 36.344 1 83.19 556 PRO B CA 1
ATOM 8794 C C . PRO B 1 556 ? 6.094 33.344 36.281 1 83.19 556 PRO B C 1
ATOM 8796 O O . PRO B 1 556 ? 6.664 32.625 35.469 1 83.19 556 PRO B O 1
ATOM 8799 N N . GLN B 1 557 ? 5.23 32.906 37.188 1 79.69 557 GLN B N 1
ATOM 8800 C CA . GLN B 1 557 ? 4.855 31.516 37.156 1 79.69 557 GLN B CA 1
ATOM 8801 C C . GLN B 1 557 ? 3.824 31.25 36.062 1 79.69 557 GLN B C 1
ATOM 8803 O O . GLN B 1 557 ? 2.629 31.469 36.25 1 79.69 557 GLN B O 1
ATOM 8808 N N . ARG B 1 558 ? 4.16 30.578 35.031 1 80.5 558 ARG B N 1
ATOM 8809 C CA . ARG B 1 558 ? 3.352 30.422 33.844 1 80.5 558 ARG B CA 1
ATOM 8810 C C . ARG B 1 558 ? 2.254 29.375 34.031 1 80.5 558 ARG B C 1
ATOM 8812 O O . ARG B 1 558 ? 1.368 29.219 33.188 1 80.5 558 ARG B O 1
ATOM 8819 N N . GLU B 1 559 ? 2.246 28.75 35.219 1 80.12 559 GLU B N 1
ATOM 8820 C CA . GLU B 1 559 ? 1.269 27.703 35.5 1 80.12 559 GLU B CA 1
ATOM 8821 C C . GLU B 1 559 ? 0.045 28.266 36.219 1 80.12 559 GLU B C 1
ATOM 8823 O O . GLU B 1 559 ? -0.873 27.516 36.562 1 80.12 559 GLU B O 1
ATOM 8828 N N . MET B 1 560 ? -0.007 29.516 36.406 1 83.19 560 MET B N 1
ATOM 8829 C CA . MET B 1 560 ? -1.154 30.156 37.062 1 83.19 560 MET B CA 1
ATOM 8830 C C . MET B 1 560 ? -2.406 30.016 36.219 1 83.19 560 MET B C 1
ATOM 8832 O O . MET B 1 560 ? -2.344 30.172 34.969 1 83.19 560 MET B O 1
ATOM 8836 N N . THR B 1 561 ? -3.5 29.594 36.844 1 87.25 561 THR B N 1
ATOM 8837 C CA . THR B 1 561 ? -4.805 29.469 36.188 1 87.25 561 THR B CA 1
ATOM 8838 C C . THR B 1 561 ? -5.852 30.281 36.969 1 87.25 561 THR B C 1
ATOM 8840 O O . THR B 1 561 ? -5.605 30.75 38.062 1 87.25 561 THR B O 1
ATOM 8843 N N . CYS B 1 562 ? -6.988 30.469 36.281 1 89.5 562 CYS B N 1
ATOM 8844 C CA . CYS B 1 562 ? -8.078 31.156 36.969 1 89.5 562 CYS B CA 1
ATOM 8845 C C . CYS B 1 562 ? -8.469 30.438 38.25 1 89.5 562 CYS B C 1
ATOM 8847 O O . CYS B 1 562 ? -8.711 31.062 39.281 1 89.5 562 CYS B O 1
ATOM 8849 N N . THR B 1 563 ? -8.484 29.141 38.094 1 88.06 563 THR B N 1
ATOM 8850 C CA . THR B 1 563 ? -8.867 28.344 39.25 1 88.06 563 THR B CA 1
ATOM 8851 C C . THR B 1 563 ? -7.891 28.562 40.406 1 88.06 563 THR B C 1
ATOM 8853 O O . THR B 1 563 ? -8.305 28.75 41.562 1 88.06 563 THR B O 1
ATOM 8856 N N . LYS B 1 564 ? -6.656 28.469 40.094 1 87.19 564 LYS B N 1
ATOM 8857 C CA . LYS B 1 564 ? -5.637 28.688 41.125 1 87.19 564 LYS B CA 1
ATOM 8858 C C . LYS B 1 564 ? -5.699 30.109 41.688 1 87.19 564 LYS B C 1
ATOM 8860 O O . LYS B 1 564 ? -5.574 30.312 42.906 1 87.19 564 LYS B O 1
ATOM 8865 N N . ALA B 1 565 ? -5.855 31.078 40.844 1 88.44 565 ALA B N 1
ATOM 8866 C CA . ALA B 1 565 ? -5.902 32.469 41.219 1 88.44 565 ALA B CA 1
ATOM 8867 C C . ALA B 1 565 ? -7.086 32.75 42.156 1 88.44 565 ALA B C 1
ATOM 8869 O O . ALA B 1 565 ? -6.969 33.5 43.125 1 88.44 565 ALA B O 1
ATOM 8870 N N . LEU B 1 566 ? -8.188 32.156 41.875 1 89.69 566 LEU B N 1
ATOM 8871 C CA . LEU B 1 566 ? -9.383 32.312 42.688 1 89.69 566 LEU B CA 1
ATOM 8872 C C . LEU B 1 566 ? -9.188 31.672 44.062 1 89.69 566 LEU B C 1
ATOM 8874 O O . LEU B 1 566 ? -9.57 32.25 45.094 1 89.69 566 LEU B O 1
ATOM 8878 N N . ARG B 1 567 ? -8.602 30.562 44.031 1 90.06 567 ARG B N 1
ATOM 8879 C CA . ARG B 1 567 ? -8.328 29.859 45.312 1 90.06 567 ARG B CA 1
ATOM 8880 C C . ARG B 1 567 ? -7.363 30.656 46.188 1 90.06 567 ARG B C 1
ATOM 8882 O O . ARG B 1 567 ? -7.52 30.688 47.406 1 90.06 567 ARG B O 1
ATOM 8889 N N . GLU B 1 568 ? -6.398 31.344 45.531 1 89 568 GLU B N 1
ATOM 8890 C CA . GLU B 1 568 ? -5.367 32.062 46.281 1 89 568 GLU B CA 1
ATOM 8891 C C . GLU B 1 568 ? -5.809 33.5 46.562 1 89 568 GLU B C 1
ATOM 8893 O O . GLU B 1 568 ? -5.09 34.25 47.219 1 89 568 GLU B O 1
ATOM 8898 N N . GLY B 1 569 ? -6.887 33.938 46.062 1 87.94 569 GLY B N 1
ATOM 8899 C CA . GLY B 1 569 ? -7.438 35.25 46.312 1 87.94 569 GLY B CA 1
ATOM 8900 C C . GLY B 1 569 ? -6.777 36.344 45.469 1 87.94 569 GLY B C 1
ATOM 8901 O O . GLY B 1 569 ? -6.805 37.531 45.844 1 87.94 569 GLY B O 1
ATOM 8902 N N . LEU B 1 570 ? -6.156 35.969 44.438 1 87.69 570 LEU B N 1
ATOM 8903 C CA . LEU B 1 570 ? -5.492 36.938 43.594 1 87.69 570 LEU B CA 1
ATOM 8904 C C . LEU B 1 570 ? -6.512 37.719 42.75 1 87.69 570 LEU B C 1
ATOM 8906 O O . LEU B 1 570 ? -6.262 38.875 42.375 1 87.69 570 LEU B O 1
ATOM 8910 N N . VAL B 1 571 ? -7.594 36.969 42.406 1 89.62 571 VAL B N 1
ATOM 8911 C CA . VAL B 1 571 ? -8.711 37.594 41.719 1 89.62 571 VAL B CA 1
ATOM 8912 C C . VAL B 1 571 ? -10.023 37.25 42.406 1 89.62 571 VAL B C 1
ATOM 8914 O O . VAL B 1 571 ? -10.086 36.312 43.188 1 89.62 571 VAL B O 1
ATOM 8917 N N . ASP B 1 572 ? -10.938 38.156 42.25 1 85.31 572 ASP B N 1
ATOM 8918 C CA . ASP B 1 572 ? -12.242 37.969 42.844 1 85.31 572 ASP B CA 1
ATOM 8919 C C . ASP B 1 572 ? -13.266 37.469 41.812 1 85.31 572 ASP B C 1
ATOM 8921 O O . ASP B 1 572 ? -13.133 37.75 40.625 1 85.31 572 ASP B O 1
#

InterPro domains:
  IPR007657 Glycosyltransferase 61 [PTHR20961] (18-459)
  IPR049625 Glycosyltransferase 61, catalytic domain [PF04577] (357-440)

Organism: Chlorella vulgaris (NCBI:txid3077)

Foldseek 3Di:
DDDPPPPVPDVPPPPPDPDDPPDDPPDPDDDPPVVPVVVVVVPPDPPDPDPPPDDDPPPPPPQPLQFPPVQFLLPPQWDKAFWWFFAQQEIEHADCQQQPDVNPDHRPPPDWQAFDDQLQFAADVVDDDPDPVRGPTQGIRHYHYQHCDDPAPCSNPPDARSQAAEEEERAGPLVFLQRLLQQNQLLVLQRLVSGPNQQRYAYEYEHPPLDWRDPSNLLLNVLSYQAHHGYSNVLRYDDHPVQFPAADPPDPGANGPSSGRHGIHRIYIYRSDGRDHQFRASLVSLQSSCVVVVLVVQAQPQPDCDDQPDRPSPQPDGPVVVVVVVVCPPPPDDPPPDDDDDDDPPPPPDPQDAAEFEEEEEAEPDFFQGAPCVVVLQVVQQVDWDQAPVRHIYHYNYDYDYCPDVVSLLSSQSNHQEYEYEQGSSQSSVSNHDFLGEYEYEYFELLQPLCSCVRPQVSLVSRPPGRYAYAYEYEQAPPAFWDWTDVRVVVVVVVDDDDSCRRRGIYGYADNLLVVVLVSVSVNCRSPVVSRVVCQQFQNRYWYCYDPRSTDGQTNPSSDHSVNCVVVVVHD/DPVPDDDPPDVPPVPPPPDPPPDDPPDPDDPPPVVVVVVVVVPPDPPDPDPPPDDDPPPPPPQPLQFPPVQALQPPQKDKAFWWFFAQQEIEHADCQQQPDVNPDHRPPPDWQAFDDQLQFAADVVDDDPCPVRRPTQGIRHYGYQDCDDPAPCSNPPDARSQAAEEEERAGPLVFLQRLLQQNQLLVLQRLVSGPNQQRYAAEYEHPPLDWRDPSNQLLNVLSYLAHHGYSNVLRYDDHPVQFPAADPPDPGANGPSSGRHGIHRIYIYRSDGRDHQFRASLVSLQSSCVVVVLVVQAQPQPDCDDPPDRPSPQPDGPVVVVVVVVCPPPPPPDPPPPDDDDPPPPPDDPQDAAEFEEEEEAEPDFFQGAPCVVVLQVCQQVDWDQAPVRHIYHYNYDYDYCPDVVSLLNSQSNHQEYEYEDGSSQSSQSNHDQLGEYEYEYFELLQPFLSCVRPVVSLVSRPPGRYAYAYEYEQAPPAFWDWTDVRVVVVVVVDDDDSCRRRGIYTYADNLLVVVLVNVSVNCRSPVVSRVVCQQFQNRYWYCYDPRSTDGQTNPSSDHSVNCVVVVVHD

Solvent-accessible surface area (backbone atoms only — not comparable to full-atom values): 63888 Å² total; per-residue (Å²): 138,85,70,90,82,51,94,78,57,83,86,64,65,94,66,65,92,70,70,70,94,69,78,73,91,70,70,91,77,78,82,70,65,72,63,57,62,63,55,58,68,71,50,70,68,78,68,76,74,72,80,68,76,74,70,79,74,69,81,73,66,86,77,78,40,82,66,73,69,89,63,38,51,52,61,88,30,28,48,81,42,53,40,34,33,45,48,50,54,28,39,33,36,62,43,63,77,36,45,41,81,85,54,48,51,50,60,62,82,72,77,81,51,55,44,41,81,63,21,22,43,23,71,50,69,51,68,46,95,80,42,80,60,29,49,40,58,37,70,54,54,42,68,44,57,64,57,94,62,46,72,41,62,60,68,61,61,59,70,57,33,57,47,35,31,43,37,36,35,38,41,42,49,61,87,36,67,30,35,32,45,53,68,31,40,17,31,51,51,30,29,35,71,62,32,88,50,49,87,25,49,32,51,25,35,60,54,39,94,59,30,54,69,51,71,69,50,44,66,60,43,36,59,78,38,84,37,41,66,34,27,39,46,67,61,12,46,63,68,61,65,84,48,56,73,32,60,67,82,90,56,89,45,31,71,32,69,86,40,24,40,69,51,29,22,39,39,35,36,41,25,32,40,72,67,60,50,96,45,45,36,45,33,62,40,24,46,43,46,30,51,66,73,50,35,59,76,40,28,42,67,68,57,71,86,54,73,94,79,71,67,61,75,53,76,51,69,62,50,61,71,58,28,55,72,64,64,54,67,76,79,73,77,76,84,77,76,82,74,84,82,80,81,80,73,78,77,64,82,77,72,84,72,66,40,76,40,33,33,36,34,57,36,64,76,81,76,43,42,33,60,72,51,48,69,59,45,33,54,53,40,47,68,40,72,45,73,39,94,88,65,52,36,38,33,36,50,45,46,74,46,64,67,85,41,69,67,49,35,37,51,49,20,30,56,26,42,31,39,36,33,53,71,56,52,74,56,51,40,50,33,37,30,44,77,37,18,35,29,40,37,34,38,35,43,72,52,49,66,56,62,58,52,52,63,51,52,47,47,51,66,55,14,84,78,46,43,57,44,66,32,37,40,36,30,39,17,90,79,69,16,51,46,75,13,64,65,47,45,54,38,44,74,70,68,51,80,85,62,86,69,41,24,72,32,18,17,30,36,78,54,60,67,30,52,47,53,52,51,52,52,50,59,65,47,60,43,37,58,70,58,46,52,53,28,51,70,58,14,64,43,33,29,37,21,24,69,83,43,45,64,38,68,53,38,60,57,72,69,67,32,50,66,56,32,47,74,69,61,74,37,79,134,68,99,77,66,73,90,81,64,73,84,60,68,82,65,66,89,69,73,71,96,72,77,71,93,69,70,89,76,77,76,65,67,69,62,55,60,62,56,58,68,70,52,69,66,79,66,74,74,73,80,67,77,73,69,77,74,69,81,74,66,87,76,78,39,82,68,73,69,87,62,40,50,52,60,88,30,27,48,79,44,53,40,33,32,44,49,50,54,27,38,31,35,62,42,61,77,35,49,46,81,85,45,45,55,48,58,62,82,72,78,81,50,57,44,43,80,62,20,23,46,25,72,47,89,43,68,46,96,83,48,76,66,33,47,41,54,34,69,55,54,44,67,44,56,65,55,84,60,47,71,42,62,59,68,59,58,60,72,56,33,57,49,33,31,42,35,36,36,38,42,42,48,62,88,36,67,29,36,31,46,53,67,31,39,17,29,52,51,30,28,33,71,62,31,90,50,49,88,26,48,33,50,24,35,61,53,39,94,60,32,52,70,50,70,69,50,46,65,61,44,35,60,79,37,84,37,40,66,34,27,38,45,68,61,12,45,65,68,63,67,84,50,56,73,32,59,67,83,91,56,89,44,30,71,32,69,86,40,24,40,70,50,29,21,39,39,34,35,41,25,32,40,72,64,60,50,97,45,44,36,45,34,61,40,25,46,43,48,28,51,65,72,51,36,59,75,39,30,41,64,67,56,69,86,52,74,97,76,74,62,59,75,51,76,49,71,63,45,60,70,57,23,56,72,61,65,52,66,78,80,74,82,73,77,70,72,80,77,75,85,79,80,84,68,80,76,62,82,77,73,84,71,68,41,76,39,33,32,37,32,57,37,65,76,81,79,43,42,33,61,72,49,47,69,59,44,34,54,52,40,48,68,40,71,46,75,38,94,87,67,51,35,38,32,36,50,46,45,75,44,64,66,85,42,69,68,50,34,38,52,51,21,30,57,26,43,32,38,36,34,54,71,56,52,73,55,52,42,49,32,37,30,43,76,37,18,36,31,38,35,33,38,36,41,71,52,59,71,71,54,68,48,50,69,50,51,46,44,51,67,55,13,84,75,44,42,57,43,65,31,37,39,36,30,39,16,91,78,71,16,50,46,75,12,61,64,47,47,54,39,44,74,72,68,50,81,85,61,86,68,40,25,74,31,18,18,31,38,77,55,61,66,29,53,48,54,54,51,52,51,51,58,65,46,60,44,37,59,68,57,44,52,53,28,51,68,60,14,65,43,32,28,36,21,25,68,81,44,46,65,39,69,55,39,61,56,69,77,68,35,52,65,57,32,48,73,71,61,77,38,80

pLDDT: mean 75.16, std 26.74, range [16.91, 98.5]

Sequence (1144 aa):
MSDEKQQRLTAWWAAIFLCVLGLCLTFLARDESVVELAADLLGCRTREPVPVKLASQPTQPSINCSLPIGQSVFPGSCELLQNVCLDQGTVILYGPQYRPANGNGPPIDLPTLEPVGRQKTFYLQYWHRDNIHMKQGLPPLKVRPASATEARQYLAEPSFSSCTVPVVFYQHNSFNFAHTLRDNAARFYSALKETAWEQHAKVVLMTGGGLPISAMNLALWQPLSNMSVDSMADFSVRLPDEQIGRRPPGRAQPPTFEGVEKRCFQTMFVCLHDIATANWQLHAYGQQVVRYYGGQKLGRTVPEAGPPGQQKSAGVPPPESILRQLGKVPIVPASASTRGEGGRNGSEPSGEEEQILQIVFQKRAGEDRQLVNAADLVKACNTWRFSAPSGARVRALCWELELSSLEVGIAAAQQADIFVGAHGANIANAWLMRPGSSVVELTMFGFDDNPPHMHLAYRNSLDKDTQVQFWKLLLCDRNGSWTPGTREKHELAAGKSGDPSWPKYRNLIVRWQSLRTVLEAVVETGGDMLQYRQRWAVGRWWWLSGANQAAVYGGPQREMTCTKALREGLVDMSDEKQQRLTAWWAAIFLCVLGLCLTFLARDESVVELAADLLGCRTREPVPVKLASQPTQPSINCSLPIGQSVFPGSCELLQNVCLDQGTVILYGPQYRPANGNGPPIDLPTLEPVGRQKTFYLQYWHRDNIHMKQGLPPLKVRPASATEARQYLAEPSFSSCTVPVVFYQHNSFNFAHTLRDNAARFYSALKETAWEQHAKVVLMTGGGLPISAMNLALWQPLSNMSVDSMADFSVRLPDEQIGRRPPGRAQPPTFEGVEKRCFQTMFVCLHDIATANWQLHAYGQQVVRYYGGQKLGRTVPEAGPPGQQKSAGVPPPESILRQLGKVPIVPASASTRGEGGRNGSEPSGEEEQILQIVFQKRAGEDRQLVNAADLVKACNTWRFSAPSGARVRALCWELELSSLEVGIAAAQQADIFVGAHGANIANAWLMRPGSSVVELTMFGFDDNPPHMHLAYRNSLDKDTQVQFWKLLLCDRNGSWTPGTREKHELAAGKSGDPSWPKYRNLIVRWQSLRTVLEAVVETGGDMLQYRQRWAVGRWWWLSGANQAAVYGGPQREMTCTKALREGLVD

Radius of gyration: 41.88 Å; Cα contacts (8 Å, |Δi|>4): 2115; chains: 2; bounding box: 84×147×121 Å

Nearest PDB structures (foldseek):
  6xi2-assembly1_B  TM=5.538E-01  e=4.764E-11  Homo sapiens
  8kb7-assembly1_A  TM=5.820E-01  e=2.834E-10  Homo sapiens
  8kb7-assembly1_B  TM=5.689E-01  e=1.984E-10  Homo sapiens
  8kb7-assembly1_C  TM=5.600E-01  e=4.297E-10  Homo sapiens
  8kb7-assembly1_D  TM=5.604E-01  e=1.112E-09  Homo sapiens